Protein AF-0000000079284023 (afdb_homodimer)

InterPro domains:
  IPR001254 Serine proteases, trypsin domain [PF00089] (162-204)
  IPR009003 Peptidase S1, PA clan [SSF50494] (160-337)
  IPR018114 Serine proteases, trypsin family, histidine active site [PS00134] (186-191)
  IPR050966 Glutamyl Endopeptidase [PTHR15462] (55-390)

Radius of gyration: 29.81 Å; Cα contacts (8 Å, |Δi|>4): 1713; chains: 2; bounding box: 70×89×93 Å

pLDDT: mean 72.81, std 23.08, range [18.7, 98.81]

Nearest PDB structures (foldseek):
  4k1s-assembly1_A  TM=7.767E-01  e=4.159E-08  Staphylococcus aureus subsp. aureus NCTC 8325
  2as9-assembly1_A  TM=7.766E-01  e=4.645E-08  Staphylococcus aureus
  4jcn-assembly1_A  TM=7.084E-01  e=2.393E-08  Staphylococcus epidermidis ATCC 12228
  2as9-assembly2_B  TM=7.415E-01  e=1.749E-07  Staphylococcus aureus
  1sgf-assembly1_Z  TM=6.576E-01  e=1.954E-07  Mus musculus

Foldseek 3Di:
DPPPPPPPPPPPPDDPQPQPPVGDRPPLPLVDPQDDDQDPPQQPWDFDDKAWDDDPPPPPPPPDPPVPPPDDDDDQDPVRPDPDLPDQDDQVNVQVVPWDWDADPVGIIIIITTRDDPRRSVVVNVSSVVSCVVVPDPPPVQVCLVPPQLWDWDDQQPPCQPPPNVQWKAKPLLAIWGNADQFKTKFFQCSQQVLAGGPDDQQPIKIWGADRPVPQDDDPDLLVSLVSRTDIFGFPDKDFDPQQNVVNDPSDGDPLRTMMMTGTPGGPPGDGAHADFQFCVVQPFFAKKKWWFDADGSDPIIIIGIWTFHQADRFKTFTSNDGHPNHHTIFIWHWDQDVVVRGIGIHRFWTWHAWDWDQDPVRRTHITTMTTGCHPVNQQVVCCVVPVDSVPGDD/DPPPPPPPPPVPPPDPPPDDDPDDRPPLPLVDPQDDDQDPPQCFFDFDDKDWDDDPPPPPPPPPPPVPPPDDDDDQDPVRPDPDLPDQDDQVNVQVVPWDWDADPVGIIIIITTRGDPSRSVVVNVSSVVSCVVVPDPPPVQVCLNPPQLWDWDDQQPPCQPPPNVQWKAKPLLAIWGNADQFKTKFFQCSQQVLAGGPDDQQPIKIWGADRPVQQDDDPDLLVSLVSRTDIFGFPDKDFDPQQNVVNDPSDGDPLRTMMMTGTPGGPPGDGAHADFQFCVVQPFFAKKKWWFDADGSDPIIIIGIWTFHQADRFKTFTSNDGHPNHHTIFIWHWDQDVVVRGIGIHRFWTWHAWDWDQDPVRRTHITTMTTGCHPVNQQVVCCVVPVDSVPGDD

Sequence (790 aa):
MMVNMNVVCVAFVTSVVVLCCHGEPLQLAVEKWHNFQLPKDAGFPAVIENTLLEEDNEESTEAEDEGENDEISLYCGEECEESEASRNYTVQDAEDTLAFETVYPNGTRTLTRLRVQEQLVEYINEWRRGAGRQGDGKVRRRRAVFDFDTRFEVNIAKYLTTYPFSAAVKLSTGCTGVLISPQHVMTAAHCLHNGKRYIVKVKDLKAGFRRERKTIPQAEDPREAYERSFIWIRADKVYLPYDWTNNKKNNLLPLDKDYAVIMLKRSPEREHLEVGMGDTGNVPVGTMVHFSSFDIADQPKLFYRFCTVTDGTQELFYQQCDGEPPSIGAGVYVRQWDPEGGGWSRKVIGLFGGLTSFVNTLGLKEEQNFAMRITPLKFAQICFWVTGEYGDCKGMMVNMNVVCVAFVTSVVVLCCHGEPLQLAVEKWHNFQLPKDAGFPAVIENTLLEEDNEESTEAEDEGENDEISLYCGEECEESEASRNYTVQDAEDTLAFETVYPNGTRTLTRLRVQEQLVEYINEWRRGAGRQGDGKVRRRRAVFDFDTRFEVNIAKYLTTYPFSAAVKLSTGCTGVLISPQHVMTAAHCLHNGKRYIVKVKDLKAGFRRERKTIPQAEDPREAYERSFIWIRADKVYLPYDWTNNKKNNLLPLDKDYAVIMLKRSPEREHLEVGMGDTGNVPVGTMVHFSSFDIADQPKLFYRFCTVTDGTQELFYQQCDGEPPSIGAGVYVRQWDPEGGGWSRKVIGLFGGLTSFVNTLGLKEEQNFAMRITPLKFAQICFWVTGEYGDCKG

Secondary structure (DSSP, 8-state):
--------------------SS--------------B--SSS---EEEEEEEEP------------------EEE--HHHH--STT-PPPHHHHHHHH-EEEE-TTS-EEEEEEE--HHHHHHHHHHHHHHHHTTTS-S--------S--EEEPPTTTTTTSTTGGGEEEETTS-EEEE-SSSEEEE-GGGTB-SSSBSS-GGG-EEEEEPPGGGPPP-SSHHHHHHHTEEEEEEEEEEEEHHHHH--SSSEEEGGG--EEEEESS------PEE---STTTS-TT-EEEEEEE-STT---EEEEEEEEEEE-SSEEEE-----GGGTTPEEEEEEEETTTTEEEEEEEEEEEEEEEEE-TTS-EEEEEEEEE--HHHHHHHHHHHHS-STT-B-/--------------------SSS-------------B--SSS----EEEEEEEP------------------EEE--HHHH--STT-PPPHHHHHHHH-EEEE-TTS-EEEEEE---HHHHHHHHHHHHHHHHHHH--S--------S--EEEPPTTTTTTSTTGGGEEEETTS-EEEE-SSSEEEE-GGGTB-SSSBSS-GGG-EEEEEPPGGGPPP-SSHHHHHHHTEEEEEEEEEEEEHHHHH--TTSEEEGGG--EEEEESS------PEE---STTTS-TT-EEEEEEE-STT---EEEEEEEEEEE-SSEEEE-----GGGTTPEEEEEEEETTTTEEEEEEEEEEEEEEEEE-TTS-EEEEEEEEE--HHHHHHHHHHHHS-STT-B-

Structure (mmCIF, N/CA/C/O backbone):
data_AF-0000000079284023-model_v1
#
loop_
_entity.id
_entity.type
_entity.pdbx_description
1 polymer 'Peptidase S1 domain-containing protein'
#
loop_
_atom_site.group_PDB
_atom_site.id
_atom_site.type_symbol
_atom_site.label_atom_id
_atom_site.label_alt_id
_atom_site.label_comp_id
_atom_site.label_asym_id
_atom_site.label_entity_id
_atom_site.label_seq_id
_atom_site.pdbx_PDB_ins_code
_atom_site.Cartn_x
_atom_site.Cartn_y
_atom_site.Cartn_z
_atom_site.occupancy
_atom_site.B_iso_or_equiv
_atom_site.auth_seq_id
_atom_site.auth_comp_id
_atom_site.auth_asym_id
_atom_site.auth_atom_id
_atom_site.pdbx_PDB_model_num
ATOM 1 N N . MET A 1 1 ? 43.688 -7.207 35.906 1 23.61 1 MET A N 1
ATOM 2 C CA . MET A 1 1 ? 42.656 -6.246 36.281 1 23.61 1 MET A CA 1
ATOM 3 C C . MET A 1 1 ? 41.344 -6.504 35.562 1 23.61 1 MET A C 1
ATOM 5 O O . MET A 1 1 ? 41.312 -6.422 34.312 1 23.61 1 MET A O 1
ATOM 9 N N . MET A 1 2 ? 40.438 -7.297 36.062 1 22.33 2 MET A N 1
ATOM 10 C CA . MET A 1 2 ? 39.344 -8.164 35.594 1 22.33 2 MET A CA 1
ATOM 11 C C . MET A 1 2 ? 38.094 -7.344 35.281 1 22.33 2 MET A C 1
ATOM 13 O O . MET A 1 2 ? 37.5 -6.715 36.188 1 22.33 2 MET A O 1
ATOM 17 N N . VAL A 1 3 ? 38.094 -6.539 34.25 1 24.58 3 VAL A N 1
ATOM 18 C CA . VAL A 1 3 ? 37.094 -5.531 33.969 1 24.58 3 VAL A CA 1
ATOM 19 C C . VAL A 1 3 ? 35.719 -6.195 33.875 1 24.58 3 VAL A C 1
ATOM 21 O O . VAL A 1 3 ? 35.5 -7.102 33.062 1 24.58 3 VAL A O 1
ATOM 24 N N . ASN A 1 4 ? 35.031 -6.387 35.031 1 20.89 4 ASN A N 1
ATOM 25 C CA . ASN A 1 4 ? 33.75 -7.039 35.281 1 20.89 4 ASN A CA 1
ATOM 26 C C . ASN A 1 4 ? 32.625 -6.434 34.469 1 20.89 4 ASN A C 1
ATOM 28 O O . ASN A 1 4 ? 32.312 -5.258 34.625 1 20.89 4 ASN A O 1
ATOM 32 N N . MET A 1 5 ? 32.531 -6.77 33.188 1 21.28 5 MET A N 1
ATOM 33 C CA . MET A 1 5 ? 31.562 -6.309 32.188 1 21.28 5 MET A CA 1
ATOM 34 C C . MET A 1 5 ? 30.141 -6.59 32.656 1 21.28 5 MET A C 1
ATOM 36 O O . MET A 1 5 ? 29.75 -7.746 32.844 1 21.28 5 MET A O 1
ATOM 40 N N . ASN A 1 6 ? 29.672 -5.82 33.688 1 20.58 6 ASN A N 1
ATOM 41 C CA . ASN A 1 6 ? 28.344 -5.938 34.281 1 20.58 6 ASN A CA 1
ATOM 42 C C . ASN A 1 6 ? 27.266 -6.051 33.188 1 20.58 6 ASN A C 1
ATOM 44 O O . ASN A 1 6 ? 27.219 -5.246 32.281 1 20.58 6 ASN A O 1
ATOM 48 N N . VAL A 1 7 ? 26.719 -7.172 33 1 20.98 7 VAL A N 1
ATOM 49 C CA . VAL A 1 7 ? 25.703 -7.809 32.156 1 20.98 7 VAL A CA 1
ATOM 50 C C . VAL A 1 7 ? 24.344 -7.172 32.438 1 20.98 7 VAL A C 1
ATOM 52 O O . VAL A 1 7 ? 23.75 -7.387 33.5 1 20.98 7 VAL A O 1
ATOM 55 N N . VAL A 1 8 ? 24.219 -5.82 32.438 1 20.2 8 VAL A N 1
ATOM 56 C CA . VAL A 1 8 ? 22.922 -5.359 32.875 1 20.2 8 VAL A CA 1
ATOM 57 C C . VAL A 1 8 ? 21.828 -6.027 32.031 1 20.2 8 VAL A C 1
ATOM 59 O O . VAL A 1 8 ? 21.828 -5.949 30.812 1 20.2 8 VAL A O 1
ATOM 62 N N . CYS A 1 9 ? 21.219 -7.074 32.531 1 18.98 9 CYS A N 1
ATOM 63 C CA . CYS A 1 9 ? 20.078 -7.895 32.156 1 18.98 9 CYS A CA 1
ATOM 64 C C . CYS A 1 9 ? 18.844 -7.031 31.922 1 18.98 9 CYS A C 1
ATOM 66 O O . CYS A 1 9 ? 18.25 -6.52 32.875 1 18.98 9 CYS A O 1
ATOM 68 N N . VAL A 1 10 ? 18.875 -6.055 31.125 1 19.27 10 VAL A N 1
ATOM 69 C CA . VAL A 1 10 ? 17.641 -5.301 30.984 1 19.27 10 VAL A CA 1
ATOM 70 C C . VAL A 1 10 ? 16.5 -6.246 30.594 1 19.27 10 VAL A C 1
ATOM 72 O O . VAL A 1 10 ? 16.547 -6.871 29.531 1 19.27 10 VAL A O 1
ATOM 75 N N . ALA A 1 11 ? 15.867 -6.82 31.578 1 19.58 11 ALA A N 1
ATOM 76 C CA . ALA A 1 11 ? 14.648 -7.629 31.578 1 19.58 11 ALA A CA 1
ATOM 77 C C . ALA A 1 11 ? 13.523 -6.922 30.812 1 19.58 11 ALA A C 1
ATOM 79 O O . ALA A 1 11 ? 13.078 -5.844 31.219 1 19.58 11 ALA A O 1
ATOM 80 N N . PHE A 1 12 ? 13.531 -6.922 29.578 1 20.48 12 PHE A N 1
ATOM 81 C CA . PHE A 1 12 ? 12.516 -6.418 28.672 1 20.48 12 PHE A CA 1
ATOM 82 C C . PHE A 1 12 ? 11.156 -7.012 28.984 1 20.48 12 PHE A C 1
ATOM 84 O O . PHE A 1 12 ? 10.898 -8.188 28.703 1 20.48 12 PHE A O 1
ATOM 91 N N . VAL A 1 13 ? 10.578 -6.719 30.219 1 20.81 13 VAL A N 1
ATOM 92 C CA . VAL A 1 13 ? 9.242 -7.098 30.672 1 20.81 13 VAL A CA 1
ATOM 93 C C . VAL A 1 13 ? 8.211 -6.742 29.609 1 20.81 13 VAL A C 1
ATOM 95 O O . VAL A 1 13 ? 8.148 -5.598 29.156 1 20.81 13 VAL A O 1
ATOM 98 N N . THR A 1 14 ? 7.527 -7.68 28.938 1 23.02 14 THR A N 1
ATOM 99 C CA . THR A 1 14 ? 6.68 -7.996 27.797 1 23.02 14 THR A CA 1
ATOM 100 C C . THR A 1 14 ? 5.336 -7.273 27.906 1 23.02 14 THR A C 1
ATOM 102 O O . THR A 1 14 ? 4.754 -6.887 26.891 1 23.02 14 THR A O 1
ATOM 105 N N . SER A 1 15 ? 4.629 -7.258 29.047 1 22.81 15 SER A N 1
ATOM 106 C CA . SER A 1 15 ? 3.182 -7.129 29.203 1 22.81 15 SER A CA 1
ATOM 107 C C . SER A 1 15 ? 2.742 -5.672 29.094 1 22.81 15 SER A C 1
ATOM 109 O O . SER A 1 15 ? 2.949 -4.895 30.031 1 22.81 15 SER A O 1
ATOM 111 N N . VAL A 1 16 ? 2.969 -4.941 28.219 1 22.19 16 VAL A N 1
ATOM 112 C CA . VAL A 1 16 ? 2.459 -3.594 28.453 1 22.19 16 VAL A CA 1
ATOM 113 C C . VAL A 1 16 ? 0.943 -3.637 28.625 1 22.19 16 VAL A C 1
ATOM 115 O O . VAL A 1 16 ? 0.211 -4 27.703 1 22.19 16 VAL A O 1
ATOM 118 N N . VAL A 1 17 ? 0.421 -3.807 29.812 1 23.22 17 VAL A N 1
ATOM 119 C CA . VAL A 1 17 ? -0.923 -3.602 30.344 1 23.22 17 VAL A CA 1
ATOM 120 C C . VAL A 1 17 ? -1.364 -2.162 30.094 1 23.22 17 VAL A C 1
ATOM 122 O O . VAL A 1 17 ? -0.783 -1.224 30.641 1 23.22 17 VAL A O 1
ATOM 125 N N . VAL A 1 18 ? -1.792 -1.833 28.953 1 22.98 18 VAL A N 1
ATOM 126 C CA . VAL A 1 18 ? -2.393 -0.503 28.922 1 22.98 18 VAL A CA 1
ATOM 127 C C . VAL A 1 18 ? -3.621 -0.474 29.828 1 22.98 18 VAL A C 1
ATOM 129 O O . VAL A 1 18 ? -4.578 -1.22 29.609 1 22.98 18 VAL A O 1
ATOM 132 N N . LEU A 1 19 ? -3.49 -0.101 30.969 1 23.09 19 LEU A N 1
ATOM 133 C CA . LEU A 1 19 ? -4.48 0.208 32 1 23.09 19 LEU A CA 1
ATOM 134 C C . LEU A 1 19 ? -5.5 1.218 31.484 1 23.09 19 LEU A C 1
ATOM 136 O O . LEU A 1 19 ? -5.172 2.389 31.281 1 23.09 19 LEU A O 1
ATOM 140 N N . CYS A 1 20 ? -6.523 0.963 30.594 1 23.53 20 CYS A N 1
ATOM 141 C CA . CYS A 1 20 ? -7.633 1.9 30.719 1 23.53 20 CYS A CA 1
ATOM 142 C C . CYS A 1 20 ? -8.086 2.029 32.156 1 23.53 20 CYS A C 1
ATOM 144 O O . CYS A 1 20 ? -7.812 1.149 33 1 23.53 20 CYS A O 1
ATOM 146 N N . CYS A 1 21 ? -8.578 3.123 32.844 1 25.41 21 CYS A N 1
ATOM 147 C CA . CYS A 1 21 ? -9.094 3.152 34.219 1 25.41 21 CYS A CA 1
ATOM 148 C C . CYS A 1 21 ? -9.828 1.856 34.531 1 25.41 21 CYS A C 1
ATOM 150 O O . CYS A 1 21 ? -9.602 1.271 35.594 1 25.41 21 CYS A O 1
ATOM 152 N N . HIS A 1 22 ? -11.227 1.688 34.375 1 27.17 22 HIS A N 1
ATOM 153 C CA . HIS A 1 22 ? -11.766 0.369 34.719 1 27.17 22 HIS A CA 1
ATOM 154 C C . HIS A 1 22 ? -11.133 -0.708 33.844 1 27.17 22 HIS A C 1
ATOM 156 O O . HIS A 1 22 ? -11.219 -0.648 32.594 1 27.17 22 HIS A O 1
ATOM 162 N N . GLY A 1 23 ? -10.164 -1.378 34.125 1 26.69 23 GLY A N 1
ATOM 163 C CA . GLY A 1 23 ? -8.812 -1.721 33.719 1 26.69 23 GLY A CA 1
ATOM 164 C C . GLY A 1 23 ? -8.773 -2.814 32.656 1 26.69 23 GLY A C 1
ATOM 165 O O . GLY A 1 23 ? -7.738 -3.438 32.438 1 26.69 23 GLY A O 1
ATOM 166 N N . GLU A 1 24 ? -9.945 -3.291 32.188 1 27.16 24 GLU A N 1
ATOM 167 C CA . GLU A 1 24 ? -9.656 -4.598 31.594 1 27.16 24 GLU A CA 1
ATOM 168 C C . GLU A 1 24 ? -8.719 -4.477 30.391 1 27.16 24 GLU A C 1
ATOM 170 O O . GLU A 1 24 ? -8.789 -3.504 29.641 1 27.16 24 GLU A O 1
ATOM 175 N N . PRO A 1 25 ? -7.598 -5.152 30.359 1 26.12 25 PRO A N 1
ATOM 176 C CA . PRO A 1 25 ? -6.543 -5.184 29.344 1 26.12 25 PRO A CA 1
ATOM 177 C C . PRO A 1 25 ? -7.09 -5.312 27.922 1 26.12 25 PRO A C 1
ATOM 179 O O . PRO A 1 25 ? -7.98 -6.129 27.672 1 26.12 25 PRO A O 1
ATOM 182 N N . LEU A 1 26 ? -7.398 -4.184 27.344 1 25.52 26 LEU A N 1
ATOM 183 C CA . LEU A 1 26 ? -7.75 -4.344 25.938 1 25.52 26 LEU A CA 1
ATOM 184 C C . LEU A 1 26 ? -6.793 -5.305 25.25 1 25.52 26 LEU A C 1
ATOM 186 O O . LEU A 1 26 ? -5.594 -5.031 25.141 1 25.52 26 LEU A O 1
ATOM 190 N N . GLN A 1 27 ? -6.941 -6.559 25.375 1 25.22 27 GLN A N 1
ATOM 191 C CA . GLN A 1 27 ? -6.223 -7.594 24.641 1 25.22 27 GLN A CA 1
ATOM 192 C C . GLN A 1 27 ? -6.223 -7.305 23.141 1 25.22 27 GLN A C 1
ATOM 194 O O . GLN A 1 27 ? -7.281 -7.16 22.531 1 25.22 27 GLN A O 1
ATOM 199 N N . LEU A 1 28 ? -5.402 -6.449 22.672 1 27.02 28 LEU A N 1
ATOM 200 C CA . LEU A 1 28 ? -5.094 -6.34 21.25 1 27.02 28 LEU A CA 1
ATOM 201 C C . LEU A 1 28 ? -5.223 -7.691 20.547 1 27.02 28 LEU A C 1
ATOM 203 O O . LEU A 1 28 ? -4.512 -8.641 20.891 1 27.02 28 LEU A O 1
ATOM 207 N N . ALA A 1 29 ? -6.324 -7.984 20.203 1 27.44 29 ALA A N 1
ATOM 208 C CA . ALA A 1 29 ? -6.512 -9.242 19.484 1 27.44 29 ALA A CA 1
ATOM 209 C C . ALA A 1 29 ? -5.652 -9.273 18.219 1 27.44 29 ALA A C 1
ATOM 211 O O . ALA A 1 29 ? -5.918 -8.547 17.25 1 27.44 29 ALA A O 1
ATOM 212 N N . VAL A 1 30 ? -4.34 -9.078 18.234 1 33.09 30 VAL A N 1
ATOM 213 C CA . VAL A 1 30 ? -3.502 -9.484 17.109 1 33.09 30 VAL A CA 1
ATOM 214 C C . VAL A 1 30 ? -4.086 -10.727 16.438 1 33.09 30 VAL A C 1
ATOM 216 O O . VAL A 1 30 ? -4.258 -11.758 17.094 1 33.09 30 VAL A O 1
ATOM 219 N N . GLU A 1 31 ? -4.812 -10.5 15.453 1 42.03 31 GLU A N 1
ATOM 220 C CA . GLU A 1 31 ? -5.316 -11.703 14.805 1 42.03 31 GLU A CA 1
ATOM 221 C C . GLU A 1 31 ? -4.195 -12.719 14.578 1 42.03 31 GLU A C 1
ATOM 223 O O . GLU A 1 31 ? -3.168 -12.383 13.984 1 42.03 31 GLU A O 1
ATOM 228 N N . LYS A 1 32 ? -4.07 -13.555 15.383 1 52.09 32 LYS A N 1
ATOM 229 C CA . LYS A 1 32 ? -3.111 -14.656 15.43 1 52.09 32 LYS A CA 1
ATOM 230 C C . LYS A 1 32 ? -3.143 -15.461 14.133 1 52.09 32 LYS A C 1
ATOM 232 O O . LYS A 1 32 ? -4.211 -15.859 13.664 1 52.09 32 LYS A O 1
ATOM 237 N N . TRP A 1 33 ? -2.031 -15.219 13.273 1 67.25 33 TRP A N 1
ATOM 238 C CA . TRP A 1 33 ? -1.848 -16.141 12.164 1 67.25 33 TRP A CA 1
ATOM 239 C C . TRP A 1 33 ? -2.035 -17.594 12.617 1 67.25 33 TRP A C 1
ATOM 241 O O . TRP A 1 33 ? -1.398 -18.031 13.578 1 67.25 33 TRP A O 1
ATOM 251 N N . HIS A 1 34 ? -3.008 -18.234 12.055 1 74.31 34 HIS A N 1
ATOM 252 C CA . HIS A 1 34 ? -3.223 -19.641 12.344 1 74.31 34 HIS A CA 1
ATOM 253 C C . HIS A 1 34 ? -2.291 -20.531 11.523 1 74.31 34 HIS A C 1
ATOM 255 O O . HIS A 1 34 ? -2.547 -20.781 10.344 1 74.31 34 HIS A O 1
ATOM 261 N N . ASN A 1 35 ? -1.321 -20.984 12.242 1 76 35 ASN A N 1
ATOM 262 C CA . ASN A 1 35 ? -0.349 -21.828 11.555 1 76 35 ASN A CA 1
ATOM 263 C C . ASN A 1 35 ? -0.95 -23.188 11.18 1 76 35 ASN A C 1
ATOM 265 O O . ASN A 1 35 ? -1.779 -23.734 11.914 1 76 35 ASN A O 1
ATOM 269 N N . PHE A 1 36 ? -0.607 -23.609 10.047 1 80.62 36 PHE A N 1
ATOM 270 C CA . PHE A 1 36 ? -1.018 -24.922 9.539 1 80.62 36 PHE A CA 1
ATOM 271 C C . PHE A 1 36 ? 0.187 -25.844 9.367 1 80.62 36 PHE A C 1
ATOM 273 O O . PHE A 1 36 ? 1.19 -25.453 8.766 1 80.62 36 PHE A O 1
ATOM 280 N N . GLN A 1 37 ? 0.145 -26.891 10.102 1 79.5 37 GLN A N 1
ATOM 281 C CA . GLN A 1 37 ? 1.185 -27.891 9.953 1 79.5 37 GLN A CA 1
ATOM 282 C C . GLN A 1 37 ? 0.578 -29.281 9.703 1 79.5 37 GLN A C 1
ATOM 284 O O . GLN A 1 37 ? -0.256 -29.75 10.484 1 79.5 37 GLN A O 1
ATOM 289 N N . LEU A 1 38 ? 0.993 -29.797 8.547 1 76.75 38 LEU A N 1
ATOM 290 C CA . LEU A 1 38 ? 0.554 -31.156 8.289 1 76.75 38 LEU A CA 1
ATOM 291 C C . LEU A 1 38 ? 1.258 -32.156 9.211 1 76.75 38 LEU A C 1
ATOM 293 O O . LEU A 1 38 ? 2.473 -32.062 9.406 1 76.75 38 LEU A O 1
ATOM 297 N N . PRO A 1 39 ? 0.457 -32.969 9.977 1 67.06 39 PRO A N 1
ATOM 298 C CA . PRO A 1 39 ? 1.082 -33.906 10.898 1 67.06 39 PRO A CA 1
ATOM 299 C C . PRO A 1 39 ? 2.01 -34.906 10.18 1 67.06 39 PRO A C 1
ATOM 301 O O . PRO A 1 39 ? 1.721 -35.312 9.062 1 67.06 39 PRO A O 1
ATOM 304 N N . LYS A 1 40 ? 3.229 -35.094 10.695 1 63.38 40 LYS A N 1
ATOM 305 C CA . LYS A 1 40 ? 4.191 -36.031 10.141 1 63.38 40 LYS A CA 1
ATOM 306 C C . LYS A 1 40 ? 3.627 -37.469 10.133 1 63.38 40 LYS A C 1
ATOM 308 O O . LYS A 1 40 ? 3.859 -38.219 9.195 1 63.38 40 LYS A O 1
ATOM 313 N N . ASP A 1 41 ? 2.982 -37.969 11.188 1 56.41 41 ASP A N 1
ATOM 314 C CA . ASP A 1 41 ? 2.533 -39.344 11.367 1 56.41 41 ASP A CA 1
ATOM 315 C C . ASP A 1 41 ? 1.093 -39.531 10.891 1 56.41 41 ASP A C 1
ATOM 317 O O . ASP A 1 41 ? 0.556 -40.625 10.906 1 56.41 41 ASP A O 1
ATOM 321 N N . ALA A 1 42 ? 0.347 -38.562 10.734 1 50.94 42 ALA A N 1
ATOM 322 C CA . ALA A 1 42 ? -1.103 -38.688 10.617 1 50.94 42 ALA A CA 1
ATOM 323 C C . ALA A 1 42 ? -1.493 -39.25 9.25 1 50.94 42 ALA A C 1
ATOM 325 O O . ALA A 1 42 ? -2.512 -38.844 8.68 1 50.94 42 ALA A O 1
ATOM 326 N N . GLY A 1 43 ? -0.837 -40.375 8.766 1 52.91 43 GLY A N 1
ATOM 327 C CA . GLY A 1 43 ? -1.384 -41.094 7.629 1 52.91 43 GLY A CA 1
ATOM 328 C C . GLY A 1 43 ? -1.407 -40.281 6.352 1 52.91 43 GLY A C 1
ATOM 329 O O . GLY A 1 43 ? -2.473 -40.062 5.777 1 52.91 43 GLY A O 1
ATOM 330 N N . PHE A 1 44 ? -0.543 -39.656 6.047 1 58.34 44 PHE A N 1
ATOM 331 C CA . PHE A 1 44 ? -0.369 -38.812 4.879 1 58.34 44 PHE A CA 1
ATOM 332 C C . PHE A 1 44 ? -0.692 -39.562 3.598 1 58.34 44 PHE A C 1
ATOM 334 O O . PHE A 1 44 ? -0.621 -40.781 3.566 1 58.34 44 PHE A O 1
ATOM 341 N N . PRO A 1 45 ? -1.257 -38.75 2.621 1 62.47 45 PRO A N 1
ATOM 342 C CA . PRO A 1 45 ? -1.713 -39.438 1.408 1 62.47 45 PRO A CA 1
ATOM 343 C C . PRO A 1 45 ? -0.642 -40.344 0.801 1 62.47 45 PRO A C 1
ATOM 345 O O . PRO A 1 45 ? 0.54 -39.969 0.799 1 62.47 45 PRO A O 1
ATOM 348 N N . ALA A 1 46 ? -0.985 -41.625 0.885 1 63.16 46 ALA A N 1
ATOM 349 C CA . ALA A 1 46 ? -0.141 -42.594 0.173 1 63.16 46 ALA A CA 1
ATOM 350 C C . ALA A 1 46 ? -0.39 -42.531 -1.331 1 63.16 46 ALA A C 1
ATOM 352 O O . ALA A 1 46 ? -1.533 -42.375 -1.772 1 63.16 46 ALA A O 1
ATOM 353 N N . VAL A 1 47 ? 0.766 -42.312 -2.066 1 67.5 47 VAL A N 1
ATOM 354 C CA . VAL A 1 47 ? 0.622 -42.406 -3.516 1 67.5 47 VAL A CA 1
ATOM 355 C C . VAL A 1 47 ? 0.027 -43.75 -3.9 1 67.5 47 VAL A C 1
ATOM 357 O O . VAL A 1 47 ? 0.544 -44.812 -3.508 1 67.5 47 VAL A O 1
ATOM 360 N N . ILE A 1 48 ? -1.052 -43.688 -4.461 1 67.81 48 ILE A N 1
ATOM 361 C CA . ILE A 1 48 ? -1.742 -44.938 -4.844 1 67.81 48 ILE A CA 1
ATOM 362 C C . ILE A 1 48 ? -1.353 -45.312 -6.27 1 67.81 48 ILE A C 1
ATOM 364 O O . ILE A 1 48 ? -1.103 -46.469 -6.551 1 67.81 48 ILE A O 1
ATOM 368 N N . GLU A 1 49 ? -1.404 -44.344 -7.141 1 74.12 49 GLU A N 1
ATOM 369 C CA . GLU A 1 49 ? -1.283 -44.719 -8.547 1 74.12 49 GLU A CA 1
ATOM 370 C C . GLU A 1 49 ? -0.551 -43.656 -9.352 1 74.12 49 GLU A C 1
ATOM 372 O O . GLU A 1 49 ? -0.825 -42.469 -9.195 1 74.12 49 GLU A O 1
ATOM 377 N N . ASN A 1 50 ? 0.594 -44.125 -9.945 1 78.06 50 ASN A N 1
ATOM 378 C CA . ASN A 1 50 ? 1.256 -43.312 -10.969 1 78.06 50 ASN A CA 1
ATOM 379 C C . ASN A 1 50 ? 1.086 -43.938 -12.359 1 78.06 50 ASN A C 1
ATOM 381 O O . ASN A 1 50 ? 1.628 -45 -12.641 1 78.06 50 ASN A O 1
ATOM 385 N N . THR A 1 51 ? 0.226 -43.281 -13.125 1 83.38 51 THR A N 1
ATOM 386 C CA . THR A 1 51 ? -0.095 -43.844 -14.438 1 83.38 51 THR A CA 1
ATOM 387 C C . THR A 1 51 ? 0.462 -42.938 -15.539 1 83.38 51 THR A C 1
ATOM 389 O O . THR A 1 51 ? 0.423 -41.719 -15.43 1 83.38 51 THR A O 1
ATOM 392 N N . LEU A 1 52 ? 1.112 -43.562 -16.5 1 84.62 52 LEU A N 1
ATOM 393 C CA . LEU A 1 52 ? 1.569 -42.844 -17.672 1 84.62 52 LEU A CA 1
ATOM 394 C C . LEU A 1 52 ? 0.388 -42.406 -18.531 1 84.62 52 LEU A C 1
ATOM 396 O O . LEU A 1 52 ? -0.516 -43.188 -18.812 1 84.62 52 LEU A O 1
ATOM 400 N N . LEU A 1 53 ? 0.262 -41.125 -18.719 1 83.38 53 LEU A N 1
ATOM 401 C CA . LEU A 1 53 ? -0.799 -40.594 -19.578 1 83.38 53 LEU A CA 1
ATOM 402 C C . LEU A 1 53 ? -0.379 -40.625 -21.031 1 83.38 53 LEU A C 1
ATOM 404 O O . LEU A 1 53 ? 0.768 -40.312 -21.359 1 83.38 53 LEU A O 1
ATOM 408 N N . GLU A 1 54 ? -1.16 -41.312 -21.844 1 69.31 54 GLU A N 1
ATOM 409 C CA . GLU A 1 54 ? -0.866 -41.469 -23.281 1 69.31 54 GLU A CA 1
ATOM 410 C C . GLU A 1 54 ? -0.866 -40.125 -23.969 1 69.31 54 GLU A C 1
ATOM 412 O O . GLU A 1 54 ? -1.583 -39.188 -23.562 1 69.31 54 GLU A O 1
ATOM 417 N N . GLU A 1 55 ? 0.147 -39.906 -24.766 1 59.69 55 GLU A N 1
ATOM 418 C CA . GLU A 1 55 ? 0.239 -38.688 -25.578 1 59.69 55 GLU A CA 1
ATOM 419 C C . GLU A 1 55 ? -1.062 -38.438 -26.344 1 59.69 55 GLU A C 1
ATOM 421 O O . GLU A 1 55 ? -1.729 -39.375 -26.766 1 59.69 55 GLU A O 1
ATOM 426 N N . ASP A 1 56 ? -1.807 -37.438 -26.016 1 51.53 56 ASP A N 1
ATOM 427 C CA . ASP A 1 56 ? -2.893 -37.156 -26.953 1 51.53 56 ASP A CA 1
ATOM 428 C C . ASP A 1 56 ? -2.436 -37.344 -28.391 1 51.53 56 ASP A C 1
ATOM 430 O O . ASP A 1 56 ? -1.497 -36.688 -28.844 1 51.53 56 ASP A O 1
ATOM 434 N N . ASN A 1 57 ? -2.412 -38.5 -28.891 1 42.12 57 ASN A N 1
ATOM 435 C CA . ASN A 1 57 ? -2.285 -38.594 -30.344 1 42.12 57 ASN A CA 1
ATOM 436 C C . ASN A 1 57 ? -3.014 -37.438 -31.031 1 42.12 57 ASN A C 1
ATOM 438 O O . ASN A 1 57 ? -4.227 -37.312 -30.891 1 42.12 57 ASN A O 1
ATOM 442 N N . GLU A 1 58 ? -2.344 -36.469 -31.281 1 41.59 58 GLU A N 1
ATOM 443 C CA . GLU A 1 58 ? -2.838 -35.5 -32.25 1 41.59 58 GLU A CA 1
ATOM 444 C C . GLU A 1 58 ? -3.461 -36.219 -33.469 1 41.59 58 GLU A C 1
ATOM 446 O O . GLU A 1 58 ? -2.748 -36.688 -34.344 1 41.59 58 GLU A O 1
ATOM 451 N N . GLU A 1 59 ? -4.266 -37.125 -33.438 1 37.69 59 GLU A N 1
ATOM 452 C CA . GLU A 1 59 ? -4.93 -37.188 -34.75 1 37.69 59 GLU A CA 1
ATOM 453 C C . GLU A 1 59 ? -5.227 -35.781 -35.25 1 37.69 59 GLU A C 1
ATOM 455 O O . GLU A 1 59 ? -5.879 -34.969 -34.594 1 37.69 59 GLU A O 1
ATOM 460 N N . SER A 1 60 ? -4.309 -35.406 -36.219 1 37.53 60 SER A N 1
ATOM 461 C CA . SER A 1 60 ? -4.398 -34.281 -37.156 1 37.53 60 SER A CA 1
ATOM 462 C C . SER A 1 60 ? -5.812 -34.125 -37.688 1 37.53 60 SER A C 1
ATOM 464 O O . SER A 1 60 ? -6.094 -34.531 -38.812 1 37.53 60 SER A O 1
ATOM 466 N N . THR A 1 61 ? -6.855 -34.562 -37.281 1 36.28 61 THR A N 1
ATOM 467 C CA . THR A 1 61 ? -7.91 -34.031 -38.125 1 36.28 61 THR A CA 1
ATOM 468 C C . THR A 1 61 ? -7.695 -32.562 -38.406 1 36.28 61 THR A C 1
ATOM 470 O O . THR A 1 61 ? -7.484 -31.766 -37.469 1 36.28 61 THR A O 1
ATOM 473 N N . GLU A 1 62 ? -7.215 -32.25 -39.719 1 33.22 62 GLU A N 1
ATOM 474 C CA . GLU A 1 62 ? -7.277 -31 -40.438 1 33.22 62 GLU A CA 1
ATOM 475 C C . GLU A 1 62 ? -8.516 -30.188 -40.031 1 33.22 62 GLU A C 1
ATOM 477 O O . GLU A 1 62 ? -9.484 -30.125 -40.812 1 33.22 62 GLU A O 1
ATOM 482 N N . ALA A 1 63 ? -9.336 -30.438 -39.188 1 36.34 63 ALA A N 1
ATOM 483 C CA . ALA A 1 63 ? -10.328 -29.375 -39.156 1 36.34 63 ALA A CA 1
ATOM 484 C C . ALA A 1 63 ? -9.68 -28 -39.312 1 36.34 63 ALA A C 1
ATOM 486 O O . ALA A 1 63 ? -8.523 -27.812 -38.938 1 36.34 63 ALA A O 1
ATOM 487 N N . GLU A 1 64 ? -10.258 -27.125 -40.281 1 33.75 64 GLU A N 1
ATOM 488 C CA . GLU A 1 64 ? -10.102 -25.719 -40.656 1 33.75 64 GLU A CA 1
ATOM 489 C C . GLU A 1 64 ? -9.578 -24.906 -39.469 1 33.75 64 GLU A C 1
ATOM 491 O O . GLU A 1 64 ? -9.938 -25.172 -38.312 1 33.75 64 GLU A O 1
ATOM 496 N N . ASP A 1 65 ? -8.352 -24.312 -39.562 1 36 65 ASP A N 1
ATOM 497 C CA . ASP A 1 65 ? -7.75 -23.172 -38.906 1 36 65 ASP A CA 1
ATOM 498 C C . ASP A 1 65 ? -8.82 -22.188 -38.406 1 36 65 ASP A C 1
ATOM 500 O O . ASP A 1 65 ? -9.078 -21.172 -39.094 1 36 65 ASP A O 1
ATOM 504 N N . GLU A 1 66 ? -10.094 -22.641 -38.375 1 35 66 GLU A N 1
ATOM 505 C CA . GLU A 1 66 ? -10.852 -21.484 -37.906 1 35 66 GLU A CA 1
ATOM 506 C C . GLU A 1 66 ? -10.156 -20.797 -36.719 1 35 66 GLU A C 1
ATOM 508 O O . GLU A 1 66 ? -9.617 -21.484 -35.844 1 35 66 GLU A O 1
ATOM 513 N N . GLY A 1 67 ? -9.539 -19.688 -36.875 1 37 67 GLY A N 1
ATOM 514 C CA . GLY A 1 67 ? -9.062 -18.625 -36 1 37 67 GLY A CA 1
ATOM 515 C C . GLY A 1 67 ? -9.711 -18.641 -34.625 1 37 67 GLY A C 1
ATOM 516 O O . GLY A 1 67 ? -10.359 -17.672 -34.219 1 37 67 GLY A O 1
ATOM 517 N N . GLU A 1 68 ? -10.328 -19.75 -34.219 1 38.38 68 GLU A N 1
ATOM 518 C CA . GLU A 1 68 ? -11 -19.703 -32.938 1 38.38 68 GLU A CA 1
ATOM 519 C C . GLU A 1 68 ? -10.086 -19.125 -31.859 1 38.38 68 GLU A C 1
ATOM 521 O O . GLU A 1 68 ? -8.945 -19.562 -31.703 1 38.38 68 GLU A O 1
ATOM 526 N N . ASN A 1 69 ? -10.227 -17.938 -31.578 1 42.78 69 ASN A N 1
ATOM 527 C CA . ASN A 1 69 ? -9.68 -17.219 -30.438 1 42.78 69 ASN A CA 1
ATOM 528 C C . ASN A 1 69 ? -9.57 -18.109 -29.203 1 42.78 69 ASN A C 1
ATOM 530 O O . ASN A 1 69 ? -10.586 -18.547 -28.656 1 42.78 69 ASN A O 1
ATOM 534 N N . ASP A 1 70 ? -8.688 -19.094 -29.125 1 53.97 70 ASP A N 1
ATOM 535 C CA . ASP A 1 70 ? -8.273 -19.906 -27.984 1 53.97 70 ASP A CA 1
ATOM 536 C C . ASP A 1 70 ? -8.414 -19.125 -26.688 1 53.97 70 ASP A C 1
ATOM 538 O O . ASP A 1 70 ? -7.492 -19.109 -25.859 1 53.97 70 ASP A O 1
ATOM 542 N N . GLU A 1 71 ? -9.391 -18.344 -26.594 1 58.66 71 GLU A N 1
ATOM 543 C CA . GLU A 1 71 ? -9.633 -17.609 -25.375 1 58.66 71 GLU A CA 1
ATOM 544 C C . GLU A 1 71 ? -10.023 -18.531 -24.234 1 58.66 71 GLU A C 1
ATOM 546 O O . GLU A 1 71 ? -10.945 -19.344 -24.359 1 58.66 71 GLU A O 1
ATOM 551 N N . ILE A 1 72 ? -9.211 -18.812 -23.297 1 66.44 72 ILE A N 1
ATOM 552 C CA . ILE A 1 72 ? -9.477 -19.547 -22.062 1 66.44 72 ILE A CA 1
ATOM 553 C C . ILE A 1 72 ? -10.555 -18.844 -21.25 1 66.44 72 ILE A C 1
ATOM 555 O O . ILE A 1 72 ? -10.531 -17.609 -21.125 1 66.44 72 ILE A O 1
ATOM 559 N N . SER A 1 73 ? -11.703 -19.594 -21.094 1 68.62 73 SER A N 1
ATOM 560 C CA . SER A 1 73 ? -12.711 -19.047 -20.188 1 68.62 73 SER A CA 1
ATOM 561 C C . SER A 1 73 ? -12.578 -19.641 -18.797 1 68.62 73 SER A C 1
ATOM 563 O O . SER A 1 73 ? -12.633 -20.859 -18.625 1 68.62 73 SER A O 1
ATOM 565 N N . LEU A 1 74 ? -12.227 -18.828 -17.875 1 71.44 74 LEU A N 1
ATOM 566 C CA . LEU A 1 74 ? -12.133 -19.234 -16.484 1 71.44 74 LEU A CA 1
ATOM 567 C C . LEU A 1 74 ? -13.453 -19 -15.758 1 71.44 74 LEU A C 1
ATOM 569 O O . LEU A 1 74 ? -14.172 -18.031 -16.047 1 71.44 74 LEU A O 1
ATOM 573 N N . TYR A 1 75 ? -13.836 -20.016 -14.977 1 70 75 TYR A N 1
ATOM 574 C CA . TYR A 1 75 ? -15.094 -19.859 -14.25 1 70 75 TYR A CA 1
ATOM 575 C C . TYR A 1 75 ? -14.953 -20.359 -12.812 1 70 75 TYR A C 1
ATOM 577 O O . TYR A 1 75 ? -14.086 -21.188 -12.516 1 70 75 TYR A O 1
ATOM 585 N N . CYS A 1 76 ? -15.656 -19.734 -11.914 1 72.06 76 CYS A N 1
ATOM 586 C CA . CYS A 1 76 ? -15.805 -20.234 -10.547 1 72.06 76 CYS A CA 1
ATOM 587 C C . CYS A 1 76 ? -17.062 -21.094 -10.414 1 72.06 76 CYS A C 1
ATOM 589 O O . CYS A 1 76 ? -18.172 -20.594 -10.539 1 72.06 76 CYS A O 1
ATOM 591 N N . GLY A 1 77 ? -16.875 -22.453 -10.32 1 66.06 77 GLY A N 1
ATOM 592 C CA . GLY A 1 77 ? -17.984 -23.359 -10.156 1 66.06 77 GLY A CA 1
ATOM 593 C C . GLY A 1 77 ? -18.656 -23.25 -8.797 1 66.06 77 GLY A C 1
ATOM 594 O O . GLY A 1 77 ? -18.359 -22.328 -8.031 1 66.06 77 GLY A O 1
ATOM 595 N N . GLU A 1 78 ? -19.609 -24.078 -8.57 1 62.44 78 GLU A N 1
ATOM 596 C CA . GLU A 1 78 ? -20.406 -24.047 -7.344 1 62.44 78 GLU A CA 1
ATOM 597 C C . GLU A 1 78 ? -19.516 -24.109 -6.105 1 62.44 78 GLU A C 1
ATOM 599 O O . GLU A 1 78 ? -19.719 -23.359 -5.145 1 62.44 78 GLU A O 1
ATOM 604 N N . GLU A 1 79 ? -18.562 -25 -6.18 1 64.88 79 GLU A N 1
ATOM 605 C CA . GLU A 1 79 ? -17.672 -25.172 -5.039 1 64.88 79 GLU A CA 1
ATOM 606 C C . GLU A 1 79 ? -16.797 -23.922 -4.84 1 64.88 79 GLU A C 1
ATOM 608 O O . GLU A 1 79 ? -16.531 -23.516 -3.703 1 64.88 79 GLU A O 1
ATOM 613 N N . CYS A 1 80 ? -16.422 -23.312 -5.867 1 70.56 80 CYS A N 1
ATOM 614 C CA . CYS A 1 80 ? -15.578 -22.141 -5.855 1 70.56 80 CYS A CA 1
ATOM 615 C C . CYS A 1 80 ? -16.344 -20.922 -5.359 1 70.56 80 CYS A C 1
ATOM 617 O O . CYS A 1 80 ? -15.773 -20.047 -4.691 1 70.56 80 CYS A O 1
ATOM 619 N N . GLU A 1 81 ? -17.641 -20.844 -5.625 1 64.94 81 GLU A N 1
ATOM 620 C CA . GLU A 1 81 ? -18.453 -19.672 -5.309 1 64.94 81 GLU A CA 1
ATOM 621 C C . GLU A 1 81 ? -18.922 -19.703 -3.857 1 64.94 81 GLU A C 1
ATOM 623 O O . GLU A 1 81 ? -19.469 -18.719 -3.352 1 64.94 81 GLU A O 1
ATOM 628 N N . GLU A 1 82 ? -18.766 -20.859 -3.225 1 60.09 82 GLU A N 1
ATOM 629 C CA . GLU A 1 82 ? -19.281 -20.984 -1.864 1 60.09 82 GLU A CA 1
ATOM 630 C C . GLU A 1 82 ? -18.578 -20.016 -0.918 1 60.09 82 GLU A C 1
ATOM 632 O O . GLU A 1 82 ? -17.344 -20.031 -0.833 1 60.09 82 GLU A O 1
ATOM 637 N N . SER A 1 83 ? -19.297 -18.984 -0.547 1 55.91 83 SER A N 1
ATOM 638 C CA . SER A 1 83 ? -18.75 -18 0.379 1 55.91 83 SER A CA 1
ATOM 639 C C . SER A 1 83 ? -18.531 -18.609 1.767 1 55.91 83 SER A C 1
ATOM 641 O O . SER A 1 83 ? -17.656 -18.172 2.51 1 55.91 83 SER A O 1
ATOM 643 N N . GLU A 1 84 ? -19.562 -19.453 2.25 1 51.75 84 GLU A N 1
ATOM 644 C CA . GLU A 1 84 ? -19.656 -19.766 3.672 1 51.75 84 GLU A CA 1
ATOM 645 C C . GLU A 1 84 ? -18.641 -20.844 4.059 1 51.75 84 GLU A C 1
ATOM 647 O O . GLU A 1 84 ? -18.422 -21.797 3.309 1 51.75 84 GLU A O 1
ATOM 652 N N . ALA A 1 85 ? -17.75 -20.516 5.023 1 54.03 85 ALA A N 1
ATOM 653 C CA . ALA A 1 85 ? -16.844 -21.312 5.828 1 54.03 85 ALA A CA 1
ATOM 654 C C . ALA A 1 85 ? -17.375 -22.734 6.023 1 54.03 85 ALA A C 1
ATOM 656 O O . ALA A 1 85 ? -16.703 -23.578 6.641 1 54.03 85 ALA A O 1
ATOM 657 N N . SER A 1 86 ? -18.578 -23.031 5.387 1 56.34 86 SER A N 1
ATOM 658 C CA . SER A 1 86 ? -19.297 -24.062 6.133 1 56.34 86 SER A CA 1
ATOM 659 C C . SER A 1 86 ? -19.094 -25.438 5.508 1 56.34 86 SER A C 1
ATOM 661 O O . SER A 1 86 ? -19.484 -26.453 6.09 1 56.34 86 SER A O 1
ATOM 663 N N . ARG A 1 87 ? -18.359 -25.578 4.387 1 69.5 87 ARG A N 1
ATOM 664 C CA . ARG A 1 87 ? -18.391 -26.953 3.92 1 69.5 87 ARG A CA 1
ATOM 665 C C . ARG A 1 87 ? -17.078 -27.656 4.207 1 69.5 87 ARG A C 1
ATOM 667 O O . ARG A 1 87 ? -16.016 -27.188 3.791 1 69.5 87 ARG A O 1
ATOM 674 N N . ASN A 1 88 ? -17.234 -28.797 5 1 80.5 88 ASN A N 1
ATOM 675 C CA . ASN A 1 88 ? -16.078 -29.641 5.289 1 80.5 88 ASN A CA 1
ATOM 676 C C . ASN A 1 88 ? -15.625 -30.406 4.047 1 80.5 88 ASN A C 1
ATOM 678 O O . ASN A 1 88 ? -16.438 -30.781 3.207 1 80.5 88 ASN A O 1
ATOM 682 N N . TYR A 1 89 ? -14.383 -30.562 3.957 1 86.62 89 TYR A N 1
ATOM 683 C CA . TYR A 1 89 ? -13.836 -31.438 2.93 1 86.62 89 TYR A CA 1
ATOM 684 C C . TYR A 1 89 ? -14.266 -32.875 3.164 1 86.62 89 TYR A C 1
ATOM 686 O O . TYR A 1 89 ? -14.328 -33.344 4.305 1 86.62 89 TYR A O 1
ATOM 694 N N . THR A 1 90 ? -14.656 -33.562 2.066 1 88.12 90 THR A N 1
ATOM 695 C CA . THR A 1 90 ? -14.766 -35 2.102 1 88.12 90 THR A CA 1
ATOM 696 C C . THR A 1 90 ? -13.453 -35.656 1.681 1 88.12 90 THR A C 1
ATOM 698 O O . THR A 1 90 ? -12.547 -35 1.193 1 88.12 90 THR A O 1
ATOM 701 N N . VAL A 1 91 ? -13.359 -37 1.961 1 89.12 91 VAL A N 1
ATOM 702 C CA . VAL A 1 91 ? -12.188 -37.75 1.506 1 89.12 91 VAL A CA 1
ATOM 703 C C . VAL A 1 91 ? -12.07 -37.625 -0.013 1 89.12 91 VAL A C 1
ATOM 705 O O . VAL A 1 91 ? -10.969 -37.469 -0.542 1 89.12 91 VAL A O 1
ATOM 708 N N . GLN A 1 92 ? -13.156 -37.688 -0.72 1 88.56 92 GLN A N 1
ATOM 709 C CA . GLN A 1 92 ? -13.156 -37.562 -2.174 1 88.56 92 GLN A CA 1
ATOM 710 C C . GLN A 1 92 ? -12.656 -36.188 -2.613 1 88.56 92 GLN A C 1
ATOM 712 O O . GLN A 1 92 ? -11.891 -36.094 -3.57 1 88.56 92 GLN A O 1
ATOM 717 N N . ASP A 1 93 ? -13.086 -35.188 -1.902 1 87 93 ASP A N 1
ATOM 718 C CA . ASP A 1 93 ? -12.602 -33.844 -2.195 1 87 93 ASP A CA 1
ATOM 719 C C . ASP A 1 93 ? -11.078 -33.75 -2.105 1 87 93 ASP A C 1
ATOM 721 O O . ASP A 1 93 ? -10.43 -33.156 -2.969 1 87 93 ASP A O 1
ATOM 725 N N . ALA A 1 94 ? -10.633 -34.312 -1.046 1 88.62 94 ALA A N 1
ATOM 726 C CA . ALA A 1 94 ? -9.195 -34.281 -0.801 1 88.62 94 ALA A CA 1
ATOM 727 C C . ALA A 1 94 ? -8.438 -35.062 -1.885 1 88.62 94 ALA A C 1
ATOM 729 O O . ALA A 1 94 ? -7.449 -34.562 -2.426 1 88.62 94 ALA A O 1
ATOM 730 N N . GLU A 1 95 ? -8.914 -36.219 -2.223 1 88.62 95 GLU A N 1
ATOM 731 C CA . GLU A 1 95 ? -8.242 -37.031 -3.234 1 88.62 95 GLU A CA 1
ATOM 732 C C . GLU A 1 95 ? -8.273 -36.375 -4.602 1 88.62 95 GLU A C 1
ATOM 734 O O . GLU A 1 95 ? -7.281 -36.375 -5.332 1 88.62 95 GLU A O 1
ATOM 739 N N . ASP A 1 96 ? -9.328 -35.75 -4.949 1 86.62 96 ASP A N 1
ATOM 740 C CA . ASP A 1 96 ? -9.445 -35.062 -6.223 1 86.62 96 ASP A CA 1
ATOM 741 C C . ASP A 1 96 ? -8.508 -33.844 -6.266 1 86.62 96 ASP A C 1
ATOM 743 O O . ASP A 1 96 ? -7.855 -33.594 -7.281 1 86.62 96 ASP A O 1
ATOM 747 N N . THR A 1 97 ? -8.469 -33.125 -5.172 1 87.25 97 THR A N 1
ATOM 748 C CA . THR A 1 97 ? -7.645 -31.922 -5.117 1 87.25 97 THR A CA 1
ATOM 749 C C . THR A 1 97 ? -6.16 -32.281 -5.168 1 87.25 97 THR A C 1
ATOM 751 O O . THR A 1 97 ? -5.363 -31.547 -5.77 1 87.25 97 THR A O 1
ATOM 754 N N . LEU A 1 98 ? -5.836 -33.406 -4.637 1 88.94 98 LEU A N 1
ATOM 755 C CA . LEU A 1 98 ? -4.422 -33.719 -4.488 1 88.94 98 LEU A CA 1
ATOM 756 C C . LEU A 1 98 ? -3.922 -34.5 -5.703 1 88.94 98 LEU A C 1
ATOM 758 O O . LEU A 1 98 ? -2.723 -34.75 -5.832 1 88.94 98 LEU A O 1
ATOM 762 N N . ALA A 1 99 ? -4.828 -34.938 -6.562 1 90.06 99 ALA A N 1
ATOM 763 C CA . ALA A 1 99 ? -4.387 -35.594 -7.801 1 90.06 99 ALA A CA 1
ATOM 764 C C . ALA A 1 99 ? -3.725 -34.562 -8.734 1 90.06 99 ALA A C 1
ATOM 766 O O . ALA A 1 99 ? -4.191 -33.438 -8.859 1 90.06 99 ALA A O 1
ATOM 767 N N . PHE A 1 100 ? -2.652 -35.062 -9.367 1 92.38 100 PHE A N 1
ATOM 768 C CA . PHE A 1 100 ? -1.948 -34.094 -10.195 1 92.38 100 PHE A CA 1
ATOM 769 C C . PHE A 1 100 ? -1.233 -34.781 -11.344 1 92.38 100 PHE A C 1
ATOM 771 O O . PHE A 1 100 ? -1.049 -36 -11.328 1 92.38 100 PHE A O 1
ATOM 778 N N . GLU A 1 101 ? -0.944 -33.938 -12.297 1 91.38 101 GLU A N 1
ATOM 779 C CA . GLU A 1 101 ? -0.192 -34.375 -13.477 1 91.38 101 GLU A CA 1
ATOM 780 C C . GLU A 1 101 ? 1.235 -33.812 -13.445 1 91.38 101 GLU A C 1
ATOM 782 O O . GLU A 1 101 ? 1.458 -32.656 -13.062 1 91.38 101 GLU A O 1
ATOM 787 N N . THR A 1 102 ? 2.211 -34.656 -13.695 1 91.5 102 THR A N 1
ATOM 788 C CA . THR A 1 102 ? 3.604 -34.281 -13.898 1 91.5 102 THR A CA 1
ATOM 789 C C . THR A 1 102 ? 3.967 -34.344 -15.383 1 91.5 102 THR A C 1
ATOM 791 O O . THR A 1 102 ? 3.701 -35.344 -16.047 1 91.5 102 THR A O 1
ATOM 794 N N . VAL A 1 103 ? 4.477 -33.25 -15.852 1 92.25 103 VAL A N 1
ATOM 795 C CA . VAL A 1 103 ? 4.922 -33.219 -17.234 1 92.25 103 VAL A CA 1
ATOM 796 C C . VAL A 1 103 ? 6.441 -33.094 -17.297 1 92.25 103 VAL A C 1
ATOM 798 O O . VAL A 1 103 ? 7.02 -32.219 -16.641 1 92.25 103 VAL A O 1
ATOM 801 N N . TYR A 1 104 ? 7.074 -33.906 -18.078 1 90.75 104 TYR A N 1
ATOM 802 C CA . TYR A 1 104 ? 8.531 -33.969 -18.188 1 90.75 104 TYR A CA 1
ATOM 803 C C . TYR A 1 104 ? 9.016 -33.312 -19.469 1 90.75 104 TYR A C 1
ATOM 805 O O . TYR A 1 104 ? 8.234 -33.062 -20.375 1 90.75 104 TYR A O 1
ATOM 813 N N . PRO A 1 105 ? 10.289 -33.031 -19.531 1 88.38 105 PRO A N 1
ATOM 814 C CA . PRO A 1 105 ? 10.836 -32.312 -20.688 1 88.38 105 PRO A CA 1
ATOM 815 C C . PRO A 1 105 ? 10.625 -33.062 -22 1 88.38 105 PRO A C 1
ATOM 817 O O . PRO A 1 105 ? 10.469 -32.438 -23.062 1 88.38 105 PRO A O 1
ATOM 820 N N . ASN A 1 106 ? 10.641 -34.375 -22 1 88.12 106 ASN A N 1
ATOM 821 C CA . ASN A 1 106 ? 10.492 -35.188 -23.219 1 88.12 106 ASN A CA 1
ATOM 822 C C . ASN A 1 106 ? 9.031 -35.312 -23.641 1 88.12 106 ASN A C 1
ATOM 824 O O . ASN A 1 106 ? 8.719 -35.969 -24.625 1 88.12 106 ASN A O 1
ATOM 828 N N . GLY A 1 107 ? 8.156 -34.656 -22.828 1 86.06 107 GLY A N 1
ATOM 829 C CA . GLY A 1 107 ? 6.746 -34.625 -23.203 1 86.06 107 GLY A CA 1
ATOM 830 C C . GLY A 1 107 ? 5.934 -35.688 -22.484 1 86.06 107 GLY A C 1
ATOM 831 O O . GLY A 1 107 ? 4.703 -35.688 -22.531 1 86.06 107 GLY A O 1
ATOM 832 N N . THR A 1 108 ? 6.625 -36.625 -21.859 1 89.5 108 THR A N 1
ATOM 833 C CA . THR A 1 108 ? 5.934 -37.656 -21.078 1 89.5 108 THR A CA 1
ATOM 834 C C . THR A 1 108 ? 5.133 -37.031 -19.938 1 89.5 108 THR A C 1
ATOM 836 O O . THR A 1 108 ? 5.594 -36.062 -19.312 1 89.5 108 THR A O 1
ATOM 839 N N . ARG A 1 109 ? 3.902 -37.562 -19.734 1 90.56 109 ARG A N 1
ATOM 840 C CA . ARG A 1 109 ? 3.02 -37.094 -18.672 1 90.56 109 ARG A CA 1
ATOM 841 C C . ARG A 1 109 ? 2.617 -38.25 -17.75 1 90.56 109 ARG A C 1
ATOM 843 O O . ARG A 1 109 ? 2.355 -39.375 -18.219 1 90.56 109 ARG A O 1
ATOM 850 N N . THR A 1 110 ? 2.664 -38 -16.516 1 90.06 110 THR A N 1
ATOM 851 C CA . THR A 1 110 ? 2.227 -39 -15.531 1 90.06 110 THR A CA 1
ATOM 852 C C . THR A 1 110 ? 1.122 -38.406 -14.648 1 90.06 110 THR A C 1
ATOM 854 O O . THR A 1 110 ? 1.136 -37.219 -14.312 1 90.06 110 THR A O 1
ATOM 857 N N . LEU A 1 111 ? 0.136 -39.219 -14.367 1 90.56 111 LEU A N 1
ATOM 858 C CA . LEU A 1 111 ? -0.915 -38.906 -13.406 1 90.56 111 LEU A CA 1
ATOM 859 C C . LEU A 1 111 ? -0.627 -39.531 -12.055 1 90.56 111 LEU A C 1
ATOM 861 O O . LEU A 1 111 ? -0.391 -40.75 -11.977 1 90.56 111 LEU A O 1
ATOM 865 N N . THR A 1 112 ? -0.581 -38.75 -11.055 1 89.06 112 THR A N 1
ATOM 866 C CA . THR A 1 112 ? -0.425 -39.25 -9.688 1 89.06 112 THR A CA 1
ATOM 867 C C . THR A 1 112 ? -1.724 -39.094 -8.898 1 89.06 112 THR A C 1
ATOM 869 O O . THR A 1 112 ? -2.254 -37.969 -8.797 1 89.06 112 THR A O 1
ATOM 872 N N . ARG A 1 113 ? -2.26 -40.156 -8.414 1 88.5 113 ARG A N 1
ATOM 873 C CA . ARG A 1 113 ? -3.422 -40.156 -7.531 1 88.5 113 ARG A CA 1
ATOM 874 C C . ARG A 1 113 ? -3.045 -40.625 -6.129 1 88.5 113 ARG A C 1
ATOM 876 O O . ARG A 1 113 ? -2.152 -41.469 -5.973 1 88.5 113 ARG A O 1
ATOM 883 N N . LEU A 1 114 ? -3.75 -40 -5.18 1 84.88 114 LEU A N 1
ATOM 884 C CA . LEU A 1 114 ? -3.441 -40.312 -3.789 1 84.88 114 LEU A CA 1
ATOM 885 C C . LEU A 1 114 ? -4.668 -40.875 -3.072 1 84.88 114 LEU A C 1
ATOM 887 O O . LEU A 1 114 ? -5.801 -40.594 -3.463 1 84.88 114 LEU A O 1
ATOM 891 N N . ARG A 1 115 ? -4.344 -41.781 -2.186 1 84.56 115 ARG A N 1
ATOM 892 C CA . ARG A 1 115 ? -5.355 -42.188 -1.22 1 84.56 115 ARG A CA 1
ATOM 893 C C . ARG A 1 115 ? -5.207 -41.406 0.091 1 84.56 115 ARG A C 1
ATOM 895 O O . ARG A 1 115 ? -4.113 -41.344 0.652 1 84.56 115 ARG A O 1
ATOM 902 N N . VAL A 1 116 ? -6.316 -40.75 0.433 1 84.38 116 VAL A N 1
ATOM 903 C CA . VAL A 1 116 ? -6.297 -39.906 1.619 1 84.38 116 VAL A CA 1
ATOM 904 C C . VAL A 1 116 ? -7.086 -40.594 2.744 1 84.38 116 VAL A C 1
ATOM 906 O O . VAL A 1 116 ? -8.18 -41.094 2.518 1 84.38 116 VAL A O 1
ATOM 909 N N . GLN A 1 117 ? -6.523 -40.562 3.943 1 83.81 117 GLN A N 1
ATOM 910 C CA . GLN A 1 117 ? -7.203 -41.125 5.105 1 83.81 117 GLN A CA 1
ATOM 911 C C . GLN A 1 117 ? -8.203 -40.156 5.691 1 83.81 117 GLN A C 1
ATOM 913 O O . GLN A 1 117 ? -7.984 -38.938 5.629 1 83.81 117 GLN A O 1
ATOM 918 N N . GLU A 1 118 ? -9.203 -40.688 6.258 1 86 118 GLU A N 1
ATOM 919 C CA . GLU A 1 118 ? -10.242 -39.844 6.863 1 86 118 GLU A CA 1
ATOM 920 C C . GLU A 1 118 ? -9.68 -38.969 7.969 1 86 118 GLU A C 1
ATOM 922 O O . GLU A 1 118 ? -10.133 -37.844 8.164 1 86 118 GLU A O 1
ATOM 927 N N . GLN A 1 119 ? -8.742 -39.438 8.656 1 82.81 119 GLN A N 1
ATOM 928 C CA . GLN A 1 119 ? -8.164 -38.688 9.781 1 82.81 119 GLN A CA 1
ATOM 929 C C . GLN A 1 119 ? -7.523 -37.406 9.312 1 82.81 119 GLN A C 1
ATOM 931 O O . GLN A 1 119 ? -7.609 -36.375 10 1 82.81 119 GLN A O 1
ATOM 936 N N . LEU A 1 120 ? -6.887 -37.469 8.172 1 83.25 120 LEU A N 1
ATOM 937 C CA . LEU A 1 120 ? -6.25 -36.25 7.633 1 83.25 120 LEU A CA 1
ATOM 938 C C . LEU A 1 120 ? -7.293 -35.219 7.262 1 83.25 120 LEU A C 1
ATOM 940 O O . LEU A 1 120 ? -7.109 -34.031 7.535 1 83.25 120 LEU A O 1
ATOM 944 N N . VAL A 1 121 ? -8.305 -35.688 6.637 1 86.88 121 VAL A N 1
ATOM 945 C CA . VAL A 1 121 ? -9.375 -34.781 6.207 1 86.88 121 VAL A CA 1
ATOM 946 C C . VAL A 1 121 ? -10.039 -34.156 7.43 1 86.88 121 VAL A C 1
ATOM 948 O O . VAL A 1 121 ? -10.328 -32.969 7.438 1 86.88 121 VAL A O 1
ATOM 951 N N . GLU A 1 122 ? -10.266 -34.938 8.445 1 85.75 122 GLU A N 1
ATOM 952 C CA . GLU A 1 122 ? -10.844 -34.406 9.688 1 85.75 122 GLU A CA 1
ATOM 953 C C . GLU A 1 122 ? -9.922 -33.375 10.336 1 85.75 122 GLU A C 1
ATOM 955 O O . GLU A 1 122 ? -10.391 -32.375 10.859 1 85.75 122 GLU A O 1
ATOM 960 N N . TYR A 1 123 ? -8.688 -33.688 10.312 1 84.38 123 TYR A N 1
ATOM 961 C CA . TYR A 1 123 ? -7.707 -32.75 10.859 1 84.38 123 TYR A CA 1
ATOM 962 C C . TYR A 1 123 ? -7.797 -31.422 10.148 1 84.38 123 TYR A C 1
ATOM 964 O O . TYR A 1 123 ? -7.812 -30.375 10.805 1 84.38 123 TYR A O 1
ATOM 972 N N . ILE A 1 124 ? -7.82 -31.438 8.836 1 85.44 124 ILE A N 1
ATOM 973 C CA . ILE A 1 124 ? -7.871 -30.219 8.047 1 85.44 124 ILE A CA 1
ATOM 974 C C . ILE A 1 124 ? -9.18 -29.469 8.312 1 85.44 124 ILE A C 1
ATOM 976 O O . ILE A 1 124 ? -9.18 -28.25 8.5 1 85.44 124 ILE A O 1
ATOM 980 N N . ASN A 1 125 ? -10.242 -30.219 8.375 1 86.25 125 ASN A N 1
ATOM 981 C CA . ASN A 1 125 ? -11.539 -29.609 8.641 1 86.25 125 ASN A CA 1
ATOM 982 C C . ASN A 1 125 ? -11.578 -28.969 10.016 1 86.25 125 ASN A C 1
ATOM 984 O O . ASN A 1 125 ? -12.164 -27.891 10.188 1 86.25 125 ASN A O 1
ATOM 988 N N . GLU A 1 126 ? -11 -29.594 10.961 1 83.62 126 GLU A N 1
ATOM 989 C CA . GLU A 1 126 ? -10.938 -29.031 12.305 1 83.62 126 GLU A CA 1
ATOM 990 C C . GLU A 1 126 ? -10.133 -27.734 12.32 1 83.62 126 GLU A C 1
ATOM 992 O O . GLU A 1 126 ? -10.508 -26.766 12.992 1 83.62 126 GLU A O 1
ATOM 997 N N . TRP A 1 127 ? -9.047 -27.797 11.656 1 82.69 127 TRP A N 1
ATOM 998 C CA . TRP A 1 127 ? -8.242 -26.578 11.562 1 82.69 127 TRP A CA 1
ATOM 999 C C . TRP A 1 127 ? -9.031 -25.453 10.93 1 82.69 127 TRP A C 1
ATOM 1001 O O . TRP A 1 127 ? -8.992 -24.312 11.406 1 82.69 127 TRP A O 1
ATOM 1011 N N . ARG A 1 128 ? -9.711 -25.75 9.852 1 81.31 128 ARG A N 1
ATOM 1012 C CA . ARG A 1 128 ? -10.484 -24.766 9.117 1 81.31 128 ARG A CA 1
ATOM 1013 C C . ARG A 1 128 ? -11.562 -24.156 10 1 81.31 128 ARG A C 1
ATOM 1015 O O . ARG A 1 128 ? -11.852 -22.953 9.906 1 81.31 128 ARG A O 1
ATOM 1022 N N . ARG A 1 129 ? -12.156 -24.969 10.773 1 76.31 129 ARG A N 1
ATOM 1023 C CA . ARG A 1 129 ? -13.18 -24.484 11.695 1 76.31 129 ARG A CA 1
ATOM 1024 C C . ARG A 1 129 ? -12.578 -23.547 12.727 1 76.31 129 ARG A C 1
ATOM 1026 O O . ARG A 1 129 ? -13.211 -22.547 13.109 1 76.31 129 ARG A O 1
ATOM 1033 N N . GLY A 1 130 ? -11.445 -23.875 13.211 1 69.31 130 GLY A N 1
ATOM 1034 C CA . GLY A 1 130 ? -10.781 -23.031 14.18 1 69.31 130 GLY A CA 1
ATOM 1035 C C . GLY A 1 130 ? -10.336 -21.688 13.609 1 69.31 130 GLY A C 1
ATOM 1036 O O . GLY A 1 130 ? -10.438 -20.656 14.273 1 69.31 130 GLY A O 1
ATOM 1037 N N . ALA A 1 131 ? -9.852 -21.812 12.461 1 60.22 131 ALA A N 1
ATOM 1038 C CA . ALA A 1 131 ? -9.383 -20.594 11.805 1 60.22 131 ALA A CA 1
ATOM 1039 C C . ALA A 1 131 ? -10.547 -19.672 11.469 1 60.22 131 ALA A C 1
ATOM 1041 O O . ALA A 1 131 ? -10.406 -18.438 11.508 1 60.22 131 ALA A O 1
ATOM 1042 N N . GLY A 1 132 ? -11.781 -20.234 10.961 1 56.34 132 GLY A N 1
ATOM 1043 C CA . GLY A 1 132 ? -12.961 -19.469 10.641 1 56.34 132 GLY A CA 1
ATOM 1044 C C . GLY A 1 132 ? -13.609 -18.828 11.852 1 56.34 132 GLY A C 1
ATOM 1045 O O . GLY A 1 132 ? -14.242 -17.766 11.75 1 56.34 132 GLY A O 1
ATOM 1046 N N . ARG A 1 133 ? -13.859 -19.641 12.984 1 47.16 133 ARG A N 1
ATOM 1047 C CA . ARG A 1 133 ? -14.547 -19.156 14.172 1 47.16 133 ARG A CA 1
ATOM 1048 C C . ARG A 1 133 ? -13.93 -17.844 14.664 1 47.16 133 ARG A C 1
ATOM 1050 O O . ARG A 1 133 ? -14.602 -17.031 15.289 1 47.16 133 ARG A O 1
ATOM 1057 N N . GLN A 1 134 ? -12.906 -17.812 14.562 1 42.41 134 GLN A N 1
ATOM 1058 C CA . GLN A 1 134 ? -12.367 -16.562 15.086 1 42.41 134 GLN A CA 1
ATOM 1059 C C . GLN A 1 134 ? -12.922 -15.367 14.32 1 42.41 134 GLN A C 1
ATOM 1061 O O . GLN A 1 134 ? -12.859 -14.234 14.805 1 42.41 134 GLN A O 1
ATOM 1066 N N . GLY A 1 135 ? -13.578 -15.664 13.211 1 40.88 135 GLY A N 1
ATOM 1067 C CA . GLY A 1 135 ? -14.219 -14.594 12.461 1 40.88 135 GLY A CA 1
ATOM 1068 C C . GLY A 1 135 ? -15.633 -14.305 12.922 1 40.88 135 GLY A C 1
ATOM 1069 O O . GLY A 1 135 ? -16.219 -13.273 12.57 1 40.88 135 GLY A O 1
ATOM 1070 N N . ASP A 1 136 ? -16.531 -15.266 13.398 1 35.78 136 ASP A N 1
ATOM 1071 C CA . ASP A 1 136 ? -17.938 -15.125 13.727 1 35.78 136 ASP A CA 1
ATOM 1072 C C . ASP A 1 136 ? -18.125 -14.398 15.055 1 35.78 136 ASP A C 1
ATOM 1074 O O . ASP A 1 136 ? -19.25 -14.266 15.547 1 35.78 136 ASP A O 1
ATOM 1078 N N . GLY A 1 137 ? -17.438 -14.609 16.062 1 32.47 137 GLY A N 1
ATOM 1079 C CA . GLY A 1 137 ? -17.875 -13.914 17.266 1 32.47 137 GLY A CA 1
ATOM 1080 C C . GLY A 1 137 ? -18.219 -12.453 17.016 1 32.47 137 GLY A C 1
ATOM 1081 O O . GLY A 1 137 ? -17.531 -11.773 16.25 1 32.47 137 GLY A O 1
ATOM 1082 N N . LYS A 1 138 ? -19.672 -12.188 17.312 1 31.44 138 LYS A N 1
ATOM 1083 C CA . LYS A 1 138 ? -20.219 -10.828 17.375 1 31.44 138 LYS A CA 1
ATOM 1084 C C . LYS A 1 138 ? -19.188 -9.852 17.922 1 31.44 138 LYS A C 1
ATOM 1086 O O . LYS A 1 138 ? -19.547 -8.789 18.438 1 31.44 138 LYS A O 1
ATOM 1091 N N . VAL A 1 139 ? -18.234 -10.359 18.547 1 30.5 139 VAL A N 1
ATOM 1092 C CA . VAL A 1 139 ? -17.438 -9.211 18.984 1 30.5 139 VAL A CA 1
ATOM 1093 C C . VAL A 1 139 ? -17.281 -8.219 17.828 1 30.5 139 VAL A C 1
ATOM 1095 O O . VAL A 1 139 ? -17.125 -8.617 16.672 1 30.5 139 VAL A O 1
ATOM 1098 N N . ARG A 1 140 ? -17.953 -7.098 18 1 27.98 140 ARG A N 1
ATOM 1099 C CA . ARG A 1 140 ? -17.719 -5.898 17.203 1 27.98 140 ARG A CA 1
ATOM 1100 C C . ARG A 1 140 ? -16.359 -5.965 16.5 1 27.98 140 ARG A C 1
ATOM 1102 O O . ARG A 1 140 ? -15.32 -5.996 17.156 1 27.98 140 ARG A O 1
ATOM 1109 N N . ARG A 1 141 ? -16.469 -6.805 15.555 1 27.19 141 ARG A N 1
ATOM 1110 C CA . ARG A 1 141 ? -15.289 -6.895 14.703 1 27.19 141 ARG A CA 1
ATOM 1111 C C . ARG A 1 141 ? -14.492 -5.594 14.727 1 27.19 141 ARG A C 1
ATOM 1113 O O . ARG A 1 141 ? -14.93 -4.582 14.18 1 27.19 141 ARG A O 1
ATOM 1120 N N . ARG A 1 142 ? -14.266 -5.273 15.984 1 26.92 142 ARG A N 1
ATOM 1121 C CA . ARG A 1 142 ? -13.281 -4.195 16.031 1 26.92 142 ARG A CA 1
ATOM 1122 C C . ARG A 1 142 ? -12.305 -4.285 14.859 1 26.92 142 ARG A C 1
ATOM 1124 O O . ARG A 1 142 ? -11.805 -5.367 14.547 1 26.92 142 ARG A O 1
ATOM 1131 N N . ARG A 1 143 ? -12.781 -3.598 13.938 1 26.94 143 ARG A N 1
ATOM 1132 C CA . ARG A 1 143 ? -12.078 -3.354 12.68 1 26.94 143 ARG A CA 1
ATOM 1133 C C . ARG A 1 143 ? -10.586 -3.646 12.82 1 26.94 143 ARG A C 1
ATOM 1135 O O . ARG A 1 143 ? -9.906 -3.049 13.648 1 26.94 143 ARG A O 1
ATOM 1142 N N . ALA A 1 144 ? -10.406 -4.91 12.891 1 26.58 144 ALA A N 1
ATOM 1143 C CA . ALA A 1 144 ? -8.984 -5.25 12.875 1 26.58 144 ALA A CA 1
ATOM 1144 C C . ALA A 1 144 ? -8.156 -4.125 12.266 1 26.58 144 ALA A C 1
ATOM 1146 O O . ALA A 1 144 ? -8.359 -3.75 11.102 1 26.58 144 ALA A O 1
ATOM 1147 N N . VAL A 1 145 ? -8.164 -3.051 12.867 1 27.69 145 VAL A N 1
ATOM 1148 C CA . VAL A 1 145 ? -6.91 -2.361 12.57 1 27.69 145 VAL A CA 1
ATOM 1149 C C . VAL A 1 145 ? -5.852 -3.373 12.133 1 27.69 145 VAL A C 1
ATOM 1151 O O . VAL A 1 145 ? -5.457 -4.242 12.914 1 27.69 145 VAL A O 1
ATOM 1154 N N . PHE A 1 146 ? -6.184 -4.199 11.211 1 29.03 146 PHE A N 1
ATOM 1155 C CA . PHE A 1 146 ? -5.086 -5.035 10.742 1 29.03 146 PHE A CA 1
ATOM 1156 C C . PHE A 1 146 ? -3.75 -4.516 11.258 1 29.03 146 PHE A C 1
ATOM 1158 O O . PHE A 1 146 ? -3.418 -3.342 11.062 1 29.03 146 PHE A O 1
ATOM 1165 N N . ASP A 1 147 ? -3.492 -4.832 12.32 1 31.5 147 ASP A N 1
ATOM 1166 C CA . ASP A 1 147 ? -2.27 -4.672 13.102 1 31.5 147 ASP A CA 1
ATOM 1167 C C . ASP A 1 147 ? -1.039 -4.645 12.195 1 31.5 147 ASP A C 1
ATOM 1169 O O . ASP A 1 147 ? 0.067 -4.965 12.641 1 31.5 147 ASP A O 1
ATOM 1173 N N . PHE A 1 148 ? -1.221 -5.129 10.961 1 32.56 148 PHE A N 1
ATOM 1174 C CA . PHE A 1 148 ? 0.067 -5.094 10.273 1 32.56 148 PHE A CA 1
ATOM 1175 C C . PHE A 1 148 ? 0.585 -3.664 10.172 1 32.56 148 PHE A C 1
ATOM 1177 O O . PHE A 1 148 ? -0.153 -2.76 9.773 1 32.56 148 PHE A O 1
ATOM 1184 N N . ASP A 1 149 ? 1.437 -3.586 11.023 1 39.88 149 ASP A N 1
ATOM 1185 C CA . ASP A 1 149 ? 2.209 -2.355 10.883 1 39.88 149 ASP A CA 1
ATOM 1186 C C . ASP A 1 149 ? 2.414 -1.997 9.414 1 39.88 149 ASP A C 1
ATOM 1188 O O . ASP A 1 149 ? 3.094 -2.721 8.68 1 39.88 149 ASP A O 1
ATOM 1192 N N . THR A 1 150 ? 1.407 -1.401 8.875 1 45.84 150 THR A N 1
ATOM 1193 C CA . THR A 1 150 ? 1.465 -0.935 7.492 1 45.84 150 THR A CA 1
ATOM 1194 C C . THR A 1 150 ? 2.725 -0.107 7.254 1 45.84 150 THR A C 1
ATOM 1196 O O . THR A 1 150 ? 2.9 0.468 6.176 1 45.84 150 THR A O 1
ATOM 1199 N N . ARG A 1 151 ? 3.543 -0.138 8.391 1 45.97 151 ARG A N 1
ATOM 1200 C CA . ARG A 1 151 ? 4.719 0.72 8.281 1 45.97 151 ARG A CA 1
ATOM 1201 C C . ARG A 1 151 ? 5.898 -0.041 7.684 1 45.97 151 ARG A C 1
ATOM 1203 O O . ARG A 1 151 ? 6.129 -1.203 8.023 1 45.97 151 ARG A O 1
ATOM 1210 N N . PHE A 1 152 ? 6.492 0.453 6.715 1 50.94 152 PHE A N 1
ATOM 1211 C CA . PHE A 1 152 ? 7.762 -0.003 6.168 1 50.94 152 PHE A CA 1
ATOM 1212 C C . PHE A 1 152 ? 8.883 0.964 6.523 1 50.94 152 PHE A C 1
ATOM 1214 O O . PHE A 1 152 ? 8.789 2.162 6.246 1 50.94 152 PHE A O 1
ATOM 1221 N N . GLU A 1 153 ? 9.773 0.367 7.383 1 49.84 153 GLU A N 1
ATOM 1222 C CA . GLU A 1 153 ? 10.914 1.237 7.648 1 49.84 153 GLU A CA 1
ATOM 1223 C C . GLU A 1 153 ? 11.656 1.58 6.359 1 49.84 153 GLU A C 1
ATOM 1225 O O . GLU A 1 153 ? 11.969 0.693 5.562 1 49.84 153 GLU A O 1
ATOM 1230 N N . VAL A 1 154 ? 11.727 2.812 6.102 1 47.41 154 VAL A N 1
ATOM 1231 C CA . VAL A 1 154 ? 12.438 3.258 4.91 1 47.41 154 VAL A CA 1
ATOM 1232 C C . VAL A 1 154 ? 13.938 3.047 5.102 1 47.41 154 VAL A C 1
ATOM 1234 O O . VAL A 1 154 ? 14.5 3.42 6.133 1 47.41 154 VAL A O 1
ATOM 1237 N N . ASN A 1 155 ? 14.414 2.311 4.195 1 45.53 155 ASN A N 1
ATOM 1238 C CA . ASN A 1 155 ? 15.852 2.055 4.238 1 45.53 155 ASN A CA 1
ATOM 1239 C C . ASN A 1 155 ? 16.656 3.344 4.102 1 45.53 155 ASN A C 1
ATOM 1241 O O . ASN A 1 155 ? 16.609 4.004 3.062 1 45.53 155 ASN A O 1
ATOM 1245 N N . ILE A 1 156 ? 17.406 3.691 5.094 1 47.06 156 ILE A N 1
ATOM 1246 C CA . ILE A 1 156 ? 18.156 4.926 5.297 1 47.06 156 ILE A CA 1
ATOM 1247 C C . ILE A 1 156 ? 19.25 5.051 4.234 1 47.06 156 ILE A C 1
ATOM 1249 O O . ILE A 1 156 ? 19.516 6.145 3.734 1 47.06 156 ILE A O 1
ATOM 1253 N N . ALA A 1 157 ? 19.828 4.016 4.004 1 45.94 157 ALA A N 1
ATOM 1254 C CA . ALA A 1 157 ? 21 4.055 3.137 1 45.94 157 ALA A CA 1
ATOM 1255 C C . ALA A 1 157 ? 20.625 4.453 1.715 1 45.94 157 ALA A C 1
ATOM 1257 O O . ALA A 1 157 ? 21.438 5.016 0.981 1 45.94 157 ALA A O 1
ATOM 1258 N N . LYS A 1 158 ? 19.375 4.34 1.517 1 50.62 158 LYS A N 1
ATOM 1259 C CA . LYS A 1 158 ? 19.125 4.441 0.081 1 50.62 158 LYS A CA 1
ATOM 1260 C C . LYS A 1 158 ? 18.016 5.453 -0.216 1 50.62 158 LYS A C 1
ATOM 1262 O O . LYS A 1 158 ? 18.109 6.215 -1.179 1 50.62 158 LYS A O 1
ATOM 1267 N N . TYR A 1 159 ? 17.047 5.535 0.621 1 54.22 159 TYR A N 1
ATOM 1268 C CA . TYR A 1 159 ? 15.844 6.188 0.123 1 54.22 159 TYR A CA 1
ATOM 1269 C C . TYR A 1 159 ? 15.492 7.402 0.974 1 54.22 159 TYR A C 1
ATOM 1271 O O . TYR A 1 159 ? 14.727 8.266 0.545 1 54.22 159 TYR A O 1
ATOM 1279 N N . LEU A 1 160 ? 16.156 7.582 1.99 1 59.19 160 LEU A N 1
ATOM 1280 C CA . LEU A 1 160 ? 15.664 8.531 2.98 1 59.19 160 LEU A CA 1
ATOM 1281 C C . LEU A 1 160 ? 15.719 9.961 2.436 1 59.19 160 LEU A C 1
ATOM 1283 O O . LEU A 1 160 ? 14.867 10.781 2.758 1 59.19 160 LEU A O 1
ATOM 1287 N N . THR A 1 161 ? 16.719 10.164 1.628 1 65.25 161 THR A N 1
ATOM 1288 C CA . THR A 1 161 ? 16.875 11.531 1.156 1 65.25 161 THR A CA 1
ATOM 1289 C C . THR A 1 161 ? 16.281 11.695 -0.245 1 65.25 161 THR A C 1
ATOM 1291 O O . THR A 1 161 ? 16.422 12.75 -0.866 1 65.25 161 THR A O 1
ATOM 1294 N N . THR A 1 162 ? 15.703 10.656 -0.647 1 72 162 THR A N 1
ATOM 1295 C CA . THR A 1 162 ? 15.125 10.703 -1.984 1 72 162 THR A CA 1
ATOM 1296 C C . THR A 1 162 ? 13.625 10.984 -1.912 1 72 162 THR A C 1
ATOM 1298 O O . THR A 1 162 ? 12.961 10.586 -0.953 1 72 162 THR A O 1
ATOM 1301 N N . TYR A 1 163 ? 13.188 11.664 -2.973 1 76.12 163 TYR A N 1
ATOM 1302 C CA . TYR A 1 163 ? 11.758 11.922 -3.105 1 76.12 163 TYR A CA 1
ATOM 1303 C C . TYR A 1 163 ? 10.969 10.617 -3.137 1 76.12 163 TYR A C 1
ATOM 1305 O O . TYR A 1 163 ? 11.359 9.664 -3.812 1 76.12 163 TYR A O 1
ATOM 1313 N N . PRO A 1 164 ? 9.883 10.5 -2.287 1 82.12 164 PRO A N 1
ATOM 1314 C CA . PRO A 1 164 ? 9.195 11.539 -1.518 1 82.12 164 PRO A CA 1
ATOM 1315 C C . PRO A 1 164 ? 9.641 11.578 -0.057 1 82.12 164 PRO A C 1
ATOM 1317 O O . PRO A 1 164 ? 9.172 12.43 0.707 1 82.12 164 PRO A O 1
ATOM 1320 N N . PHE A 1 165 ? 10.562 10.773 0.31 1 84.5 165 PHE A N 1
ATOM 1321 C CA . PHE A 1 165 ? 10.961 10.641 1.707 1 84.5 165 PHE A CA 1
ATOM 1322 C C . PHE A 1 165 ? 11.742 11.859 2.17 1 84.5 165 PHE A C 1
ATOM 1324 O O . PHE A 1 165 ? 11.773 12.172 3.361 1 84.5 165 PHE A O 1
ATOM 1331 N N . SER A 1 166 ? 12.297 12.547 1.211 1 87.88 166 SER A N 1
ATOM 1332 C CA . SER A 1 166 ? 13.055 13.766 1.493 1 87.88 166 SER A CA 1
ATOM 1333 C C . SER A 1 166 ? 12.18 14.828 2.145 1 87.88 166 SER A C 1
ATOM 1335 O O . SER A 1 166 ? 12.68 15.742 2.801 1 87.88 166 SER A O 1
ATOM 1337 N N . ALA A 1 167 ? 10.945 14.727 1.968 1 94.5 167 ALA A N 1
ATOM 1338 C CA . ALA A 1 167 ? 10.031 15.766 2.428 1 94.5 167 ALA A CA 1
ATOM 1339 C C . ALA A 1 167 ? 9.625 15.531 3.881 1 94.5 167 ALA A C 1
ATOM 1341 O O . ALA A 1 167 ? 9.039 16.422 4.516 1 94.5 167 ALA A O 1
ATOM 1342 N N . ALA A 1 168 ? 9.93 14.344 4.379 1 94.88 168 ALA A N 1
ATOM 1343 C CA . ALA A 1 168 ? 9.578 14.055 5.77 1 94.88 168 ALA A CA 1
ATOM 1344 C C . ALA A 1 168 ? 10.43 14.875 6.734 1 94.88 168 ALA A C 1
ATOM 1346 O O . ALA A 1 168 ? 11.641 15.016 6.535 1 94.88 168 ALA A O 1
ATOM 1347 N N . VAL A 1 169 ? 9.805 15.414 7.785 1 97.81 169 VAL A N 1
ATOM 1348 C CA . VAL A 1 169 ? 10.492 16.312 8.719 1 97.81 169 VAL A CA 1
ATOM 1349 C C . VAL A 1 169 ? 10.258 15.836 10.148 1 97.81 169 VAL A C 1
ATOM 1351 O O . VAL A 1 169 ? 9.133 15.492 10.523 1 97.81 169 VAL A O 1
ATOM 1354 N N . LYS A 1 170 ? 11.328 15.773 10.875 1 97.5 170 LYS A N 1
ATOM 1355 C CA . LYS A 1 170 ? 11.219 15.602 12.32 1 97.5 170 LYS A CA 1
ATOM 1356 C C . LYS A 1 170 ? 11.211 16.953 13.031 1 97.5 170 LYS A C 1
ATOM 1358 O O . LYS A 1 170 ? 12.102 17.781 12.82 1 97.5 170 LYS A O 1
ATOM 1363 N N . LEU A 1 171 ? 10.211 17.172 13.906 1 98.06 171 LEU A N 1
ATOM 1364 C CA . LEU A 1 171 ? 10.164 18.422 14.664 1 98.06 171 LEU A CA 1
ATOM 1365 C C . LEU A 1 171 ? 10.805 18.25 16.031 1 98.06 171 LEU A C 1
ATOM 1367 O O . LEU A 1 171 ? 10.656 17.188 16.672 1 98.06 171 LEU A O 1
ATOM 1371 N N . SER A 1 172 ? 11.422 19.297 16.484 1 96.69 172 SER A N 1
ATOM 1372 C CA . SER A 1 172 ? 12.039 19.281 17.812 1 96.69 172 SER A CA 1
ATOM 1373 C C . SER A 1 172 ? 11 19.078 18.906 1 96.69 172 SER A C 1
ATOM 1375 O O . SER A 1 172 ? 11.336 18.672 20.016 1 96.69 172 SER A O 1
ATOM 1377 N N . THR A 1 173 ? 9.758 19.297 18.609 1 95.69 173 THR A N 1
ATOM 1378 C CA . THR A 1 173 ? 8.688 19.109 19.578 1 95.69 173 THR A CA 1
ATOM 1379 C C . THR A 1 173 ? 8.25 17.641 19.609 1 95.69 173 THR A C 1
ATOM 1381 O O . THR A 1 173 ? 7.359 17.266 20.375 1 95.69 173 THR A O 1
ATOM 1384 N N . GLY A 1 174 ? 8.797 16.828 18.734 1 95.12 174 GLY A N 1
ATOM 1385 C CA . GLY A 1 174 ? 8.555 15.398 18.797 1 95.12 174 GLY A CA 1
ATOM 1386 C C . GLY A 1 174 ? 7.641 14.898 17.703 1 95.12 174 GLY A C 1
ATOM 1387 O O . GLY A 1 174 ? 7.59 13.695 17.422 1 95.12 174 GLY A O 1
ATOM 1388 N N . CYS A 1 175 ? 6.98 15.82 17.047 1 96.88 175 CYS A N 1
ATOM 1389 C CA . CYS A 1 175 ? 6.031 15.445 15.992 1 96.88 175 CYS A CA 1
ATOM 1390 C C . CYS A 1 175 ? 6.734 15.281 14.656 1 96.88 175 CYS A C 1
ATOM 1392 O O . CYS A 1 175 ? 7.953 15.438 14.562 1 96.88 175 CYS A O 1
ATOM 1394 N N . THR A 1 176 ? 5.969 14.766 13.672 1 97.62 176 THR A N 1
ATOM 1395 C CA . THR A 1 176 ? 6.402 14.719 12.273 1 97.62 176 THR A CA 1
ATOM 1396 C C . THR A 1 176 ? 5.754 15.844 11.469 1 97.62 176 THR A C 1
ATOM 1398 O O . THR A 1 176 ? 4.68 16.328 11.828 1 97.62 176 THR A O 1
ATOM 1401 N N . GLY A 1 177 ? 6.465 16.375 10.523 1 98.56 177 GLY A N 1
ATOM 1402 C CA . GLY A 1 177 ? 5.938 17.297 9.539 1 98.56 177 GLY A CA 1
ATOM 1403 C C . GLY A 1 177 ? 6.266 16.906 8.109 1 98.56 177 GLY A C 1
ATOM 1404 O O . GLY A 1 177 ? 6.812 15.836 7.867 1 98.56 177 GLY A O 1
ATOM 1405 N N . VAL A 1 178 ? 5.863 17.828 7.18 1 98.56 178 VAL A N 1
ATOM 1406 C CA . VAL A 1 178 ? 6.125 17.609 5.762 1 98.56 178 VAL A CA 1
ATOM 1407 C C . VAL A 1 178 ? 6.574 18.906 5.105 1 98.56 178 VAL A C 1
ATOM 1409 O O . VAL A 1 178 ? 5.965 19.953 5.312 1 98.56 178 VAL A O 1
ATOM 1412 N N . LEU A 1 179 ? 7.719 18.781 4.355 1 98.31 179 LEU A N 1
ATOM 1413 C CA . LEU A 1 179 ? 8.188 19.906 3.553 1 98.31 179 LEU A CA 1
ATOM 1414 C C . LEU A 1 179 ? 7.285 20.125 2.344 1 98.31 179 LEU A C 1
ATOM 1416 O O . LEU A 1 179 ? 7.117 19.219 1.516 1 98.31 179 LEU A O 1
ATOM 1420 N N . ILE A 1 180 ? 6.676 21.391 2.264 1 97.19 180 ILE A N 1
ATOM 1421 C CA . ILE A 1 180 ? 5.684 21.609 1.219 1 97.19 180 ILE A CA 1
ATOM 1422 C C . ILE A 1 180 ? 6.145 22.719 0.291 1 97.19 180 ILE A C 1
ATOM 1424 O O . ILE A 1 180 ? 5.414 23.125 -0.616 1 97.19 180 ILE A O 1
ATOM 1428 N N . SER A 1 181 ? 7.211 23.297 0.494 1 96.06 181 SER A N 1
ATOM 1429 C CA . SER A 1 181 ? 7.949 24.266 -0.304 1 96.06 181 SER A CA 1
ATOM 1430 C C . SER A 1 181 ? 9.438 24.234 0.026 1 96.06 181 SER A C 1
ATOM 1432 O O . SER A 1 181 ? 9.867 23.484 0.907 1 96.06 181 SER A O 1
ATOM 1434 N N . PRO A 1 182 ? 10.227 25.062 -0.66 1 96.38 182 PRO A N 1
ATOM 1435 C CA . PRO A 1 182 ? 11.656 25.031 -0.344 1 96.38 182 PRO A CA 1
ATOM 1436 C C . PRO A 1 182 ? 11.953 25.422 1.104 1 96.38 182 PRO A C 1
ATOM 1438 O O . PRO A 1 182 ? 12.992 25.031 1.651 1 96.38 182 PRO A O 1
ATOM 1441 N N . GLN A 1 183 ? 11 26.094 1.767 1 97.81 183 GLN A N 1
ATOM 1442 C CA . GLN A 1 183 ? 11.367 26.594 3.088 1 97.81 183 GLN A CA 1
ATOM 1443 C C . GLN A 1 183 ? 10.195 26.484 4.066 1 97.81 183 GLN A C 1
ATOM 1445 O O . GLN A 1 183 ? 1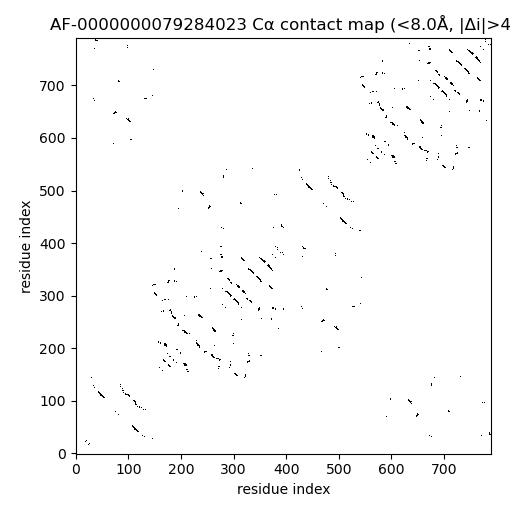0.203 27.094 5.129 1 97.81 183 GLN A O 1
ATOM 1450 N N . HIS A 1 184 ? 9.172 25.766 3.705 1 98.5 184 HIS A N 1
ATOM 1451 C CA . HIS A 1 184 ? 7.996 25.703 4.562 1 98.5 184 HIS A CA 1
ATOM 1452 C C . HIS A 1 184 ? 7.676 24.25 4.945 1 98.5 184 HIS A C 1
ATOM 1454 O O . HIS A 1 184 ? 7.633 23.375 4.082 1 98.5 184 HIS A O 1
ATOM 1460 N N . VAL A 1 185 ? 7.461 24.062 6.211 1 98.81 185 VAL A N 1
ATOM 1461 C CA . VAL A 1 185 ? 7.062 22.766 6.758 1 98.81 185 VAL A CA 1
ATOM 1462 C C . VAL A 1 185 ? 5.633 22.859 7.293 1 98.81 185 VAL A C 1
ATOM 1464 O O . VAL A 1 185 ? 5.309 23.75 8.07 1 98.81 185 VAL A O 1
ATOM 1467 N N . MET A 1 186 ? 4.805 21.969 6.852 1 98.75 186 MET A N 1
ATOM 1468 C CA . MET A 1 186 ? 3.457 21.844 7.395 1 98.75 186 MET A CA 1
ATOM 1469 C C . MET A 1 186 ? 3.393 20.75 8.461 1 98.75 186 MET A C 1
ATOM 1471 O O . MET A 1 186 ? 4.02 19.703 8.312 1 98.75 186 MET A O 1
ATOM 1475 N N . THR A 1 187 ? 2.645 20.953 9.531 1 98.62 187 THR A N 1
ATOM 1476 C CA . THR A 1 187 ? 2.465 20.016 10.633 1 98.62 187 THR A CA 1
ATOM 1477 C C . THR A 1 187 ? 1.156 20.281 11.367 1 98.62 187 THR A C 1
ATOM 1479 O O . THR A 1 187 ? 0.363 21.125 10.938 1 98.62 187 THR A O 1
ATOM 1482 N N . ALA A 1 188 ? 0.934 19.453 12.391 1 97.06 188 ALA A N 1
ATOM 1483 C CA . ALA A 1 188 ? -0.249 19.672 13.219 1 97.06 188 ALA A CA 1
ATOM 1484 C C . ALA A 1 188 ? -0.059 20.859 14.148 1 97.06 188 ALA A C 1
ATOM 1486 O O . ALA A 1 188 ? 1.019 21.047 14.719 1 97.06 188 ALA A O 1
ATOM 1487 N N . ALA A 1 189 ? -1.134 21.609 14.328 1 96 189 ALA A N 1
ATOM 1488 C CA . ALA A 1 189 ? -1.073 22.797 15.18 1 96 189 ALA A CA 1
ATOM 1489 C C . ALA A 1 189 ? -0.817 22.406 16.641 1 96 189 ALA A C 1
ATOM 1491 O O . ALA A 1 189 ? -0.11 23.125 17.359 1 96 189 ALA A O 1
ATOM 1492 N N . HIS A 1 190 ? -1.326 21.328 17.047 1 91.88 190 HIS A N 1
ATOM 1493 C CA . HIS A 1 190 ? -1.206 20.984 18.469 1 91.88 190 HIS A CA 1
ATOM 1494 C C . HIS A 1 190 ? 0.211 20.531 18.812 1 91.88 190 HIS A C 1
ATOM 1496 O O . HIS A 1 190 ? 0.545 20.359 19.984 1 91.88 190 HIS A O 1
ATOM 1502 N N . CYS A 1 191 ? 1.015 20.312 17.766 1 94.31 191 CYS A N 1
ATOM 1503 C CA . CYS A 1 191 ? 2.43 20.047 18 1 94.31 191 CYS A CA 1
ATOM 1504 C C . CYS A 1 191 ? 3.176 21.328 18.359 1 94.31 191 CYS A C 1
ATOM 1506 O O . CYS A 1 191 ? 4.305 21.281 18.859 1 94.31 191 CYS A O 1
ATOM 1508 N N . LEU A 1 192 ? 2.551 22.453 18.156 1 95.06 192 LEU A N 1
ATOM 1509 C CA . LEU A 1 192 ? 3.191 23.75 18.391 1 95.06 192 LEU A CA 1
ATOM 1510 C C . LEU A 1 192 ? 2.492 24.516 19.5 1 95.06 192 LEU A C 1
ATOM 1512 O O . LEU A 1 192 ? 3.125 25.297 20.219 1 95.06 192 LEU A O 1
ATOM 1516 N N . HIS A 1 193 ? 1.245 24.359 19.578 1 90.62 193 HIS A N 1
ATOM 1517 C CA . HIS A 1 193 ? 0.378 25.094 20.5 1 90.62 193 HIS A CA 1
ATOM 1518 C C . HIS A 1 193 ? -0.65 24.156 21.141 1 90.62 193 HIS A C 1
ATOM 1520 O O . HIS A 1 193 ? -1.426 23.5 20.438 1 90.62 193 HIS A O 1
ATOM 1526 N N . ASN A 1 194 ? -0.688 24.109 22.391 1 83.5 194 ASN A N 1
ATOM 1527 C CA . ASN A 1 194 ? -1.504 23.109 23.078 1 83.5 194 ASN A CA 1
ATOM 1528 C C . ASN A 1 194 ? -2.898 23.656 23.391 1 83.5 194 ASN A C 1
ATOM 1530 O O . ASN A 1 194 ? -3.588 23.125 24.266 1 83.5 194 ASN A O 1
ATOM 1534 N N . GLY A 1 195 ? -3.268 24.719 22.688 1 78 195 GLY A N 1
ATOM 1535 C CA . GLY A 1 195 ? -4.551 25.359 22.953 1 78 195 GLY A CA 1
ATOM 1536 C C . GLY A 1 195 ? -4.461 26.531 23.906 1 78 195 GLY A C 1
ATOM 1537 O O . GLY A 1 195 ? -5.277 27.453 23.844 1 78 195 GLY A O 1
ATOM 1538 N N . LYS A 1 196 ? -3.488 26.5 24.781 1 79.75 196 LYS A N 1
ATOM 1539 C CA . LYS A 1 196 ? -3.305 27.562 25.766 1 79.75 196 LYS A CA 1
ATOM 1540 C C . LYS A 1 196 ? -2.053 28.391 25.453 1 79.75 196 LYS A C 1
ATOM 1542 O O . LYS A 1 196 ? -2.062 29.609 25.578 1 79.75 196 LYS A O 1
ATOM 1547 N N . ARG A 1 197 ? -1.119 27.688 25.125 1 84.62 197 ARG A N 1
ATOM 1548 C CA . ARG A 1 197 ? 0.163 28.344 24.859 1 84.62 197 ARG A CA 1
ATOM 1549 C C . ARG A 1 197 ? 0.98 27.547 23.844 1 84.62 197 ARG A C 1
ATOM 1551 O O . ARG A 1 197 ? 0.682 26.375 23.578 1 84.62 197 ARG A O 1
ATOM 1558 N N . TYR A 1 198 ? 1.921 28.219 23.344 1 88.44 198 TYR A N 1
ATOM 1559 C CA . TYR A 1 198 ? 2.91 27.547 22.516 1 88.44 198 TYR A CA 1
ATOM 1560 C C . TYR A 1 198 ? 3.803 26.641 23.344 1 88.44 198 TYR A C 1
ATOM 1562 O O . TYR A 1 198 ? 4.242 27.031 24.438 1 88.44 198 TYR A O 1
ATOM 1570 N N . ILE A 1 199 ? 4.082 25.469 22.844 1 88.06 199 ILE A N 1
ATOM 1571 C CA . ILE A 1 199 ? 4.82 24.422 23.562 1 88.06 199 ILE A CA 1
ATOM 1572 C C . ILE A 1 199 ? 6.289 24.828 23.688 1 88.06 199 ILE A C 1
ATOM 1574 O O . ILE A 1 199 ? 6.938 24.531 24.703 1 88.06 199 ILE A O 1
ATOM 1578 N N . VAL A 1 200 ? 6.809 25.438 22.672 1 92.12 200 VAL A N 1
ATOM 1579 C CA . VAL A 1 200 ? 8.164 25.984 22.625 1 92.12 200 VAL A CA 1
ATOM 1580 C C . VAL A 1 200 ? 8.141 27.359 21.938 1 92.12 200 VAL A C 1
ATOM 1582 O O . VAL A 1 200 ? 7.258 27.641 21.125 1 92.12 200 VAL A O 1
ATOM 1585 N N . LYS A 1 201 ? 9.117 28.109 22.359 1 93.31 201 LYS A N 1
ATOM 1586 C CA . LYS A 1 201 ? 9.273 29.375 21.641 1 93.31 201 LYS A CA 1
ATOM 1587 C C . LYS A 1 201 ? 9.695 29.141 20.188 1 93.31 201 LYS A C 1
ATOM 1589 O O . LYS A 1 201 ? 10.469 28.219 19.906 1 93.31 201 LYS A O 1
ATOM 1594 N N . VAL A 1 202 ? 9.18 30 19.344 1 93.62 202 VAL A N 1
ATOM 1595 C CA . VAL A 1 202 ? 9.461 29.859 17.922 1 93.62 202 VAL A CA 1
ATOM 1596 C C . VAL A 1 202 ? 10.977 29.859 17.703 1 93.62 202 VAL A C 1
ATOM 1598 O O . VAL A 1 202 ? 11.484 29.094 16.875 1 93.62 202 VAL A O 1
ATOM 1601 N N . LYS A 1 203 ? 11.75 30.75 18.438 1 94 203 LYS A N 1
ATOM 1602 C CA . LYS A 1 203 ? 13.195 30.844 18.281 1 94 203 LYS A CA 1
ATOM 1603 C C . LYS A 1 203 ? 13.875 29.516 18.594 1 94 203 LYS A C 1
ATOM 1605 O O . LYS A 1 203 ? 14.992 29.25 18.141 1 94 203 LYS A O 1
ATOM 1610 N N . ASP A 1 204 ? 13.227 28.656 19.375 1 96.12 204 ASP A N 1
ATOM 1611 C CA . ASP A 1 204 ? 13.805 27.391 19.797 1 96.12 204 ASP A CA 1
ATOM 1612 C C . ASP A 1 204 ? 13.258 26.219 18.969 1 96.12 204 ASP A C 1
ATOM 1614 O O . ASP A 1 204 ? 13.688 25.078 19.125 1 96.12 204 ASP A O 1
ATOM 1618 N N . LEU A 1 205 ? 12.305 26.484 18.141 1 97.38 205 LEU A N 1
ATOM 1619 C CA . LEU A 1 205 ? 11.688 25.469 17.297 1 97.38 205 LEU A CA 1
ATOM 1620 C C . LEU A 1 205 ? 12.602 25.094 16.141 1 97.38 205 LEU A C 1
ATOM 1622 O O . LEU A 1 205 ? 13.102 25.969 15.43 1 97.38 205 LEU A O 1
ATOM 1626 N N . LYS A 1 206 ? 12.805 23.766 15.945 1 98.12 206 LYS A N 1
ATOM 1627 C CA . LYS A 1 206 ? 13.672 23.281 14.867 1 98.12 206 LYS A CA 1
ATOM 1628 C C . LYS A 1 206 ? 12.984 22.172 14.07 1 98.12 206 LYS A C 1
ATOM 1630 O O . LYS A 1 206 ? 12.195 21.406 14.625 1 98.12 206 LYS A O 1
ATOM 1635 N N . ALA A 1 207 ? 13.297 22.172 12.836 1 98.5 207 ALA A N 1
ATOM 1636 C CA . ALA A 1 207 ? 12.93 21.078 11.93 1 98.5 207 ALA A CA 1
ATOM 1637 C C . ALA A 1 207 ? 14.148 20.234 11.562 1 98.5 207 ALA A C 1
ATOM 1639 O O . ALA A 1 207 ? 15.18 20.781 11.156 1 98.5 207 ALA A O 1
ATOM 1640 N N . GLY A 1 208 ? 13.969 18.922 11.68 1 97.31 208 GLY A N 1
ATOM 1641 C CA . GLY A 1 208 ? 15.055 18 11.383 1 97.31 208 GLY A CA 1
ATOM 1642 C C . GLY A 1 208 ? 14.852 17.234 10.094 1 97.31 208 GLY A C 1
ATOM 1643 O O . GLY A 1 208 ? 13.812 16.609 9.891 1 97.31 208 GLY A O 1
ATOM 1644 N N . PHE A 1 209 ? 15.898 17.266 9.242 1 95 209 PHE A N 1
ATOM 1645 C CA . PHE A 1 209 ? 15.945 16.5 8 1 95 209 PHE A CA 1
ATOM 1646 C C . PHE A 1 209 ? 17.016 15.406 8.078 1 95 209 PHE A C 1
ATOM 1648 O O . PHE A 1 209 ? 18.172 15.688 8.375 1 95 209 PHE A O 1
ATOM 1655 N N . ARG A 1 210 ? 16.516 14.211 7.824 1 90.44 210 ARG A N 1
ATOM 1656 C CA . ARG A 1 210 ? 17.406 13.062 7.984 1 90.44 210 ARG A CA 1
ATOM 1657 C C . ARG A 1 210 ? 18.625 13.188 7.074 1 90.44 210 ARG A C 1
ATOM 1659 O O . ARG A 1 210 ? 18.5 13.562 5.906 1 90.44 210 ARG A O 1
ATOM 1666 N N . ARG A 1 211 ? 19.75 12.828 7.645 1 87.12 211 ARG A N 1
ATOM 1667 C CA . ARG A 1 211 ? 20.984 12.789 6.871 1 87.12 211 ARG A CA 1
ATOM 1668 C C . ARG A 1 211 ? 21.141 11.438 6.168 1 87.12 211 ARG A C 1
ATOM 1670 O O . ARG A 1 211 ? 20.594 10.43 6.617 1 87.12 211 ARG A O 1
ATOM 1677 N N . GLU A 1 212 ? 21.859 11.539 5.121 1 77.12 212 GLU A N 1
ATOM 1678 C CA . GLU A 1 212 ? 22.297 10.281 4.535 1 77.12 212 GLU A CA 1
ATOM 1679 C C . GLU A 1 212 ? 23.234 9.539 5.477 1 77.12 212 GLU A C 1
ATOM 1681 O O . GLU A 1 212 ? 24.078 10.156 6.141 1 77.12 212 GLU A O 1
ATOM 1686 N N . ARG A 1 213 ? 23.156 8.188 5.484 1 67.31 213 ARG A N 1
ATOM 1687 C CA . ARG A 1 213 ? 23.906 7.359 6.418 1 67.31 213 ARG A CA 1
ATOM 1688 C C . ARG A 1 213 ? 25.406 7.688 6.352 1 67.31 213 ARG A C 1
ATOM 1690 O O . ARG A 1 213 ? 26.062 7.816 7.387 1 67.31 213 ARG A O 1
ATOM 1697 N N . LYS A 1 214 ? 25.844 7.746 5.207 1 67.94 214 LYS A N 1
ATOM 1698 C CA . LYS A 1 214 ? 27.281 7.93 5 1 67.94 214 LYS A CA 1
ATOM 1699 C C . LYS A 1 214 ? 27.75 9.258 5.586 1 67.94 214 LYS A C 1
ATOM 1701 O O . LYS A 1 214 ? 28.938 9.43 5.855 1 67.94 214 LYS A O 1
ATOM 1706 N N . THR A 1 215 ? 26.875 10.141 5.812 1 70.56 215 THR A N 1
ATOM 1707 C CA . THR A 1 215 ? 27.266 11.492 6.211 1 70.56 215 THR A CA 1
ATOM 1708 C C . THR A 1 215 ? 27.016 11.711 7.703 1 70.56 215 THR A C 1
ATOM 1710 O O . THR A 1 215 ? 27.25 12.805 8.219 1 70.56 215 THR A O 1
ATOM 1713 N N . ILE A 1 216 ? 26.625 10.586 8.352 1 72.62 216 ILE A N 1
ATOM 1714 C CA . ILE A 1 216 ? 26.312 10.75 9.766 1 72.62 216 ILE A CA 1
ATOM 1715 C C . ILE A 1 216 ? 27.609 10.734 10.586 1 72.62 216 ILE A C 1
ATOM 1717 O O . ILE A 1 216 ? 28.359 9.758 10.555 1 72.62 216 ILE A O 1
ATOM 1721 N N . PRO A 1 217 ? 27.828 11.859 11.266 1 74.31 217 PRO A N 1
ATOM 1722 C CA . PRO A 1 217 ? 29 11.859 12.141 1 74.31 217 PRO A CA 1
ATOM 1723 C C . PRO A 1 217 ? 28.906 10.805 13.242 1 74.31 217 PRO A C 1
ATOM 1725 O O . PRO A 1 217 ? 27.812 10.539 13.758 1 74.31 217 PRO A O 1
ATOM 1728 N N . GLN A 1 218 ? 29.969 10.164 13.5 1 77.69 218 GLN A N 1
ATOM 1729 C CA . GLN A 1 218 ? 30 9.133 14.523 1 77.69 218 GLN A CA 1
ATOM 1730 C C . GLN A 1 218 ? 29.797 9.719 15.914 1 77.69 218 GLN A C 1
ATOM 1732 O O . GLN A 1 218 ? 30.266 10.82 16.203 1 77.69 218 GLN A O 1
ATOM 1737 N N . ALA A 1 219 ? 28.938 9.141 16.625 1 81.06 219 ALA A N 1
ATOM 1738 C CA . ALA A 1 219 ? 28.703 9.539 18 1 81.06 219 ALA A CA 1
ATOM 1739 C C . ALA A 1 219 ? 28.578 8.32 18.906 1 81.06 219 ALA A C 1
ATOM 1741 O O . ALA A 1 219 ? 27.969 7.316 18.531 1 81.06 219 ALA A O 1
ATOM 1742 N N . GLU A 1 220 ? 29.25 8.383 20.016 1 78.94 220 GLU A N 1
ATOM 1743 C CA . GLU A 1 220 ? 29.203 7.285 20.969 1 78.94 220 GLU A CA 1
ATOM 1744 C C . GLU A 1 220 ? 27.906 7.332 21.797 1 78.94 220 GLU A C 1
ATOM 1746 O O . GLU A 1 220 ? 27.297 6.293 22.062 1 78.94 220 GLU A O 1
ATOM 1751 N N . ASP A 1 221 ? 27.531 8.531 22.109 1 86.38 221 ASP A N 1
ATOM 1752 C CA . ASP A 1 221 ? 26.297 8.734 22.875 1 86.38 221 ASP A CA 1
ATOM 1753 C C . ASP A 1 221 ? 25.062 8.602 21.984 1 86.38 221 ASP A C 1
ATOM 1755 O O . ASP A 1 221 ? 24.984 9.227 20.922 1 86.38 221 ASP A O 1
ATOM 1759 N N . PRO A 1 222 ? 24.172 7.766 22.422 1 82.38 222 PRO A N 1
ATOM 1760 C CA . PRO A 1 222 ? 22.969 7.551 21.594 1 82.38 222 PRO A CA 1
ATOM 1761 C C . PRO A 1 222 ? 22.203 8.836 21.344 1 82.38 222 PRO A C 1
ATOM 1763 O O . PRO A 1 222 ? 21.641 9.016 20.25 1 82.38 222 PRO A O 1
ATOM 1766 N N . ARG A 1 223 ? 22.141 9.633 22.328 1 85.88 223 ARG A N 1
ATOM 1767 C CA . ARG A 1 223 ? 21.438 10.898 22.141 1 85.88 223 ARG A CA 1
ATOM 1768 C C . ARG A 1 223 ? 22.156 11.773 21.109 1 85.88 223 ARG A C 1
ATOM 1770 O O . ARG A 1 223 ? 21.5 12.422 20.281 1 85.88 223 ARG A O 1
ATOM 1777 N N . GLU A 1 224 ? 23.359 11.789 21.188 1 87.75 224 GLU A N 1
ATOM 1778 C CA . GLU A 1 224 ? 24.141 12.539 20.219 1 87.75 224 GLU A CA 1
ATOM 1779 C C . GLU A 1 224 ? 24.031 11.922 18.828 1 87.75 224 GLU A C 1
ATOM 1781 O O . GLU A 1 224 ? 23.984 12.641 17.828 1 87.75 224 GLU A O 1
ATOM 1786 N N . ALA A 1 225 ? 24.062 10.688 18.859 1 86.88 225 ALA A N 1
ATOM 1787 C CA . ALA A 1 225 ? 23.922 9.992 17.578 1 86.88 225 ALA A CA 1
ATOM 1788 C C . ALA A 1 225 ? 22.609 10.336 16.906 1 86.88 225 ALA A C 1
ATOM 1790 O O . ALA A 1 225 ? 22.547 10.547 15.695 1 86.88 225 ALA A O 1
ATOM 1791 N N . TYR A 1 226 ? 21.594 10.398 17.703 1 89 226 TYR A N 1
ATOM 1792 C CA . TYR A 1 226 ? 20.266 10.773 17.203 1 89 226 TYR A CA 1
ATOM 1793 C C . TYR A 1 226 ? 20.297 12.188 16.625 1 89 226 TYR A C 1
ATOM 1795 O O . TYR A 1 226 ? 19.875 12.414 15.5 1 89 226 TYR A O 1
ATOM 1803 N N . GLU A 1 227 ? 20.781 13.07 17.406 1 91.5 227 GLU A N 1
ATOM 1804 C CA . GLU A 1 227 ? 20.812 14.469 16.984 1 91.5 227 GLU A CA 1
ATOM 1805 C C . GLU A 1 227 ? 21.625 14.648 15.703 1 91.5 227 GLU A C 1
ATOM 1807 O O . GLU A 1 227 ? 21.25 15.43 14.828 1 91.5 227 GLU A O 1
ATOM 1812 N N . ARG A 1 228 ? 22.641 13.859 15.602 1 91.44 228 ARG A N 1
ATOM 1813 C CA . ARG A 1 228 ? 23.547 13.992 14.469 1 91.44 228 ARG A CA 1
ATOM 1814 C C . ARG A 1 228 ? 22.969 13.32 13.227 1 91.44 228 ARG A C 1
ATOM 1816 O O . ARG A 1 228 ? 23.469 13.531 12.109 1 91.44 228 ARG A O 1
ATOM 1823 N N . SER A 1 229 ? 21.969 12.641 13.422 1 90.81 229 SER A N 1
ATOM 1824 C CA . SER A 1 229 ? 21.359 11.961 12.289 1 90.81 229 SER A CA 1
ATOM 1825 C C . SER A 1 229 ? 20.516 12.922 11.469 1 90.81 229 SER A C 1
ATOM 1827 O O . SER A 1 229 ? 20.062 12.578 10.375 1 90.81 229 SER A O 1
ATOM 1829 N N . PHE A 1 230 ? 20.391 14.141 11.945 1 93.62 230 PHE A N 1
ATOM 1830 C CA . PHE A 1 230 ? 19.531 15.125 11.281 1 93.62 230 PHE A CA 1
ATOM 1831 C C . PHE A 1 230 ? 20.312 16.406 10.992 1 93.62 230 PHE A C 1
ATOM 1833 O O . PHE A 1 230 ? 21.281 16.719 11.688 1 93.62 230 PHE A O 1
ATOM 1840 N N . ILE A 1 231 ? 19.891 17.094 9.922 1 94.31 231 ILE A N 1
ATOM 1841 C CA . ILE A 1 231 ? 20.172 18.5 9.75 1 94.31 231 ILE A CA 1
ATOM 1842 C C . ILE A 1 231 ? 19.047 19.328 10.375 1 94.31 231 ILE A C 1
ATOM 1844 O O . ILE A 1 231 ? 17.922 19.359 9.867 1 94.31 231 ILE A O 1
ATOM 1848 N N . TRP A 1 232 ? 19.391 20.016 11.422 1 96.88 232 TRP A N 1
ATOM 1849 C CA . TRP A 1 232 ? 18.391 20.812 12.125 1 96.88 232 TRP A CA 1
ATOM 1850 C C . TRP A 1 232 ? 18.391 22.25 11.648 1 96.88 232 TRP A C 1
ATOM 1852 O O . TRP A 1 232 ? 19.453 22.891 11.578 1 96.88 232 TRP A O 1
ATOM 1862 N N . ILE A 1 233 ? 17.219 22.75 11.312 1 98.31 233 ILE A N 1
ATOM 1863 C CA . ILE A 1 233 ? 17.062 24.141 10.875 1 98.31 233 ILE A CA 1
ATOM 1864 C C . ILE A 1 233 ? 16.031 24.844 11.758 1 98.31 233 ILE A C 1
ATOM 1866 O O . ILE A 1 233 ? 14.938 24.328 11.984 1 98.31 233 ILE A O 1
ATOM 1870 N N . ARG A 1 234 ? 16.375 26.016 12.227 1 97.88 234 ARG A N 1
ATOM 1871 C CA . ARG A 1 234 ? 15.5 26.781 13.117 1 97.88 234 ARG A CA 1
ATOM 1872 C C . ARG A 1 234 ? 14.344 27.406 12.352 1 97.88 234 ARG A C 1
ATOM 1874 O O . ARG A 1 234 ? 14.469 27.703 11.164 1 97.88 234 ARG A O 1
ATOM 1881 N N . ALA A 1 235 ? 13.305 27.562 13.078 1 98.06 235 ALA A N 1
ATOM 1882 C CA . ALA A 1 235 ? 12.141 28.25 12.516 1 98.06 235 ALA A CA 1
ATOM 1883 C C . ALA A 1 235 ? 12.359 29.75 12.469 1 98.06 235 ALA A C 1
ATOM 1885 O O . ALA A 1 235 ? 13.031 30.312 13.336 1 98.06 235 ALA A O 1
ATOM 1886 N N . ASP A 1 236 ? 11.859 30.375 11.477 1 97.44 236 ASP A N 1
ATOM 1887 C CA . ASP A 1 236 ? 11.828 31.844 11.375 1 97.44 236 ASP A CA 1
ATOM 1888 C C . ASP A 1 236 ? 10.484 32.375 11.836 1 97.44 236 ASP A C 1
ATOM 1890 O O . ASP A 1 236 ? 10.43 33.375 12.578 1 97.44 236 ASP A O 1
ATOM 1894 N N . LYS A 1 237 ? 9.398 31.797 11.414 1 96.06 237 LYS A N 1
ATOM 1895 C CA . LYS A 1 237 ? 8.055 32.156 11.867 1 96.06 237 LYS A CA 1
ATOM 1896 C C . LYS A 1 237 ? 7.102 30.969 11.711 1 96.06 237 LYS A C 1
ATOM 1898 O O . LYS A 1 237 ? 7.414 30 11.016 1 96.06 237 LYS A O 1
ATOM 1903 N N . VAL A 1 238 ? 6.023 31.078 12.43 1 97.25 238 VAL A N 1
ATOM 1904 C CA . VAL A 1 238 ? 5.012 30.031 12.422 1 97.25 238 VAL A CA 1
ATOM 1905 C C . VAL A 1 238 ? 3.641 30.641 12.133 1 97.25 238 VAL A C 1
ATOM 1907 O O . VAL A 1 238 ? 3.342 31.75 12.57 1 97.25 238 VAL A O 1
ATOM 1910 N N . TYR A 1 239 ? 2.859 29.969 11.352 1 96.06 239 TYR A N 1
ATOM 1911 C CA . TYR A 1 239 ? 1.486 30.344 11.031 1 96.06 239 TYR A CA 1
ATOM 1912 C C . TYR A 1 239 ? 0.502 29.297 11.555 1 96.06 239 TYR A C 1
ATOM 1914 O O . TYR A 1 239 ? 0.712 28.094 11.375 1 96.06 239 TYR A O 1
ATOM 1922 N N . LEU A 1 240 ? -0.536 29.703 12.234 1 94.94 240 LEU A N 1
ATOM 1923 C CA . LEU A 1 240 ? -1.62 28.859 12.695 1 94.94 240 LEU A CA 1
ATOM 1924 C C . LEU A 1 240 ? -2.977 29.5 12.43 1 94.94 240 LEU A C 1
ATOM 1926 O O . LEU A 1 240 ? -3.111 30.719 12.5 1 94.94 240 LEU A O 1
ATOM 1930 N N . PRO A 1 241 ? -3.98 28.656 12.25 1 92.88 241 PRO A N 1
ATOM 1931 C CA . PRO A 1 241 ? -5.324 29.234 12.219 1 92.88 241 PRO A CA 1
ATOM 1932 C C . PRO A 1 241 ? -5.695 29.938 13.523 1 92.88 241 PRO A C 1
ATOM 1934 O O . PRO A 1 241 ? -5.383 29.438 14.609 1 92.88 241 PRO A O 1
ATOM 1937 N N . TYR A 1 242 ? -6.324 31.047 13.352 1 89.62 242 TYR A N 1
ATOM 1938 C CA . TYR A 1 242 ? -6.703 31.781 14.547 1 89.62 242 TYR A CA 1
ATOM 1939 C C . TYR A 1 242 ? -7.734 31.016 15.359 1 89.62 242 TYR A C 1
ATOM 1941 O O . TYR A 1 242 ? -7.738 31.078 16.594 1 89.62 242 TYR A O 1
ATOM 1949 N N . ASP A 1 243 ? -8.562 30.312 14.695 1 85.12 243 ASP A N 1
ATOM 1950 C CA . ASP A 1 243 ? -9.562 29.5 15.375 1 85.12 243 ASP A CA 1
ATOM 1951 C C . ASP A 1 243 ? -8.906 28.484 16.312 1 85.12 243 ASP A C 1
ATOM 1953 O O . ASP A 1 243 ? -9.539 28 17.266 1 85.12 243 ASP A O 1
ATOM 1957 N N . TRP A 1 244 ? -7.746 28.094 16.016 1 88.38 244 TRP A N 1
ATOM 1958 C CA . TRP A 1 244 ? -7.035 27.172 16.891 1 88.38 244 TRP A CA 1
ATOM 1959 C C . TRP A 1 244 ? -6.57 27.875 18.172 1 88.38 244 TRP A C 1
ATOM 1961 O O . TRP A 1 244 ? -6.727 27.344 19.266 1 88.38 244 TRP A O 1
ATOM 1971 N N . THR A 1 245 ? -6.039 29.031 18.094 1 83.38 245 THR A N 1
ATOM 1972 C CA . THR A 1 245 ? -5.383 29.688 19.203 1 83.38 245 THR A CA 1
ATOM 1973 C C . THR A 1 245 ? -6.387 30.5 20.016 1 83.38 245 THR A C 1
ATOM 1975 O O . THR A 1 245 ? -6.141 30.812 21.188 1 83.38 245 THR A O 1
ATOM 1978 N N . ASN A 1 246 ? -7.426 30.844 19.344 1 78.12 246 ASN A N 1
ATOM 1979 C CA . ASN A 1 246 ? -8.391 31.688 20.047 1 78.12 246 ASN A CA 1
ATOM 1980 C C . ASN A 1 246 ? -9.422 30.844 20.781 1 78.12 246 ASN A C 1
ATOM 1982 O O . ASN A 1 246 ? -10.195 31.375 21.594 1 78.12 246 ASN A O 1
ATOM 1986 N N . ASN A 1 247 ? -9.656 29.594 20.375 1 61.78 247 ASN A N 1
ATOM 1987 C CA . ASN A 1 247 ? -10.742 28.797 20.938 1 61.78 247 ASN A CA 1
ATOM 1988 C C . ASN A 1 247 ? -10.406 28.281 22.328 1 61.78 247 ASN A C 1
ATOM 1990 O O . ASN A 1 247 ? -9.922 27.156 22.484 1 61.78 247 ASN A O 1
ATOM 1994 N N . LYS A 1 248 ? -10.414 29.172 23.375 1 60 248 LYS A N 1
ATOM 1995 C CA . LYS A 1 248 ? -10.008 28.922 24.75 1 60 248 LYS A CA 1
ATOM 1996 C C . LYS A 1 248 ? -11.156 28.328 25.562 1 60 248 LYS A C 1
ATOM 1998 O O . LYS A 1 248 ? -10.969 27.922 26.719 1 60 248 LYS A O 1
ATOM 2003 N N . LYS A 1 249 ? -12.352 28.297 25.078 1 55 249 LYS A N 1
ATOM 2004 C CA . LYS A 1 249 ? -13.43 28.141 26.047 1 55 249 LYS A CA 1
ATOM 2005 C C . LYS A 1 249 ? -13.383 26.781 26.719 1 55 249 LYS A C 1
ATOM 2007 O O . LYS A 1 249 ? -13.633 26.656 27.906 1 55 249 LYS A O 1
ATOM 2012 N N . ASN A 1 250 ? -13.367 25.672 26.031 1 53.78 250 ASN A N 1
ATOM 2013 C CA . ASN A 1 250 ? -13.586 24.422 26.75 1 53.78 250 ASN A CA 1
ATOM 2014 C C . ASN A 1 250 ? -12.469 23.422 26.484 1 53.78 250 ASN A C 1
ATOM 2016 O O . ASN A 1 250 ? -12.656 22.219 26.641 1 53.78 250 ASN A O 1
ATOM 2020 N N . ASN A 1 251 ? -11.258 23.922 26.453 1 60.06 251 ASN A N 1
ATOM 2021 C CA . ASN A 1 251 ? -10.125 23.016 26.297 1 60.06 251 ASN A CA 1
ATOM 2022 C C . ASN A 1 251 ? -10.352 22.031 25.156 1 60.06 251 ASN A C 1
ATOM 2024 O O . ASN A 1 251 ? -9.695 21 25.062 1 60.06 251 ASN A O 1
ATOM 2028 N N . LEU A 1 252 ? -11.445 22.266 24.391 1 70.5 252 LEU A N 1
ATOM 2029 C CA . LEU A 1 252 ? -11.672 21.422 23.219 1 70.5 252 LEU A CA 1
ATOM 2030 C C . LEU A 1 252 ? -11.109 22.094 21.953 1 70.5 252 LEU A C 1
ATOM 2032 O O . LEU A 1 252 ? -11.539 23.188 21.594 1 70.5 252 LEU A O 1
ATOM 2036 N N . LEU A 1 253 ? -10.125 21.5 21.469 1 81.56 253 LEU A N 1
ATOM 2037 C CA . LEU A 1 253 ? -9.477 22.047 20.281 1 81.56 253 LEU A CA 1
ATOM 2038 C C . LEU A 1 253 ? -10.031 21.422 19.016 1 81.56 253 LEU A C 1
ATOM 2040 O O . LEU A 1 253 ? -10.227 20.203 18.969 1 81.56 253 LEU A O 1
ATOM 2044 N N . PRO A 1 254 ? -10.375 22.234 18.078 1 84.12 254 PRO A N 1
ATOM 2045 C CA . PRO A 1 254 ? -11.031 21.719 16.859 1 84.12 254 PRO A CA 1
ATOM 2046 C C . PRO A 1 254 ? -10.094 20.906 15.977 1 84.12 254 PRO A C 1
ATOM 2048 O O . PRO A 1 254 ? -9.117 21.453 15.438 1 84.12 254 PRO A O 1
ATOM 2051 N N . LEU A 1 255 ? -10.469 19.719 15.656 1 85.19 255 LEU A N 1
ATOM 2052 C CA . LEU A 1 255 ? -9.68 18.797 14.852 1 85.19 255 LEU A CA 1
ATOM 2053 C C . LEU A 1 255 ? -9.492 19.328 13.43 1 85.19 255 LEU A C 1
ATOM 2055 O O . LEU A 1 255 ? -8.461 19.078 12.805 1 85.19 255 LEU A O 1
ATOM 2059 N N . ASP A 1 256 ? -10.484 20.062 12.992 1 88.56 256 ASP A N 1
ATOM 2060 C CA . ASP A 1 256 ? -10.453 20.5 11.602 1 88.56 256 ASP A CA 1
ATOM 2061 C C . ASP A 1 256 ? -9.594 21.75 11.438 1 88.56 256 ASP A C 1
ATOM 2063 O O . ASP A 1 256 ? -9.438 22.25 10.32 1 88.56 256 ASP A O 1
ATOM 2067 N N . LYS A 1 257 ? -9.023 22.25 12.484 1 91.25 257 LYS A N 1
ATOM 2068 C CA . LYS A 1 257 ? -8.133 23.406 12.422 1 91.25 257 LYS A CA 1
ATOM 2069 C C . LYS A 1 257 ? -6.723 23.047 12.883 1 91.25 257 LYS A C 1
ATOM 2071 O O . LYS A 1 257 ? -5.902 23.922 13.141 1 91.25 257 LYS A O 1
ATOM 2076 N N . ASP A 1 258 ? -6.5 21.781 13.016 1 92.81 258 ASP A N 1
ATOM 2077 C CA . ASP A 1 258 ? -5.238 21.312 13.57 1 92.81 258 ASP A CA 1
ATOM 2078 C C . ASP A 1 258 ? -4.156 21.25 12.492 1 92.81 258 ASP A C 1
ATOM 2080 O O . ASP A 1 258 ? -3.668 20.156 12.172 1 92.81 258 ASP A O 1
ATOM 2084 N N . TYR A 1 259 ? -3.793 22.359 11.961 1 97.25 259 TYR A N 1
ATOM 2085 C CA . TYR A 1 259 ? -2.686 22.469 11.016 1 97.25 259 TYR A CA 1
ATOM 2086 C C . TYR A 1 259 ? -1.924 23.766 11.195 1 97.25 259 TYR A C 1
ATOM 2088 O O . TYR A 1 259 ? -2.482 24.766 11.672 1 97.25 259 TYR A O 1
ATOM 2096 N N . ALA A 1 260 ? -0.643 23.703 10.859 1 98.31 260 ALA A N 1
ATOM 2097 C CA . ALA A 1 260 ? 0.26 24.844 10.961 1 98.31 260 ALA A CA 1
ATOM 2098 C C . ALA A 1 260 ? 1.36 24.766 9.906 1 98.31 260 ALA A C 1
ATOM 2100 O O . ALA A 1 260 ? 1.644 23.703 9.367 1 98.31 260 ALA A O 1
ATOM 2101 N N . VAL A 1 261 ? 1.902 25.938 9.625 1 98.62 261 VAL A N 1
ATOM 2102 C CA . VAL A 1 261 ? 3.049 26 8.727 1 98.62 261 VAL A CA 1
ATOM 2103 C C . VAL A 1 261 ? 4.203 26.734 9.406 1 98.62 261 VAL A C 1
ATOM 2105 O O . VAL A 1 261 ? 4.012 27.781 10.008 1 98.62 261 VAL A O 1
ATOM 2108 N N . ILE A 1 262 ? 5.324 26.125 9.352 1 98.56 262 ILE A N 1
ATOM 2109 C CA . ILE A 1 262 ? 6.574 26.672 9.867 1 98.56 262 ILE A CA 1
ATOM 2110 C C . ILE A 1 262 ? 7.43 27.172 8.703 1 98.56 262 ILE A C 1
ATOM 2112 O O . ILE A 1 262 ? 7.754 26.406 7.789 1 98.56 262 ILE A O 1
ATOM 2116 N N . MET A 1 263 ? 7.754 28.453 8.727 1 98.31 263 MET A N 1
ATOM 2117 C CA . MET A 1 263 ? 8.781 28.938 7.82 1 98.31 263 MET A CA 1
ATOM 2118 C C . MET A 1 263 ? 10.172 28.781 8.43 1 98.31 263 MET A C 1
ATOM 2120 O O . MET A 1 263 ? 10.438 29.281 9.523 1 98.31 263 MET A O 1
ATOM 2124 N N . LEU A 1 264 ? 11.039 28.156 7.652 1 98.44 264 LEU A N 1
ATOM 2125 C CA . LEU A 1 264 ? 12.391 27.906 8.141 1 98.44 264 LEU A CA 1
ATOM 2126 C C . LEU A 1 264 ? 13.305 29.078 7.84 1 98.44 264 LEU A C 1
ATOM 2128 O O . LEU A 1 264 ? 13.047 29.859 6.914 1 98.44 264 LEU A O 1
ATOM 2132 N N . LYS A 1 265 ? 14.359 29.172 8.609 1 97.94 265 LYS A N 1
ATOM 2133 C CA . LYS A 1 265 ? 15.32 30.234 8.414 1 97.94 265 LYS A CA 1
ATOM 2134 C C . LYS A 1 265 ? 16.078 30.062 7.098 1 97.94 265 LYS A C 1
ATOM 2136 O O . LYS A 1 265 ? 16.562 31.047 6.516 1 97.94 265 LYS A O 1
ATOM 2141 N N . ARG A 1 266 ? 16.203 28.859 6.66 1 97.75 266 ARG A N 1
ATOM 2142 C CA . ARG A 1 266 ? 16.828 28.547 5.379 1 97.75 266 ARG A CA 1
ATOM 2143 C C . ARG A 1 266 ? 16.266 27.266 4.797 1 97.75 266 ARG A C 1
ATOM 2145 O O . ARG A 1 266 ? 15.656 26.469 5.512 1 97.75 266 ARG A O 1
ATOM 2152 N N . SER A 1 267 ? 16.516 27.094 3.521 1 97.5 267 SER A N 1
ATOM 2153 C CA . SER A 1 267 ? 16.094 25.875 2.85 1 97.5 267 SER A CA 1
ATOM 2154 C C . SER A 1 267 ? 17 24.703 3.221 1 97.5 267 SER A C 1
ATOM 2156 O O . SER A 1 267 ? 18.219 24.844 3.316 1 97.5 267 SER A O 1
ATOM 2158 N N . PRO A 1 268 ? 16.422 23.547 3.439 1 96 268 PRO A N 1
ATOM 2159 C CA . PRO A 1 268 ? 17.234 22.344 3.635 1 96 268 PRO A CA 1
ATOM 2160 C C . PRO A 1 268 ? 17.797 21.781 2.326 1 96 268 PRO A C 1
ATOM 2162 O O . PRO A 1 268 ? 18.547 20.812 2.334 1 96 268 PRO A O 1
ATOM 2165 N N . GLU A 1 269 ? 17.391 22.328 1.206 1 93.25 269 GLU A N 1
ATOM 2166 C CA . GLU A 1 269 ? 17.812 21.859 -0.114 1 93.25 269 GLU A CA 1
ATOM 2167 C C . GLU A 1 269 ? 17.375 20.422 -0.36 1 93.25 269 GLU A C 1
ATOM 2169 O O . GLU A 1 269 ? 18.188 19.562 -0.726 1 93.25 269 GLU A O 1
ATOM 2174 N N . ARG A 1 270 ? 16.125 20.141 -0.036 1 91.5 270 ARG A N 1
ATOM 2175 C CA . ARG A 1 270 ? 15.453 18.859 -0.262 1 91.5 270 ARG A CA 1
ATOM 2176 C C . ARG A 1 270 ? 14.227 19.047 -1.152 1 91.5 270 ARG A C 1
ATOM 2178 O O . ARG A 1 270 ? 13.609 20.109 -1.153 1 91.5 270 ARG A O 1
ATOM 2185 N N . GLU A 1 271 ? 14 17.969 -1.891 1 90.94 271 GLU A N 1
ATOM 2186 C CA . GLU A 1 271 ? 12.75 18 -2.648 1 90.94 271 GLU A CA 1
ATOM 2187 C C . GLU A 1 271 ? 11.547 17.984 -1.719 1 90.94 271 GLU A C 1
ATOM 2189 O O . GLU A 1 271 ? 11.539 17.297 -0.704 1 90.94 271 GLU A O 1
ATOM 2194 N N . HIS A 1 272 ? 10.57 18.812 -2.008 1 94.62 272 HIS A N 1
ATOM 2195 C CA . HIS A 1 272 ? 9.352 18.922 -1.216 1 94.62 272 HIS A CA 1
ATOM 2196 C C . HIS A 1 272 ? 8.148 18.344 -1.965 1 94.62 272 HIS A C 1
ATOM 2198 O O . HIS A 1 272 ? 8.227 18.094 -3.17 1 94.62 272 HIS A O 1
ATOM 2204 N N . LEU A 1 273 ? 7.098 18.031 -1.21 1 93.19 273 LEU A N 1
ATOM 2205 C CA . LEU A 1 273 ? 5.832 17.625 -1.808 1 93.19 273 LEU A CA 1
ATOM 2206 C C . LEU A 1 273 ? 4.965 18.844 -2.117 1 93.19 273 LEU A C 1
ATOM 2208 O O . LEU A 1 273 ? 5.09 19.875 -1.465 1 93.19 273 LEU A O 1
ATOM 2212 N N . GLU A 1 274 ? 4.043 18.656 -3.049 1 90.5 274 GLU A N 1
ATOM 2213 C CA . GLU A 1 274 ? 3.078 19.703 -3.369 1 90.5 274 GLU A CA 1
ATOM 2214 C C . GLU A 1 274 ? 1.776 19.5 -2.6 1 90.5 274 GLU A C 1
ATOM 2216 O O . GLU A 1 274 ? 1.377 18.375 -2.322 1 90.5 274 GLU A O 1
ATOM 2221 N N . VAL A 1 275 ? 1.194 20.641 -2.297 1 93.56 275 VAL A N 1
ATOM 2222 C CA . VAL A 1 275 ? -0.085 20.594 -1.597 1 93.56 275 VAL A CA 1
ATOM 2223 C C . VAL A 1 275 ? -1.225 20.5 -2.609 1 93.56 275 VAL A C 1
ATOM 2225 O O . VAL A 1 275 ? -1.2 21.188 -3.639 1 93.56 275 VAL A O 1
ATOM 2228 N N . GLY A 1 276 ? -2.164 19.609 -2.365 1 91 276 GLY A N 1
ATOM 2229 C CA . GLY A 1 276 ? -3.35 19.469 -3.193 1 91 276 GLY A CA 1
ATOM 2230 C C . GLY A 1 276 ? -4.641 19.453 -2.395 1 91 276 GLY A C 1
ATOM 2231 O O . GLY A 1 276 ? -4.629 19.688 -1.184 1 91 276 GLY A O 1
ATOM 2232 N N . MET A 1 277 ? -5.766 19.203 -3.168 1 88.31 277 MET A N 1
ATOM 2233 C CA . MET A 1 277 ? -7.098 19.219 -2.566 1 88.31 277 MET A CA 1
ATOM 2234 C C . MET A 1 277 ? -7.445 17.859 -1.983 1 88.31 277 MET A C 1
ATOM 2236 O O . MET A 1 277 ? -7.48 16.859 -2.707 1 88.31 277 MET A O 1
ATOM 2240 N N . GLY A 1 278 ? -7.703 17.906 -0.702 1 91.5 278 GLY A N 1
ATOM 2241 C CA . GLY A 1 278 ? -8.086 16.672 -0.048 1 91.5 278 GLY A CA 1
ATOM 2242 C C . GLY A 1 278 ? -9.586 16.531 0.136 1 91.5 278 GLY A C 1
ATOM 2243 O O . GLY A 1 278 ? -10.039 15.812 1.029 1 91.5 278 GLY A O 1
ATOM 2244 N N . ASP A 1 279 ? -10.344 17.219 -0.657 1 86.44 279 ASP A N 1
ATOM 2245 C CA . ASP A 1 279 ? -11.797 17.188 -0.509 1 86.44 279 ASP A CA 1
ATOM 2246 C C . ASP A 1 279 ? -12.352 15.797 -0.827 1 86.44 279 ASP A C 1
ATOM 2248 O O . ASP A 1 279 ? -11.641 14.945 -1.358 1 86.44 279 ASP A O 1
ATOM 2252 N N . THR A 1 280 ? -13.656 15.594 -0.555 1 82.5 280 THR A N 1
ATOM 2253 C CA . THR A 1 280 ? -14.281 14.281 -0.678 1 82.5 280 THR A CA 1
ATOM 2254 C C . THR A 1 280 ? -14.398 13.867 -2.145 1 82.5 280 THR A C 1
ATOM 2256 O O . THR A 1 280 ? -14.5 12.68 -2.457 1 82.5 280 THR A O 1
ATOM 2259 N N . GLY A 1 281 ? -14.422 14.844 -3 1 77.56 281 GLY A N 1
ATOM 2260 C CA . GLY A 1 281 ? -14.453 14.523 -4.418 1 77.56 281 GLY A CA 1
ATOM 2261 C C . GLY A 1 281 ? -13.141 13.945 -4.926 1 77.56 281 GLY A C 1
ATOM 2262 O O . GLY A 1 281 ? -13.141 12.922 -5.621 1 77.56 281 GLY A O 1
ATOM 2263 N N . ASN A 1 282 ? -12.078 14.562 -4.617 1 79.5 282 ASN A N 1
ATOM 2264 C CA . ASN A 1 282 ? -10.758 14.125 -5.051 1 79.5 282 ASN A CA 1
ATOM 2265 C C . ASN A 1 282 ? -10.273 12.914 -4.25 1 79.5 282 ASN A C 1
ATOM 2267 O O . ASN A 1 282 ? -9.484 12.109 -4.75 1 79.5 282 ASN A O 1
ATOM 2271 N N . VAL A 1 283 ? -10.75 12.867 -3.006 1 83.25 283 VAL A N 1
ATOM 2272 C CA . VAL A 1 283 ? -10.289 11.812 -2.109 1 83.25 283 VAL A CA 1
ATOM 2273 C C . VAL A 1 283 ? -11.484 11.086 -1.51 1 83.25 283 VAL A C 1
ATOM 2275 O O . VAL A 1 283 ? -11.711 11.133 -0.298 1 83.25 283 VAL A O 1
ATOM 2278 N N . PRO A 1 284 ? -12.148 10.445 -2.299 1 73.69 284 PRO A N 1
ATOM 2279 C CA . PRO A 1 284 ? -13.289 9.688 -1.788 1 73.69 284 PRO A CA 1
ATOM 2280 C C . PRO A 1 284 ? -12.867 8.461 -0.977 1 73.69 284 PRO A C 1
ATOM 2282 O O . PRO A 1 284 ? -11.688 8.102 -0.966 1 73.69 284 PRO A O 1
ATOM 2285 N N . VAL A 1 285 ? -13.914 7.906 -0.286 1 68.88 285 VAL A N 1
ATOM 2286 C CA . VAL A 1 285 ? -13.711 6.633 0.395 1 68.88 285 VAL A CA 1
ATOM 2287 C C . VAL A 1 285 ? -13.141 5.609 -0.583 1 68.88 285 VAL A C 1
ATOM 2289 O O . VAL A 1 285 ? -13.57 5.535 -1.735 1 68.88 285 VAL A O 1
ATOM 2292 N N . GLY A 1 286 ? -12.156 4.867 -0.072 1 63.97 286 GLY A N 1
ATOM 2293 C CA . GLY A 1 286 ? -11.516 3.867 -0.913 1 63.97 286 GLY A CA 1
ATOM 2294 C C . GLY A 1 286 ? -10.203 4.34 -1.504 1 63.97 286 GLY A C 1
ATOM 2295 O O . GLY A 1 286 ? -9.43 3.537 -2.023 1 63.97 286 GLY A O 1
ATOM 2296 N N . THR A 1 287 ? -9.938 5.637 -1.435 1 69.88 287 THR A N 1
ATOM 2297 C CA . THR A 1 287 ? -8.703 6.199 -1.958 1 69.88 287 THR A CA 1
ATOM 2298 C C . THR A 1 287 ? -7.5 5.688 -1.169 1 69.88 287 THR A C 1
ATOM 2300 O O . THR A 1 287 ? -7.527 5.652 0.063 1 69.88 287 THR A O 1
ATOM 2303 N N . MET A 1 288 ? -6.488 5.223 -1.911 1 69.56 288 MET A N 1
ATOM 2304 C CA . MET A 1 288 ? -5.227 4.871 -1.266 1 69.56 288 MET A CA 1
ATOM 2305 C C . MET A 1 288 ? -4.418 6.121 -0.934 1 69.56 288 MET A C 1
ATOM 2307 O O . MET A 1 288 ? -4.164 6.953 -1.809 1 69.56 288 MET A O 1
ATOM 2311 N N . VAL A 1 289 ? -4.012 6.18 0.284 1 82.69 289 VAL A N 1
ATOM 2312 C CA . VAL A 1 289 ? -3.209 7.316 0.721 1 82.69 289 VAL A CA 1
ATOM 2313 C C . VAL A 1 289 ? -1.885 6.824 1.3 1 82.69 289 VAL A C 1
ATOM 2315 O O . VAL A 1 289 ? -1.776 5.672 1.722 1 82.69 289 VAL A O 1
ATOM 2318 N N . HIS A 1 290 ? -0.902 7.781 1.289 1 79.69 290 HIS A N 1
ATOM 2319 C CA . HIS A 1 290 ? 0.469 7.477 1.683 1 79.69 290 HIS A CA 1
ATOM 2320 C C . HIS A 1 290 ? 0.999 8.508 2.676 1 79.69 290 HIS A C 1
ATOM 2322 O O . HIS A 1 290 ? 0.601 9.672 2.641 1 79.69 290 HIS A O 1
ATOM 2328 N N . PHE A 1 291 ? 1.854 8.039 3.58 1 88.25 291 PHE A N 1
ATOM 2329 C CA . PHE A 1 291 ? 2.664 9.031 4.277 1 88.25 291 PHE A CA 1
ATOM 2330 C C . PHE A 1 291 ? 3.875 8.383 4.934 1 88.25 291 PHE A C 1
ATOM 2332 O O . PHE A 1 291 ? 3.941 7.152 5.043 1 88.25 291 PHE A O 1
ATOM 2339 N N . SER A 1 292 ? 4.84 9.227 5.148 1 87.06 292 SER A N 1
ATOM 2340 C CA . SER A 1 292 ? 6.047 8.859 5.887 1 87.06 292 SER A CA 1
ATOM 2341 C C . SER A 1 292 ? 6.168 9.664 7.18 1 87.06 292 SER A C 1
ATOM 2343 O O . SER A 1 292 ? 5.836 10.852 7.211 1 87.06 292 SER A O 1
ATOM 2345 N N . SER A 1 293 ? 6.582 8.938 8.211 1 92.25 293 SER A N 1
ATOM 2346 C CA . SER A 1 293 ? 6.695 9.641 9.484 1 92.25 293 SER A CA 1
ATOM 2347 C C . SER A 1 293 ? 7.762 9.008 10.375 1 92.25 293 SER A C 1
ATOM 2349 O O . SER A 1 293 ? 8.156 7.863 10.156 1 92.25 293 SER A O 1
ATOM 2351 N N . PHE A 1 294 ? 8.289 9.82 11.234 1 91.69 294 PHE A N 1
ATOM 2352 C CA . PHE A 1 294 ? 9.164 9.367 12.305 1 91.69 294 PHE A CA 1
ATOM 2353 C C . PHE A 1 294 ? 8.352 8.898 13.508 1 91.69 294 PHE A C 1
ATOM 2355 O O . PHE A 1 294 ? 7.918 9.711 14.328 1 91.69 294 PHE A O 1
ATOM 2362 N N . ASP A 1 295 ? 8.273 7.547 13.648 1 86.56 295 ASP A N 1
ATOM 2363 C CA . ASP A 1 295 ? 7.258 6.973 14.531 1 86.56 295 ASP A CA 1
ATOM 2364 C C . ASP A 1 295 ? 7.816 6.738 15.93 1 86.56 295 ASP A C 1
ATOM 2366 O O . ASP A 1 295 ? 7.055 6.543 16.891 1 86.56 295 ASP A O 1
ATOM 2370 N N . ILE A 1 296 ? 9.062 6.723 16.062 1 85.88 296 ILE A N 1
ATOM 2371 C CA . ILE A 1 296 ? 9.672 6.348 17.328 1 85.88 296 ILE A CA 1
ATOM 2372 C C . ILE A 1 296 ? 10.43 7.539 17.922 1 85.88 296 ILE A C 1
ATOM 2374 O O . ILE A 1 296 ? 11.289 8.117 17.25 1 85.88 296 ILE A O 1
ATOM 2378 N N . ALA A 1 297 ? 10.039 7.859 19.172 1 87 297 ALA A N 1
ATOM 2379 C CA . ALA A 1 297 ? 10.703 8.977 19.844 1 87 297 ALA A CA 1
ATOM 2380 C C . ALA A 1 297 ? 12.211 8.742 19.938 1 87 297 ALA A C 1
ATOM 2382 O O . ALA A 1 297 ? 12.656 7.629 20.219 1 87 297 ALA A O 1
ATOM 2383 N N . ASP A 1 298 ? 13.008 9.672 19.594 1 86.31 298 ASP A N 1
ATOM 2384 C CA . ASP A 1 298 ? 14.461 9.742 19.766 1 86.31 298 ASP A CA 1
ATOM 2385 C C . ASP A 1 298 ? 15.164 8.68 18.922 1 86.31 298 ASP A C 1
ATOM 2387 O O . ASP A 1 298 ? 16.25 8.227 19.266 1 86.31 298 ASP A O 1
ATOM 2391 N N . GLN A 1 299 ? 14.523 8.188 17.984 1 85.19 299 GLN A N 1
ATOM 2392 C CA . GLN A 1 299 ? 15.148 7.348 16.953 1 85.19 299 GLN A CA 1
ATOM 2393 C C . GLN A 1 299 ? 14.977 7.953 15.57 1 85.19 299 GLN A C 1
ATOM 2395 O O . GLN A 1 299 ? 13.906 8.469 15.242 1 85.19 299 GLN A O 1
ATOM 2400 N N . PRO A 1 300 ? 16.047 7.895 14.836 1 86.69 300 PRO A N 1
ATOM 2401 C CA . PRO A 1 300 ? 15.977 8.484 13.492 1 86.69 300 PRO A CA 1
ATOM 2402 C C . PRO A 1 300 ? 15.445 7.504 12.453 1 86.69 300 PRO A C 1
ATOM 2404 O O . PRO A 1 300 ? 16.016 7.391 11.359 1 86.69 300 PRO A O 1
ATOM 2407 N N . LYS A 1 301 ? 14.391 6.844 12.703 1 80.75 301 LYS A N 1
ATOM 2408 C CA . LYS A 1 301 ? 13.789 5.867 11.797 1 80.75 301 LYS A CA 1
ATOM 2409 C C . LYS A 1 301 ? 12.555 6.438 11.109 1 80.75 301 LYS A C 1
ATOM 2411 O O . LYS A 1 301 ? 11.633 6.922 11.773 1 80.75 301 LYS A O 1
ATOM 2416 N N . LEU A 1 302 ? 12.664 6.418 9.812 1 85.44 302 LEU A N 1
ATOM 2417 C CA . LEU A 1 302 ? 11.539 6.875 8.992 1 85.44 302 LEU A CA 1
ATOM 2418 C C . LEU A 1 302 ? 10.719 5.691 8.492 1 85.44 302 LEU A C 1
ATOM 2420 O O . LEU A 1 302 ? 11.266 4.719 7.973 1 85.44 302 LEU A O 1
ATOM 2424 N N . PHE A 1 303 ? 9.422 5.797 8.758 1 78.44 303 PHE A N 1
ATOM 2425 C CA . PHE A 1 303 ? 8.516 4.754 8.305 1 78.44 303 PHE A CA 1
ATOM 2426 C C . PHE A 1 303 ? 7.625 5.258 7.172 1 78.44 303 PHE A C 1
ATOM 2428 O O . PHE A 1 303 ? 7.156 6.395 7.207 1 78.44 303 PHE A O 1
ATOM 2435 N N . TYR A 1 304 ? 7.488 4.43 6.16 1 77.12 304 TYR A N 1
ATOM 2436 C CA . TYR A 1 304 ? 6.535 4.645 5.078 1 77.12 304 TYR A CA 1
ATOM 2437 C C . TYR A 1 304 ? 5.336 3.713 5.211 1 77.12 304 TYR A C 1
ATOM 2439 O O . TYR A 1 304 ? 5.48 2.562 5.633 1 77.12 304 TYR A O 1
ATOM 2447 N N . ARG A 1 305 ? 4.176 4.293 4.91 1 72.56 305 ARG A N 1
ATOM 2448 C CA . ARG A 1 305 ? 2.988 3.441 4.914 1 72.56 305 ARG A CA 1
ATOM 2449 C C . ARG A 1 305 ? 1.95 3.945 3.918 1 72.56 305 ARG A C 1
ATOM 2451 O O . ARG A 1 305 ? 2.031 5.082 3.449 1 72.56 305 ARG A O 1
ATOM 2458 N N . PHE A 1 306 ? 1.134 3.162 3.604 1 68.75 306 PHE A N 1
ATOM 2459 C CA . PHE A 1 306 ? -0.047 3.49 2.814 1 68.75 306 PHE A CA 1
ATOM 2460 C C . PHE A 1 306 ? -1.267 2.73 3.324 1 68.75 306 PHE A C 1
ATOM 2462 O O . PHE A 1 306 ? -1.131 1.677 3.949 1 68.75 306 PHE A O 1
ATOM 2469 N N . CYS A 1 307 ? -2.41 3.275 3.176 1 69.81 307 CYS A N 1
ATOM 2470 C CA . CYS A 1 307 ? -3.686 2.705 3.598 1 69.81 307 CYS A CA 1
ATOM 2471 C C . CYS A 1 307 ? -4.84 3.297 2.797 1 69.81 307 CYS A C 1
ATOM 2473 O O . CYS A 1 307 ? -4.625 4.145 1.928 1 69.81 307 CYS A O 1
ATOM 2475 N N . THR A 1 308 ? -5.949 2.766 3.041 1 67.25 308 THR A N 1
ATOM 2476 C CA . THR A 1 308 ? -7.129 3.191 2.297 1 67.25 308 THR A CA 1
ATOM 2477 C C . THR A 1 308 ? -8.047 4.039 3.174 1 67.25 308 THR A C 1
ATOM 2479 O O . THR A 1 308 ? -8.25 3.727 4.348 1 67.25 308 THR A O 1
ATOM 2482 N N . VAL A 1 309 ? -8.578 5.074 2.555 1 76.62 309 VAL A N 1
ATOM 2483 C CA . VAL A 1 309 ? -9.609 5.859 3.223 1 76.62 309 VAL A CA 1
ATOM 2484 C C . VAL A 1 309 ? -10.852 5 3.434 1 76.62 309 VAL A C 1
ATOM 2486 O O . VAL A 1 309 ? -11.383 4.426 2.482 1 76.62 309 VAL A O 1
ATOM 2489 N N . THR A 1 310 ? -11.297 4.902 4.656 1 69.88 310 THR A N 1
ATOM 2490 C CA . THR A 1 310 ? -12.398 4 4.98 1 69.88 310 THR A CA 1
ATOM 2491 C C . THR A 1 310 ? -13.695 4.777 5.168 1 69.88 310 THR A C 1
ATOM 2493 O O . THR A 1 310 ? -14.789 4.227 4.984 1 69.88 310 THR A O 1
ATOM 2496 N N . ASP A 1 311 ? -13.57 5.988 5.59 1 74.31 311 ASP A N 1
ATOM 2497 C CA . ASP A 1 311 ? -14.688 6.891 5.844 1 74.31 311 ASP A CA 1
ATOM 2498 C C . ASP A 1 311 ? -14.203 8.328 6.02 1 74.31 311 ASP A C 1
ATOM 2500 O O . ASP A 1 311 ? -13.016 8.609 5.891 1 74.31 311 ASP A O 1
ATOM 2504 N N . GLY A 1 312 ? -15.242 9.266 6.195 1 80.44 312 GLY A N 1
ATOM 2505 C CA . GLY A 1 312 ? -14.82 10.633 6.457 1 80.44 312 GLY A CA 1
ATOM 2506 C C . GLY A 1 312 ? -15.969 11.625 6.438 1 80.44 312 GLY A C 1
ATOM 2507 O O . GLY A 1 312 ? -17.125 11.234 6.254 1 80.44 312 GLY A O 1
ATOM 2508 N N . THR A 1 313 ? -15.586 12.797 6.812 1 82.69 313 THR A N 1
ATOM 2509 C CA . THR A 1 313 ? -16.422 13.984 6.707 1 82.69 313 THR A CA 1
ATOM 2510 C C . THR A 1 313 ? -15.836 14.969 5.695 1 82.69 313 THR A C 1
ATOM 2512 O O . THR A 1 313 ? -14.891 14.641 4.977 1 82.69 313 THR A O 1
ATOM 2515 N N . GLN A 1 314 ? -16.438 16.156 5.645 1 83.81 314 GLN A N 1
ATOM 2516 C CA . GLN A 1 314 ? -15.898 17.172 4.742 1 83.81 314 GLN A CA 1
ATOM 2517 C C . GLN A 1 314 ? -14.547 17.688 5.227 1 83.81 314 GLN A C 1
ATOM 2519 O O . GLN A 1 314 ? -13.766 18.25 4.449 1 83.81 314 GLN A O 1
ATOM 2524 N N . GLU A 1 315 ? -14.312 17.406 6.512 1 90.38 315 GLU A N 1
ATOM 2525 C CA . GLU A 1 315 ? -13.117 18.016 7.098 1 90.38 315 GLU A CA 1
ATOM 2526 C C . GLU A 1 315 ? -12.07 16.953 7.438 1 90.38 315 GLU A C 1
ATOM 2528 O O . GLU A 1 315 ? -10.898 17.281 7.625 1 90.38 315 GLU A O 1
ATOM 2533 N N . LEU A 1 316 ? -12.578 15.734 7.547 1 90.19 316 LEU A N 1
ATOM 2534 C CA . LEU A 1 316 ? -11.703 14.648 7.984 1 90.19 316 LEU A CA 1
ATOM 2535 C C . LEU A 1 316 ? -11.906 13.406 7.117 1 90.19 316 LEU A C 1
ATOM 2537 O O . LEU A 1 316 ? -12.984 13.203 6.559 1 90.19 316 LEU A O 1
ATOM 2541 N N . PHE A 1 317 ? -10.805 12.672 6.973 1 88 317 PHE A N 1
ATOM 2542 C CA . PHE A 1 317 ? -11.023 11.305 6.492 1 88 317 PHE A CA 1
ATOM 2543 C C . PHE A 1 317 ? -10.383 10.297 7.438 1 88 317 PHE A C 1
ATOM 2545 O O . PHE A 1 317 ? -9.328 10.555 8.008 1 88 317 PHE A O 1
ATOM 2552 N N . TYR A 1 318 ? -11.109 9.195 7.543 1 82.44 318 TYR A N 1
ATOM 2553 C CA . TYR A 1 318 ? -10.664 8.094 8.391 1 82.44 318 TYR A CA 1
ATOM 2554 C C . TYR A 1 318 ? -9.914 7.047 7.578 1 82.44 318 TYR A C 1
ATOM 2556 O O . TYR A 1 318 ? -10.242 6.812 6.41 1 82.44 318 TYR A O 1
ATOM 2564 N N . GLN A 1 319 ? -8.867 6.551 8.148 1 77.44 319 GLN A N 1
ATOM 2565 C CA . GLN A 1 319 ? -8.031 5.559 7.488 1 77.44 319 GLN A CA 1
ATOM 2566 C C . GLN A 1 319 ? -7.379 4.621 8.5 1 77.44 319 GLN A C 1
ATOM 2568 O O . GLN A 1 319 ? -7.387 4.895 9.703 1 77.44 319 GLN A O 1
ATOM 2573 N N . GLN A 1 320 ? -6.82 3.541 8 1 68.38 320 GLN A N 1
ATOM 2574 C CA . GLN A 1 320 ? -6.328 2.51 8.906 1 68.38 320 GLN A CA 1
ATOM 2575 C C . GLN A 1 320 ? -4.805 2.41 8.852 1 68.38 320 GLN A C 1
ATOM 2577 O O . GLN A 1 320 ? -4.238 1.343 9.094 1 68.38 320 GLN A O 1
ATOM 2582 N N . CYS A 1 321 ? -4.207 3.439 8.453 1 74.06 321 CYS A N 1
ATOM 2583 C CA . CYS A 1 321 ? -2.75 3.426 8.531 1 74.06 321 CYS A CA 1
ATOM 2584 C C . CYS A 1 321 ? -2.285 3.445 9.984 1 74.06 321 CYS A C 1
ATOM 2586 O O . CYS A 1 321 ? -2.826 4.191 10.805 1 74.06 321 CYS A O 1
ATOM 2588 N N . ASP A 1 322 ? -1.245 2.662 10.195 1 72.19 322 ASP A N 1
ATOM 2589 C CA . ASP A 1 322 ? -0.674 2.68 11.539 1 72.19 322 ASP A CA 1
ATOM 2590 C C . ASP A 1 322 ? 0.173 3.932 11.758 1 72.19 322 ASP A C 1
ATOM 2592 O O . ASP A 1 322 ? 0.808 4.43 10.828 1 72.19 322 ASP A O 1
ATOM 2596 N N . GLY A 1 323 ? 0.022 4.441 12.945 1 80.75 323 GLY A N 1
ATOM 2597 C CA . GLY A 1 323 ? 0.84 5.562 13.383 1 80.75 323 GLY A CA 1
ATOM 2598 C C . GLY A 1 323 ? 0.981 5.645 14.891 1 80.75 323 GLY A C 1
ATOM 2599 O O . GLY A 1 323 ? 0.277 4.949 15.625 1 80.75 323 GLY A O 1
ATOM 2600 N N . GLU A 1 324 ? 2.041 6.312 15.25 1 82.62 324 GLU A N 1
ATOM 2601 C CA . GLU A 1 324 ? 2.324 6.613 16.641 1 82.62 324 GLU A CA 1
ATOM 2602 C C . GLU A 1 324 ? 2.217 8.109 16.922 1 82.62 324 GLU A C 1
ATOM 2604 O O . GLU A 1 324 ? 2.186 8.922 15.992 1 82.62 324 GLU A O 1
ATOM 2609 N N . PRO A 1 325 ? 2.107 8.43 18.219 1 87.12 325 PRO A N 1
ATOM 2610 C CA . PRO A 1 325 ? 1.972 9.852 18.516 1 87.12 325 PRO A CA 1
ATOM 2611 C C . PRO A 1 325 ? 3.031 10.711 17.828 1 87.12 325 PRO A C 1
ATOM 2613 O O . PRO A 1 325 ? 2.711 11.766 17.281 1 87.12 325 PRO A O 1
ATOM 2616 N N . PRO A 1 326 ? 4.242 10.258 17.672 1 92.5 326 PRO A N 1
ATOM 2617 C CA . PRO A 1 326 ? 5.227 11.094 16.969 1 92.5 326 PRO A CA 1
ATOM 2618 C C . PRO A 1 326 ? 4.953 11.203 15.477 1 92.5 326 PRO A C 1
ATOM 2620 O O . PRO A 1 326 ? 5.566 12.023 14.789 1 92.5 326 PRO A O 1
ATOM 2623 N N . SER A 1 327 ? 4.016 10.391 14.961 1 92.81 327 SER A N 1
ATOM 2624 C CA . SER A 1 327 ? 3.672 10.438 13.539 1 92.81 327 SER A CA 1
ATOM 2625 C C . SER A 1 327 ? 2.758 11.625 13.234 1 92.81 327 SER A C 1
ATOM 2627 O O . SER A 1 327 ? 2.596 12.008 12.07 1 92.81 327 SER A O 1
ATOM 2629 N N . ILE A 1 328 ? 2.248 12.156 14.305 1 94.56 328 ILE A N 1
ATOM 2630 C CA . ILE A 1 328 ? 1.255 13.211 14.141 1 94.56 328 ILE A CA 1
ATOM 2631 C C . ILE A 1 328 ? 1.881 14.398 13.414 1 94.56 328 ILE A C 1
ATOM 2633 O O . ILE A 1 328 ? 3.01 14.789 13.719 1 94.56 328 ILE A O 1
ATOM 2637 N N . GLY A 1 329 ? 1.083 14.93 12.391 1 97.88 329 GLY A N 1
ATOM 2638 C CA . GLY A 1 329 ? 1.543 16.047 11.586 1 97.88 329 GLY A CA 1
ATOM 2639 C C . GLY A 1 329 ? 2.15 15.633 10.266 1 97.88 329 GLY A C 1
ATOM 2640 O O . GLY A 1 329 ? 2.465 16.469 9.422 1 97.88 329 GLY A O 1
ATOM 2641 N N . ALA A 1 330 ? 2.316 14.305 10.07 1 97.69 330 ALA A N 1
ATOM 2642 C CA . ALA A 1 330 ? 2.838 13.812 8.797 1 97.69 330 ALA A CA 1
ATOM 2643 C C . ALA A 1 330 ? 1.916 14.195 7.641 1 97.69 330 ALA A C 1
ATOM 2645 O O . ALA A 1 330 ? 0.691 14.18 7.785 1 97.69 330 ALA A O 1
ATOM 2646 N N . GLY A 1 331 ? 2.547 14.555 6.504 1 97.94 331 GLY A N 1
ATOM 2647 C CA . GLY A 1 331 ? 1.76 14.828 5.312 1 97.94 331 GLY A CA 1
ATOM 2648 C C . GLY A 1 331 ? 1.211 13.578 4.656 1 97.94 331 GLY A C 1
ATOM 2649 O O . GLY A 1 331 ? 1.972 12.688 4.273 1 97.94 331 GLY A O 1
ATOM 2650 N N . VAL A 1 332 ? -0.086 13.539 4.59 1 95.94 332 VAL A N 1
ATOM 2651 C CA . VAL A 1 332 ? -0.742 12.453 3.873 1 95.94 332 VAL A CA 1
ATOM 2652 C C . VAL A 1 332 ? -0.932 12.836 2.408 1 95.94 332 VAL A C 1
ATOM 2654 O O . VAL A 1 332 ? -1.495 13.898 2.107 1 95.94 332 VAL A O 1
ATOM 2657 N N . TYR A 1 333 ? -0.401 11.93 1.512 1 90.94 333 TYR A N 1
ATOM 2658 C CA . TYR A 1 333 ? -0.445 12.336 0.111 1 90.94 333 TYR A CA 1
ATOM 2659 C C . TYR A 1 333 ? -1.007 11.219 -0.761 1 90.94 333 TYR A C 1
ATOM 2661 O O . TYR A 1 333 ? -1.131 10.078 -0.314 1 90.94 333 TYR A O 1
ATOM 2669 N N . VAL A 1 334 ? -1.494 11.688 -1.921 1 82.94 334 VAL A N 1
ATOM 2670 C CA . VAL A 1 334 ? -1.919 10.773 -2.973 1 82.94 334 VAL A CA 1
ATOM 2671 C C . VAL A 1 334 ? -0.984 10.898 -4.176 1 82.94 334 VAL A C 1
ATOM 2673 O O . VAL A 1 334 ? -0.294 11.906 -4.332 1 82.94 334 VAL A O 1
ATOM 2676 N N . ARG A 1 335 ? -0.936 9.82 -4.859 1 70.44 335 ARG A N 1
ATOM 2677 C CA . ARG A 1 335 ? -0.262 9.828 -6.152 1 70.44 335 ARG A CA 1
ATOM 2678 C C . ARG A 1 335 ? -1.255 10.062 -7.285 1 70.44 335 ARG A C 1
ATOM 2680 O O . ARG A 1 335 ? -2.303 9.414 -7.344 1 70.44 335 ARG A O 1
ATOM 2687 N N . GLN A 1 336 ? -1.024 11.102 -7.98 1 60.88 336 GLN A N 1
ATOM 2688 C CA . GLN A 1 336 ? -1.927 11.43 -9.078 1 60.88 336 GLN A CA 1
ATOM 2689 C C . GLN A 1 336 ? -1.165 11.57 -10.391 1 60.88 336 GLN A C 1
ATOM 2691 O O . GLN A 1 336 ? -0.046 12.086 -10.414 1 60.88 336 GLN A O 1
ATOM 2696 N N . TRP A 1 337 ? -1.755 10.914 -11.375 1 52.59 337 TRP A N 1
ATOM 2697 C CA . TRP A 1 337 ? -1.189 11.133 -12.703 1 52.59 337 TRP A CA 1
ATOM 2698 C C . TRP A 1 337 ? -1.385 12.578 -13.148 1 52.59 337 TRP A C 1
ATOM 2700 O O . TRP A 1 337 ? -2.486 13.125 -13.047 1 52.59 337 TRP A O 1
ATOM 2710 N N . ASP A 1 338 ? -0.319 13.234 -13.406 1 55.03 338 ASP A N 1
ATOM 2711 C CA . ASP A 1 338 ? -0.333 14.594 -13.945 1 55.03 338 ASP A CA 1
ATOM 2712 C C . ASP A 1 338 ? -0.153 14.578 -15.469 1 55.03 338 ASP A C 1
ATOM 2714 O O . ASP A 1 338 ? 0.973 14.492 -15.961 1 55.03 338 ASP A O 1
ATOM 2718 N N . PRO A 1 339 ? -1.257 14.602 -16.125 1 53.31 339 PRO A N 1
ATOM 2719 C CA . PRO A 1 339 ? -1.126 14.547 -17.578 1 53.31 339 PRO A CA 1
ATOM 2720 C C . PRO A 1 339 ? -0.258 15.68 -18.141 1 53.31 339 PRO A C 1
ATOM 2722 O O . PRO A 1 339 ? 0.426 15.492 -19.141 1 53.31 339 PRO A O 1
ATOM 2725 N N . GLU A 1 340 ? -0.391 16.797 -17.547 1 54.47 340 GLU A N 1
ATOM 2726 C CA . GLU A 1 340 ? 0.39 17.922 -18.031 1 54.47 340 GLU A CA 1
ATOM 2727 C C . GLU A 1 340 ? 1.887 17.672 -17.859 1 54.47 340 GLU A C 1
ATOM 2729 O O . GLU A 1 340 ? 2.678 18.016 -18.75 1 54.47 340 GLU A O 1
ATOM 2734 N N . GLY A 1 341 ? 2.168 17.078 -16.875 1 54.56 341 GLY A N 1
ATOM 2735 C CA . GLY A 1 341 ? 3.57 16.812 -16.609 1 54.56 341 GLY A CA 1
ATOM 2736 C C . GLY A 1 341 ? 4.039 15.477 -17.141 1 54.56 341 GLY A C 1
ATOM 2737 O O . GLY A 1 341 ? 5.242 15.195 -17.172 1 54.56 341 GLY A O 1
ATOM 2738 N N . GLY A 1 342 ? 3.078 14.773 -17.625 1 49.66 342 GLY A N 1
ATOM 2739 C CA . GLY A 1 342 ? 3.398 13.469 -18.188 1 49.66 342 GLY A CA 1
ATOM 2740 C C . GLY A 1 342 ? 3.91 12.484 -17.141 1 49.66 342 GLY A C 1
ATOM 2741 O O . GLY A 1 342 ? 4.773 11.656 -17.438 1 49.66 342 GLY A O 1
ATOM 2742 N N . GLY A 1 343 ? 3.613 12.82 -15.977 1 53.34 343 GLY A N 1
ATOM 2743 C CA . GLY A 1 343 ? 4.117 11.93 -14.945 1 53.34 343 GLY A CA 1
ATOM 2744 C C . GLY A 1 343 ? 3.242 11.883 -13.711 1 53.34 343 GLY A C 1
ATOM 2745 O O . GLY A 1 343 ? 2.148 12.453 -13.703 1 53.34 343 GLY A O 1
ATOM 2746 N N . TRP A 1 344 ? 3.744 11.062 -12.758 1 56.28 344 TRP A N 1
ATOM 2747 C CA . TRP A 1 344 ? 3.033 10.953 -11.492 1 56.28 344 TRP A CA 1
ATOM 2748 C C . TRP A 1 344 ? 3.453 12.07 -10.539 1 56.28 344 TRP A C 1
ATOM 2750 O O . TRP A 1 344 ? 4.629 12.438 -10.484 1 56.28 344 TRP A O 1
ATOM 2760 N N . SER A 1 345 ? 2.428 12.695 -10.039 1 72.06 345 SER A N 1
ATOM 2761 C CA . SER A 1 345 ? 2.688 13.703 -9.023 1 72.06 345 SER A CA 1
ATOM 2762 C C . SER A 1 345 ? 2.139 13.273 -7.668 1 72.06 345 SER A C 1
ATOM 2764 O O . SER A 1 345 ? 1.258 12.414 -7.59 1 72.06 345 SER A O 1
ATOM 2766 N N . ARG A 1 346 ? 2.816 13.68 -6.648 1 80.06 346 ARG A N 1
ATOM 2767 C CA . ARG A 1 346 ? 2.352 13.453 -5.285 1 80.06 346 ARG A CA 1
ATOM 2768 C C . ARG A 1 346 ? 1.803 14.734 -4.672 1 80.06 346 ARG A C 1
ATOM 2770 O O . ARG A 1 346 ? 2.459 15.781 -4.711 1 80.06 346 ARG A O 1
ATOM 2777 N N . LYS A 1 347 ? 0.599 14.68 -4.203 1 88.19 347 LYS A N 1
ATOM 2778 C CA . LYS A 1 347 ? -0.062 15.836 -3.605 1 88.19 347 LYS A CA 1
ATOM 2779 C C . LYS A 1 347 ? -0.43 15.562 -2.148 1 88.19 347 LYS A C 1
ATOM 2781 O O . LYS A 1 347 ? -1.116 14.586 -1.848 1 88.19 347 LYS A O 1
ATOM 2786 N N . VAL A 1 348 ? 0.113 16.438 -1.322 1 95.75 348 VAL A N 1
ATOM 2787 C CA . VAL A 1 348 ? -0.311 16.359 0.073 1 95.75 348 VAL A CA 1
ATOM 2788 C C . VAL A 1 348 ? -1.766 16.812 0.193 1 95.75 348 VAL A C 1
ATOM 2790 O O . VAL A 1 348 ? -2.098 17.953 -0.119 1 95.75 348 VAL A O 1
ATOM 2793 N N . ILE A 1 349 ? -2.598 15.922 0.738 1 95.69 349 ILE A N 1
ATOM 2794 C CA . ILE A 1 349 ? -4.035 16.172 0.737 1 95.69 349 ILE A CA 1
ATOM 2795 C C . ILE A 1 349 ? -4.539 16.297 2.174 1 95.69 349 ILE A C 1
ATOM 2797 O O . ILE A 1 349 ? -5.711 16.609 2.404 1 95.69 349 ILE A O 1
ATOM 2801 N N . GLY A 1 350 ? -3.713 16.078 3.061 1 97.44 350 GLY A N 1
ATOM 2802 C CA . GLY A 1 350 ? -4.082 16.125 4.465 1 97.44 350 GLY A CA 1
ATOM 2803 C C . GLY A 1 350 ? -2.91 15.906 5.402 1 97.44 350 GLY A C 1
ATOM 2804 O O . GLY A 1 350 ? -1.767 15.789 4.957 1 97.44 350 GLY A O 1
ATOM 2805 N N . LEU A 1 351 ? -3.229 15.969 6.695 1 97.62 351 LEU A N 1
ATOM 2806 C CA . LEU A 1 351 ? -2.258 15.695 7.754 1 97.62 351 LEU A CA 1
ATOM 2807 C C . LEU A 1 351 ? -2.725 14.555 8.641 1 97.62 351 LEU A C 1
ATOM 2809 O O . LEU A 1 351 ? -3.9 14.484 9.016 1 97.62 351 LEU A O 1
ATOM 2813 N N . PHE A 1 352 ? -1.794 13.703 8.898 1 96 352 PHE A N 1
ATOM 2814 C CA . PHE A 1 352 ? -2.102 12.633 9.844 1 96 352 PHE A CA 1
ATOM 2815 C C . PHE A 1 352 ? -2.379 13.203 11.234 1 96 352 PHE A C 1
ATOM 2817 O O . PHE A 1 352 ? -1.552 13.93 11.789 1 96 352 PHE A O 1
ATOM 2824 N N . GLY A 1 353 ? -3.504 12.867 11.812 1 92.44 353 GLY A N 1
ATOM 2825 C CA . GLY A 1 353 ? -3.928 13.477 13.062 1 92.44 353 GLY A CA 1
ATOM 2826 C C . GLY A 1 353 ? -3.889 12.516 14.242 1 92.44 353 GLY A C 1
ATOM 2827 O O . GLY A 1 353 ? -4.035 12.93 15.391 1 92.44 353 GLY A O 1
ATOM 2828 N N . GLY A 1 354 ? -3.695 11.32 13.961 1 86.81 354 GLY A N 1
ATOM 2829 C CA . GLY A 1 354 ? -3.699 10.336 15.031 1 86.81 354 GLY A CA 1
ATOM 2830 C C . GLY A 1 354 ? -5.035 9.633 15.195 1 86.81 354 GLY A C 1
ATOM 2831 O O . GLY A 1 354 ? -5.738 9.398 14.211 1 86.81 354 GLY A O 1
ATOM 2832 N N . LEU A 1 355 ? -5.211 9.234 16.406 1 79.38 355 LEU A N 1
ATOM 2833 C CA . LEU A 1 355 ? -6.395 8.445 16.734 1 79.38 355 LEU A CA 1
ATOM 2834 C C . LEU A 1 355 ? -7.512 9.336 17.25 1 79.38 355 LEU A C 1
ATOM 2836 O O . LEU A 1 355 ? -7.258 10.289 18 1 79.38 355 LEU A O 1
ATOM 2840 N N . THR A 1 356 ? -8.641 9.102 16.734 1 74.56 356 THR A N 1
ATOM 2841 C CA . THR A 1 356 ? -9.812 9.781 17.281 1 74.56 356 THR A CA 1
ATOM 2842 C C . THR A 1 356 ? -10.969 8.805 17.453 1 74.56 356 THR A C 1
ATOM 2844 O O . THR A 1 356 ? -10.938 7.691 16.938 1 74.56 356 THR A O 1
ATOM 2847 N N . SER A 1 357 ? -11.805 9.18 18.375 1 67 357 SER A N 1
ATOM 2848 C CA . SER A 1 357 ? -13.031 8.414 18.562 1 67 357 SER A CA 1
ATOM 2849 C C . SER A 1 357 ? -14.203 9.07 17.844 1 67 357 SER A C 1
ATOM 285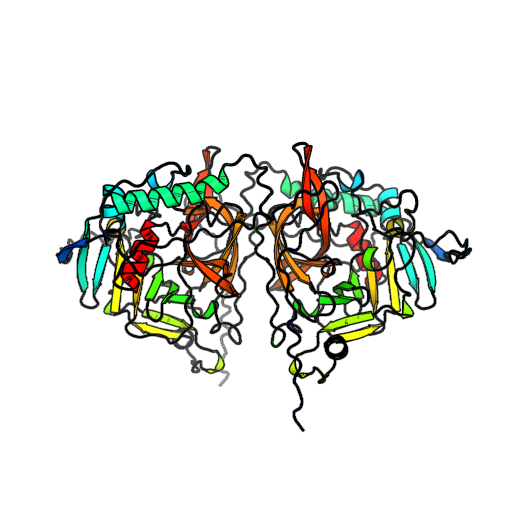1 O O . SER A 1 357 ? -14.281 10.297 17.766 1 67 357 SER A O 1
ATOM 2853 N N . PHE A 1 358 ? -14.93 8.266 17.094 1 61.72 358 PHE A N 1
ATOM 2854 C CA . PHE A 1 358 ? -16.141 8.789 16.453 1 61.72 358 PHE A CA 1
ATOM 2855 C C . PHE A 1 358 ? -17.297 7.824 16.625 1 61.72 358 PHE A C 1
ATOM 2857 O O . PHE A 1 358 ? -17.109 6.664 16.984 1 61.72 358 PHE A O 1
ATOM 2864 N N . VAL A 1 359 ? -18.453 8.422 16.672 1 56.28 359 VAL A N 1
ATOM 2865 C CA . VAL A 1 359 ? -19.641 7.594 16.703 1 56.28 359 VAL A CA 1
ATOM 2866 C C . VAL A 1 359 ? -20.062 7.219 15.289 1 56.28 359 VAL A C 1
ATOM 2868 O O . VAL A 1 359 ? -20.328 8.094 14.461 1 56.28 359 VAL A O 1
ATOM 2871 N N . ASN A 1 360 ? -20.078 5.973 14.977 1 52.03 360 ASN A N 1
ATOM 2872 C CA . ASN A 1 360 ? -20.422 5.52 13.641 1 52.03 360 ASN A CA 1
ATOM 2873 C C . ASN A 1 360 ? -21.938 5.586 13.391 1 52.03 360 ASN A C 1
ATOM 2875 O O . ASN A 1 360 ? -22.688 6.031 14.258 1 52.03 360 ASN A O 1
ATOM 2879 N N . THR A 1 361 ? -22.203 5.316 12.047 1 50.69 361 THR A N 1
ATOM 2880 C CA . THR A 1 361 ? -23.594 5.426 11.609 1 50.69 361 THR A CA 1
ATOM 2881 C C . THR A 1 361 ? -24.5 4.551 12.469 1 50.69 361 THR A C 1
ATOM 2883 O O . THR A 1 361 ? -25.719 4.785 12.539 1 50.69 361 THR A O 1
ATOM 2886 N N . LEU A 1 362 ? -23.953 3.684 13.023 1 52.66 362 LEU A N 1
ATOM 2887 C CA . LEU A 1 362 ? -24.719 2.768 13.859 1 52.66 362 LEU A CA 1
ATOM 2888 C C . LEU A 1 362 ? -24.766 3.254 15.305 1 52.66 362 LEU A C 1
ATOM 2890 O O . LEU A 1 362 ? -25.359 2.598 16.172 1 52.66 362 LEU A O 1
ATOM 2894 N N . GLY A 1 363 ? -24.234 4.395 15.57 1 55.84 363 GLY A N 1
ATOM 2895 C CA . GLY A 1 363 ? -24.219 4.953 16.922 1 55.84 363 GLY A CA 1
ATOM 2896 C C . GLY A 1 363 ? -23.125 4.383 17.797 1 55.84 363 GLY A C 1
ATOM 2897 O O . GLY A 1 363 ? -23.109 4.621 19 1 55.84 363 GLY A O 1
ATOM 2898 N N . LEU A 1 364 ? -22.312 3.598 17.203 1 60.19 364 LEU A N 1
ATOM 2899 C CA . LEU A 1 364 ? -21.234 2.977 17.969 1 60.19 364 LEU A CA 1
ATOM 2900 C C . LEU A 1 364 ? -19.969 3.832 17.906 1 60.19 364 LEU A C 1
ATOM 2902 O O . LEU A 1 364 ? -19.641 4.402 16.875 1 60.19 364 LEU A O 1
ATOM 2906 N N . LYS A 1 365 ? -19.406 3.967 19.172 1 62.5 365 LYS A N 1
ATOM 2907 C CA . LYS A 1 365 ? -18.141 4.68 19.25 1 62.5 365 LYS A CA 1
ATOM 2908 C C . LYS A 1 365 ? -17 3.83 18.688 1 62.5 365 LYS A C 1
ATOM 2910 O O . LYS A 1 365 ? -16.828 2.678 19.094 1 62.5 365 LYS A O 1
ATOM 2915 N N . GLU A 1 366 ? -16.375 4.336 17.625 1 64 366 GLU A N 1
ATOM 2916 C CA . GLU A 1 366 ? -15.25 3.654 17 1 64 366 GLU A CA 1
ATOM 2917 C C . GLU A 1 366 ? -14.008 4.539 17 1 64 366 GLU A C 1
ATOM 2919 O O . GLU A 1 366 ? -14.109 5.766 16.953 1 64 366 GLU A O 1
ATOM 2924 N N . GLU A 1 367 ? -12.906 3.871 17.375 1 70.88 367 GLU A N 1
ATOM 2925 C CA . GLU A 1 367 ? -11.633 4.578 17.281 1 70.88 367 GLU A CA 1
ATOM 2926 C C . GLU A 1 367 ? -10.945 4.297 15.953 1 70.88 367 GLU A C 1
ATOM 2928 O O . GLU A 1 367 ? -10.828 3.145 15.539 1 70.88 367 GLU A O 1
ATOM 2933 N N . GLN A 1 368 ? -10.688 5.367 15.266 1 74.06 368 GLN A N 1
ATOM 2934 C CA . GLN A 1 368 ? -9.977 5.27 13.992 1 74.06 368 GLN A CA 1
ATOM 2935 C C . GLN A 1 368 ? -8.938 6.379 13.859 1 74.06 368 GLN A C 1
ATOM 2937 O O . GLN A 1 368 ? -9.086 7.449 14.453 1 74.06 368 GLN A O 1
ATOM 2942 N N . ASN A 1 369 ? -7.879 5.93 13.148 1 84 369 ASN A N 1
ATOM 2943 C CA . ASN A 1 369 ? -6.965 7 12.766 1 84 369 ASN A CA 1
ATOM 2944 C C . ASN A 1 369 ? -7.602 7.941 11.742 1 84 369 ASN A C 1
ATOM 2946 O O . ASN A 1 369 ? -8.414 7.516 10.922 1 84 369 ASN A O 1
ATOM 2950 N N . PHE A 1 370 ? -7.219 9.234 11.93 1 87.75 370 PHE A N 1
ATOM 2951 C CA . PHE A 1 370 ? -7.797 10.203 11.008 1 87.75 370 PHE A CA 1
ATOM 2952 C C . PHE A 1 370 ? -6.715 11.102 10.43 1 87.75 370 PHE A C 1
ATOM 2954 O O . PHE A 1 370 ? -5.586 11.125 10.922 1 87.75 370 PHE A O 1
ATOM 2961 N N . ALA A 1 371 ? -7.09 11.703 9.32 1 94.69 371 ALA A N 1
ATOM 2962 C CA . ALA A 1 371 ? -6.332 12.812 8.742 1 94.69 371 ALA A CA 1
ATOM 2963 C C . ALA A 1 371 ? -7.23 14.016 8.484 1 94.69 371 ALA A C 1
ATOM 2965 O O . ALA A 1 371 ? -8.391 13.859 8.102 1 94.69 371 ALA A O 1
ATOM 2966 N N . MET A 1 372 ? -6.715 15.172 8.82 1 94.75 372 MET A N 1
ATOM 2967 C CA . MET A 1 372 ? -7.398 16.406 8.453 1 94.75 372 MET A CA 1
ATOM 2968 C C . MET A 1 372 ? -7.312 16.656 6.953 1 94.75 372 MET A C 1
ATOM 2970 O O . MET A 1 372 ? -6.234 16.562 6.367 1 94.75 372 MET A O 1
ATOM 2974 N N . ARG A 1 373 ? -8.453 16.984 6.379 1 94.88 373 ARG A N 1
ATOM 2975 C CA . ARG A 1 373 ? -8.484 17.266 4.949 1 94.88 373 ARG A CA 1
ATOM 2976 C C . ARG A 1 373 ? -8 18.688 4.668 1 94.88 373 ARG A C 1
ATOM 2978 O O . ARG A 1 373 ? -8.336 19.625 5.402 1 94.88 373 ARG A O 1
ATOM 2985 N N . ILE A 1 374 ? -7.285 18.734 3.584 1 95.38 374 ILE A N 1
ATOM 2986 C CA . ILE A 1 374 ? -7.043 20.078 3.051 1 95.38 374 ILE A CA 1
ATOM 2987 C C . ILE A 1 374 ? -8.211 20.5 2.156 1 95.38 374 ILE A C 1
ATOM 2989 O O . ILE A 1 374 ? -8.242 20.156 0.971 1 95.38 374 ILE A O 1
ATOM 2993 N N . THR A 1 375 ? -9.07 21.266 2.725 1 90.75 375 THR A N 1
ATOM 2994 C CA . THR A 1 375 ? -10.227 21.781 2.002 1 90.75 375 THR A CA 1
ATOM 2995 C C . THR A 1 375 ? -9.836 23 1.156 1 90.75 375 THR A C 1
ATOM 2997 O O . THR A 1 375 ? -8.719 23.5 1.274 1 90.75 375 THR A O 1
ATOM 3000 N N . PRO A 1 376 ? -10.766 23.484 0.347 1 87.38 376 PRO A N 1
ATOM 3001 C CA . PRO A 1 376 ? -10.414 24.625 -0.513 1 87.38 376 PRO A CA 1
ATOM 3002 C C . PRO A 1 376 ? -9.969 25.844 0.28 1 87.38 376 PRO A C 1
ATOM 3004 O O . PRO A 1 376 ? -8.992 26.5 -0.091 1 87.38 376 PRO A O 1
ATOM 3007 N N . LEU A 1 377 ? -10.617 26.188 1.343 1 88.38 377 LEU A N 1
ATOM 3008 C CA . LEU A 1 377 ? -10.242 27.344 2.127 1 88.38 377 LEU A CA 1
ATOM 3009 C C . LEU A 1 377 ? -8.914 27.125 2.846 1 88.38 377 LEU A C 1
ATOM 3011 O O . LEU A 1 377 ? -8.094 28.031 2.951 1 88.38 377 LEU A O 1
ATOM 3015 N N . LYS A 1 378 ? -8.75 25.938 3.357 1 93.19 378 LYS A N 1
ATOM 3016 C CA . LYS A 1 378 ? -7.465 25.609 3.967 1 93.19 378 LYS A CA 1
ATOM 3017 C C . LYS A 1 378 ? -6.336 25.688 2.939 1 93.19 378 LYS A C 1
ATOM 3019 O O . LYS A 1 378 ? -5.246 26.172 3.242 1 93.19 378 LYS A O 1
ATOM 3024 N N . PHE A 1 379 ? -6.617 25.141 1.798 1 92.81 379 PHE A N 1
ATOM 3025 C CA . PHE A 1 379 ? -5.645 25.219 0.713 1 92.81 379 PHE A CA 1
ATOM 3026 C C . PHE A 1 379 ? -5.27 26.672 0.421 1 92.81 379 PHE A C 1
ATOM 3028 O O . PHE A 1 379 ? -4.094 27 0.259 1 92.81 379 PHE A O 1
ATOM 3035 N N . ALA A 1 380 ? -6.219 27.469 0.285 1 87.56 380 ALA A N 1
ATOM 3036 C CA . ALA A 1 380 ? -5.98 28.891 0.038 1 87.56 380 ALA A CA 1
ATOM 3037 C C . ALA A 1 380 ? -5.121 29.5 1.141 1 87.56 380 ALA A C 1
ATOM 3039 O O . ALA A 1 380 ? -4.203 30.281 0.862 1 87.56 380 ALA A O 1
ATOM 3040 N N . GLN A 1 381 ? -5.426 29.203 2.342 1 91.19 381 GLN A N 1
ATOM 3041 C CA . GLN A 1 381 ? -4.676 29.734 3.475 1 91.19 381 GLN A CA 1
ATOM 3042 C C . GLN A 1 381 ? -3.225 29.266 3.439 1 91.19 381 GLN A C 1
ATOM 3044 O O . GLN A 1 381 ? -2.303 30.062 3.586 1 91.19 381 GLN A O 1
ATOM 3049 N N . ILE A 1 382 ? -3.074 27.984 3.26 1 94.06 382 ILE A N 1
ATOM 3050 C CA . ILE A 1 382 ? -1.732 27.422 3.207 1 94.06 382 ILE A CA 1
ATOM 3051 C C . ILE A 1 382 ? -0.952 28.047 2.051 1 94.06 382 ILE A C 1
ATOM 3053 O O . ILE A 1 382 ? 0.222 28.391 2.203 1 94.06 382 ILE A O 1
ATOM 3057 N N . CYS A 1 383 ? -1.542 28.188 0.948 1 88.31 383 CYS A N 1
ATOM 3058 C CA . CYS A 1 383 ? -0.912 28.828 -0.205 1 88.31 383 CYS A CA 1
ATOM 3059 C C . CYS A 1 383 ? -0.458 30.234 0.129 1 88.31 383 CYS A C 1
ATOM 3061 O O . CYS A 1 383 ? 0.649 30.641 -0.231 1 88.31 383 CYS A O 1
ATOM 3063 N N . PHE A 1 384 ? -1.262 30.969 0.817 1 87 384 PHE A N 1
ATOM 3064 C CA . PHE A 1 384 ? -0.902 32.312 1.215 1 87 384 PHE A CA 1
ATOM 3065 C C . PHE A 1 384 ? 0.3 32.312 2.152 1 87 384 PHE A C 1
ATOM 3067 O O . PHE A 1 384 ? 1.202 33.156 2.023 1 87 384 PHE A O 1
ATOM 3074 N N . TRP A 1 385 ? 0.219 31.438 3.096 1 92.69 385 TRP A N 1
ATOM 3075 C CA . TRP A 1 385 ? 1.331 31.328 4.035 1 92.69 385 TRP A CA 1
ATOM 3076 C C . TRP A 1 385 ? 2.639 31.062 3.301 1 92.69 385 TRP A C 1
ATOM 3078 O O . TRP A 1 385 ? 3.699 31.547 3.703 1 92.69 385 TRP A O 1
ATOM 3088 N N . VAL A 1 386 ? 2.586 30.312 2.232 1 92.62 386 VAL A N 1
ATOM 3089 C CA . VAL A 1 386 ? 3.775 29.844 1.533 1 92.62 386 VAL A CA 1
ATOM 3090 C C . VAL A 1 386 ? 4.227 30.891 0.514 1 92.62 386 VAL A C 1
ATOM 3092 O O . VAL A 1 386 ? 5.422 31.125 0.359 1 92.62 386 VAL A O 1
ATOM 3095 N N . THR A 1 387 ? 3.287 31.562 -0.123 1 87.38 387 THR A N 1
ATOM 3096 C CA . THR A 1 387 ? 3.646 32.375 -1.271 1 87.38 387 THR A CA 1
ATOM 3097 C C . THR A 1 387 ? 3.482 33.875 -0.944 1 87.38 387 THR A C 1
ATOM 3099 O O . THR A 1 387 ? 4.051 34.719 -1.623 1 87.38 387 THR A O 1
ATOM 3102 N N . GLY A 1 388 ? 2.67 34.125 0.043 1 82 388 GLY A N 1
ATOM 3103 C CA . GLY A 1 388 ? 2.354 35.5 0.36 1 82 388 GLY A CA 1
ATOM 3104 C C . GLY A 1 388 ? 1.23 36.062 -0.49 1 82 388 GLY A C 1
ATOM 3105 O O . GLY A 1 388 ? 0.825 37.219 -0.307 1 82 388 GLY A O 1
ATOM 3106 N N . GLU A 1 389 ? 0.81 35.188 -1.494 1 75.88 389 GLU A N 1
ATOM 3107 C CA . GLU A 1 389 ? -0.259 35.625 -2.385 1 75.88 389 GLU A CA 1
ATOM 3108 C C . GLU A 1 389 ? -1.287 34.531 -2.605 1 75.88 389 GLU A C 1
ATOM 3110 O O . GLU A 1 389 ? -0.931 33.344 -2.711 1 75.88 389 GLU A O 1
ATOM 3115 N N . TYR A 1 390 ? -2.543 34.875 -2.545 1 64.44 390 TYR A N 1
ATOM 3116 C CA . TYR A 1 390 ? -3.605 33.906 -2.746 1 64.44 390 TYR A CA 1
ATOM 3117 C C . TYR A 1 390 ? -3.758 33.562 -4.223 1 64.44 390 TYR A C 1
ATOM 3119 O O . TYR A 1 390 ? -4.152 32.438 -4.566 1 64.44 390 TYR A O 1
ATOM 3127 N N . GLY A 1 391 ? -3.436 34.281 -5.168 1 60.62 391 GLY A N 1
ATOM 3128 C CA . GLY A 1 391 ? -3.639 34.062 -6.59 1 60.62 391 GLY A CA 1
ATOM 3129 C C . GLY A 1 391 ? -2.67 33.062 -7.184 1 60.62 391 GLY A C 1
ATOM 3130 O O . GLY A 1 391 ? -2.859 32.594 -8.312 1 60.62 391 GLY A O 1
ATOM 3131 N N . ASP A 1 392 ? -1.733 32.562 -6.516 1 61.84 392 ASP A N 1
ATOM 3132 C CA . ASP A 1 392 ? -0.692 31.719 -7.094 1 61.84 392 ASP A CA 1
ATOM 3133 C C . ASP A 1 392 ? -0.952 30.25 -6.793 1 61.84 392 ASP A C 1
ATOM 3135 O O . ASP A 1 392 ? -0.158 29.375 -7.168 1 61.84 392 AS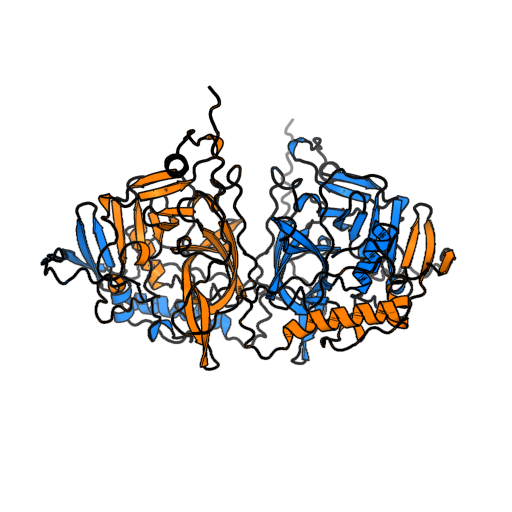P A O 1
ATOM 3139 N N . CYS A 1 393 ? -2.057 29.984 -6.309 1 66 393 CYS A N 1
ATOM 3140 C CA . CYS A 1 393 ? -2.109 28.625 -5.773 1 66 393 CYS A CA 1
ATOM 3141 C C . CYS A 1 393 ? -2.93 27.719 -6.68 1 66 393 CYS A C 1
ATOM 3143 O O . CYS A 1 393 ? -4.055 28.047 -7.051 1 66 393 CYS A O 1
ATOM 3145 N N . LYS A 1 394 ? -2.301 26.75 -7.281 1 65 394 LYS A N 1
ATOM 3146 C CA . LYS A 1 394 ? -2.92 25.672 -8.047 1 65 394 LYS A CA 1
ATOM 3147 C C . LYS A 1 394 ? -2.789 24.328 -7.324 1 65 394 LYS A C 1
ATOM 3149 O O . LYS A 1 394 ? -1.744 24.031 -6.742 1 65 394 LYS A O 1
ATOM 3154 N N . GLY A 1 395 ? -3.908 23.656 -7.082 1 67.69 395 GLY A N 1
ATOM 3155 C CA . GLY A 1 395 ? -3.855 22.359 -6.434 1 67.69 395 GLY A CA 1
ATOM 3156 C C . GLY A 1 395 ? -4.875 21.375 -6.98 1 67.69 395 GLY A C 1
ATOM 3157 O O . GLY A 1 395 ? -5.836 21.781 -7.645 1 67.69 395 GLY A O 1
ATOM 3158 N N . MET B 1 1 ? 26.75 14.711 -49.969 1 22.72 1 MET B N 1
ATOM 3159 C CA . MET B 1 1 ? 25.688 13.742 -50.156 1 22.72 1 MET B CA 1
ATOM 3160 C C . MET B 1 1 ? 24.75 13.703 -48.969 1 22.72 1 MET B C 1
ATOM 3162 O O . MET B 1 1 ? 25.172 13.422 -47.844 1 22.72 1 MET B O 1
ATOM 3166 N N . MET B 1 2 ? 23.641 14.398 -48.938 1 21.75 2 MET B N 1
ATOM 3167 C CA . MET B 1 2 ? 22.797 15.008 -47.906 1 21.75 2 MET B CA 1
ATOM 3168 C C . MET B 1 2 ? 21.859 13.961 -47.281 1 21.75 2 MET B C 1
ATOM 3170 O O . MET B 1 2 ? 21.062 13.336 -47.969 1 21.75 2 MET B O 1
ATOM 3174 N N . VAL B 1 3 ? 22.344 13.133 -46.406 1 23.69 3 VAL B N 1
ATOM 3175 C CA . VAL B 1 3 ? 21.703 11.922 -45.906 1 23.69 3 VAL B CA 1
ATOM 3176 C C . VAL B 1 3 ? 20.375 12.281 -45.219 1 23.69 3 VAL B C 1
ATOM 3178 O O . VAL B 1 3 ? 20.359 13.078 -44.281 1 23.69 3 VAL B O 1
ATOM 3181 N N . ASN B 1 4 ? 19.312 12.43 -45.969 1 20.83 4 ASN B N 1
ATOM 3182 C CA . ASN B 1 4 ? 17.953 12.852 -45.656 1 20.83 4 ASN B CA 1
ATOM 3183 C C . ASN B 1 4 ? 17.359 12 -44.531 1 20.83 4 ASN B C 1
ATOM 3185 O O . ASN B 1 4 ? 17.172 10.797 -44.688 1 20.83 4 ASN B O 1
ATOM 3189 N N . MET B 1 5 ? 17.672 12.266 -43.281 1 20.72 5 MET B N 1
ATOM 3190 C CA . MET B 1 5 ? 17.312 11.586 -42.062 1 20.72 5 MET B CA 1
ATOM 3191 C C . MET B 1 5 ? 15.797 11.539 -41.875 1 20.72 5 MET B C 1
ATOM 3193 O O . MET B 1 5 ? 15.156 12.578 -41.688 1 20.72 5 MET B O 1
ATOM 3197 N N . ASN B 1 6 ? 15.148 10.781 -42.75 1 20.34 6 ASN B N 1
ATOM 3198 C CA . ASN B 1 6 ? 13.688 10.695 -42.812 1 20.34 6 ASN B CA 1
ATOM 3199 C C . ASN B 1 6 ? 13.109 10.391 -41.406 1 20.34 6 ASN B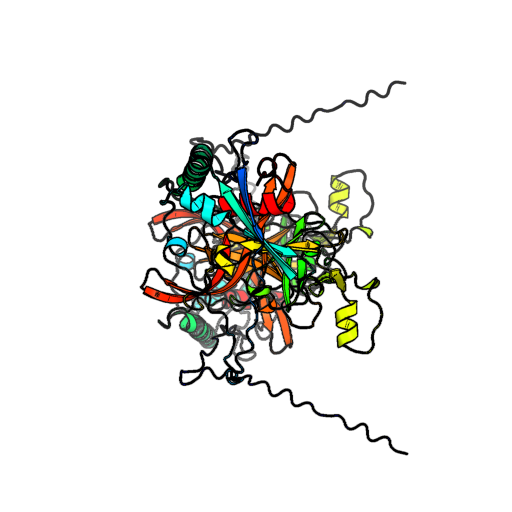 C 1
ATOM 3201 O O . ASN B 1 6 ? 13.445 9.375 -40.812 1 20.34 6 ASN B O 1
ATOM 3205 N N . VAL B 1 7 ? 12.797 11.344 -40.656 1 20.44 7 VAL B N 1
ATOM 3206 C CA . VAL B 1 7 ? 12.25 11.477 -39.312 1 20.44 7 VAL B CA 1
ATOM 3207 C C . VAL B 1 7 ? 10.891 10.789 -39.219 1 20.44 7 VAL B C 1
ATOM 3209 O O . VAL B 1 7 ? 9.938 11.211 -39.875 1 20.44 7 VAL B O 1
ATOM 3212 N N . VAL B 1 8 ? 10.836 9.484 -39.375 1 19.56 8 VAL B N 1
ATOM 3213 C CA . VAL B 1 8 ? 9.539 8.82 -39.406 1 19.56 8 VAL B CA 1
ATOM 3214 C C . VAL B 1 8 ? 8.711 9.203 -38.188 1 19.56 8 VAL B C 1
ATOM 3216 O O . VAL B 1 8 ? 9.172 9.062 -37.062 1 19.56 8 VAL B O 1
ATOM 3219 N N . CYS B 1 9 ? 7.836 10.133 -38.312 1 19 9 CYS B N 1
ATOM 3220 C CA . CYS B 1 9 ? 6.797 10.703 -37.469 1 19 9 CYS B CA 1
ATOM 3221 C C . CYS B 1 9 ? 5.879 9.617 -36.938 1 19 9 CYS B C 1
ATOM 3223 O O . CYS B 1 9 ? 5.086 9.039 -37.656 1 19 9 CYS B O 1
ATOM 3225 N N . VAL B 1 10 ? 6.363 8.656 -36.281 1 18.7 10 VAL B N 1
ATOM 3226 C CA . VAL B 1 10 ? 5.406 7.648 -35.812 1 18.7 10 VAL B CA 1
ATOM 3227 C C . VAL B 1 10 ? 4.309 8.312 -35 1 18.7 10 VAL B C 1
ATOM 3229 O O . VAL B 1 10 ? 4.582 8.891 -33.938 1 18.7 10 VAL B O 1
ATOM 3232 N N . ALA B 1 11 ? 3.248 8.758 -35.656 1 19.39 11 ALA B N 1
ATOM 3233 C CA . ALA B 1 11 ? 1.979 9.297 -35.188 1 19.39 11 ALA B CA 1
ATOM 3234 C C . ALA B 1 11 ? 1.339 8.367 -34.156 1 19.39 11 ALA B C 1
ATOM 3236 O O . ALA B 1 11 ? 0.996 7.227 -34.469 1 19.39 11 ALA B O 1
ATOM 3237 N N . PHE B 1 12 ? 1.81 8.305 -33 1 20.33 12 PHE B N 1
ATOM 3238 C CA . PHE B 1 12 ? 1.287 7.562 -31.859 1 20.33 12 PHE B CA 1
ATOM 3239 C C . PHE B 1 12 ? -0.19 7.867 -31.641 1 20.33 12 PHE B C 1
ATOM 3241 O O . PHE B 1 12 ? -0.541 8.945 -31.172 1 20.33 12 PHE B O 1
ATOM 3248 N N . VAL B 1 13 ? -1.04 7.52 -32.625 1 20.81 13 VAL B N 1
ATOM 3249 C CA . VAL B 1 13 ? -2.49 7.652 -32.562 1 20.81 13 VAL B CA 1
ATOM 3250 C C . VAL B 1 13 ? -3.002 7.008 -31.281 1 20.81 13 VAL B C 1
ATOM 3252 O O . VAL B 1 13 ? -2.768 5.824 -31.031 1 20.81 13 VAL B O 1
ATOM 3255 N N . THR B 1 14 ? -3.352 7.73 -30.281 1 22.58 14 THR B N 1
ATOM 3256 C CA . THR B 1 14 ? -3.68 7.715 -28.859 1 22.58 14 THR B CA 1
ATOM 3257 C C . THR B 1 14 ? -4.934 6.883 -28.609 1 22.58 14 THR B C 1
ATOM 3259 O O . THR B 1 14 ? -5.223 6.52 -27.469 1 22.58 14 THR B O 1
ATOM 3262 N N . SER B 1 15 ? -5.895 6.797 -29.547 1 22.3 15 SER B N 1
ATOM 3263 C CA . SER B 1 15 ? -7.266 6.426 -29.219 1 22.3 15 SER B CA 1
ATOM 3264 C C . SER B 1 15 ? -7.402 4.918 -29.031 1 22.3 15 SER B C 1
ATOM 3266 O O . SER B 1 15 ? -7.402 4.16 -30 1 22.3 15 SER B O 1
ATOM 3268 N N . VAL B 1 16 ? -6.707 4.262 -28.375 1 21.67 16 VAL B N 1
ATOM 3269 C CA . VAL B 1 16 ? -7.016 2.836 -28.469 1 21.67 16 VAL B CA 1
ATOM 3270 C C . VAL B 1 16 ? -8.492 2.607 -28.141 1 21.67 16 VAL B C 1
ATOM 3272 O O . VAL B 1 16 ? -8.93 2.855 -27.016 1 21.67 16 VAL B O 1
ATOM 3275 N N . VAL B 1 17 ? -9.336 2.686 -29.109 1 22.42 17 VAL B N 1
ATOM 3276 C CA . VAL B 1 17 ? -10.727 2.254 -29.156 1 22.42 17 VAL B CA 1
ATOM 3277 C C . VAL B 1 17 ? -10.82 0.763 -28.844 1 22.42 17 VAL B C 1
ATOM 3279 O O . VAL B 1 17 ? -10.32 -0.07 -29.609 1 22.42 17 VAL B O 1
ATOM 3282 N N . VAL B 1 18 ? -10.695 0.361 -27.703 1 22.52 18 VAL B N 1
ATOM 3283 C CA . VAL B 1 18 ? -11.031 -1.049 -27.531 1 22.52 18 VAL B CA 1
ATOM 3284 C C . VAL B 1 18 ? -12.477 -1.291 -27.953 1 22.52 18 VAL B C 1
ATOM 3286 O O . VAL B 1 18 ? -13.406 -0.725 -27.375 1 22.52 18 VAL B O 1
ATOM 3289 N N . LEU B 1 19 ? -12.672 -1.608 -29.109 1 22.12 19 LEU B N 1
ATOM 3290 C CA . LEU B 1 19 ? -13.898 -2.08 -29.75 1 22.12 19 LEU B CA 1
ATOM 3291 C C . LEU B 1 19 ? -14.477 -3.268 -28.984 1 22.12 19 LEU B C 1
ATOM 3293 O O . LEU B 1 19 ? -13.93 -4.367 -29.031 1 22.12 19 LEU B O 1
ATOM 3297 N N . CYS B 1 20 ? -15 -3.268 -27.812 1 23.03 20 CYS B N 1
ATOM 3298 C CA . CYS B 1 20 ? -15.906 -4.391 -27.594 1 23.03 20 CYS B CA 1
ATOM 3299 C C . CYS B 1 20 ? -16.922 -4.5 -28.734 1 23.03 20 CYS B C 1
ATOM 3301 O O . CYS B 1 20 ? -17.172 -3.525 -29.438 1 23.03 20 CYS B O 1
ATOM 3303 N N . CYS B 1 21 ? -17.453 -5.633 -29.328 1 24.94 21 CYS B N 1
ATOM 3304 C CA . CYS B 1 21 ? -18.516 -5.77 -30.297 1 24.94 21 CYS B CA 1
ATOM 3305 C C . CYS B 1 21 ? -19.531 -4.641 -30.172 1 24.94 21 CYS B C 1
ATOM 3307 O O . CYS B 1 21 ? -19.562 -3.723 -30.984 1 24.94 21 CYS B O 1
ATOM 3309 N N . HIS B 1 22 ? -21 -4.875 -30.094 1 26.31 22 HIS B N 1
ATOM 3310 C CA . HIS B 1 22 ? -21.984 -3.805 -30.266 1 26.31 22 HIS B CA 1
ATOM 3311 C C . HIS B 1 22 ? -21.766 -2.693 -29.234 1 26.31 22 HIS B C 1
ATOM 3313 O O . HIS B 1 22 ? -22.406 -1.639 -29.328 1 26.31 22 HIS B O 1
ATOM 3319 N N . GLY B 1 23 ? -21.625 -3.141 -27.953 1 24.88 23 GLY B N 1
ATOM 3320 C CA . GLY B 1 23 ? -22.047 -2.432 -26.75 1 24.88 23 GLY B CA 1
ATOM 3321 C C . GLY B 1 23 ? -21.188 -1.221 -26.438 1 24.88 23 GLY B C 1
ATOM 3322 O O . GLY B 1 23 ? -20.078 -1.087 -26.969 1 24.88 23 GLY B O 1
ATOM 3323 N N . GLU B 1 24 ? -21.703 -0.162 -25.609 1 27.33 24 GLU B N 1
ATOM 3324 C CA . GLU B 1 24 ? -21.234 1.202 -25.406 1 27.33 24 GLU B CA 1
ATOM 3325 C C . GLU B 1 24 ? -19.859 1.212 -24.75 1 27.33 24 GLU B C 1
ATOM 3327 O O . GLU B 1 24 ? -19.516 0.311 -23.984 1 27.33 24 GLU B O 1
ATOM 3332 N N . PRO B 1 25 ? -18.891 1.938 -25.203 1 25.86 25 PRO B N 1
ATOM 3333 C CA . PRO B 1 25 ? -17.516 2.174 -24.734 1 25.86 25 PRO B CA 1
ATOM 3334 C C . PRO B 1 25 ? -17.438 2.352 -23.219 1 25.86 25 PRO B C 1
ATOM 3336 O O . PRO B 1 25 ? -18.219 3.1 -22.641 1 25.86 25 PRO B O 1
ATOM 3339 N N . LEU B 1 26 ? -17.281 1.247 -22.547 1 25.59 26 LEU B N 1
ATOM 3340 C CA . LEU B 1 26 ? -17.062 1.478 -21.125 1 25.59 26 LEU B CA 1
ATOM 3341 C C . LEU B 1 26 ? -16.078 2.619 -20.906 1 25.59 26 LEU B C 1
ATOM 3343 O O . LEU B 1 26 ? -14.922 2.527 -21.297 1 25.59 26 LEU B O 1
ATOM 3347 N N . GLN B 1 27 ? -16.438 3.842 -20.984 1 25 27 GLN B N 1
ATOM 3348 C CA . GLN B 1 27 ? -15.68 5.027 -20.609 1 25 27 GLN B CA 1
ATOM 3349 C C . GLN B 1 27 ? -15.023 4.848 -19.25 1 25 27 GLN B C 1
ATOM 3351 O O . GLN B 1 27 ? -15.711 4.574 -18.25 1 25 27 GLN B O 1
ATOM 3356 N N . LEU B 1 28 ? -13.961 4.207 -19.125 1 26.67 28 LEU B N 1
ATOM 3357 C CA . LEU B 1 28 ? -13.109 4.234 -17.938 1 26.67 28 LEU B CA 1
ATOM 3358 C C . LEU B 1 28 ? -13.211 5.586 -17.234 1 26.67 28 LEU B C 1
ATOM 3360 O O . LEU B 1 28 ? -12.867 6.617 -17.812 1 26.67 28 LEU B O 1
ATOM 3364 N N . ALA B 1 29 ? -14.164 5.715 -16.5 1 27.33 29 ALA B N 1
ATOM 3365 C CA . ALA B 1 29 ? -14.297 6.953 -15.734 1 27.33 29 ALA B CA 1
ATOM 3366 C C . ALA B 1 29 ? -13.062 7.203 -14.875 1 27.33 29 ALA B C 1
ATOM 3368 O O . ALA B 1 29 ? -12.828 6.5 -13.891 1 27.33 29 ALA B O 1
ATOM 3369 N N . VAL B 1 30 ? -11.844 7.23 -15.352 1 33.09 30 VAL B N 1
ATOM 3370 C CA . VAL B 1 30 ? -10.742 7.816 -14.586 1 33.09 30 VAL B CA 1
ATOM 3371 C C . VAL B 1 30 ? -11.258 8.992 -13.758 1 33.09 30 VAL B C 1
ATOM 3373 O O . VAL B 1 30 ? -11.812 9.945 -14.305 1 33.09 30 VAL B O 1
ATOM 3376 N N . GLU B 1 31 ? -11.531 8.695 -12.586 1 41.41 31 GLU B N 1
ATOM 3377 C CA . GLU B 1 31 ? -11.977 9.836 -11.797 1 41.41 31 GLU B CA 1
ATOM 3378 C C . GLU B 1 31 ? -11.023 11.016 -11.938 1 41.41 31 GLU B C 1
ATOM 3380 O O . GLU B 1 31 ? -9.82 10.875 -11.711 1 41.41 31 GLU B O 1
ATOM 3385 N N . LYS B 1 32 ? -11.305 11.898 -12.727 1 53.47 32 LYS B N 1
ATOM 3386 C CA . LYS B 1 32 ? -10.609 13.141 -13.062 1 53.47 32 LYS B CA 1
ATOM 3387 C C . LYS B 1 32 ? -10.352 13.969 -11.812 1 53.47 32 LYS B C 1
ATOM 3389 O O . LYS B 1 32 ? -11.266 14.219 -11.023 1 53.47 32 LYS B O 1
ATOM 3394 N N . TRP B 1 33 ? -8.953 13.953 -11.367 1 67.38 33 TRP B N 1
ATOM 3395 C CA . TRP B 1 33 ? -8.578 14.938 -10.352 1 67.38 33 TRP B CA 1
ATOM 3396 C C . TRP B 1 33 ? -9.172 16.297 -10.68 1 67.38 33 TRP B C 1
ATOM 3398 O O . TRP B 1 33 ? -8.992 16.812 -11.789 1 67.38 33 TRP B O 1
ATOM 3408 N N . HIS B 1 34 ? -9.984 16.812 -9.789 1 74.69 34 HIS B N 1
ATOM 3409 C CA . HIS B 1 34 ? -10.539 18.141 -9.953 1 74.69 34 HIS B CA 1
ATOM 3410 C C . HIS B 1 34 ? -9.57 19.219 -9.461 1 74.69 34 HIS B C 1
ATOM 3412 O O . HIS B 1 34 ? -9.469 19.469 -8.258 1 74.69 34 HIS B O 1
ATOM 3418 N N . ASN B 1 35 ? -8.992 19.812 -10.438 1 76.31 35 ASN B N 1
ATOM 3419 C CA . ASN B 1 35 ? -8.016 20.844 -10.094 1 76.31 35 ASN B CA 1
ATOM 3420 C C . ASN B 1 35 ? -8.688 22.078 -9.508 1 76.31 35 ASN B C 1
ATOM 3422 O O . ASN B 1 35 ? -9.797 22.438 -9.922 1 76.31 35 ASN B O 1
ATOM 3426 N N . PHE B 1 36 ? -8.07 22.594 -8.539 1 80.88 36 PHE B N 1
ATOM 3427 C CA . PHE B 1 36 ? -8.516 23.828 -7.891 1 80.88 36 PHE B CA 1
ATOM 3428 C C . PHE B 1 36 ? -7.512 24.953 -8.109 1 80.88 36 PHE B C 1
ATOM 3430 O O . PHE B 1 36 ? -6.312 24.766 -7.898 1 80.88 36 PHE B O 1
ATOM 3437 N N . GLN B 1 37 ? -7.984 25.953 -8.734 1 80.06 37 GLN B N 1
ATOM 3438 C CA . GLN B 1 37 ? -7.152 27.141 -8.914 1 80.06 37 GLN B CA 1
ATOM 3439 C C . GLN B 1 37 ? -7.867 28.391 -8.43 1 80.06 37 GLN B C 1
ATOM 3441 O O . GLN B 1 37 ? -8.984 28.688 -8.859 1 80.06 37 GLN B O 1
ATOM 3446 N N . LEU B 1 38 ? -7.18 29 -7.465 1 77.62 38 LEU B N 1
ATOM 3447 C CA . LEU B 1 38 ? -7.734 30.281 -7.023 1 77.62 38 LEU B CA 1
ATOM 3448 C C . LEU B 1 38 ? -7.555 31.359 -8.094 1 77.62 38 LEU B C 1
ATOM 3450 O O . LEU B 1 38 ? -6.484 31.453 -8.695 1 77.62 38 LEU B O 1
ATOM 3454 N N . PRO B 1 39 ? -8.703 31.984 -8.5 1 68.25 39 PRO B N 1
ATOM 3455 C CA . PRO B 1 39 ? -8.586 33.031 -9.539 1 68.25 39 PRO B CA 1
ATOM 3456 C C . PRO B 1 39 ? -7.637 34.156 -9.141 1 68.25 39 PRO B C 1
ATOM 3458 O O . PRO B 1 39 ? -7.617 34.562 -7.977 1 68.25 39 PRO B O 1
ATOM 3461 N N . LYS B 1 40 ? -6.645 34.438 -9.977 1 63.28 40 LYS B N 1
ATOM 3462 C CA . LYS B 1 40 ? -5.703 35.531 -9.742 1 63.28 40 LYS B CA 1
ATOM 3463 C C . LYS B 1 40 ? -6.434 36.844 -9.445 1 63.28 40 LYS B C 1
ATOM 3465 O O . LYS B 1 40 ? -6.023 37.594 -8.578 1 63.28 40 LYS B O 1
ATOM 3470 N N . ASP B 1 41 ? -7.406 37.188 -10.297 1 56.66 41 ASP B N 1
ATOM 3471 C CA . ASP B 1 41 ? -8.102 38.469 -10.203 1 56.66 41 ASP B CA 1
ATOM 3472 C C . ASP B 1 41 ? -9.32 38.375 -9.297 1 56.66 41 ASP B C 1
ATOM 3474 O O . ASP B 1 41 ? -10.086 39.312 -9.164 1 56.66 41 ASP B O 1
ATOM 3478 N N . ALA B 1 42 ? -9.617 37.219 -8.898 1 52.75 42 ALA B N 1
ATOM 3479 C CA . ALA B 1 42 ? -10.93 37.094 -8.289 1 52.75 42 ALA B CA 1
ATOM 3480 C C . ALA B 1 42 ? -10.969 37.719 -6.902 1 52.75 42 ALA B C 1
ATOM 3482 O O . ALA B 1 42 ? -11.867 37.438 -6.109 1 52.75 42 ALA B O 1
ATOM 3483 N N . GLY B 1 43 ? -10.266 38.75 -6.676 1 51.59 43 GLY B N 1
ATOM 3484 C CA . GLY B 1 43 ? -10.523 39.5 -5.453 1 51.59 43 GLY B CA 1
ATOM 3485 C C . GLY B 1 43 ? -10.047 38.781 -4.203 1 51.59 43 GLY B C 1
ATOM 3486 O O . GLY B 1 43 ? -10.641 38.938 -3.133 1 51.59 43 GLY B O 1
ATOM 3487 N N . PHE B 1 44 ? -9.297 37.781 -4.332 1 56.62 44 PHE B N 1
ATOM 3488 C CA . PHE B 1 44 ? -8.867 37.344 -3.016 1 56.62 44 PHE B CA 1
ATOM 3489 C C . PHE B 1 44 ? -8.57 38.5 -2.098 1 56.62 44 PHE B C 1
ATOM 3491 O O . PHE B 1 44 ? -8.102 39.562 -2.555 1 56.62 44 PHE B O 1
ATOM 3498 N N . PRO B 1 45 ? -9.164 38.406 -0.957 1 58.31 45 PRO B N 1
ATOM 3499 C CA . PRO B 1 45 ? -9.344 39.531 -0.041 1 58.31 45 PRO B CA 1
ATOM 3500 C C . PRO B 1 45 ? -8.031 40.219 0.305 1 58.31 45 PRO B C 1
ATOM 3502 O O . PRO B 1 45 ? -6.977 39.594 0.333 1 58.31 45 PRO B O 1
ATOM 3505 N N . ALA B 1 46 ? -8.188 41.562 0.177 1 61.09 46 ALA B N 1
ATOM 3506 C CA . ALA B 1 46 ? -7.234 42.469 0.815 1 61.09 46 ALA B CA 1
ATOM 3507 C C . ALA B 1 46 ? -7.078 42.125 2.299 1 61.09 46 ALA B C 1
ATOM 3509 O O . ALA B 1 46 ? -8.055 41.812 2.975 1 61.09 46 ALA B O 1
ATOM 3510 N N . VAL B 1 47 ? -5.859 41.719 2.771 1 65.19 47 VAL B N 1
ATOM 3511 C CA . VAL B 1 47 ? -5.586 41.656 4.203 1 65.19 47 VAL B CA 1
ATOM 3512 C C . VAL B 1 47 ? -6.059 42.938 4.875 1 65.19 47 VAL B C 1
ATOM 3514 O O . VAL B 1 47 ? -5.66 44.031 4.473 1 65.19 47 VAL B O 1
ATOM 3517 N N . ILE B 1 48 ? -7.008 42.844 5.668 1 68.62 48 ILE B N 1
ATOM 3518 C CA . ILE B 1 48 ? -7.613 44.062 6.195 1 68.62 48 ILE B CA 1
ATOM 3519 C C . ILE B 1 48 ? -6.938 44.469 7.508 1 68.62 48 ILE B C 1
ATOM 3521 O O . ILE B 1 48 ? -6.695 45.656 7.766 1 68.62 48 ILE B O 1
ATOM 3525 N N . GLU B 1 49 ? -6.723 43.469 8.344 1 77.19 49 GLU B N 1
ATOM 3526 C CA . GLU B 1 49 ? -6.336 43.875 9.68 1 77.19 49 GLU B CA 1
ATOM 3527 C C . GLU B 1 49 ? -5.227 43 10.25 1 77.19 49 GLU B C 1
ATOM 3529 O O . GLU B 1 49 ? -5.34 41.781 10.258 1 77.19 49 GLU B O 1
ATOM 3534 N N . ASN B 1 50 ? -4.086 43.594 10.383 1 78.56 50 ASN B N 1
ATOM 3535 C CA . ASN B 1 50 ? -3.021 43 11.172 1 78.56 50 ASN B CA 1
ATOM 3536 C C . ASN B 1 50 ? -2.916 43.625 12.555 1 78.56 50 ASN B C 1
ATOM 3538 O O . ASN B 1 50 ? -2.637 44.812 12.68 1 78.56 50 ASN B O 1
ATOM 3542 N N . THR B 1 51 ? -3.283 42.906 13.531 1 84.25 51 THR B N 1
ATOM 3543 C CA . THR B 1 51 ? -3.27 43.406 14.898 1 84.25 51 THR B CA 1
ATOM 3544 C C . THR B 1 51 ? -2.236 42.688 15.742 1 84.25 51 THR B C 1
ATOM 3546 O O . THR B 1 51 ? -2.09 41.469 15.633 1 84.25 51 THR B O 1
ATOM 3549 N N . LEU B 1 52 ? -1.431 43.469 16.453 1 85.19 52 LEU B N 1
ATOM 3550 C CA . LEU B 1 52 ? -0.496 42.875 17.406 1 85.19 52 LEU B CA 1
ATOM 3551 C C . LEU B 1 52 ? -1.239 42.25 18.578 1 85.19 52 LEU B C 1
ATOM 3553 O O . LEU B 1 52 ? -2.146 42.844 19.141 1 85.19 52 LEU B O 1
ATOM 3557 N N . LEU B 1 53 ? -1.034 40.969 18.75 1 82.94 53 LEU B N 1
ATOM 3558 C CA . LEU B 1 53 ? -1.646 40.281 19.891 1 82.94 53 LEU B CA 1
ATOM 3559 C C . LEU B 1 53 ? -0.788 40.438 21.141 1 82.94 53 LEU B C 1
ATOM 3561 O O . LEU B 1 53 ? 0.439 40.344 21.078 1 82.94 53 LEU B O 1
ATOM 3565 N N . GLU B 1 54 ? -1.38 41.094 22.172 1 68.44 54 GLU B N 1
ATOM 3566 C CA . GLU B 1 54 ? -0.675 41.344 23.422 1 68.44 54 GLU B CA 1
ATOM 3567 C C . GLU B 1 54 ? -0.203 40.062 24.062 1 68.44 54 GLU B C 1
ATOM 3569 O O . GLU B 1 54 ? -0.833 39 23.906 1 68.44 54 GLU B O 1
ATOM 3574 N N . GLU B 1 55 ? 1.026 40.031 24.484 1 58.91 55 GLU B N 1
ATOM 3575 C CA . GLU B 1 55 ? 1.594 38.906 25.219 1 58.91 55 GLU B CA 1
ATOM 3576 C C . GLU B 1 55 ? 0.665 38.469 26.344 1 58.91 55 GLU B C 1
ATOM 3578 O O . GLU B 1 55 ? 0.02 39.281 26.984 1 58.91 55 GLU B O 1
ATOM 3583 N N . ASP B 1 56 ? 0.051 37.344 26.25 1 51.06 56 ASP B N 1
ATOM 3584 C CA . ASP B 1 56 ? -0.6 36.906 27.484 1 51.06 56 ASP B CA 1
ATOM 3585 C C . ASP B 1 56 ? 0.258 37.219 28.703 1 51.06 56 ASP B C 1
ATOM 3587 O O . ASP B 1 56 ? 1.398 36.781 28.812 1 51.06 56 ASP B O 1
ATOM 3591 N N . ASN B 1 57 ? 0.217 38.406 29.203 1 41.56 57 ASN B N 1
ATOM 3592 C CA . ASN B 1 57 ? 0.787 38.562 30.531 1 41.56 57 ASN B CA 1
ATOM 3593 C C . ASN B 1 57 ? 0.58 37.312 31.375 1 41.56 57 ASN B C 1
ATOM 3595 O O . ASN B 1 57 ? -0.557 36.906 31.625 1 41.56 57 ASN B O 1
ATOM 3599 N N . GLU B 1 58 ? 1.481 36.5 31.359 1 41.03 58 GLU B N 1
ATOM 3600 C CA . GLU B 1 58 ? 1.544 35.5 32.406 1 41.03 58 GLU B CA 1
ATOM 3601 C C . GLU B 1 58 ? 1.201 36.094 33.781 1 41.03 58 GLU B C 1
ATOM 3603 O O . GLU B 1 58 ? 2.047 36.75 34.406 1 41.03 58 GLU B O 1
ATOM 3608 N N . GLU B 1 59 ? 0.269 36.812 34.031 1 36.75 59 GLU B N 1
ATOM 3609 C CA . GLU B 1 59 ? 0.056 36.781 35.5 1 36.75 59 GLU B CA 1
ATOM 3610 C C . GLU B 1 59 ? 0.249 35.375 36.031 1 36.75 59 GLU B C 1
ATOM 3612 O O . GLU B 1 59 ? -0.4 34.438 35.594 1 36.75 59 GLU B O 1
ATOM 3617 N N . SER B 1 60 ? 1.478 35.25 36.625 1 37.16 60 SER B N 1
ATOM 3618 C CA . SER B 1 60 ? 1.916 34.188 37.5 1 37.16 60 SER B CA 1
ATOM 3619 C C . SER B 1 60 ? 0.812 33.781 38.5 1 37.16 60 SER B C 1
ATOM 3621 O O . SER B 1 60 ? 0.781 34.25 39.625 1 37.16 60 SER B O 1
ATOM 3623 N N . THR B 1 61 ? -0.361 34 38.438 1 35.75 61 THR B N 1
ATOM 3624 C CA . THR B 1 61 ? -0.965 33.281 39.562 1 35.75 61 THR B CA 1
ATOM 3625 C C . THR B 1 61 ? -0.375 31.891 39.719 1 35.75 61 THR B C 1
ATOM 3627 O O . THR B 1 61 ? -0.317 31.125 38.75 1 35.75 61 THR B O 1
ATOM 3630 N N . GLU B 1 62 ? 0.55 31.75 40.781 1 32.88 62 GLU B N 1
ATOM 3631 C CA . GLU B 1 62 ? 0.97 30.531 41.469 1 32.88 62 GLU B CA 1
ATOM 3632 C C . GLU B 1 62 ? -0.146 29.484 41.469 1 32.88 62 GLU B C 1
ATOM 3634 O O . GLU B 1 62 ? -0.785 29.266 42.5 1 32.88 62 GLU B O 1
ATOM 3639 N N . ALA B 1 63 ? -1.227 29.547 40.938 1 36.19 63 ALA B N 1
ATOM 3640 C CA . ALA B 1 63 ? -1.947 28.312 41.188 1 36.19 63 ALA B CA 1
ATOM 3641 C C . ALA B 1 63 ? -1.012 27.109 41.125 1 36.19 63 ALA B C 1
ATOM 3643 O O . ALA B 1 63 ? -0.021 27.125 40.375 1 36.19 63 ALA B O 1
ATOM 3644 N N . GLU B 1 64 ? -1.028 26.203 42.25 1 33.41 64 GLU B N 1
ATOM 3645 C CA . GLU B 1 64 ? -0.498 24.875 42.5 1 33.41 64 GLU B CA 1
ATOM 3646 C C . GLU B 1 64 ? -0.265 24.125 41.188 1 33.41 64 GLU B C 1
ATOM 3648 O O . GLU B 1 64 ? -1.041 24.25 40.25 1 33.41 64 GLU B O 1
ATOM 3653 N N . ASP B 1 65 ? 1.007 23.766 40.844 1 35.88 65 ASP B N 1
ATOM 3654 C CA . ASP B 1 65 ? 1.551 22.719 40 1 35.88 65 ASP B CA 1
ATOM 3655 C C . ASP B 1 65 ? 0.579 21.547 39.875 1 35.88 65 ASP B C 1
ATOM 3657 O O . ASP B 1 65 ? 0.747 20.516 40.562 1 35.88 65 ASP B O 1
ATOM 3661 N N . GLU B 1 66 ? -0.681 21.75 40.281 1 34.72 66 GLU B N 1
ATOM 3662 C CA . GLU B 1 66 ? -1.327 20.469 40.062 1 34.72 66 GLU B CA 1
ATOM 3663 C C . GLU B 1 66 ? -0.97 19.891 38.719 1 34.72 66 GLU B C 1
ATOM 3665 O O . GLU B 1 66 ? -0.896 20.625 37.719 1 34.72 66 GLU B O 1
ATOM 3670 N N . GLY B 1 67 ? -0.162 18.891 38.594 1 36.78 67 GLY B N 1
ATOM 3671 C CA . GLY B 1 67 ? 0.176 17.906 37.562 1 36.78 67 GLY B CA 1
ATOM 3672 C C . GLY B 1 67 ? -0.883 17.781 36.5 1 36.78 67 GLY B C 1
ATOM 3673 O O . GLY B 1 67 ? -1.445 16.703 36.281 1 36.78 67 GLY B O 1
ATOM 3674 N N . GLU B 1 68 ? -1.771 18.734 36.375 1 38.31 68 GLU B N 1
ATOM 3675 C CA . GLU B 1 68 ? -2.824 18.547 35.375 1 38.31 68 GLU B CA 1
ATOM 3676 C C . GLU B 1 68 ? -2.244 18.109 34.031 1 38.31 68 GLU B C 1
ATOM 3678 O O . GLU B 1 68 ? -1.313 18.719 33.531 1 38.31 68 GLU B O 1
ATOM 3683 N N . ASN B 1 69 ? -2.279 16.906 33.781 1 42.69 69 ASN B N 1
ATOM 3684 C CA . ASN B 1 69 ? -2.031 16.234 32.5 1 42.69 69 ASN B CA 1
ATOM 3685 C C . ASN B 1 69 ? -2.51 17.078 31.328 1 42.69 69 ASN B C 1
ATOM 3687 O O . ASN B 1 69 ? -3.711 17.312 31.172 1 42.69 69 ASN B O 1
ATOM 3691 N N . ASP B 1 70 ? -1.897 18.203 30.984 1 54.19 70 ASP B N 1
ATOM 3692 C CA . ASP B 1 70 ? -2.055 19.016 29.781 1 54.19 70 ASP B CA 1
ATOM 3693 C C . ASP B 1 70 ? -2.486 18.172 28.594 1 54.19 70 ASP B C 1
ATOM 3695 O O . ASP B 1 70 ? -1.863 18.219 27.531 1 54.19 70 ASP B O 1
ATOM 3699 N N . GLU B 1 71 ? -3.285 17.25 28.844 1 58.84 71 GLU B N 1
ATOM 3700 C CA . GLU B 1 71 ? -3.789 16.422 27.75 1 58.84 71 GLU B CA 1
ATOM 3701 C C . GLU B 1 71 ? -4.699 17.219 26.812 1 58.84 71 GLU B C 1
ATOM 3703 O O . GLU B 1 71 ? -5.648 17.859 27.266 1 58.84 71 GLU B O 1
ATOM 3708 N N . ILE B 1 72 ? -4.285 17.578 25.656 1 66.38 72 ILE B N 1
ATOM 3709 C CA . ILE B 1 72 ? -5.074 18.203 24.609 1 66.38 72 ILE B CA 1
ATOM 3710 C C . ILE B 1 72 ? -6.203 17.281 24.188 1 66.38 72 ILE B C 1
ATOM 3712 O O . ILE B 1 72 ? -5.996 16.062 24.031 1 66.38 72 ILE B O 1
ATOM 3716 N N . SER B 1 73 ? -7.457 17.797 24.422 1 68.75 73 SER B N 1
ATOM 3717 C CA . SER B 1 73 ? -8.586 17.047 23.875 1 68.75 73 SER B CA 1
ATOM 3718 C C . SER B 1 73 ? -9.023 17.609 22.531 1 68.75 73 SER B C 1
ATOM 3720 O O . SER B 1 73 ? -9.352 18.781 22.406 1 68.75 73 SER B O 1
ATOM 3722 N N . LEU B 1 74 ? -8.844 16.844 21.531 1 71.56 74 LEU B N 1
ATOM 3723 C CA . LEU B 1 74 ? -9.281 17.188 20.188 1 71.56 74 LEU B CA 1
ATOM 3724 C C . LEU B 1 74 ? -10.703 16.703 19.922 1 71.56 74 LEU B C 1
ATOM 3726 O O . LEU B 1 74 ? -11.102 15.648 20.422 1 71.56 74 LEU B O 1
ATOM 3730 N N . TYR B 1 75 ? -11.484 17.609 19.344 1 69.88 75 TYR B N 1
ATOM 3731 C CA . TYR B 1 75 ? -12.859 17.219 19.062 1 69.88 75 TYR B CA 1
ATOM 3732 C C . TYR B 1 75 ? -13.289 17.672 17.672 1 69.88 75 TYR B C 1
ATOM 3734 O O . TYR B 1 75 ? -12.719 18.609 17.125 1 69.88 75 TYR B O 1
ATOM 3742 N N . CYS B 1 76 ? -14.133 16.891 17.047 1 72.25 76 CYS B N 1
ATOM 3743 C CA . CYS B 1 76 ? -14.805 17.297 15.82 1 72.25 76 CYS B CA 1
ATOM 3744 C C . CYS B 1 76 ? -16.172 17.922 16.109 1 72.25 76 CYS B C 1
ATOM 3746 O O . CYS B 1 76 ? -17.078 17.234 16.594 1 72.25 76 CYS B O 1
ATOM 3748 N N . GLY B 1 77 ? -16.266 19.297 15.984 1 66.31 77 GLY B N 1
ATOM 3749 C CA . GLY B 1 77 ? -17.531 19.984 16.219 1 66.31 77 GLY B CA 1
ATOM 3750 C C . GLY B 1 77 ? -18.562 19.703 15.148 1 66.31 77 GLY B C 1
ATOM 3751 O O . GLY B 1 77 ? -18.375 18.812 14.305 1 66.31 77 GLY B O 1
ATOM 3752 N N . GLU B 1 78 ? -19.672 20.312 15.258 1 62.38 78 GLU B N 1
ATOM 3753 C CA . GLU B 1 78 ? -20.797 20.109 14.359 1 62.38 78 GLU B CA 1
ATOM 3754 C C . GLU B 1 78 ? -20.391 20.281 12.898 1 62.38 78 GLU B C 1
ATOM 3756 O O . GLU B 1 78 ? -20.75 19.469 12.047 1 62.38 78 GLU B O 1
ATOM 3761 N N . GLU B 1 79 ? -19.656 21.312 12.688 1 65 79 GLU B N 1
ATOM 3762 C CA . GLU B 1 79 ? -19.219 21.594 11.32 1 65 79 GLU B CA 1
ATOM 3763 C C . GLU B 1 79 ? -18.25 20.516 10.82 1 65 79 GLU B C 1
ATOM 3765 O O . GLU B 1 79 ? -18.297 20.125 9.648 1 65 79 GLU B O 1
ATOM 3770 N N . CYS B 1 80 ? -17.469 20.016 11.656 1 70.69 80 CYS B N 1
ATOM 3771 C CA . CYS B 1 80 ? -16.469 19.016 11.344 1 70.69 80 CYS B CA 1
ATOM 3772 C C . CYS B 1 80 ? -17.109 17.656 11.094 1 70.69 80 CYS B C 1
ATOM 3774 O O . CYS B 1 80 ? -16.641 16.875 10.258 1 70.69 80 CYS B O 1
ATOM 3776 N N . GLU B 1 81 ? -18.219 17.375 11.766 1 64.94 81 GLU B N 1
ATOM 3777 C CA . GLU B 1 81 ? -18.875 16.062 11.703 1 64.94 81 GLU B CA 1
ATOM 3778 C C . GLU B 1 81 ? -19.781 15.961 10.484 1 64.94 81 GLU B C 1
ATOM 3780 O O . GLU B 1 81 ? -20.266 14.875 10.164 1 64.94 81 GLU B O 1
ATOM 3785 N N . GLU B 1 82 ? -20.062 17.109 9.883 1 60.12 82 GLU B N 1
ATOM 3786 C CA . GLU B 1 82 ? -21.016 17.078 8.766 1 60.12 82 GLU B CA 1
ATOM 3787 C C . GLU B 1 82 ? -20.484 16.234 7.613 1 60.12 82 GLU B C 1
ATOM 3789 O O . GLU B 1 82 ? -19.375 16.453 7.129 1 60.12 82 GLU B O 1
ATOM 3794 N N . SER B 1 83 ? -21.078 15.07 7.477 1 56.03 83 SER B N 1
ATOM 3795 C CA . SER B 1 83 ? -20.688 14.172 6.398 1 56.03 83 SER B CA 1
ATOM 3796 C C . SER B 1 83 ? -21.062 14.742 5.035 1 56.03 83 SER B C 1
ATOM 3798 O O . SER B 1 83 ? -20.406 14.461 4.035 1 56.03 83 SER B O 1
ATOM 3800 N N . GLU B 1 84 ? -22.344 15.375 4.938 1 51.5 84 GLU B N 1
ATOM 3801 C CA . GLU B 1 84 ? -22.938 15.633 3.633 1 51.5 84 GLU B CA 1
ATOM 3802 C C . GLU B 1 84 ? -22.328 16.875 2.979 1 51.5 84 GLU B C 1
ATOM 3804 O O . GLU B 1 84 ? -22.047 17.859 3.654 1 51.5 84 GLU B O 1
ATOM 3809 N N . ALA B 1 85 ? -21.75 16.688 1.775 1 54 85 ALA B N 1
ATOM 3810 C CA . ALA B 1 85 ? -21.297 17.625 0.747 1 54 85 ALA B CA 1
ATOM 3811 C C . ALA B 1 85 ? -22.109 18.906 0.768 1 54 85 ALA B C 1
ATOM 3813 O O . ALA B 1 85 ? -21.844 19.828 0.002 1 54 85 ALA B O 1
ATOM 3814 N N . SER B 1 86 ? -23.094 19 1.755 1 56.44 86 SER B N 1
ATOM 3815 C CA . SER B 1 86 ? -24.188 19.844 1.296 1 56.44 86 SER B CA 1
ATOM 3816 C C . SER B 1 86 ? -24.062 21.266 1.849 1 56.44 86 SER B C 1
ATOM 3818 O O . SER B 1 86 ? -24.797 22.172 1.438 1 56.44 86 SER B O 1
ATOM 3820 N N . ARG B 1 87 ? -23.047 21.562 2.666 1 69.38 87 ARG B N 1
ATOM 3821 C CA . ARG B 1 87 ? -23.188 22.938 3.148 1 69.38 87 ARG B CA 1
ATOM 3822 C C . ARG B 1 87 ? -22.172 23.859 2.463 1 69.38 87 ARG B C 1
ATOM 3824 O O . ARG B 1 87 ? -20.969 23.609 2.494 1 69.38 87 ARG B O 1
ATOM 3831 N N . ASN B 1 88 ? -22.797 24.922 1.803 1 80.19 88 ASN B N 1
ATOM 3832 C CA . ASN B 1 88 ? -21.969 25.953 1.182 1 80.19 88 ASN B CA 1
ATOM 3833 C C . ASN B 1 88 ? -21.281 26.812 2.227 1 80.19 88 ASN B C 1
ATOM 3835 O O . ASN B 1 88 ? -21.828 27.078 3.297 1 80.19 88 ASN B O 1
ATOM 3839 N N . TYR B 1 89 ? -20.125 27.203 1.906 1 86.62 89 TYR B N 1
ATOM 3840 C CA . TYR B 1 89 ? -19.438 28.203 2.729 1 86.62 89 TYR B CA 1
ATOM 3841 C C . TYR B 1 89 ? -20.172 29.547 2.682 1 86.62 89 TYR B C 1
ATOM 3843 O O . TYR B 1 89 ? -20.672 29.938 1.63 1 86.62 89 TYR B O 1
ATOM 3851 N N . THR B 1 90 ? -20.297 30.172 3.855 1 88.31 90 THR B N 1
ATOM 3852 C CA . THR B 1 90 ? -20.672 31.578 3.896 1 88.31 90 THR B CA 1
ATOM 3853 C C . THR B 1 90 ? -19.422 32.469 3.879 1 88.31 90 THR B C 1
ATOM 3855 O O . THR B 1 90 ? -18.297 31.984 4.02 1 88.31 90 THR B O 1
ATOM 385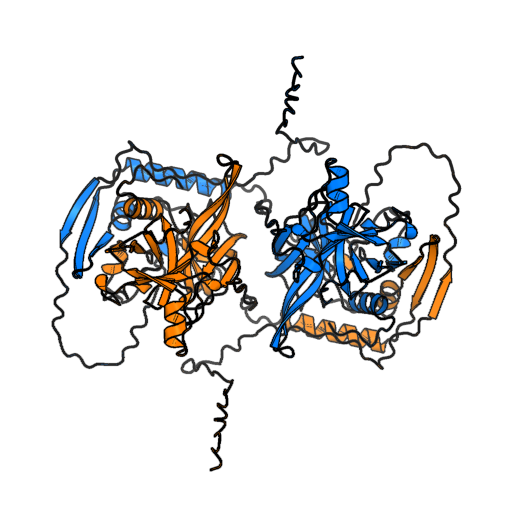8 N N . VAL B 1 91 ? -19.672 33.781 3.633 1 88.56 91 VAL B N 1
ATOM 3859 C CA . VAL B 1 91 ? -18.562 34.75 3.695 1 88.56 91 VAL B CA 1
ATOM 3860 C C . VAL B 1 91 ? -17.938 34.719 5.086 1 88.56 91 VAL B C 1
ATOM 3862 O O . VAL B 1 91 ? -16.703 34.75 5.219 1 88.56 91 VAL B O 1
ATOM 3865 N N . GLN B 1 92 ? -18.719 34.594 6.102 1 88.75 92 GLN B N 1
ATOM 3866 C CA . GLN B 1 92 ? -18.219 34.531 7.473 1 88.75 92 GLN B CA 1
ATOM 3867 C C . GLN B 1 92 ? -17.375 33.281 7.688 1 88.75 92 GLN B C 1
ATOM 3869 O O . GLN B 1 92 ? -16.328 33.344 8.344 1 88.75 92 GLN B O 1
ATOM 3874 N N . ASP B 1 93 ? -17.828 32.188 7.141 1 87.31 93 ASP B N 1
ATOM 3875 C CA . ASP B 1 93 ? -17.047 30.953 7.227 1 87.31 93 ASP B CA 1
ATOM 3876 C C . ASP B 1 93 ? -15.648 31.141 6.637 1 87.31 93 ASP B C 1
ATOM 3878 O O . ASP B 1 93 ? -14.656 30.688 7.219 1 87.31 93 ASP B O 1
ATOM 3882 N N . ALA B 1 94 ? -15.664 31.719 5.5 1 88.56 94 ALA B N 1
ATOM 3883 C CA . ALA B 1 94 ? -14.406 31.938 4.793 1 88.56 94 ALA B CA 1
ATOM 3884 C C . ALA B 1 94 ? -13.484 32.875 5.586 1 88.56 94 ALA B C 1
ATOM 3886 O O . ALA B 1 94 ? -12.297 32.562 5.75 1 88.56 94 ALA B O 1
ATOM 3887 N N . GLU B 1 95 ? -14.031 33.938 6.09 1 88.62 95 GLU B N 1
ATOM 3888 C CA . GLU B 1 95 ? -13.227 34.906 6.844 1 88.62 95 GLU B CA 1
ATOM 3889 C C . GLU B 1 95 ? -12.68 34.281 8.125 1 88.62 95 GLU B C 1
ATOM 3891 O O . GLU B 1 95 ? -11.523 34.5 8.484 1 88.62 95 GLU B O 1
ATOM 3896 N N . ASP B 1 96 ? -13.445 33.5 8.797 1 87.19 96 ASP B N 1
ATOM 3897 C CA . ASP B 1 96 ? -13.008 32.844 10.016 1 87.19 96 ASP B CA 1
ATOM 3898 C C . ASP B 1 96 ? -11.914 31.828 9.719 1 87.19 96 ASP B C 1
ATOM 3900 O O . ASP B 1 96 ? -10.93 31.719 10.461 1 87.19 96 ASP B O 1
ATOM 3904 N N . THR B 1 97 ? -12.094 31.078 8.656 1 87.62 97 THR B N 1
ATOM 3905 C CA . THR B 1 97 ? -11.141 30.047 8.297 1 87.62 97 THR B CA 1
ATOM 3906 C C . THR B 1 97 ? -9.812 30.656 7.867 1 87.62 97 THR B C 1
ATOM 3908 O O . THR B 1 97 ? -8.742 30.109 8.148 1 87.62 97 THR B O 1
ATOM 3911 N N . LEU B 1 98 ? -9.875 31.797 7.273 1 89.12 98 LEU B N 1
ATOM 3912 C CA . LEU B 1 98 ? -8.68 32.375 6.676 1 89.12 98 LEU B CA 1
ATOM 3913 C C . LEU B 1 98 ? -7.957 33.281 7.672 1 89.12 98 LEU B C 1
ATOM 3915 O O . LEU B 1 98 ? -6.848 33.75 7.398 1 89.12 98 LEU B O 1
ATOM 3919 N N . ALA B 1 99 ? -8.594 33.562 8.797 1 90.38 99 ALA B N 1
ATOM 3920 C CA . ALA B 1 99 ? -7.891 34.312 9.836 1 90.38 99 ALA B CA 1
ATOM 3921 C C . ALA B 1 99 ? -6.793 33.469 10.477 1 90.38 99 ALA B C 1
ATOM 3923 O O . ALA B 1 99 ? -6.977 32.281 10.719 1 90.38 99 ALA B O 1
ATOM 3924 N N . PHE B 1 100 ? -5.676 34.156 10.719 1 92.44 100 PHE B N 1
ATOM 3925 C CA . PHE B 1 100 ? -4.578 33.344 11.25 1 92.44 100 PHE B CA 1
ATOM 3926 C C . PHE B 1 100 ? -3.66 34.219 12.125 1 92.44 100 PHE B C 1
ATOM 3928 O O . PHE B 1 100 ? -3.717 35.438 12.07 1 92.44 100 PHE B O 1
ATOM 3935 N N . GLU B 1 101 ? -2.938 33.5 12.914 1 91.75 101 GLU B N 1
ATOM 3936 C CA . GLU B 1 101 ? -1.932 34.062 13.789 1 91.75 101 GLU B CA 1
ATOM 3937 C C . GLU B 1 101 ? -0.521 33.781 13.281 1 91.75 101 GLU B C 1
ATOM 3939 O O . GLU B 1 101 ? -0.231 32.688 12.82 1 91.75 101 GLU B O 1
ATOM 3944 N N . THR B 1 102 ? 0.311 34.812 13.227 1 92 102 THR B N 1
ATOM 3945 C CA . THR B 1 102 ? 1.74 34.688 12.961 1 92 102 THR B CA 1
ATOM 3946 C C . THR B 1 102 ? 2.549 34.875 14.242 1 92 102 THR B C 1
ATOM 3948 O O . THR B 1 102 ? 2.34 35.844 14.977 1 92 102 THR B O 1
ATOM 3951 N N . VAL B 1 103 ? 3.375 33.906 14.484 1 92.69 103 VAL B N 1
ATOM 3952 C CA . VAL B 1 103 ? 4.25 34 15.648 1 92.69 103 VAL B CA 1
ATOM 3953 C C . VAL B 1 103 ? 5.699 34.156 15.203 1 92.69 103 VAL B C 1
ATOM 3955 O O . VAL B 1 103 ? 6.184 33.375 14.383 1 92.69 103 VAL B O 1
ATOM 3958 N N . TYR B 1 104 ? 6.391 35.094 15.766 1 91 104 TYR B N 1
ATOM 3959 C CA . TYR B 1 104 ? 7.758 35.438 15.383 1 91 104 TYR B CA 1
ATOM 3960 C C . TYR B 1 104 ? 8.75 34.906 16.422 1 91 104 TYR B C 1
ATOM 3962 O O . TYR B 1 104 ? 8.367 34.531 17.531 1 91 104 TYR B O 1
ATOM 3970 N N . PRO B 1 105 ? 10.016 34.875 16.047 1 88.69 105 PRO B N 1
ATOM 3971 C CA . PRO B 1 105 ? 11.023 34.312 16.938 1 88.69 105 PRO B CA 1
ATOM 3972 C C . PRO B 1 105 ? 11.125 35.062 18.266 1 88.69 105 PRO B C 1
ATOM 3974 O O . PRO B 1 105 ? 11.43 34.469 19.297 1 88.69 105 PRO B O 1
ATOM 3977 N N . ASN B 1 106 ? 10.898 36.344 18.297 1 88.06 106 ASN B N 1
ATOM 3978 C CA . ASN B 1 106 ? 11.008 37.156 19.5 1 88.06 106 ASN B CA 1
ATOM 3979 C C . ASN B 1 106 ? 9.766 37.031 20.391 1 88.06 106 ASN B C 1
ATOM 3981 O O . ASN B 1 106 ? 9.68 37.656 21.438 1 88.06 106 ASN B O 1
ATOM 3985 N N . GLY B 1 107 ? 8.805 36.188 19.891 1 86.25 107 GLY B N 1
ATOM 3986 C CA . GLY B 1 107 ? 7.625 35.938 20.703 1 86.25 107 GLY B CA 1
ATOM 3987 C C . GLY B 1 107 ? 6.441 36.812 20.312 1 86.25 107 GLY B C 1
ATOM 3988 O O . GLY B 1 107 ? 5.32 36.594 20.766 1 86.25 107 GLY B O 1
ATOM 3989 N N . THR B 1 108 ? 6.707 37.844 19.531 1 89.69 108 THR B N 1
ATOM 3990 C CA . THR B 1 108 ? 5.621 38.688 19.047 1 89.69 108 THR B CA 1
ATOM 3991 C C . THR B 1 108 ? 4.625 37.875 18.219 1 89.69 108 THR B C 1
ATOM 3993 O O . THR B 1 108 ? 5.016 37 17.453 1 89.69 108 THR B O 1
ATOM 3996 N N . ARG B 1 109 ? 3.32 38.188 18.453 1 90.69 109 ARG B N 1
ATOM 3997 C CA . ARG B 1 109 ? 2.24 37.531 17.719 1 90.69 109 ARG B CA 1
ATOM 3998 C C . ARG B 1 109 ? 1.358 38.562 17.016 1 90.69 109 ARG B C 1
ATOM 4000 O O . ARG B 1 109 ? 1.064 39.625 17.562 1 90.69 109 ARG B O 1
ATOM 4007 N N . THR B 1 110 ? 1.046 38.281 15.812 1 90.5 110 THR B N 1
ATOM 4008 C CA . THR B 1 110 ? 0.141 39.125 15.055 1 90.5 110 THR B CA 1
ATOM 4009 C C . THR B 1 110 ? -1.068 38.344 14.562 1 90.5 110 THR B C 1
ATOM 4011 O O . THR B 1 110 ? -0.947 37.156 14.219 1 90.5 110 THR B O 1
ATOM 4014 N N . LEU B 1 111 ? -2.225 38.938 14.648 1 91.12 111 LEU B N 1
ATOM 4015 C CA . LEU B 1 111 ? -3.453 38.406 14.07 1 91.12 111 LEU B CA 1
ATOM 4016 C C . LEU B 1 111 ? -3.738 39.031 12.711 1 91.12 111 LEU B C 1
ATOM 4018 O O . LEU B 1 111 ? -3.764 40.25 12.586 1 91.12 111 LEU B O 1
ATOM 4022 N N . THR B 1 112 ? -3.879 38.25 11.734 1 89.5 112 THR B N 1
ATOM 4023 C CA . THR B 1 112 ? -4.254 38.688 10.398 1 89.5 112 THR B CA 1
ATOM 4024 C C . THR B 1 112 ? -5.68 38.281 10.062 1 89.5 112 THR B C 1
ATOM 4026 O O . THR B 1 112 ? -6.004 37.094 10.094 1 89.5 112 THR B O 1
ATOM 4029 N N . ARG B 1 113 ? -6.551 39.219 9.789 1 88.44 113 ARG B N 1
ATOM 4030 C CA . ARG B 1 113 ? -7.914 38.969 9.336 1 88.44 113 ARG B CA 1
ATOM 4031 C C . ARG B 1 113 ? -8.117 39.469 7.906 1 88.44 113 ARG B C 1
ATOM 4033 O O . ARG B 1 113 ? -7.57 40.5 7.516 1 88.44 113 ARG B O 1
ATOM 4040 N N . LEU B 1 114 ? -8.867 38.625 7.184 1 83.88 114 LEU B N 1
ATOM 4041 C CA . LEU B 1 114 ? -9.102 38.938 5.781 1 83.88 114 LEU B CA 1
ATOM 4042 C C . LEU B 1 114 ? -10.57 39.25 5.523 1 83.88 114 LEU B C 1
ATOM 4044 O O . LEU B 1 114 ? -11.445 38.656 6.168 1 83.88 114 LEU B O 1
ATOM 4048 N N . ARG B 1 115 ? -10.742 40.219 4.676 1 83.44 115 ARG B N 1
ATOM 4049 C CA . ARG B 1 115 ? -12.078 40.406 4.125 1 83.44 115 ARG B CA 1
ATOM 4050 C C . ARG B 1 115 ? -12.25 39.656 2.824 1 83.44 115 ARG B C 1
ATOM 4052 O O . ARG B 1 115 ? -11.414 39.719 1.926 1 83.44 115 ARG B O 1
ATOM 4059 N N . VAL B 1 116 ? -13.305 38.781 2.852 1 83.44 116 VAL B N 1
ATOM 4060 C CA . VAL B 1 116 ? -13.523 37.906 1.704 1 83.44 116 VAL B CA 1
ATOM 4061 C C . VAL B 1 116 ? -14.75 38.375 0.921 1 83.44 116 VAL B C 1
ATOM 4063 O O . VAL B 1 116 ? -15.773 38.719 1.51 1 83.44 116 VAL B O 1
ATOM 4066 N N . GLN B 1 117 ? -14.586 38.438 -0.397 1 83.44 117 GLN B N 1
ATOM 4067 C CA . GLN B 1 117 ? -15.695 38.844 -1.257 1 83.44 117 GLN B CA 1
ATOM 4068 C C . GLN B 1 117 ? -16.641 37.656 -1.503 1 83.44 117 GLN B C 1
ATOM 4070 O O . GLN B 1 117 ? -16.203 36.5 -1.555 1 83.44 117 GLN B O 1
ATOM 4075 N N . GLU B 1 118 ? -17.875 38 -1.694 1 85.12 118 GLU B N 1
ATOM 4076 C CA . GLU B 1 118 ? -18.891 36.969 -1.94 1 85.12 118 GLU B CA 1
ATOM 4077 C C . GLU B 1 118 ? -18.562 36.156 -3.195 1 85.12 118 GLU B C 1
ATOM 4079 O O . GLU B 1 118 ? -18.859 34.969 -3.262 1 85.12 118 GLU B O 1
ATOM 4084 N N . GLN B 1 119 ? -18.016 36.75 -4.152 1 82.44 119 GLN B N 1
ATOM 4085 C CA . GLN B 1 119 ? -17.719 36.094 -5.418 1 82.44 119 GLN B CA 1
ATOM 4086 C C . GLN B 1 119 ? -16.75 34.938 -5.227 1 82.44 119 GLN B C 1
ATOM 4088 O O . GLN B 1 119 ? -16.859 33.906 -5.883 1 82.44 119 GLN B O 1
ATOM 4093 N N . LEU B 1 120 ? -15.781 35.156 -4.34 1 83.19 120 LEU B N 1
ATOM 4094 C CA . LEU B 1 120 ? -14.797 34.125 -4.074 1 83.19 120 LEU B CA 1
ATOM 4095 C C . LEU B 1 120 ? -15.453 32.906 -3.408 1 83.19 120 LEU B C 1
ATOM 4097 O O . LEU B 1 120 ? -15.156 31.766 -3.756 1 83.19 120 LEU B O 1
ATOM 4101 N N . VAL B 1 121 ? -16.266 33.219 -2.465 1 86.56 121 VAL B N 1
ATOM 4102 C CA . VAL B 1 121 ? -16.953 32.156 -1.735 1 86.56 121 VAL B CA 1
ATOM 4103 C C . VAL B 1 121 ? -17.859 31.391 -2.688 1 86.56 121 VAL B C 1
ATOM 4105 O O . VAL B 1 121 ? -17.906 30.156 -2.627 1 86.56 121 VAL B O 1
ATOM 4108 N N . GLU B 1 122 ? -18.531 32.062 -3.541 1 85.56 122 GLU B N 1
ATOM 4109 C CA . GLU B 1 122 ? -19.375 31.406 -4.539 1 85.56 122 GLU B CA 1
ATOM 4110 C C . GLU B 1 122 ? -18.547 30.547 -5.477 1 85.56 122 GLU B C 1
ATOM 4112 O O . GLU B 1 122 ? -18.969 29.453 -5.852 1 85.56 122 GLU B O 1
ATOM 4117 N N . TYR B 1 123 ? -17.453 31.078 -5.867 1 84.12 123 TYR B N 1
ATOM 4118 C CA . TYR B 1 123 ? -16.562 30.328 -6.727 1 84.12 123 TYR B CA 1
ATOM 4119 C C . TYR B 1 123 ? -16.172 29 -6.066 1 84.12 123 TYR B C 1
ATOM 4121 O O . TYR B 1 123 ? -16.203 27.953 -6.707 1 84.12 123 TYR B O 1
ATOM 4129 N N . ILE B 1 124 ? -15.766 29.047 -4.828 1 85.31 124 ILE B N 1
ATOM 4130 C CA . ILE B 1 124 ? -15.336 27.875 -4.094 1 85.31 124 ILE B CA 1
ATOM 4131 C C . ILE B 1 124 ? -16.5 26.906 -3.943 1 85.31 124 ILE B C 1
ATOM 4133 O O . ILE B 1 124 ? -16.344 25.688 -4.148 1 85.31 124 ILE B O 1
ATOM 4137 N N . ASN B 1 125 ? -17.641 27.453 -3.625 1 86.12 125 ASN B N 1
ATOM 4138 C CA . ASN B 1 125 ? -18.828 26.609 -3.473 1 86.12 125 ASN B CA 1
ATOM 4139 C C . ASN B 1 125 ? -19.188 25.922 -4.781 1 86.12 125 ASN B C 1
ATOM 4141 O O . ASN B 1 125 ? -19.594 24.75 -4.777 1 86.12 125 ASN B O 1
ATOM 4145 N N . GLU B 1 126 ? -19.078 26.609 -5.832 1 83.69 126 GLU B N 1
ATOM 4146 C CA . GLU B 1 126 ? -19.344 26.016 -7.141 1 83.69 126 GLU B CA 1
ATOM 4147 C C . GLU B 1 126 ? -18.375 24.891 -7.449 1 83.69 126 GLU B C 1
ATOM 4149 O O . GLU B 1 126 ? -18.766 23.859 -7.992 1 83.69 126 GLU B O 1
ATOM 4154 N N . TRP B 1 127 ? -17.156 25.172 -7.176 1 82.69 127 TRP B N 1
ATOM 4155 C CA . TRP B 1 127 ? -16.156 24.125 -7.383 1 82.69 127 TRP B CA 1
ATOM 4156 C C . TRP B 1 127 ? -16.484 22.891 -6.559 1 82.69 127 TRP B C 1
ATOM 4158 O O . TRP B 1 127 ? -16.391 21.766 -7.055 1 82.69 127 TRP B O 1
ATOM 4168 N N . ARG B 1 128 ? -16.812 23.109 -5.316 1 81.38 128 ARG B N 1
ATOM 4169 C CA . ARG B 1 128 ? -17.109 22.016 -4.402 1 81.38 128 ARG B CA 1
ATOM 4170 C C . ARG B 1 128 ? -18.297 21.188 -4.898 1 81.38 128 ARG B C 1
ATOM 4172 O O . ARG B 1 128 ? -18.328 19.969 -4.746 1 81.38 128 ARG B O 1
ATOM 4179 N N . ARG B 1 129 ? -19.25 21.875 -5.41 1 76.31 129 ARG B N 1
ATOM 4180 C CA . ARG B 1 129 ? -20.406 21.188 -5.957 1 76.31 129 ARG B CA 1
ATOM 4181 C C . ARG B 1 129 ? -20.031 20.328 -7.156 1 76.31 129 ARG B C 1
ATOM 4183 O O . ARG B 1 129 ? -20.562 19.219 -7.34 1 76.31 129 ARG B O 1
ATOM 4190 N N . GLY B 1 130 ? -19.188 20.828 -7.961 1 69.75 130 GLY B N 1
ATOM 4191 C CA . GLY B 1 130 ? -18.719 20.078 -9.125 1 69.75 130 GLY B CA 1
ATOM 4192 C C . GLY B 1 130 ? -17.891 18.859 -8.758 1 69.75 130 GLY B C 1
ATOM 4193 O O . GLY B 1 130 ? -18.016 17.812 -9.383 1 69.75 130 GLY B O 1
ATOM 4194 N N . ALA B 1 131 ? -17.094 19.094 -7.832 1 60.19 131 ALA B N 1
ATOM 4195 C CA . ALA B 1 131 ? -16.219 18 -7.395 1 60.19 131 ALA B CA 1
ATOM 4196 C C . ALA B 1 131 ? -17.031 16.891 -6.73 1 60.19 131 ALA B C 1
ATOM 4198 O O . ALA B 1 131 ? -16.703 15.719 -6.863 1 60.19 131 ALA B O 1
ATOM 4199 N N . GLY B 1 132 ? -18.109 17.266 -5.836 1 56.47 132 GLY B N 1
ATOM 4200 C CA . GLY B 1 132 ? -18.969 16.297 -5.172 1 56.47 132 GLY B CA 1
ATOM 4201 C C . GLY B 1 132 ? -19.844 15.523 -6.137 1 56.47 132 GLY B C 1
ATOM 4202 O O . GLY B 1 132 ? -20.188 14.367 -5.879 1 56.47 132 GLY B O 1
ATOM 4203 N N . ARG B 1 133 ? -20.562 16.25 -7.094 1 47.16 133 ARG B N 1
ATOM 4204 C CA . ARG B 1 133 ? -21.484 15.602 -8.031 1 47.16 133 ARG B CA 1
ATOM 4205 C C . ARG B 1 133 ? -20.812 14.422 -8.727 1 47.16 133 ARG B C 1
ATOM 4207 O O . ARG B 1 133 ? -21.469 13.477 -9.148 1 47.16 133 ARG B O 1
ATOM 4214 N N . GLN B 1 134 ? -19.797 14.594 -8.938 1 42.44 134 GLN B N 1
ATOM 4215 C CA . GLN B 1 134 ? -19.203 13.445 -9.625 1 42.44 134 GLN B CA 1
ATOM 4216 C C . GLN B 1 134 ? -19.266 12.195 -8.75 1 42.44 134 GLN B C 1
ATOM 4218 O O . GLN B 1 134 ? -19.156 11.07 -9.258 1 42.44 134 GLN B O 1
ATOM 4223 N N . GLY B 1 135 ? -19.578 12.367 -7.461 1 40.59 135 GLY B N 1
ATOM 4224 C CA . GLY B 1 135 ? -19.75 11.234 -6.566 1 40.59 135 GLY B CA 1
ATOM 4225 C C . GLY B 1 135 ? -21.156 10.695 -6.539 1 40.59 135 GLY B C 1
ATOM 4226 O O . GLY B 1 135 ? -21.406 9.586 -6.051 1 40.59 135 GLY B O 1
ATOM 4227 N N . ASP B 1 136 ? -22.312 11.453 -6.633 1 35.28 136 ASP B N 1
ATOM 4228 C CA . ASP B 1 136 ? -23.719 11.07 -6.484 1 35.28 136 ASP B CA 1
ATOM 4229 C C . ASP B 1 136 ? -24.203 10.281 -7.695 1 35.28 136 ASP B C 1
ATOM 4231 O O . ASP B 1 136 ? -25.391 9.938 -7.789 1 35.28 136 ASP B O 1
ATOM 4235 N N . GLY B 1 137 ? -23.906 10.523 -8.883 1 32.59 137 GLY B N 1
ATOM 4236 C CA . GLY B 1 137 ? -24.609 9.711 -9.867 1 32.59 137 GLY B CA 1
ATOM 4237 C C . GLY B 1 137 ? -24.641 8.242 -9.516 1 32.59 137 GLY B C 1
ATOM 4238 O O . GLY B 1 137 ? -23.656 7.691 -9.023 1 32.59 137 GLY B O 1
ATOM 4239 N N . LYS B 1 138 ? -26.031 7.77 -9.258 1 31.84 138 LYS B N 1
ATOM 4240 C CA . LYS B 1 138 ? -26.375 6.355 -9.156 1 31.84 138 LYS B CA 1
ATOM 4241 C C . LYS B 1 138 ? -25.469 5.504 -10.039 1 31.84 138 LYS B C 1
ATOM 4243 O O . LYS B 1 138 ? -25.844 4.395 -10.43 1 31.84 138 LYS B O 1
ATOM 4248 N N . VAL B 1 139 ? -24.859 6.098 -10.945 1 30.02 139 VAL B N 1
ATOM 4249 C CA . VAL B 1 139 ? -24.125 5.047 -11.641 1 30.02 139 VAL B CA 1
ATOM 4250 C C . VAL B 1 139 ? -23.469 4.113 -10.625 1 30.02 139 VAL B C 1
ATOM 4252 O O . VAL B 1 139 ? -23.016 4.562 -9.562 1 30.02 139 VAL B O 1
ATOM 4255 N N . ARG B 1 140 ? -23.969 2.885 -10.625 1 28.11 140 ARG B N 1
ATOM 4256 C CA . ARG B 1 140 ? -23.297 1.762 -9.977 1 28.11 140 ARG B CA 1
ATOM 4257 C C . ARG B 1 140 ? -21.828 2.084 -9.711 1 28.11 140 ARG B C 1
ATOM 4259 O O . ARG B 1 140 ? -21.062 2.322 -10.641 1 28.11 140 ARG B O 1
ATOM 4266 N N . ARG B 1 141 ? -21.797 2.934 -8.719 1 27.86 141 ARG B N 1
ATOM 4267 C CA . ARG B 1 141 ? -20.453 3.26 -8.273 1 27.86 141 ARG B CA 1
ATOM 4268 C C . ARG B 1 141 ? -19.469 2.164 -8.656 1 27.86 141 ARG B C 1
ATOM 4270 O O . ARG B 1 141 ? -19.484 1.074 -8.086 1 27.86 141 ARG B O 1
ATOM 4277 N N . ARG B 1 142 ? -19.609 1.92 -9.93 1 26.92 142 ARG B N 1
ATOM 4278 C CA . ARG B 1 142 ? -18.5 1.07 -10.375 1 26.92 142 ARG B CA 1
ATOM 4279 C C . ARG B 1 142 ? -17.234 1.381 -9.594 1 26.92 142 ARG B C 1
ATOM 4281 O O . ARG B 1 142 ? -16.859 2.547 -9.43 1 26.92 142 ARG B O 1
ATOM 4288 N N . ARG B 1 143 ? -17.234 0.639 -8.602 1 27.12 143 ARG B N 1
ATOM 4289 C CA . ARG B 1 143 ? -16.094 0.583 -7.676 1 27.12 143 ARG B CA 1
ATOM 4290 C C . ARG B 1 143 ? -14.836 1.135 -8.328 1 27.12 143 ARG B C 1
ATOM 4292 O O . ARG B 1 143 ? -14.398 0.633 -9.359 1 27.12 143 ARG B O 1
ATOM 4299 N N . ALA B 1 144 ? -14.938 2.424 -8.43 1 26.48 144 ALA B N 1
ATOM 4300 C CA . ALA B 1 144 ? -13.695 3.012 -8.914 1 26.48 144 ALA B CA 1
ATOM 4301 C C . ALA B 1 144 ? -12.508 2.096 -8.617 1 26.48 144 ALA B C 1
ATOM 4303 O O . ALA B 1 144 ? -12.242 1.762 -7.465 1 26.48 144 ALA B O 1
ATOM 4304 N N . VAL B 1 145 ? -12.492 1.032 -9.219 1 27.78 145 VAL B N 1
ATOM 4305 C CA . VAL B 1 145 ? -11.109 0.592 -9.359 1 27.78 145 VAL B CA 1
ATOM 4306 C C . VAL B 1 145 ? -10.172 1.798 -9.289 1 27.78 145 VAL B C 1
ATOM 4308 O O . VAL B 1 145 ? -10.219 2.682 -10.148 1 27.78 145 VAL B O 1
ATOM 4311 N N . PHE B 1 146 ? -10.328 2.6 -8.289 1 29.44 146 PHE B N 1
ATOM 4312 C CA . PHE B 1 146 ? -9.32 3.65 -8.211 1 29.44 146 PHE B CA 1
ATOM 4313 C C . PHE B 1 146 ? -8.125 3.324 -9.109 1 29.44 146 PHE B C 1
ATOM 4315 O O . PHE B 1 146 ? -7.539 2.246 -9 1 29.44 146 PHE B O 1
ATOM 4322 N N . ASP B 1 147 ? -8.25 3.617 -10.195 1 31.62 147 ASP B N 1
ATOM 4323 C CA . ASP B 1 147 ? -7.344 3.613 -11.336 1 31.62 147 ASP B CA 1
ATOM 4324 C C . ASP B 1 147 ? -5.902 3.852 -10.891 1 31.62 147 ASP B C 1
ATOM 4326 O O . ASP B 1 147 ? -5.082 4.352 -11.664 1 31.62 147 ASP B O 1
ATOM 4330 N N . PHE B 1 148 ? -5.738 4.352 -9.648 1 32.78 148 PHE B N 1
ATOM 4331 C CA . PHE B 1 148 ? -4.316 4.59 -9.438 1 32.78 148 PHE B CA 1
ATOM 4332 C C . PHE B 1 148 ? -3.525 3.291 -9.547 1 32.78 148 PHE B C 1
ATOM 4334 O O . PHE B 1 148 ? -3.922 2.268 -8.984 1 32.78 148 PHE B O 1
ATOM 4341 N N . ASP B 1 149 ? -2.969 3.35 -10.625 1 40.16 149 ASP B N 1
ATOM 4342 C CA . ASP B 1 149 ? -1.986 2.283 -10.797 1 40.16 149 ASP B CA 1
ATOM 4343 C C . ASP B 1 149 ? -1.246 2.004 -9.484 1 40.16 149 ASP B C 1
ATOM 4345 O O . ASP B 1 149 ? -0.517 2.863 -8.984 1 40.16 149 ASP B O 1
ATOM 4349 N N . THR B 1 150 ? -1.878 1.232 -8.664 1 45.81 150 THR B N 1
ATOM 4350 C CA . THR B 1 150 ? -1.293 0.812 -7.395 1 45.81 150 THR B CA 1
ATOM 4351 C C . THR B 1 150 ? 0.107 0.242 -7.609 1 45.81 150 THR B C 1
ATOM 4353 O O . THR B 1 150 ? 0.726 -0.265 -6.668 1 45.81 150 THR B O 1
ATOM 4356 N N . ARG B 1 151 ? 0.511 0.41 -8.93 1 46.31 151 ARG B N 1
ATOM 4357 C CA . ARG B 1 151 ? 1.792 -0.215 -9.242 1 46.31 151 ARG B CA 1
ATOM 4358 C C . ARG B 1 151 ? 2.943 0.764 -9.039 1 46.31 151 ARG B C 1
ATOM 4360 O O . ARG B 1 151 ? 2.836 1.938 -9.398 1 46.31 151 ARG B O 1
ATOM 4367 N N . PHE B 1 152 ? 3.898 0.407 -8.336 1 51.09 152 PHE B N 1
ATOM 4368 C CA . PHE B 1 152 ? 5.176 1.102 -8.211 1 51.09 152 PHE B CA 1
ATOM 4369 C C . PHE B 1 152 ? 6.277 0.345 -8.945 1 51.09 152 PHE B C 1
ATOM 4371 O O . PHE B 1 152 ? 6.492 -0.843 -8.695 1 51.09 152 PHE B O 1
ATOM 4378 N N . GLU B 1 153 ? 6.727 1.066 -10.023 1 50.22 153 GLU B N 1
ATOM 4379 C CA . GLU B 1 153 ? 7.855 0.412 -10.672 1 50.22 153 GLU B CA 1
ATOM 4380 C C . GLU B 1 153 ? 9.023 0.238 -9.711 1 50.22 153 GLU B C 1
ATOM 4382 O O . GLU B 1 153 ? 9.414 1.185 -9.023 1 50.22 153 GLU B O 1
ATOM 4387 N N . VAL B 1 154 ? 9.391 -0.959 -9.539 1 47.75 154 VAL B N 1
ATOM 4388 C CA . VAL B 1 154 ? 10.523 -1.241 -8.656 1 47.75 154 VAL B CA 1
ATOM 4389 C C . VAL B 1 154 ? 11.812 -0.765 -9.312 1 47.75 154 VAL B C 1
ATOM 4391 O O . VAL B 1 154 ? 12.07 -1.062 -10.484 1 47.75 154 VAL B O 1
ATOM 4394 N N . ASN B 1 155 ? 12.43 0.062 -8.586 1 45.91 155 ASN B N 1
ATOM 4395 C CA . ASN B 1 155 ? 13.695 0.578 -9.078 1 45.91 155 ASN B CA 1
ATOM 4396 C C . ASN B 1 155 ? 14.727 -0.538 -9.258 1 45.91 155 ASN B C 1
ATOM 4398 O O . ASN B 1 155 ? 15.133 -1.174 -8.281 1 45.91 155 ASN B O 1
ATOM 4402 N N . ILE B 1 156 ? 15.156 -0.768 -10.453 1 47.16 156 ILE B N 1
ATOM 4403 C CA . ILE B 1 156 ? 16.016 -1.845 -10.93 1 47.16 156 ILE B CA 1
ATOM 4404 C C . ILE B 1 156 ? 17.391 -1.736 -10.273 1 47.16 156 ILE B C 1
ATOM 4406 O O . ILE B 1 156 ? 18 -2.748 -9.914 1 47.16 156 ILE B O 1
ATOM 4410 N N . ALA B 1 157 ? 17.828 -0.602 -10.211 1 46.34 157 ALA B N 1
ATOM 4411 C CA . ALA B 1 157 ? 19.203 -0.397 -9.758 1 46.34 157 ALA B CA 1
ATOM 4412 C C . ALA B 1 157 ? 19.375 -0.824 -8.305 1 46.34 157 ALA B C 1
ATOM 4414 O O . ALA B 1 157 ? 20.469 -1.217 -7.891 1 46.34 157 ALA B O 1
ATOM 4415 N N . LYS B 1 158 ? 18.25 -0.948 -7.711 1 50.91 158 LYS B N 1
ATOM 4416 C CA . LYS B 1 158 ? 18.5 -1.059 -6.277 1 50.91 158 LYS B CA 1
ATOM 4417 C C . LYS B 1 158 ? 17.766 -2.25 -5.68 1 50.91 158 LYS B C 1
ATOM 4419 O O . LYS B 1 158 ? 18.297 -2.963 -4.832 1 50.91 158 LYS B O 1
ATOM 4424 N N . TYR B 1 159 ? 16.609 -2.525 -6.164 1 54.66 159 TYR B N 1
ATOM 4425 C CA . TYR B 1 159 ? 15.766 -3.379 -5.332 1 54.66 159 TYR B CA 1
ATOM 4426 C C . TYR B 1 159 ? 15.383 -4.656 -6.074 1 54.66 159 TYR B C 1
ATOM 4428 O O . TYR B 1 159 ? 14.969 -5.637 -5.457 1 54.66 159 TYR B O 1
ATOM 4436 N N . LEU B 1 160 ? 15.688 -4.73 -7.258 1 59.72 160 LEU B N 1
ATOM 4437 C CA . LEU B 1 160 ? 15.094 -5.781 -8.078 1 59.72 160 LEU B CA 1
ATOM 4438 C C . LEU B 1 160 ? 15.578 -7.156 -7.633 1 59.72 160 LEU B C 1
ATOM 4440 O O . LEU B 1 160 ? 14.828 -8.133 -7.699 1 59.72 160 LEU B O 1
ATOM 4444 N N . THR B 1 161 ? 16.797 -7.148 -7.195 1 65.75 161 THR B N 1
ATOM 4445 C CA . THR B 1 161 ? 17.344 -8.453 -6.848 1 65.75 161 THR B CA 1
ATOM 4446 C C . THR B 1 161 ? 17.297 -8.68 -5.34 1 65.75 161 THR B C 1
ATOM 4448 O O . THR B 1 161 ? 17.828 -9.672 -4.836 1 65.75 161 THR B O 1
ATOM 4451 N N . THR B 1 162 ? 16.703 -7.773 -4.73 1 72.19 162 THR B N 1
ATOM 4452 C CA . THR B 1 162 ? 16.609 -7.891 -3.281 1 72.19 162 THR B CA 1
ATOM 4453 C C . THR B 1 162 ? 15.242 -8.445 -2.869 1 72.19 162 THR B C 1
ATOM 4455 O O . THR B 1 162 ? 14.234 -8.203 -3.545 1 72.19 162 THR B O 1
ATOM 4458 N N . TYR B 1 163 ? 15.297 -9.164 -1.751 1 76.38 163 TYR B N 1
ATOM 4459 C CA . TYR B 1 163 ? 14.062 -9.672 -1.168 1 76.38 163 TYR B CA 1
ATOM 4460 C C . TYR B 1 163 ? 13.102 -8.531 -0.839 1 76.38 163 TYR B C 1
ATOM 4462 O O . TYR B 1 163 ? 13.516 -7.504 -0.293 1 76.38 163 TYR B O 1
ATOM 4470 N N . PRO B 1 164 ? 11.805 -8.633 -1.286 1 82.56 164 PRO B N 1
ATOM 4471 C CA . PRO B 1 164 ? 11.109 -9.797 -1.825 1 82.56 164 PRO B CA 1
ATOM 4472 C C . PRO B 1 164 ? 11.047 -9.797 -3.352 1 82.56 164 PRO B C 1
ATOM 4474 O O . PRO B 1 164 ? 10.516 -10.742 -3.951 1 82.56 164 PRO B O 1
ATOM 4477 N N . PHE B 1 165 ? 11.641 -8.852 -3.967 1 84.56 165 PHE B N 1
ATOM 4478 C CA . PHE B 1 165 ? 11.523 -8.68 -5.41 1 84.56 165 PHE B CA 1
ATOM 4479 C C . PHE B 1 165 ? 12.32 -9.75 -6.148 1 84.56 165 PHE B C 1
ATOM 4481 O O . PHE B 1 165 ? 12.016 -10.078 -7.297 1 84.56 165 PHE B O 1
ATOM 4488 N N . SER B 1 166 ? 13.273 -10.297 -5.453 1 88 166 SER B N 1
ATOM 4489 C CA . SER B 1 166 ? 14.109 -11.359 -6.012 1 88 166 SER B CA 1
ATOM 4490 C C . SER B 1 166 ? 13.273 -12.578 -6.375 1 88 166 SER B C 1
ATOM 4492 O O . SER B 1 166 ? 13.688 -13.406 -7.195 1 88 166 SER B O 1
ATOM 4494 N N . ALA B 1 167 ? 12.164 -12.695 -5.801 1 94.62 167 ALA B N 1
ATOM 4495 C CA . ALA B 1 167 ? 11.352 -13.898 -5.977 1 94.62 167 ALA B CA 1
ATOM 4496 C C . ALA B 1 167 ? 10.453 -13.781 -7.207 1 94.62 167 ALA B C 1
ATOM 4498 O O . ALA B 1 167 ? 9.859 -14.766 -7.648 1 94.62 167 ALA B O 1
ATOM 4499 N N . ALA B 1 168 ? 10.367 -12.578 -7.742 1 95 168 ALA B N 1
ATOM 4500 C CA . ALA B 1 168 ? 9.531 -12.391 -8.93 1 95 168 ALA B CA 1
ATOM 4501 C C . ALA B 1 168 ? 10.156 -13.062 -10.148 1 95 168 ALA B C 1
ATOM 4503 O O . ALA B 1 168 ? 11.367 -12.984 -10.359 1 95 168 ALA B O 1
ATOM 4504 N N . VAL B 1 169 ? 9.32 -13.734 -10.953 1 97.88 169 VAL B N 1
ATOM 4505 C CA . VAL B 1 169 ? 9.805 -14.516 -12.086 1 97.88 169 VAL B CA 1
ATOM 4506 C C . VAL B 1 169 ? 9.039 -14.133 -13.352 1 97.88 169 VAL B C 1
ATOM 4508 O O . VAL B 1 169 ? 7.809 -14.008 -13.32 1 97.88 169 VAL B O 1
ATOM 4511 N N . LYS B 1 170 ? 9.789 -13.883 -14.383 1 97.56 170 LYS B N 1
ATOM 4512 C CA . LYS B 1 170 ? 9.18 -13.781 -15.703 1 97.56 170 LYS B CA 1
ATOM 4513 C C . LYS B 1 170 ? 9.18 -15.125 -16.422 1 97.56 170 LYS B C 1
ATOM 4515 O O . LYS B 1 170 ? 10.227 -15.766 -16.531 1 97.56 170 LYS B O 1
ATOM 4520 N N . LEU B 1 171 ? 8.008 -15.539 -16.922 1 98.06 171 LEU B N 1
ATOM 4521 C CA . LEU B 1 171 ? 7.945 -16.797 -17.672 1 98.06 171 LEU B CA 1
ATOM 4522 C C . LEU B 1 171 ? 8.055 -16.547 -19.172 1 98.06 171 LEU B C 1
ATOM 4524 O O . LEU B 1 171 ? 7.523 -15.555 -19.672 1 98.06 171 LEU B O 1
ATOM 4528 N N . SER B 1 172 ? 8.664 -17.469 -19.828 1 96.75 172 SER B N 1
ATOM 4529 C CA . SER B 1 172 ? 8.805 -17.375 -21.281 1 96.75 172 SER B CA 1
ATOM 4530 C C . SER B 1 172 ? 7.445 -17.391 -21.969 1 96.75 172 SER B C 1
ATOM 4532 O O . SER B 1 172 ? 7.32 -16.969 -23.125 1 96.75 172 SER B O 1
ATOM 4534 N N . THR B 1 173 ? 6.426 -17.828 -21.297 1 95.75 173 THR B N 1
ATOM 4535 C CA . THR B 1 173 ? 5.078 -17.859 -21.859 1 95.75 173 THR B CA 1
ATOM 4536 C C . THR B 1 173 ? 4.402 -16.5 -21.688 1 95.75 173 THR B C 1
ATOM 4538 O O . THR B 1 173 ? 3.256 -16.312 -22.109 1 95.75 173 THR B O 1
ATOM 4541 N N . GLY B 1 174 ? 5.055 -15.586 -21.016 1 95.19 174 GLY B N 1
ATOM 4542 C CA . GLY B 1 174 ? 4.543 -14.219 -20.953 1 95.19 174 GLY B CA 1
ATOM 4543 C C . GLY B 1 174 ? 3.971 -13.867 -19.594 1 95.19 174 GLY B C 1
ATOM 4544 O O . GLY B 1 174 ? 3.789 -12.688 -19.281 1 95.19 174 GLY B O 1
ATOM 4545 N N . CYS B 1 175 ? 3.74 -14.875 -18.781 1 96.88 175 CYS B N 1
ATOM 4546 C CA . CYS B 1 175 ? 3.137 -14.648 -17.469 1 96.88 175 CYS B CA 1
ATOM 4547 C C . CYS B 1 175 ? 4.199 -14.336 -16.422 1 96.88 175 CYS B C 1
ATOM 4549 O O . CYS B 1 175 ? 5.387 -14.258 -16.75 1 96.88 175 CYS B O 1
ATOM 4551 N N . THR B 1 176 ? 3.721 -13.938 -15.234 1 97.62 176 THR B N 1
ATOM 4552 C CA . THR B 1 176 ? 4.57 -13.781 -14.055 1 97.62 176 THR B CA 1
ATOM 4553 C C . THR B 1 176 ? 4.434 -14.984 -13.125 1 97.62 176 THR B C 1
ATOM 4555 O O . THR B 1 176 ? 3.406 -15.664 -13.125 1 97.62 176 THR B O 1
ATOM 4558 N N . GLY B 1 177 ? 5.504 -15.352 -12.477 1 98.62 177 GLY B N 1
ATOM 4559 C CA . GLY B 1 177 ? 5.504 -16.328 -11.414 1 98.62 177 GLY B CA 1
ATOM 4560 C C . GLY B 1 177 ? 6.207 -15.859 -10.156 1 98.62 177 GLY B C 1
ATOM 4561 O O . GLY B 1 177 ? 6.598 -14.688 -10.062 1 98.62 177 GLY B O 1
ATOM 4562 N N . VAL B 1 178 ? 6.293 -16.812 -9.18 1 98.56 178 VAL B N 1
ATOM 4563 C CA . VAL B 1 178 ? 6.957 -16.5 -7.918 1 98.56 178 VAL B CA 1
ATOM 4564 C C . VAL B 1 178 ? 7.824 -17.688 -7.496 1 98.56 178 VAL B C 1
ATOM 4566 O O . VAL B 1 178 ? 7.375 -18.844 -7.523 1 98.56 178 VAL B O 1
ATOM 4569 N N . LEU B 1 179 ? 9.109 -17.328 -7.152 1 98.31 179 LEU B N 1
ATOM 4570 C CA . LEU B 1 179 ? 10.008 -18.328 -6.59 1 98.31 179 LEU B CA 1
ATOM 4571 C C . LEU B 1 179 ? 9.609 -18.688 -5.16 1 98.31 179 LEU B C 1
ATOM 4573 O O . LEU B 1 179 ? 9.562 -17.812 -4.293 1 98.31 179 LEU B O 1
ATOM 4577 N N . ILE B 1 180 ? 9.297 -20.031 -4.93 1 97.19 180 ILE B N 1
ATOM 4578 C CA . ILE B 1 180 ? 8.75 -20.406 -3.625 1 97.19 180 ILE B CA 1
ATOM 4579 C C . ILE B 1 180 ? 9.688 -21.391 -2.939 1 97.19 180 ILE B C 1
ATOM 4581 O O . ILE B 1 180 ? 9.375 -21.906 -1.856 1 97.19 180 ILE B O 1
ATOM 4585 N N . SER B 1 181 ? 10.703 -21.781 -3.5 1 96.12 181 SER B N 1
ATOM 4586 C CA . SER B 1 181 ? 11.828 -22.578 -3.023 1 96.12 181 SER B CA 1
ATOM 4587 C C . SER B 1 181 ? 13.094 -22.281 -3.816 1 96.12 181 SER B C 1
ATOM 4589 O O . SER B 1 181 ? 13.078 -21.484 -4.762 1 96.12 181 SER B O 1
ATOM 4591 N N . PRO B 1 182 ? 14.203 -22.938 -3.461 1 96.5 182 PRO B N 1
ATOM 4592 C CA . PRO B 1 182 ? 15.422 -22.641 -4.223 1 96.5 182 PRO B CA 1
ATOM 4593 C C . PRO B 1 182 ? 15.297 -23.016 -5.699 1 96.5 182 PRO B C 1
ATOM 4595 O O . PRO B 1 182 ? 16.016 -22.469 -6.539 1 96.5 182 PRO B O 1
ATOM 4598 N N . GLN B 1 183 ? 14.305 -23.875 -6.039 1 97.81 183 GLN B N 1
ATOM 4599 C CA . GLN B 1 183 ? 14.305 -24.328 -7.426 1 97.81 183 GLN B CA 1
ATOM 4600 C C . GLN B 1 183 ? 12.883 -24.438 -7.969 1 97.81 183 GLN B C 1
ATOM 4602 O O . GLN B 1 183 ? 12.656 -25.062 -9.008 1 97.81 183 GLN B O 1
ATOM 4607 N N . HIS B 1 184 ? 11.906 -23.922 -7.258 1 98.5 184 HIS B N 1
ATOM 4608 C CA . HIS B 1 184 ? 10.523 -24.094 -7.688 1 98.5 184 HIS B CA 1
ATOM 4609 C C . HIS B 1 184 ? 9.844 -22.734 -7.891 1 98.5 184 HIS B C 1
ATOM 4611 O O . HIS B 1 184 ? 9.93 -21.859 -7.027 1 98.5 184 HIS B O 1
ATOM 4617 N N . VAL B 1 185 ? 9.203 -22.625 -9.008 1 98.81 185 VAL B N 1
ATOM 4618 C CA . VAL B 1 185 ? 8.43 -21.438 -9.352 1 98.81 185 VAL B CA 1
ATOM 4619 C C . VAL B 1 185 ? 6.941 -21.781 -9.391 1 98.81 185 VAL B C 1
ATOM 4621 O O . VAL B 1 185 ? 6.543 -22.75 -10.055 1 98.81 185 VAL B O 1
ATOM 4624 N N . MET B 1 186 ? 6.16 -21.047 -8.672 1 98.75 186 MET B N 1
ATOM 4625 C CA . MET B 1 186 ? 4.707 -21.188 -8.742 1 98.75 186 MET B CA 1
ATOM 4626 C C . MET B 1 186 ? 4.105 -20.156 -9.688 1 98.75 186 MET B C 1
ATOM 4628 O O . MET B 1 186 ? 4.547 -19 -9.719 1 98.75 186 MET B O 1
ATOM 4632 N N . THR B 1 187 ? 3.096 -20.516 -10.461 1 98.62 187 THR B N 1
ATOM 4633 C CA . THR B 1 187 ? 2.4 -19.656 -11.406 1 98.62 187 THR B CA 1
ATOM 4634 C C . THR B 1 187 ? 0.994 -20.172 -11.68 1 98.62 187 THR B C 1
ATOM 4636 O O . THR B 1 187 ? 0.548 -21.141 -11.055 1 98.62 187 THR B O 1
ATOM 4639 N N . ALA B 1 188 ? 0.308 -19.422 -12.547 1 97.12 188 ALA B N 1
ATOM 4640 C CA . ALA B 1 188 ? -1.022 -19.875 -12.953 1 97.12 188 ALA B CA 1
ATOM 4641 C C . ALA B 1 188 ? -0.936 -21.031 -13.938 1 97.12 188 ALA B C 1
ATOM 4643 O O . ALA B 1 188 ? -0.092 -21.031 -14.836 1 97.12 188 ALA B O 1
ATOM 4644 N N . ALA B 1 189 ? -1.855 -21.969 -13.781 1 96.06 189 ALA B N 1
ATOM 4645 C CA . ALA B 1 189 ? -1.866 -23.141 -14.656 1 96.06 189 ALA B CA 1
ATOM 4646 C C . ALA B 1 189 ? -2.176 -22.766 -16.094 1 96.06 189 ALA B C 1
ATOM 4648 O O . ALA B 1 189 ? -1.629 -23.344 -17.031 1 96.06 189 ALA B O 1
ATOM 4649 N N . HIS B 1 190 ? -2.979 -21.797 -16.281 1 91.94 190 HIS B N 1
ATOM 4650 C CA . HIS B 1 190 ? -3.389 -21.484 -17.641 1 91.94 190 HIS B CA 1
ATOM 4651 C C . HIS B 1 190 ? -2.268 -20.781 -18.406 1 91.94 190 HIS B C 1
ATOM 4653 O O . HIS B 1 190 ? -2.373 -20.578 -19.625 1 91.94 190 HIS B O 1
ATOM 4659 N N . CYS B 1 191 ? -1.227 -20.406 -17.672 1 94.38 191 CYS B N 1
ATOM 4660 C CA . CYS B 1 191 ? -0.035 -19.891 -18.344 1 94.38 191 CYS B CA 1
ATOM 4661 C C . CYS B 1 191 ? 0.766 -21.016 -18.984 1 94.38 191 CYS B C 1
ATOM 4663 O O . CYS B 1 191 ? 1.644 -20.766 -19.812 1 94.38 191 CYS B O 1
ATOM 4665 N N . LEU B 1 192 ? 0.454 -22.219 -18.641 1 95.12 192 LEU B N 1
ATOM 4666 C CA . LEU B 1 192 ? 1.206 -23.375 -19.109 1 95.12 192 LEU B CA 1
ATOM 4667 C C . LEU B 1 192 ? 0.33 -24.281 -19.969 1 95.12 192 LEU B C 1
ATOM 4669 O O . LEU B 1 192 ? 0.824 -24.953 -20.875 1 95.12 192 LEU B O 1
ATOM 4673 N N . HIS B 1 193 ? -0.873 -24.359 -19.625 1 90.69 193 HIS B N 1
ATOM 4674 C CA . HIS B 1 193 ? -1.847 -25.25 -20.25 1 90.69 193 HIS B CA 1
ATOM 4675 C C . HIS B 1 193 ? -3.176 -24.547 -20.484 1 90.69 193 HIS B C 1
ATOM 4677 O O . HIS B 1 193 ? -3.783 -24.031 -19.547 1 90.69 193 HIS B O 1
ATOM 4683 N N . ASN B 1 194 ? -3.627 -24.531 -21.641 1 83.5 194 ASN B N 1
ATOM 4684 C CA . ASN B 1 194 ? -4.785 -23.703 -21.984 1 83.5 194 ASN B CA 1
ATOM 4685 C C . ASN B 1 194 ? -6.086 -24.484 -21.844 1 83.5 194 ASN B C 1
ATOM 4687 O O . ASN B 1 194 ? -7.105 -24.109 -22.422 1 83.5 194 ASN B O 1
ATOM 4691 N N . GLY B 1 195 ? -6.016 -25.594 -21.109 1 78.25 195 GLY B N 1
ATOM 4692 C CA . GLY B 1 195 ? -7.184 -26.453 -20.953 1 78.25 195 GLY B CA 1
ATOM 4693 C C . GLY B 1 195 ? -7.203 -27.609 -21.938 1 78.25 195 GLY B C 1
ATOM 4694 O O . GLY B 1 195 ? -7.785 -28.672 -21.641 1 78.25 195 GLY B O 1
ATOM 4695 N N . LYS B 1 196 ? -6.582 -27.422 -23.062 1 79.88 196 LYS B N 1
ATOM 4696 C CA . LYS B 1 196 ? -6.547 -28.453 -24.094 1 79.88 196 LYS B CA 1
ATOM 4697 C C . LYS B 1 196 ? -5.141 -29.031 -24.25 1 79.88 196 LYS B C 1
ATOM 4699 O O . LYS B 1 196 ? -4.973 -30.25 -24.406 1 79.88 196 LYS B O 1
ATOM 4704 N N . ARG B 1 197 ? -4.289 -28.188 -24.219 1 84.69 197 ARG B N 1
ATOM 4705 C CA . ARG B 1 197 ? -2.9 -28.594 -24.406 1 84.69 197 ARG B CA 1
ATOM 4706 C C . ARG B 1 197 ? -1.952 -27.641 -23.688 1 84.69 197 ARG B C 1
ATOM 4708 O O . ARG B 1 197 ? -2.348 -26.547 -23.297 1 84.69 197 ARG B O 1
ATOM 4715 N N . TYR B 1 198 ? -0.789 -28.141 -23.547 1 88.5 198 TYR B N 1
ATOM 4716 C CA . TYR B 1 198 ? 0.282 -27.281 -23.062 1 88.5 198 TYR B CA 1
ATOM 4717 C C . TYR B 1 198 ? 0.672 -26.25 -24.109 1 88.5 198 TYR B C 1
ATOM 4719 O O . TYR B 1 198 ? 0.792 -26.562 -25.297 1 88.5 198 TYR B O 1
ATOM 4727 N N . ILE B 1 199 ? 0.877 -25.016 -23.688 1 88.19 199 ILE B N 1
ATOM 4728 C CA . ILE B 1 199 ? 1.146 -23.875 -24.562 1 88.19 199 ILE B CA 1
ATOM 4729 C C . ILE B 1 199 ? 2.537 -24.016 -25.188 1 88.19 199 ILE B C 1
ATOM 4731 O O . ILE B 1 199 ? 2.754 -23.625 -26.328 1 88.19 199 ILE B O 1
ATOM 4735 N N . VAL B 1 200 ? 3.473 -24.5 -24.406 1 92.25 200 VAL B N 1
ATOM 4736 C CA . VAL B 1 200 ? 4.836 -24.797 -24.828 1 92.25 200 VAL B CA 1
ATOM 4737 C C . VAL B 1 200 ? 5.289 -26.109 -24.219 1 92.25 200 VAL B C 1
ATOM 4739 O O . VAL B 1 200 ? 4.789 -26.531 -23.172 1 92.25 200 VAL B O 1
ATOM 4742 N N . LYS B 1 201 ? 6.195 -26.688 -24.969 1 93.38 201 LYS B N 1
ATOM 4743 C CA . LYS B 1 201 ? 6.797 -27.891 -24.391 1 93.38 201 LYS B CA 1
ATOM 4744 C C . LYS B 1 201 ? 7.617 -27.547 -23.141 1 93.38 201 LYS B C 1
ATOM 4746 O O . LYS B 1 201 ? 8.266 -26.5 -23.094 1 93.38 201 LYS B O 1
ATOM 4751 N N . VAL B 1 202 ? 7.566 -28.469 -22.203 1 93.62 202 VAL B N 1
ATOM 4752 C CA . VAL B 1 202 ? 8.266 -28.234 -20.938 1 93.62 202 VAL B CA 1
ATOM 4753 C C . VAL B 1 202 ? 9.742 -27.953 -21.219 1 93.62 202 VAL B C 1
ATOM 4755 O O . VAL B 1 202 ? 10.352 -27.094 -20.578 1 93.62 202 VAL B O 1
ATOM 4758 N N . LYS B 1 203 ? 10.375 -28.703 -22.219 1 94.12 203 LYS B N 1
ATOM 4759 C CA . LYS B 1 203 ? 11.789 -28.531 -22.547 1 94.12 203 LYS B CA 1
ATOM 4760 C C . LYS B 1 203 ? 12.078 -27.109 -23.016 1 94.12 203 LYS B C 1
ATOM 4762 O O . LYS B 1 203 ? 13.219 -26.656 -22.938 1 94.12 203 LYS B O 1
ATOM 4767 N N . ASP B 1 204 ? 11.078 -26.406 -23.484 1 96.19 204 ASP B N 1
ATOM 4768 C CA . ASP B 1 204 ? 11.25 -25.062 -24.031 1 96.19 204 ASP B CA 1
ATOM 4769 C C . ASP B 1 204 ? 10.805 -24 -23.031 1 96.19 204 ASP B C 1
ATOM 4771 O O . ASP B 1 204 ? 10.938 -22.812 -23.281 1 96.19 204 ASP B O 1
ATOM 4775 N N . LEU B 1 205 ? 10.234 -24.422 -21.938 1 97.44 205 LEU B N 1
ATOM 4776 C CA . LEU B 1 205 ? 9.758 -23.516 -20.906 1 97.44 205 LEU B CA 1
ATOM 4777 C C . LEU B 1 205 ? 10.922 -22.953 -20.094 1 97.44 205 LEU B C 1
ATOM 4779 O O . LEU B 1 205 ? 11.773 -23.719 -19.625 1 97.44 205 LEU B O 1
ATOM 4783 N N . LYS B 1 206 ? 10.938 -21.594 -19.938 1 98.12 206 LYS B N 1
ATOM 4784 C CA . LYS B 1 206 ? 12 -20.938 -19.188 1 98.12 206 LYS B CA 1
ATOM 4785 C C . LYS B 1 206 ? 11.43 -19.953 -18.172 1 98.12 206 LYS B C 1
ATOM 4787 O O . LYS B 1 206 ? 10.375 -19.359 -18.391 1 98.12 206 LYS B O 1
ATOM 4792 N N . ALA B 1 207 ? 12.125 -19.859 -17.109 1 98.5 207 ALA B N 1
ATOM 4793 C CA . ALA B 1 207 ? 11.883 -18.844 -16.094 1 98.5 207 ALA B CA 1
ATOM 4794 C C . ALA B 1 207 ? 12.977 -17.781 -16.109 1 98.5 207 ALA B C 1
ATOM 4796 O O . ALA B 1 207 ? 14.172 -18.109 -16.078 1 98.5 207 ALA B O 1
ATOM 4797 N N . GLY B 1 208 ? 12.547 -16.516 -16.125 1 97.44 208 GLY B N 1
ATOM 4798 C CA . GLY B 1 208 ? 13.484 -15.406 -16.172 1 97.44 208 GLY B CA 1
ATOM 4799 C C . GLY B 1 208 ? 13.578 -14.656 -14.852 1 97.44 208 GLY B C 1
ATOM 4800 O O . GLY B 1 208 ? 12.57 -14.219 -14.297 1 97.44 208 GLY B O 1
ATOM 4801 N N . PHE B 1 209 ? 14.844 -14.477 -14.391 1 95.19 209 PHE B N 1
ATOM 4802 C CA . PHE B 1 209 ? 15.156 -13.695 -13.203 1 95.19 209 PHE B CA 1
ATOM 4803 C C . PHE B 1 209 ? 15.922 -12.43 -13.578 1 95.19 209 PHE B C 1
ATOM 4805 O O . PHE B 1 209 ? 16.953 -12.5 -14.258 1 95.19 209 PHE B O 1
ATOM 4812 N N . ARG B 1 210 ? 15.336 -11.32 -13.141 1 90.69 210 ARG B N 1
ATOM 4813 C CA . ARG B 1 210 ? 15.906 -10.039 -13.539 1 90.69 210 ARG B CA 1
ATOM 4814 C C . ARG B 1 210 ? 17.359 -9.922 -13.078 1 90.69 210 ARG B C 1
ATOM 4816 O O . ARG B 1 210 ? 17.688 -10.273 -11.945 1 90.69 210 ARG B O 1
ATOM 4823 N N . ARG B 1 211 ? 18.141 -9.383 -13.969 1 87.38 211 ARG B N 1
ATOM 4824 C CA . ARG B 1 211 ? 19.531 -9.094 -13.641 1 87.38 211 ARG B CA 1
ATOM 4825 C C . ARG B 1 211 ? 19.656 -7.73 -12.977 1 87.38 211 ARG B C 1
ATOM 4827 O O . ARG B 1 211 ? 18.828 -6.852 -13.18 1 87.38 211 ARG B O 1
ATOM 4834 N N . GLU B 1 212 ? 20.703 -7.68 -12.227 1 77.5 212 GLU B N 1
ATOM 4835 C CA . GLU B 1 212 ? 21.078 -6.348 -11.766 1 77.5 212 GLU B CA 1
ATOM 4836 C C . GLU B 1 212 ? 21.5 -5.465 -12.938 1 77.5 212 GLU B C 1
ATOM 4838 O O . GLU B 1 212 ? 22.172 -5.934 -13.859 1 77.5 212 GLU B O 1
ATOM 4843 N N . ARG B 1 213 ? 21.172 -4.148 -12.867 1 67.75 213 ARG B N 1
ATOM 4844 C CA . ARG B 1 213 ? 21.422 -3.221 -13.969 1 67.75 213 ARG B CA 1
ATOM 4845 C C . ARG B 1 213 ? 22.875 -3.279 -14.414 1 67.75 213 ARG B C 1
ATOM 4847 O O . ARG B 1 213 ? 23.172 -3.312 -15.609 1 67.75 213 ARG B O 1
ATOM 4854 N N . LYS B 1 214 ? 23.688 -3.246 -13.477 1 68.38 214 LYS B N 1
ATOM 4855 C CA . LYS B 1 214 ? 25.109 -3.16 -13.766 1 68.38 214 LYS B CA 1
ATOM 4856 C C . LYS B 1 214 ? 25.594 -4.398 -14.516 1 68.38 214 LYS B C 1
ATOM 4858 O O . LYS B 1 214 ? 26.641 -4.363 -15.164 1 68.38 214 LYS B O 1
ATOM 4863 N N . THR B 1 215 ? 24.859 -5.438 -14.477 1 70.88 215 THR B N 1
ATOM 4864 C CA . THR B 1 215 ? 25.328 -6.703 -15.031 1 70.88 215 THR B CA 1
ATOM 4865 C C . THR B 1 215 ? 24.656 -6.996 -16.359 1 70.88 215 THR B C 1
ATOM 4867 O O . THR B 1 215 ? 24.891 -8.047 -16.969 1 70.88 215 THR B O 1
ATOM 4870 N N . ILE B 1 216 ? 23.891 -5.977 -16.812 1 72.75 216 ILE B N 1
ATOM 4871 C CA . ILE B 1 216 ? 23.156 -6.227 -18.047 1 72.75 216 ILE B CA 1
ATOM 4872 C C . ILE B 1 216 ? 24.078 -6 -19.25 1 72.75 216 ILE B C 1
ATOM 4874 O O . ILE B 1 216 ? 24.609 -4.902 -19.422 1 72.75 216 ILE B O 1
ATOM 4878 N N . PRO B 1 217 ? 24.266 -7.09 -19.984 1 75.12 217 PRO B N 1
ATOM 4879 C CA . PRO B 1 217 ? 25.047 -6.898 -21.203 1 75.12 217 PRO B CA 1
ATOM 4880 C C . PRO B 1 217 ? 24.422 -5.902 -22.172 1 75.12 217 PRO B C 1
ATOM 4882 O O . PRO B 1 217 ? 23.188 -5.852 -22.297 1 75.12 217 PRO B O 1
ATOM 4885 N N . GLN B 1 218 ? 25.219 -5.094 -22.75 1 78.25 218 GLN B N 1
ATOM 4886 C CA . GLN B 1 218 ? 24.75 -4.094 -23.688 1 78.25 218 GLN B CA 1
ATOM 4887 C C . GLN B 1 218 ? 24.188 -4.75 -24.953 1 78.25 218 GLN B C 1
ATOM 4889 O O . GLN B 1 218 ? 24.734 -5.758 -25.422 1 78.25 218 GLN B O 1
ATOM 4894 N N . ALA B 1 219 ? 23.062 -4.344 -25.328 1 81.62 219 ALA B N 1
ATOM 4895 C CA . ALA B 1 219 ? 22.469 -4.812 -26.578 1 81.62 219 ALA B CA 1
ATOM 4896 C C . ALA B 1 219 ? 21.844 -3.66 -27.359 1 81.62 219 ALA B C 1
ATOM 4898 O O . ALA B 1 219 ? 21.219 -2.773 -26.781 1 81.62 219 ALA B O 1
ATOM 4899 N N . GLU B 1 220 ? 22.109 -3.641 -28.625 1 79.19 220 GLU B N 1
ATOM 4900 C CA . GLU B 1 220 ? 21.562 -2.598 -29.484 1 79.19 220 GLU B CA 1
ATOM 4901 C C . GLU B 1 220 ? 20.109 -2.887 -29.828 1 79.19 220 GLU B C 1
ATOM 4903 O O . GLU B 1 220 ? 19.281 -1.977 -29.859 1 79.19 220 GLU B O 1
ATOM 4908 N N . ASP B 1 221 ? 19.828 -4.145 -30.047 1 86.75 221 ASP B N 1
ATOM 4909 C CA . ASP B 1 221 ? 18.484 -4.578 -30.375 1 86.75 221 ASP B CA 1
ATOM 4910 C C . ASP B 1 221 ? 17.609 -4.641 -29.125 1 86.75 221 ASP B C 1
ATOM 4912 O O . ASP B 1 221 ? 17.984 -5.234 -28.109 1 86.75 221 ASP B O 1
ATOM 4916 N N . PRO B 1 222 ? 16.484 -3.982 -29.203 1 82.56 222 PRO B N 1
ATOM 4917 C CA . PRO B 1 222 ? 15.609 -3.963 -28.031 1 82.56 222 PRO B CA 1
ATOM 4918 C C . PRO B 1 222 ? 15.203 -5.363 -27.578 1 82.56 222 PRO B C 1
ATOM 4920 O O . PRO B 1 222 ? 15.07 -5.609 -26.375 1 82.56 222 PRO B O 1
ATOM 4923 N N . ARG B 1 223 ? 14.969 -6.184 -28.516 1 86.5 223 ARG B N 1
ATOM 4924 C CA . ARG B 1 223 ? 14.602 -7.551 -28.172 1 86.5 223 ARG B CA 1
ATOM 4925 C C . ARG B 1 223 ? 15.75 -8.266 -27.469 1 86.5 223 ARG B C 1
ATOM 4927 O O . ARG B 1 223 ? 15.531 -8.984 -26.484 1 86.5 223 ARG B O 1
ATOM 4934 N N . GLU B 1 224 ? 16.844 -8.07 -27.922 1 87.94 224 GLU B N 1
ATOM 4935 C CA . GLU B 1 224 ? 18.031 -8.641 -27.297 1 87.94 224 GLU B CA 1
ATOM 4936 C C . GLU B 1 224 ? 18.266 -8.016 -25.922 1 87.94 224 GLU B C 1
ATOM 4938 O O . GLU B 1 224 ? 18.672 -8.711 -24.984 1 87.94 224 GLU B O 1
ATOM 4943 N N . ALA B 1 225 ? 18.078 -6.777 -25.906 1 87.25 225 ALA B N 1
ATOM 4944 C CA . ALA B 1 225 ? 18.25 -6.086 -24.625 1 87.25 225 ALA B CA 1
ATOM 4945 C C . ALA B 1 225 ? 17.297 -6.645 -23.562 1 87.25 225 ALA B C 1
ATOM 4947 O O . ALA B 1 225 ? 17.688 -6.832 -22.406 1 87.25 225 ALA B O 1
ATOM 4948 N N . TYR B 1 226 ? 16.109 -6.914 -24 1 89.19 226 TYR B N 1
ATOM 4949 C CA . TYR B 1 226 ? 15.125 -7.516 -23.109 1 89.19 226 TYR B CA 1
ATOM 4950 C C . TYR B 1 226 ? 15.586 -8.883 -22.625 1 89.19 226 TYR B C 1
ATOM 4952 O O . TYR B 1 226 ? 15.609 -9.156 -21.422 1 89.19 226 TYR B O 1
ATOM 4960 N N . GLU B 1 227 ? 15.953 -9.664 -23.531 1 91.69 227 GLU B N 1
ATOM 4961 C CA . GLU B 1 227 ? 16.359 -11.023 -23.188 1 91.69 227 GLU B CA 1
ATOM 4962 C C . GLU B 1 227 ? 17.578 -11.023 -22.266 1 91.69 227 GLU B C 1
ATOM 4964 O O . GLU B 1 227 ? 17.656 -11.828 -21.328 1 91.69 227 GLU B O 1
ATOM 4969 N N . ARG B 1 228 ? 18.406 -10.078 -22.469 1 91.62 228 ARG B N 1
ATOM 4970 C CA . ARG B 1 228 ? 19.641 -10.016 -21.703 1 91.62 228 ARG B CA 1
ATOM 4971 C C . ARG B 1 228 ? 19.391 -9.43 -20.312 1 91.62 228 ARG B C 1
ATOM 4973 O O . ARG B 1 228 ? 20.266 -9.5 -19.438 1 91.62 228 ARG B O 1
ATOM 4980 N N . SER B 1 229 ? 18.281 -8.938 -20.156 1 91 229 SER B N 1
ATOM 4981 C CA . SER B 1 229 ? 17.953 -8.352 -18.859 1 91 229 SER B CA 1
ATOM 4982 C C . SER B 1 229 ? 17.609 -9.43 -17.844 1 91 229 SER B C 1
ATOM 4984 O O . SER B 1 229 ? 17.484 -9.148 -16.641 1 91 229 SER B O 1
ATOM 4986 N N . PHE B 1 230 ? 17.562 -10.664 -18.297 1 93.75 230 PHE B N 1
ATOM 4987 C CA . PHE B 1 230 ? 17.156 -11.766 -17.422 1 93.75 230 PHE B CA 1
ATOM 4988 C C . PHE B 1 230 ? 18.203 -12.875 -17.453 1 93.75 230 PHE B C 1
ATOM 4990 O O . PHE B 1 230 ? 18.938 -13.023 -18.422 1 93.75 230 PHE B O 1
ATOM 4997 N N . ILE B 1 231 ? 18.281 -13.594 -16.312 1 94.5 231 ILE B N 1
ATOM 4998 C CA . ILE B 1 231 ? 18.844 -14.938 -16.297 1 94.5 231 ILE B CA 1
ATOM 4999 C C . ILE B 1 231 ? 17.75 -15.969 -16.562 1 94.5 231 ILE B C 1
ATOM 5001 O O . ILE B 1 231 ? 16.891 -16.188 -15.711 1 94.5 231 ILE B O 1
ATOM 5005 N N . TRP B 1 232 ? 17.859 -16.609 -17.688 1 97 232 TRP B N 1
ATOM 5006 C CA . TRP B 1 232 ? 16.844 -17.578 -18.062 1 97 232 TRP B CA 1
ATOM 5007 C C . TRP B 1 232 ? 17.266 -19 -17.656 1 97 232 TRP B C 1
ATOM 5009 O O . TRP B 1 232 ? 18.375 -19.422 -17.953 1 97 232 TRP B O 1
ATOM 5019 N N . ILE B 1 233 ? 16.359 -19.688 -16.969 1 98.38 233 ILE B N 1
ATOM 5020 C CA . ILE B 1 233 ? 16.609 -21.062 -16.562 1 98.38 233 ILE B CA 1
ATOM 5021 C C . ILE B 1 233 ? 15.484 -21.969 -17.094 1 98.38 233 ILE B C 1
ATOM 5023 O O . ILE B 1 233 ? 14.305 -21.656 -16.922 1 98.38 233 ILE B O 1
ATOM 5027 N N . ARG B 1 234 ? 15.852 -23.078 -17.672 1 97.88 234 ARG B N 1
ATOM 5028 C CA . ARG B 1 234 ? 14.891 -24 -18.266 1 97.88 234 ARG B CA 1
ATOM 5029 C C . ARG B 1 234 ? 14.18 -24.812 -17.188 1 97.88 234 ARG B C 1
ATOM 5031 O O . ARG B 1 234 ? 14.734 -25.047 -16.109 1 97.88 234 ARG B O 1
ATOM 5038 N N . ALA B 1 235 ? 13.008 -25.172 -17.531 1 98.12 235 ALA B N 1
ATOM 5039 C CA . ALA B 1 235 ? 12.234 -26.031 -16.656 1 98.12 235 ALA B CA 1
ATOM 5040 C C . ALA B 1 235 ? 12.727 -27.484 -16.734 1 98.12 235 ALA B C 1
ATOM 5042 O O . ALA B 1 235 ? 13.164 -27.938 -17.797 1 98.12 235 ALA B O 1
ATOM 5043 N N . ASP B 1 236 ? 12.695 -28.156 -15.648 1 97.5 236 ASP B N 1
ATOM 5044 C CA . ASP B 1 236 ? 12.961 -29.594 -15.594 1 97.5 236 ASP B CA 1
ATOM 5045 C C . ASP B 1 236 ? 11.664 -30.391 -15.609 1 97.5 236 ASP B C 1
ATOM 5047 O O . ASP B 1 236 ? 11.547 -31.391 -16.328 1 97.5 236 ASP B O 1
ATOM 5051 N N . LYS B 1 237 ? 10.695 -30.016 -14.852 1 95.94 237 LYS B N 1
ATOM 5052 C CA . LYS B 1 237 ? 9.359 -30.609 -14.859 1 95.94 237 LYS B CA 1
ATOM 5053 C C . LYS B 1 237 ? 8.312 -29.625 -14.352 1 95.94 237 LYS B C 1
ATOM 5055 O O . LYS B 1 237 ? 8.656 -28.594 -13.758 1 95.94 237 LYS B O 1
ATOM 5060 N N . VAL B 1 238 ? 7.102 -29.938 -14.672 1 97.25 238 VAL B N 1
ATOM 5061 C CA . VAL B 1 238 ? 5.977 -29.094 -14.297 1 97.25 238 VAL B CA 1
ATOM 5062 C C . VAL B 1 238 ? 4.91 -29.922 -13.594 1 97.25 238 VAL B C 1
ATOM 5064 O O . VAL B 1 238 ? 4.688 -31.094 -13.953 1 97.25 238 VAL B O 1
ATOM 5067 N N . TYR B 1 239 ? 4.316 -29.375 -12.578 1 96 239 TYR B N 1
ATOM 5068 C CA . TYR B 1 239 ? 3.213 -29.984 -11.844 1 96 239 TYR B CA 1
ATOM 5069 C C . TYR B 1 239 ? 1.942 -29.156 -11.977 1 96 239 TYR B C 1
ATOM 5071 O O . TYR B 1 239 ? 1.978 -27.938 -11.836 1 96 239 TYR B O 1
ATOM 5079 N N . LEU B 1 240 ? 0.823 -29.766 -12.297 1 94.88 240 LEU B N 1
ATOM 5080 C CA . LEU B 1 240 ? -0.49 -29.141 -12.352 1 94.88 240 LEU B CA 1
ATOM 5081 C C . LEU B 1 240 ? -1.543 -30.016 -11.68 1 94.88 240 LEU B C 1
ATOM 5083 O O . LEU B 1 240 ? -1.472 -31.234 -11.742 1 94.88 240 LEU B O 1
ATOM 5087 N N . PRO B 1 241 ? -2.57 -29.359 -11.156 1 92.75 241 PRO B N 1
ATOM 5088 C CA . PRO B 1 241 ? -3.703 -30.188 -10.711 1 92.75 241 PRO B CA 1
ATOM 5089 C C . PRO B 1 241 ? -4.344 -30.969 -11.844 1 92.75 241 PRO B C 1
ATOM 5091 O O . PRO B 1 241 ? -4.504 -30.453 -12.953 1 92.75 241 PRO B O 1
ATOM 5094 N N . TYR B 1 242 ? -4.664 -32.156 -11.523 1 89.62 242 TYR B N 1
ATOM 5095 C CA . TYR B 1 242 ? -5.273 -33 -12.555 1 89.62 242 TYR B CA 1
ATOM 5096 C C . TYR B 1 242 ? -6.637 -32.438 -12.961 1 89.62 242 TYR B C 1
ATOM 5098 O O . TYR B 1 242 ? -7.031 -32.562 -14.125 1 89.62 242 TYR B O 1
ATOM 5106 N N . ASP B 1 243 ? -7.316 -31.875 -12.039 1 85.12 243 ASP B N 1
ATOM 5107 C CA . ASP B 1 243 ? -8.617 -31.297 -12.328 1 85.12 243 ASP B CA 1
ATOM 5108 C C . ASP B 1 243 ? -8.5 -30.203 -13.391 1 85.12 243 ASP B C 1
ATOM 5110 O O . ASP B 1 243 ? -9.477 -29.875 -14.07 1 85.12 243 ASP B O 1
ATOM 5114 N N . TRP B 1 244 ? -7.391 -29.594 -13.477 1 88.44 244 TRP B N 1
ATOM 5115 C CA . TRP B 1 244 ? -7.18 -28.578 -14.5 1 88.44 244 TRP B CA 1
ATOM 5116 C C . TRP B 1 244 ? -7.039 -29.203 -15.883 1 88.44 244 TRP B C 1
ATOM 5118 O O . TRP B 1 244 ? -7.645 -28.734 -16.844 1 88.44 244 TRP B O 1
ATOM 5128 N N . THR B 1 245 ? -6.32 -30.234 -16.031 1 83.81 245 THR B N 1
ATOM 5129 C CA . THR B 1 245 ? -5.965 -30.797 -17.328 1 83.81 245 THR B CA 1
ATOM 5130 C C . THR B 1 245 ? -7.02 -31.797 -17.797 1 83.81 245 THR B C 1
ATOM 5132 O O . THR B 1 245 ? -7.113 -32.094 -18.984 1 83.81 245 THR B O 1
ATOM 5135 N N . ASN B 1 246 ? -7.703 -32.281 -16.828 1 78.19 246 ASN B N 1
ATOM 5136 C CA . ASN B 1 246 ? -8.68 -33.312 -17.188 1 78.19 246 ASN B CA 1
ATOM 5137 C C . ASN B 1 246 ? -10.039 -32.688 -17.5 1 78.19 246 ASN B C 1
ATOM 5139 O O . ASN B 1 246 ? -10.922 -33.375 -18.047 1 78.19 246 ASN B O 1
ATOM 5143 N N . ASN B 1 247 ? -10.344 -31.531 -16.969 1 61.88 247 ASN B N 1
ATOM 5144 C CA . ASN B 1 247 ? -11.688 -30.969 -17.078 1 61.88 247 ASN B CA 1
ATOM 5145 C C . ASN B 1 247 ? -11.938 -30.391 -18.469 1 61.88 247 ASN B C 1
ATOM 5147 O O . ASN B 1 247 ? -11.703 -29.203 -18.703 1 61.88 247 ASN B O 1
ATOM 5151 N N . LYS B 1 248 ? -12.18 -31.281 -19.484 1 60.22 248 LYS B N 1
ATOM 5152 C CA . LYS B 1 248 ? -12.312 -30.969 -20.906 1 60.22 248 LYS B CA 1
ATOM 5153 C C . LYS B 1 248 ? -13.75 -30.562 -21.234 1 60.22 248 LYS B C 1
ATOM 5155 O O . LYS B 1 248 ? -14.039 -30.156 -22.359 1 60.22 248 LYS B O 1
ATOM 5160 N N . LYS B 1 249 ? -14.703 -30.75 -20.375 1 55.25 249 LYS B N 1
ATOM 5161 C CA . LYS B 1 249 ? -16.062 -30.812 -20.891 1 55.25 249 LYS B CA 1
ATOM 5162 C C . LYS B 1 249 ? -16.453 -29.5 -21.562 1 55.25 249 LYS B C 1
ATOM 5164 O O . LYS B 1 249 ? -17.094 -29.5 -22.625 1 55.25 249 LYS B O 1
ATOM 5169 N N . ASN B 1 250 ? -16.391 -28.344 -20.938 1 54.12 250 ASN B N 1
ATOM 5170 C CA . ASN B 1 250 ? -17.016 -27.172 -21.562 1 54.12 250 ASN B CA 1
ATOM 5171 C C . ASN B 1 250 ? -16.062 -26 -21.656 1 54.12 250 ASN B C 1
ATOM 5173 O O . ASN B 1 250 ? -16.484 -24.844 -21.703 1 54.12 250 ASN B O 1
ATOM 5177 N N . ASN B 1 251 ? -14.836 -26.312 -22.016 1 60.03 251 ASN B N 1
ATOM 5178 C CA . ASN B 1 251 ? -13.891 -25.219 -22.203 1 60.03 251 ASN B CA 1
ATOM 5179 C C . ASN B 1 251 ? -13.891 -24.266 -21.016 1 60.03 251 ASN B C 1
ATOM 5181 O O . ASN B 1 251 ? -13.43 -23.141 -21.125 1 60.03 251 ASN B O 1
ATOM 5185 N N . LEU B 1 252 ? -14.609 -24.688 -19.938 1 70.5 252 LEU B N 1
ATOM 5186 C CA . LEU B 1 252 ? -14.57 -23.875 -18.719 1 70.5 252 LEU B CA 1
ATOM 5187 C C . LEU B 1 252 ? -13.523 -24.391 -17.75 1 70.5 252 LEU B C 1
ATOM 5189 O O . LEU B 1 252 ? -13.602 -25.547 -17.312 1 70.5 252 LEU B O 1
ATOM 5193 N N . LEU B 1 253 ? -12.562 -23.641 -17.594 1 81.69 253 LEU B N 1
ATOM 5194 C CA . LEU B 1 253 ? -11.477 -24.047 -16.703 1 81.69 253 LEU B CA 1
ATOM 5195 C C . LEU B 1 253 ? -11.688 -23.484 -15.297 1 81.69 253 LEU B C 1
ATOM 5197 O O . LEU B 1 253 ? -12.062 -22.312 -15.141 1 81.69 253 LEU B O 1
ATOM 5201 N N . PRO B 1 254 ? -11.555 -24.328 -14.32 1 84.31 254 PRO B N 1
ATOM 5202 C CA . PRO B 1 254 ? -11.859 -23.922 -12.945 1 84.31 254 PRO B CA 1
ATOM 5203 C C . PRO B 1 254 ? -10.836 -22.938 -12.383 1 84.31 254 PRO B C 1
ATOM 5205 O O . PRO B 1 254 ? -9.664 -23.281 -12.219 1 84.31 254 PRO B O 1
ATOM 5208 N N . LEU B 1 255 ? -11.289 -21.828 -11.906 1 85.5 255 LEU B N 1
ATOM 5209 C CA . LEU B 1 255 ? -10.453 -20.766 -11.375 1 85.5 255 LEU B CA 1
ATOM 5210 C C . LEU B 1 255 ? -9.719 -21.219 -10.117 1 85.5 255 LEU B C 1
ATOM 5212 O O . LEU B 1 255 ? -8.594 -20.797 -9.859 1 85.5 255 LEU B O 1
ATOM 5216 N N . ASP B 1 256 ? -10.375 -22.109 -9.406 1 88.62 256 ASP B N 1
ATOM 5217 C CA . ASP B 1 256 ? -9.812 -22.5 -8.117 1 88.62 256 ASP B CA 1
ATOM 5218 C C . ASP B 1 256 ? -8.734 -23.578 -8.289 1 88.62 256 ASP B C 1
ATOM 5220 O O . ASP B 1 256 ? -8.133 -24.016 -7.312 1 88.62 256 ASP B O 1
ATOM 5224 N N . LYS B 1 257 ? -8.461 -24 -9.484 1 91.31 257 LYS B N 1
ATOM 5225 C CA . LYS B 1 257 ? -7.402 -24.969 -9.766 1 91.31 257 LYS B CA 1
ATOM 5226 C C . LYS B 1 257 ? -6.312 -24.359 -10.641 1 91.31 257 LYS B C 1
ATOM 5228 O O . LYS B 1 257 ? -5.473 -25.078 -11.18 1 91.31 257 LYS B O 1
ATOM 5233 N N . ASP B 1 258 ? -6.379 -23.094 -10.789 1 92.88 258 ASP B N 1
ATOM 5234 C CA . ASP B 1 258 ? -5.473 -22.406 -11.711 1 92.88 258 ASP B CA 1
ATOM 5235 C C . ASP B 1 258 ? -4.133 -22.109 -11.047 1 92.88 258 ASP B C 1
ATOM 5237 O O . ASP B 1 258 ? -3.77 -20.953 -10.859 1 92.88 258 ASP B O 1
ATOM 5241 N N . TYR B 1 259 ? -3.416 -23.141 -10.695 1 97.31 259 TYR B N 1
ATOM 5242 C CA . TYR B 1 259 ? -2.062 -23 -10.164 1 97.31 259 TYR B CA 1
ATOM 5243 C C . TYR B 1 259 ? -1.182 -24.156 -10.633 1 97.31 259 TYR B C 1
ATOM 5245 O O . TYR B 1 259 ? -1.68 -25.25 -10.938 1 97.31 259 TYR B O 1
ATOM 5253 N N . ALA B 1 260 ? 0.105 -23.859 -10.742 1 98.31 260 ALA B N 1
ATOM 5254 C CA . ALA B 1 260 ? 1.114 -24.812 -11.18 1 98.31 260 ALA B CA 1
ATOM 5255 C C . ALA B 1 260 ? 2.469 -24.516 -10.539 1 98.31 260 ALA B C 1
ATOM 5257 O O . ALA B 1 260 ? 2.717 -23.391 -10.094 1 98.31 260 ALA B O 1
ATOM 5258 N N . VAL B 1 261 ? 3.268 -25.562 -10.484 1 98.56 261 VAL B N 1
ATOM 5259 C CA . VAL B 1 261 ? 4.637 -25.406 -10.008 1 98.56 261 VAL B CA 1
ATOM 5260 C C . VAL B 1 261 ? 5.617 -25.922 -11.055 1 98.56 261 VAL B C 1
ATOM 5262 O O . VAL B 1 261 ? 5.43 -27.016 -11.602 1 98.56 261 VAL B O 1
ATOM 5265 N N . ILE B 1 262 ? 6.562 -25.109 -11.352 1 98.56 262 ILE B N 1
ATOM 5266 C CA . ILE B 1 262 ? 7.656 -25.438 -12.266 1 98.56 262 ILE B CA 1
ATOM 5267 C C . ILE B 1 262 ? 8.922 -25.75 -11.461 1 98.56 262 ILE B C 1
ATOM 5269 O O . ILE B 1 262 ? 9.383 -24.922 -10.68 1 98.56 262 ILE B O 1
ATOM 5273 N N . MET B 1 263 ? 9.445 -26.938 -11.641 1 98.38 263 MET B N 1
ATOM 5274 C CA . MET B 1 263 ? 10.789 -27.219 -11.133 1 98.38 263 MET B CA 1
ATOM 5275 C C . MET B 1 263 ? 11.852 -26.828 -12.156 1 98.38 263 MET B C 1
ATOM 5277 O O . MET B 1 263 ? 11.828 -27.297 -13.297 1 98.38 263 MET B O 1
ATOM 5281 N N . LEU B 1 264 ? 12.781 -26.016 -11.688 1 98.44 264 LEU B N 1
ATOM 5282 C CA . LEU B 1 264 ? 13.836 -25.531 -12.578 1 98.44 264 LEU B CA 1
ATOM 5283 C C . LEU B 1 264 ? 14.992 -26.516 -12.641 1 98.44 264 LEU B C 1
ATOM 5285 O O . LEU B 1 264 ? 15.203 -27.297 -11.703 1 98.44 264 LEU B O 1
ATOM 5289 N N . LYS B 1 265 ? 15.734 -26.438 -13.727 1 98 265 LYS B N 1
ATOM 5290 C CA . LYS B 1 265 ? 16.891 -27.312 -13.898 1 98 265 LYS B CA 1
ATOM 5291 C C . LYS B 1 265 ? 17.984 -26.984 -12.891 1 98 265 LYS B C 1
ATOM 5293 O O . LYS B 1 265 ? 18.797 -27.844 -12.531 1 98 265 LYS B O 1
ATOM 5298 N N . ARG B 1 266 ? 18.031 -25.766 -12.477 1 97.81 266 ARG B N 1
ATOM 5299 C CA . ARG B 1 266 ? 18.984 -25.312 -11.453 1 97.81 266 ARG B CA 1
ATOM 5300 C C . ARG B 1 266 ? 18.422 -24.125 -10.672 1 97.81 266 ARG B C 1
ATOM 5302 O O . ARG B 1 266 ? 17.469 -23.469 -11.125 1 97.81 266 ARG B O 1
ATOM 5309 N N . SER B 1 267 ? 19.031 -23.891 -9.539 1 97.56 267 SER B N 1
ATOM 5310 C CA . SER B 1 267 ? 18.641 -22.75 -8.719 1 97.56 267 SER B CA 1
ATOM 5311 C C . SER B 1 267 ? 19.141 -21.438 -9.328 1 97.56 267 SER B C 1
ATOM 5313 O O . SER B 1 267 ? 20.266 -21.375 -9.82 1 97.56 267 SER B O 1
ATOM 5315 N N . PRO B 1 268 ? 18.328 -20.406 -9.312 1 96.12 268 PRO B N 1
ATOM 5316 C CA . PRO B 1 268 ? 18.812 -19.094 -9.719 1 96.12 268 PRO B CA 1
ATOM 5317 C C . PRO B 1 268 ? 19.656 -18.406 -8.641 1 96.12 268 PRO B C 1
ATOM 5319 O O . PRO B 1 268 ? 20.156 -17.312 -8.859 1 96.12 268 PRO B O 1
ATOM 5322 N N . GLU B 1 269 ? 19.75 -18.984 -7.469 1 93.5 269 GLU B N 1
ATOM 5323 C CA . GLU B 1 269 ? 20.484 -18.422 -6.344 1 93.5 269 GLU B CA 1
ATOM 5324 C C . GLU B 1 269 ? 19.906 -17.078 -5.914 1 93.5 269 GLU B C 1
ATOM 5326 O O . GLU B 1 269 ? 20.625 -16.094 -5.797 1 93.5 269 GLU B O 1
ATOM 5331 N N . ARG B 1 270 ? 18.594 -17.031 -5.805 1 91.62 270 ARG B N 1
ATOM 5332 C CA . ARG B 1 270 ? 17.812 -15.891 -5.324 1 91.62 270 ARG B CA 1
ATOM 5333 C C . ARG B 1 270 ? 17 -16.266 -4.086 1 91.62 270 ARG B C 1
ATOM 5335 O O . ARG B 1 270 ? 16.609 -17.422 -3.926 1 91.62 270 ARG B O 1
ATOM 5342 N N . GLU B 1 271 ? 16.844 -15.242 -3.27 1 91.19 271 GLU B N 1
ATOM 5343 C CA . GLU B 1 271 ? 15.938 -15.484 -2.146 1 91.19 271 GLU B CA 1
ATOM 5344 C C . GLU B 1 271 ? 14.508 -15.719 -2.629 1 91.19 271 GLU B C 1
ATOM 5346 O O . GLU B 1 271 ? 14.039 -15.055 -3.559 1 91.19 271 GLU B O 1
ATOM 5351 N N . HIS B 1 272 ? 13.844 -16.688 -2.072 1 94.75 272 HIS B N 1
ATOM 5352 C CA . HIS B 1 272 ? 12.477 -17.047 -2.424 1 94.75 272 HIS B CA 1
ATOM 5353 C C . HIS B 1 272 ? 11.508 -16.672 -1.307 1 94.75 272 HIS B C 1
ATOM 5355 O O . HIS B 1 272 ? 11.922 -16.391 -0.186 1 94.75 272 HIS B O 1
ATOM 5361 N N . LEU B 1 273 ? 10.227 -16.562 -1.663 1 93.31 273 LEU B N 1
ATOM 5362 C CA . LEU B 1 273 ? 9.172 -16.375 -0.671 1 93.31 273 LEU B CA 1
ATOM 5363 C C . LEU B 1 273 ? 8.68 -17.719 -0.138 1 93.31 273 LEU B C 1
ATOM 5365 O O . LEU B 1 273 ? 8.773 -18.734 -0.83 1 93.31 273 LEU B O 1
ATOM 5369 N N . GLU B 1 274 ? 8.094 -17.688 1.045 1 90.56 274 GLU B N 1
ATOM 5370 C CA . GLU B 1 274 ? 7.496 -18.875 1.626 1 90.56 274 GLU B CA 1
ATOM 5371 C C . GLU B 1 274 ? 6 -18.938 1.331 1 90.56 274 GLU B C 1
ATOM 5373 O O . GLU B 1 274 ? 5.336 -17.906 1.242 1 90.56 274 GLU B O 1
ATOM 5378 N N . VAL B 1 275 ? 5.566 -20.172 1.187 1 93.5 275 VAL B N 1
ATOM 5379 C CA . VAL B 1 275 ? 4.141 -20.375 0.947 1 93.5 275 VAL B CA 1
ATOM 5380 C C . VAL B 1 275 ? 3.4 -20.469 2.279 1 93.5 275 VAL B C 1
ATOM 5382 O O . VAL B 1 275 ? 3.879 -21.109 3.215 1 93.5 275 VAL B O 1
ATOM 5385 N N . GLY B 1 276 ? 2.289 -19.766 2.393 1 91.06 276 GLY B N 1
ATOM 5386 C CA . GLY B 1 276 ? 1.436 -19.812 3.568 1 91.06 276 GLY B CA 1
ATOM 5387 C C . GLY B 1 276 ? -0.025 -20.062 3.234 1 91.06 276 GLY B C 1
ATOM 5388 O O . GLY B 1 276 ? -0.368 -20.328 2.08 1 91.06 276 GLY B O 1
ATOM 5389 N N . MET B 1 277 ? -0.861 -19.984 4.344 1 88.38 277 MET B N 1
ATOM 5390 C CA . MET B 1 277 ? -2.289 -20.266 4.207 1 88.38 277 MET B CA 1
ATOM 5391 C C . MET B 1 277 ? -3.051 -19 3.818 1 88.38 277 MET B C 1
ATOM 5393 O O . MET B 1 277 ? -3.023 -18 4.543 1 88.38 277 MET B O 1
ATOM 5397 N N . GLY B 1 278 ? -3.701 -19.141 2.699 1 91.69 278 GLY B N 1
ATOM 5398 C CA . GLY B 1 278 ? -4.492 -18 2.248 1 91.69 278 GLY B CA 1
ATOM 5399 C C . GLY B 1 278 ? -5.969 -18.141 2.568 1 91.69 278 GLY B C 1
ATOM 5400 O O . GLY B 1 278 ? -6.812 -17.547 1.901 1 91.69 278 GLY B O 1
ATOM 5401 N N . ASP B 1 279 ? -6.285 -18.938 3.533 1 86.75 279 ASP B N 1
ATOM 5402 C CA . ASP B 1 279 ? -7.684 -19.172 3.873 1 86.75 279 ASP B CA 1
ATOM 5403 C C . ASP B 1 279 ? -8.352 -17.906 4.398 1 86.75 279 ASP B C 1
ATOM 5405 O O . ASP B 1 279 ? -7.672 -16.922 4.691 1 86.75 279 ASP B O 1
ATOM 5409 N N . THR B 1 280 ? -9.68 -17.938 4.582 1 82.69 280 THR B N 1
ATOM 5410 C CA . THR B 1 280 ? -10.461 -16.766 4.949 1 82.69 280 THR B CA 1
ATOM 5411 C C . THR B 1 280 ? -10.164 -16.344 6.387 1 82.69 280 THR B C 1
ATOM 5413 O O . THR B 1 280 ? -10.367 -15.188 6.754 1 82.69 280 THR B O 1
ATOM 5416 N N . GLY B 1 281 ? -9.711 -17.281 7.18 1 77.5 281 GLY B N 1
ATOM 5417 C CA . GLY B 1 281 ? -9.336 -16.938 8.539 1 77.5 281 GLY B CA 1
ATOM 5418 C C . GLY B 1 281 ? -8.062 -16.109 8.609 1 77.5 281 GLY B C 1
ATOM 5419 O O . GLY B 1 281 ? -8.023 -15.086 9.297 1 77.5 281 GLY B O 1
ATOM 5420 N N . ASN B 1 282 ? -7.066 -16.531 7.949 1 79.75 282 ASN B N 1
ATOM 5421 C CA . ASN B 1 282 ? -5.773 -15.852 7.938 1 79.75 282 ASN B CA 1
ATOM 5422 C C . ASN B 1 282 ? -5.809 -14.602 7.062 1 79.75 282 ASN B C 1
ATOM 5424 O O . ASN B 1 282 ? -5.059 -13.656 7.301 1 79.75 282 ASN B O 1
ATOM 5428 N N . VAL B 1 283 ? -6.664 -14.664 6.043 1 83.5 283 VAL B N 1
ATOM 5429 C CA . VAL B 1 283 ? -6.719 -13.57 5.082 1 83.5 283 VAL B CA 1
ATOM 5430 C C . VAL B 1 283 ? -8.164 -13.086 4.934 1 83.5 283 VAL B C 1
ATOM 5432 O O . VAL B 1 283 ? -8.758 -13.219 3.863 1 83.5 283 VAL B O 1
ATOM 5435 N N . PRO B 1 284 ? -8.633 -12.555 5.914 1 73.75 284 PRO B N 1
ATOM 5436 C CA . PRO B 1 284 ? -9.992 -12.023 5.836 1 73.75 284 PRO B CA 1
ATOM 5437 C C . PRO B 1 284 ? -10.094 -10.766 4.973 1 73.75 284 PRO B C 1
ATOM 5439 O O . PRO B 1 284 ? -9.07 -10.195 4.586 1 73.75 284 PRO B O 1
ATOM 5442 N N . VAL B 1 285 ? -11.391 -10.43 4.684 1 68.62 285 VAL B N 1
ATOM 5443 C CA . VAL B 1 285 ? -11.656 -9.156 4.016 1 68.62 285 VAL B CA 1
ATOM 5444 C C . VAL B 1 285 ? -10.992 -8.023 4.789 1 68.62 285 VAL B C 1
ATOM 5446 O O . VAL B 1 285 ? -11.031 -7.992 6.02 1 68.62 285 VAL B O 1
ATOM 5449 N N . GLY B 1 286 ? -10.383 -7.133 4.023 1 63.88 286 GLY B N 1
ATOM 5450 C CA . GLY B 1 286 ? -9.695 -6.012 4.641 1 63.88 286 GLY B CA 1
ATOM 5451 C C . GLY B 1 286 ? -8.195 -6.219 4.754 1 63.88 286 GLY B C 1
ATOM 5452 O O . GLY B 1 286 ? -7.449 -5.27 5.012 1 63.88 286 GLY B O 1
ATOM 5453 N N . THR B 1 287 ? -7.734 -7.441 4.543 1 69.81 287 THR B N 1
ATOM 5454 C CA . THR B 1 287 ? -6.312 -7.75 4.617 1 69.81 287 THR B CA 1
ATOM 5455 C C . THR B 1 287 ? -5.547 -7.051 3.496 1 69.81 287 THR B C 1
ATOM 5457 O O . THR B 1 287 ? -5.984 -7.055 2.344 1 69.81 287 THR B O 1
ATOM 5460 N N . MET B 1 288 ? -4.457 -6.406 3.887 1 69.44 288 MET B N 1
ATOM 5461 C CA . MET B 1 288 ? -3.562 -5.852 2.877 1 69.44 288 MET B CA 1
ATOM 5462 C C . MET B 1 288 ? -2.695 -6.941 2.258 1 69.44 288 MET B C 1
ATOM 5464 O O . MET B 1 288 ? -2.025 -7.688 2.975 1 69.44 288 MET B O 1
ATOM 5468 N N . VAL B 1 289 ? -2.697 -6.949 0.966 1 82.75 289 VAL B N 1
ATOM 5469 C CA . VAL B 1 289 ? -1.89 -7.934 0.254 1 82.75 289 VAL B CA 1
ATOM 5470 C C . VAL B 1 289 ? -0.938 -7.227 -0.707 1 82.75 289 VAL B C 1
ATOM 5472 O O . VAL B 1 289 ? -1.182 -6.082 -1.101 1 82.75 289 VAL B O 1
ATOM 5475 N N . HIS B 1 290 ? 0.148 -7.996 -1.052 1 79.5 290 HIS B N 1
ATOM 5476 C CA . HIS B 1 290 ? 1.238 -7.457 -1.858 1 79.5 290 HIS B CA 1
ATOM 5477 C C . HIS B 1 290 ? 1.589 -8.398 -3.006 1 79.5 290 HIS B C 1
ATOM 5479 O O . HIS B 1 290 ? 1.438 -9.617 -2.885 1 79.5 290 HIS B O 1
ATOM 5485 N N . PHE B 1 291 ? 1.997 -7.816 -4.121 1 88.25 291 PHE B N 1
ATOM 5486 C CA . PHE B 1 291 ? 2.699 -8.664 -5.078 1 88.25 291 PHE B CA 1
ATOM 5487 C C . PHE B 1 291 ? 3.488 -7.82 -6.07 1 88.25 291 PHE B C 1
ATOM 5489 O O . PHE B 1 291 ? 3.299 -6.605 -6.148 1 88.25 291 PHE B O 1
ATOM 5496 N N . SER B 1 292 ? 4.469 -8.477 -6.629 1 87.19 292 SER B N 1
ATOM 5497 C CA . SER B 1 292 ? 5.281 -7.922 -7.707 1 87.19 292 SER B CA 1
ATOM 5498 C C . SER B 1 292 ? 5.117 -8.719 -8.992 1 87.19 292 SER B C 1
ATOM 5500 O O . SER B 1 292 ? 5.012 -9.945 -8.961 1 87.19 292 SER B O 1
ATOM 5502 N N . SER B 1 293 ? 5.043 -7.957 -10.062 1 92.31 293 SER B N 1
ATOM 5503 C CA . SER B 1 293 ? 4.859 -8.656 -11.328 1 92.31 293 SER B CA 1
ATOM 5504 C C . SER B 1 293 ? 5.445 -7.863 -12.492 1 92.31 293 SER B C 1
ATOM 5506 O O . SER B 1 293 ? 5.68 -6.66 -12.367 1 92.31 293 SER B O 1
ATOM 5508 N N . PHE B 1 294 ? 5.789 -8.586 -13.516 1 91.69 294 PHE B N 1
ATOM 5509 C CA . PHE B 1 294 ? 6.172 -8.008 -14.797 1 91.69 294 PHE B CA 1
ATOM 5510 C C . PHE B 1 294 ? 4.941 -7.723 -15.656 1 91.69 294 PHE B C 1
ATOM 5512 O O . PHE B 1 294 ? 4.422 -8.617 -16.328 1 91.69 294 PHE B O 1
ATOM 5519 N N . ASP B 1 295 ? 4.566 -6.422 -15.711 1 86.56 295 ASP B N 1
ATOM 5520 C CA . ASP B 1 295 ? 3.236 -6.066 -16.188 1 86.56 295 ASP B CA 1
ATOM 5521 C C . ASP B 1 295 ? 3.254 -5.773 -17.688 1 86.56 295 ASP B C 1
ATOM 5523 O O . ASP B 1 295 ? 2.205 -5.75 -18.344 1 86.56 295 ASP B O 1
ATOM 5527 N N . ILE B 1 296 ? 4.367 -5.523 -18.219 1 85.62 296 ILE B N 1
ATOM 5528 C CA . ILE B 1 296 ? 4.441 -5.074 -19.609 1 85.62 296 ILE B CA 1
ATOM 5529 C C . ILE B 1 296 ? 5.172 -6.121 -20.453 1 85.62 296 ILE B C 1
ATOM 5531 O O . ILE B 1 296 ? 6.293 -6.516 -20.125 1 85.62 296 ILE B O 1
ATOM 5535 N N . ALA B 1 297 ? 4.469 -6.539 -21.516 1 86.88 297 ALA B N 1
ATOM 5536 C CA . ALA B 1 297 ? 5.062 -7.535 -22.406 1 86.88 297 ALA B CA 1
ATOM 5537 C C . ALA B 1 297 ? 6.387 -7.039 -22.984 1 86.88 297 ALA B C 1
ATOM 5539 O O . ALA B 1 297 ? 6.508 -5.871 -23.359 1 86.88 297 ALA B O 1
ATOM 5540 N N . ASP B 1 298 ? 7.414 -7.805 -22.938 1 86.25 298 ASP B N 1
ATOM 5541 C CA . ASP B 1 298 ? 8.711 -7.613 -23.578 1 86.25 298 ASP B CA 1
ATOM 5542 C C . ASP B 1 298 ? 9.453 -6.426 -22.969 1 86.25 298 ASP B C 1
ATOM 5544 O O . ASP B 1 298 ? 10.266 -5.781 -23.641 1 86.25 298 ASP B O 1
ATOM 5548 N N . GLN B 1 299 ? 9.078 -6.02 -21.859 1 85.31 299 GLN B N 1
ATOM 5549 C CA . GLN B 1 299 ? 9.836 -5.055 -21.062 1 85.31 299 GLN B CA 1
ATOM 5550 C C . GLN B 1 299 ? 10.242 -5.645 -19.719 1 85.31 299 GLN B C 1
ATOM 5552 O O . GLN B 1 299 ? 9.453 -6.34 -19.078 1 85.31 299 GLN B O 1
ATOM 5557 N N . PRO B 1 300 ? 11.461 -5.379 -19.375 1 86.75 300 PRO B N 1
ATOM 5558 C CA . PRO B 1 300 ? 11.945 -5.938 -18.109 1 86.75 300 PRO B CA 1
ATOM 5559 C C . PRO B 1 300 ? 11.617 -5.051 -16.922 1 86.75 300 PRO B C 1
ATOM 5561 O O . PRO B 1 300 ? 12.469 -4.82 -16.062 1 86.75 300 PRO B O 1
ATOM 5564 N N . LYS B 1 301 ? 10.422 -4.59 -16.781 1 81 301 LYS B N 1
ATOM 5565 C CA . LYS B 1 301 ? 9.992 -3.717 -15.695 1 81 301 LYS B CA 1
ATOM 5566 C C . LYS B 1 301 ? 9.172 -4.488 -14.664 1 81 301 LYS B C 1
ATOM 5568 O O . LYS B 1 301 ? 8.195 -5.156 -15.008 1 81 301 LYS B O 1
ATOM 5573 N N . LEU B 1 302 ? 9.703 -4.414 -13.469 1 85.62 302 LEU B N 1
ATOM 5574 C CA . LEU B 1 302 ? 9.016 -5.047 -12.344 1 85.62 302 LEU B CA 1
ATOM 5575 C C . LEU B 1 302 ? 8.203 -4.023 -11.562 1 85.62 302 LEU B C 1
ATOM 5577 O O . LEU B 1 302 ? 8.711 -2.957 -11.211 1 85.62 302 LEU B O 1
ATOM 5581 N N . PHE B 1 303 ? 6.93 -4.367 -11.398 1 78.62 303 PHE B N 1
ATOM 5582 C CA . PHE B 1 303 ? 6.047 -3.492 -10.633 1 78.62 303 PHE B CA 1
ATOM 5583 C C . PHE B 1 303 ? 5.691 -4.121 -9.297 1 78.62 303 PHE B C 1
ATOM 5585 O O . PHE B 1 303 ? 5.449 -5.328 -9.219 1 78.62 303 PHE B O 1
ATOM 5592 N N . TYR B 1 304 ? 5.734 -3.307 -8.266 1 77.06 304 TYR B N 1
ATOM 5593 C CA . TYR B 1 304 ? 5.246 -3.664 -6.938 1 77.06 304 TYR B CA 1
ATOM 5594 C C . TYR B 1 304 ? 3.924 -2.967 -6.637 1 77.06 304 TYR B C 1
ATOM 5596 O O . TYR B 1 304 ? 3.715 -1.82 -7.039 1 77.06 304 TYR B O 1
ATOM 5604 N N . ARG B 1 305 ? 3.043 -3.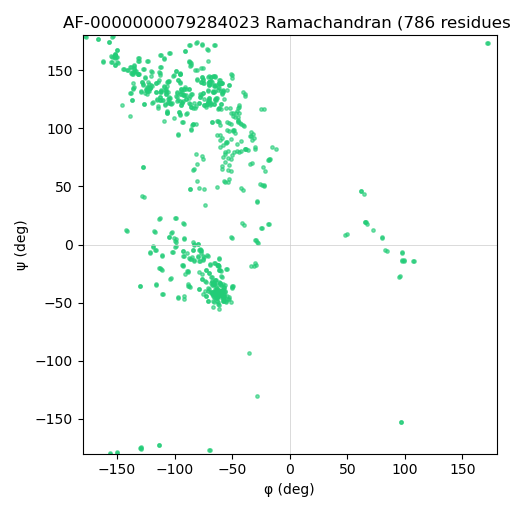73 -5.988 1 72.69 305 ARG B N 1
ATOM 5605 C CA . ARG B 1 305 ? 1.788 -3.107 -5.578 1 72.69 305 ARG B CA 1
ATOM 5606 C C . ARG B 1 305 ? 1.236 -3.768 -4.316 1 72.69 305 ARG B C 1
ATOM 5608 O O . ARG B 1 305 ? 1.669 -4.859 -3.941 1 72.69 305 ARG B O 1
ATOM 5615 N N . PHE B 1 306 ? 0.44 -3.139 -3.729 1 68.69 306 PHE B N 1
ATOM 5616 C CA . PHE B 1 306 ? -0.339 -3.656 -2.611 1 68.69 306 PHE B CA 1
ATOM 5617 C C . PHE B 1 306 ? -1.772 -3.141 -2.666 1 68.69 306 PHE B C 1
ATOM 5619 O O . PHE B 1 306 ? -2.041 -2.1 -3.268 1 68.69 306 PHE B O 1
ATOM 5626 N N . CYS B 1 307 ? -2.684 -3.881 -2.174 1 69.69 307 CYS B N 1
ATOM 5627 C CA . CYS B 1 307 ? -4.105 -3.561 -2.133 1 69.69 307 CYS B CA 1
ATOM 5628 C C . CYS B 1 307 ? -4.809 -4.332 -1.021 1 69.69 307 CYS B C 1
ATOM 5630 O O . CYS B 1 307 ? -4.176 -5.109 -0.305 1 69.69 307 CYS B O 1
ATOM 5632 N N . THR B 1 308 ? -6.012 -4.008 -0.862 1 67.19 308 THR B N 1
ATOM 5633 C CA . THR B 1 308 ? -6.785 -4.629 0.209 1 67.19 308 THR B CA 1
ATOM 5634 C C . THR B 1 308 ? -7.77 -5.648 -0.354 1 67.19 308 THR B C 1
ATOM 5636 O O . THR B 1 308 ? -8.406 -5.402 -1.382 1 67.19 308 THR B O 1
ATOM 5639 N N . VAL B 1 309 ? -7.871 -6.754 0.371 1 76.5 309 VAL B N 1
ATOM 5640 C CA . VAL B 1 309 ? -8.906 -7.73 0.044 1 76.5 309 VAL B CA 1
ATOM 5641 C C . VAL B 1 309 ? -10.281 -7.117 0.277 1 76.5 309 VAL B C 1
ATOM 5643 O O . VAL B 1 309 ? -10.57 -6.621 1.368 1 76.5 309 VAL B O 1
ATOM 5646 N N . THR B 1 310 ? -11.125 -7.137 -0.726 1 69.88 310 THR B N 1
ATOM 5647 C CA . THR B 1 310 ? -12.414 -6.457 -0.644 1 69.88 310 THR B CA 1
ATOM 5648 C C . THR B 1 310 ? -13.539 -7.461 -0.425 1 69.88 310 THR B C 1
ATOM 5650 O O . THR B 1 310 ? -14.586 -7.117 0.122 1 69.88 310 THR B O 1
ATOM 5653 N N . ASP B 1 311 ? -13.344 -8.633 -0.91 1 74.44 311 ASP B N 1
ATOM 5654 C CA . ASP B 1 311 ? -14.297 -9.727 -0.817 1 74.44 311 ASP B CA 1
ATOM 5655 C C . ASP B 1 311 ? -13.648 -11.055 -1.197 1 74.44 311 ASP B C 1
ATOM 5657 O O . ASP B 1 311 ? -12.445 -11.109 -1.478 1 74.44 311 ASP B O 1
ATOM 5661 N N . GLY B 1 312 ? -14.5 -12.172 -1.062 1 80.5 312 GLY B N 1
ATOM 5662 C CA . GLY B 1 312 ? -13.953 -13.445 -1.498 1 80.5 312 GLY B CA 1
ATOM 5663 C C . GLY B 1 312 ? -14.828 -14.633 -1.142 1 80.5 312 GLY B C 1
ATOM 5664 O O . GLY B 1 312 ? -15.914 -14.453 -0.577 1 80.5 312 GLY B O 1
ATOM 5665 N N . THR B 1 313 ? -14.383 -15.727 -1.66 1 83 313 THR B N 1
ATOM 5666 C CA . THR B 1 313 ? -14.906 -17.047 -1.327 1 83 313 THR B CA 1
ATOM 5667 C C . THR B 1 313 ? -13.859 -17.875 -0.597 1 83 313 THR B C 1
ATOM 5669 O O . THR B 1 313 ? -12.805 -17.359 -0.22 1 83 313 THR B O 1
ATOM 5672 N N . GLN B 1 314 ? -14.195 -19.156 -0.391 1 84 314 GLN B N 1
ATOM 5673 C CA . GLN B 1 314 ? -13.219 -20.031 0.253 1 84 314 GLN B CA 1
ATOM 5674 C C . GLN B 1 314 ? -12.031 -20.312 -0.663 1 84 314 GLN B C 1
ATOM 5676 O O . GLN B 1 314 ? -10.953 -20.688 -0.198 1 84 314 GLN B O 1
ATOM 5681 N N . GLU B 1 315 ? -12.273 -20.016 -1.941 1 90.5 315 GLU B N 1
ATOM 5682 C CA . GLU B 1 315 ? -11.25 -20.422 -2.904 1 90.5 315 GLU B CA 1
ATOM 5683 C C . GLU B 1 315 ? -10.578 -19.203 -3.531 1 90.5 315 GLU B C 1
ATOM 5685 O O . GLU B 1 315 ? -9.492 -19.312 -4.109 1 90.5 315 GLU B O 1
ATOM 5690 N N . LEU B 1 316 ? -11.305 -18.078 -3.428 1 90.31 316 LEU B N 1
ATOM 5691 C CA . LEU B 1 316 ? -10.836 -16.875 -4.086 1 90.31 316 LEU B CA 1
ATOM 5692 C C . LEU B 1 316 ? -10.961 -15.664 -3.16 1 90.31 316 LEU B C 1
ATOM 5694 O O . LEU B 1 316 ? -11.82 -15.641 -2.277 1 90.31 316 LEU B O 1
ATOM 5698 N N . PHE B 1 317 ? -10.023 -14.734 -3.348 1 88.12 317 PHE B N 1
ATOM 5699 C CA . PHE B 1 317 ? -10.312 -13.422 -2.777 1 88.12 317 PHE B CA 1
ATOM 5700 C C . PHE B 1 317 ? -10.211 -12.336 -3.842 1 88.12 317 PHE B C 1
ATOM 5702 O O . PHE B 1 317 ? -9.375 -12.414 -4.742 1 88.12 317 PHE B O 1
ATOM 5709 N N . TYR B 1 318 ? -11.117 -11.391 -3.67 1 82.56 318 TYR B N 1
ATOM 5710 C CA . TYR B 1 318 ? -11.18 -10.25 -4.582 1 82.56 318 TYR B CA 1
ATOM 5711 C C . TYR B 1 318 ? -10.406 -9.062 -4.02 1 82.56 318 TYR B C 1
ATOM 5713 O O . TYR B 1 318 ? -10.367 -8.859 -2.805 1 82.56 318 TYR B O 1
ATOM 5721 N N . GLN B 1 319 ? -9.719 -8.406 -4.887 1 77.38 319 GLN B N 1
ATOM 5722 C CA . GLN B 1 319 ? -8.898 -7.258 -4.5 1 77.38 319 GLN B CA 1
ATOM 5723 C C . GLN B 1 319 ? -8.797 -6.25 -5.641 1 77.38 319 GLN B C 1
ATOM 5725 O O . GLN B 1 319 ? -9.141 -6.555 -6.785 1 77.38 319 GLN B O 1
ATOM 5730 N N . GLN B 1 320 ? -8.297 -5.066 -5.328 1 68.44 320 GLN B N 1
ATOM 5731 C CA . GLN B 1 320 ? -8.32 -3.994 -6.316 1 68.44 320 GLN B CA 1
ATOM 5732 C C . GLN B 1 320 ? -6.91 -3.617 -6.754 1 68.44 320 GLN B C 1
ATOM 5734 O O . GLN B 1 320 ? -6.656 -2.475 -7.145 1 68.44 320 GLN B O 1
ATOM 5739 N N . CYS B 1 321 ? -6.035 -4.508 -6.578 1 74.19 321 CYS B N 1
ATOM 5740 C CA . CYS B 1 321 ? -4.711 -4.234 -7.129 1 74.19 321 CYS B CA 1
ATOM 5741 C C . CYS B 1 321 ? -4.75 -4.215 -8.648 1 74.19 321 CYS B C 1
ATOM 5743 O O . CYS B 1 321 ? -5.371 -5.082 -9.273 1 74.19 321 CYS B O 1
ATOM 5745 N N . ASP B 1 322 ? -3.996 -3.26 -9.172 1 72 322 ASP B N 1
ATOM 5746 C CA . ASP B 1 322 ? -3.906 -3.211 -10.633 1 72 322 ASP B CA 1
ATOM 5747 C C . ASP B 1 322 ? -2.965 -4.289 -11.156 1 72 322 ASP B C 1
ATOM 5749 O O . ASP B 1 322 ? -1.977 -4.633 -10.508 1 72 322 ASP B O 1
ATOM 5753 N N . GLY B 1 323 ? -3.402 -4.859 -12.242 1 81 323 GLY B N 1
ATOM 5754 C CA . GLY B 1 323 ? -2.584 -5.82 -12.961 1 81 323 GLY B CA 1
ATOM 5755 C C . GLY B 1 323 ? -2.932 -5.914 -14.438 1 81 323 GLY B C 1
ATOM 5756 O O . GLY B 1 323 ? -3.957 -5.387 -14.875 1 81 323 GLY B O 1
ATOM 5757 N N . GLU B 1 324 ? -1.944 -6.371 -15.148 1 82.75 324 GLU B N 1
ATOM 5758 C CA . GLU B 1 324 ? -2.088 -6.656 -16.578 1 82.75 324 GLU B CA 1
ATOM 5759 C C . GLU B 1 324 ? -2.012 -8.156 -16.844 1 82.75 324 GLU B C 1
ATOM 5761 O O . GLU B 1 324 ? -1.595 -8.93 -15.984 1 82.75 324 GLU B O 1
ATOM 5766 N N . PRO B 1 325 ? -2.482 -8.523 -18.047 1 87.12 325 PRO B N 1
ATOM 5767 C CA . PRO B 1 325 ? -2.453 -9.953 -18.344 1 87.12 325 PRO B CA 1
ATOM 5768 C C . PRO B 1 325 ? -1.092 -10.586 -18.062 1 87.12 325 PRO B C 1
ATOM 5770 O O . PRO B 1 325 ? -1.02 -11.672 -17.484 1 87.12 325 PRO B O 1
ATOM 5773 N N . PRO B 1 326 ? 0.013 -9.914 -18.281 1 92.56 326 PRO B N 1
ATOM 5774 C CA . PRO B 1 326 ? 1.3 -10.547 -17.984 1 92.56 326 PRO B CA 1
ATOM 5775 C C . PRO B 1 326 ? 1.554 -10.664 -16.469 1 92.56 326 PRO B C 1
ATOM 5777 O O . PRO B 1 326 ? 2.494 -11.344 -16.062 1 92.56 326 PRO B O 1
ATOM 5780 N N . SER B 1 327 ? 0.703 -10.023 -15.648 1 92.94 327 SER B N 1
ATOM 5781 C CA . SER B 1 327 ? 0.857 -10.094 -14.203 1 92.94 327 SER B CA 1
ATOM 5782 C C . SER B 1 327 ? 0.323 -11.414 -13.656 1 92.94 327 SER B C 1
ATOM 5784 O O . SER B 1 327 ? 0.614 -11.781 -12.516 1 92.94 327 SER B O 1
ATOM 5786 N N . ILE B 1 328 ? -0.404 -12.062 -14.523 1 94.56 328 ILE B N 1
ATOM 5787 C CA . ILE B 1 328 ? -1.082 -13.273 -14.078 1 94.56 328 ILE B CA 1
ATOM 5788 C C . ILE B 1 328 ? -0.049 -14.312 -13.641 1 94.56 328 ILE B C 1
ATOM 5790 O O . ILE B 1 328 ? 0.971 -14.5 -14.305 1 94.56 328 ILE B O 1
ATOM 5794 N N . GLY B 1 329 ? -0.368 -14.953 -12.43 1 97.88 329 GLY B N 1
ATOM 5795 C CA . GLY B 1 329 ? 0.521 -15.953 -11.859 1 97.88 329 GLY B CA 1
ATOM 5796 C C . GLY B 1 329 ? 1.443 -15.391 -10.789 1 97.88 329 GLY B C 1
ATOM 5797 O O . GLY B 1 329 ? 2.154 -16.141 -10.125 1 97.88 329 GLY B O 1
ATOM 5798 N N . ALA B 1 330 ? 1.43 -14.055 -10.617 1 97.69 330 ALA B N 1
ATOM 5799 C CA . ALA B 1 330 ? 2.244 -13.445 -9.57 1 97.69 330 ALA B CA 1
ATOM 5800 C C . ALA B 1 330 ? 1.835 -13.953 -8.195 1 97.69 330 ALA B C 1
ATOM 5802 O O . ALA B 1 330 ? 0.649 -14.164 -7.926 1 97.69 330 ALA B O 1
ATOM 5803 N N . GLY B 1 331 ? 2.861 -14.164 -7.344 1 97.94 331 GLY B N 1
ATOM 5804 C CA . GLY B 1 331 ? 2.572 -14.547 -5.973 1 97.94 331 GLY B CA 1
ATOM 5805 C C . GLY B 1 331 ? 2.053 -13.398 -5.129 1 97.94 331 GLY B C 1
ATOM 5806 O O . GLY B 1 331 ? 2.725 -12.375 -4.984 1 97.94 331 GLY B O 1
ATOM 5807 N N . VAL B 1 332 ? 0.863 -13.602 -4.629 1 95.94 332 VAL B N 1
ATOM 5808 C CA . VAL B 1 332 ? 0.293 -12.633 -3.699 1 95.94 332 VAL B CA 1
ATOM 5809 C C . VAL B 1 332 ? 0.665 -13.008 -2.268 1 95.94 332 VAL B C 1
ATOM 5811 O O . VAL B 1 332 ? 0.425 -14.141 -1.834 1 95.94 332 VAL B O 1
ATOM 5814 N N . TYR B 1 333 ? 1.285 -11.992 -1.569 1 90.81 333 TYR B N 1
ATOM 5815 C CA . TYR B 1 333 ? 1.775 -12.359 -0.246 1 90.81 333 TYR B CA 1
ATOM 5816 C C . TYR B 1 333 ? 1.339 -11.336 0.801 1 90.81 333 TYR B C 1
ATOM 5818 O O . TYR B 1 333 ? 0.873 -10.25 0.46 1 90.81 333 TYR B O 1
ATOM 5826 N N . VAL B 1 334 ? 1.341 -11.867 2.049 1 82.94 334 VAL B N 1
ATOM 5827 C CA . VAL B 1 334 ? 1.124 -11.016 3.213 1 82.94 334 VAL B CA 1
ATOM 5828 C C . VAL B 1 334 ? 2.406 -10.93 4.039 1 82.94 334 VAL B C 1
ATOM 5830 O O . VAL B 1 334 ? 3.281 -11.797 3.928 1 82.94 334 VAL B O 1
ATOM 5833 N N . ARG B 1 335 ? 2.482 -9.844 4.699 1 70.56 335 ARG B N 1
ATOM 5834 C CA . ARG B 1 335 ? 3.531 -9.703 5.703 1 70.56 335 ARG B CA 1
ATOM 5835 C C . ARG B 1 335 ? 3.021 -10.086 7.09 1 70.56 335 ARG B C 1
ATOM 5837 O O . ARG B 1 335 ? 1.953 -9.641 7.512 1 70.56 335 ARG B O 1
ATOM 5844 N N . GLN B 1 336 ? 3.65 -11.055 7.629 1 61.09 336 GLN B N 1
ATOM 5845 C CA . GLN B 1 336 ? 3.232 -11.516 8.945 1 61.09 336 GLN B CA 1
ATOM 5846 C C . GLN B 1 336 ? 4.395 -11.492 9.938 1 61.09 336 GLN B C 1
ATOM 5848 O O . GLN B 1 336 ? 5.535 -11.789 9.57 1 61.09 336 GLN B O 1
ATOM 5853 N N . TRP B 1 337 ? 4.047 -10.953 11.086 1 53.19 337 TRP B N 1
ATOM 5854 C CA . TRP B 1 337 ? 5.047 -11.023 12.148 1 53.19 337 TRP B CA 1
ATOM 5855 C C . TRP B 1 337 ? 5.281 -12.469 12.57 1 53.19 337 TRP B C 1
ATOM 5857 O O . TRP B 1 337 ? 4.332 -13.219 12.805 1 53.19 337 TRP B O 1
ATOM 5867 N N . ASP B 1 338 ? 6.48 -12.898 12.438 1 55.56 338 ASP B N 1
ATOM 5868 C CA . ASP B 1 338 ? 6.898 -14.219 12.906 1 55.56 338 ASP B CA 1
ATOM 5869 C C . ASP B 1 338 ? 7.559 -14.133 14.273 1 55.56 338 ASP B C 1
ATOM 5871 O O . ASP B 1 338 ? 8.75 -13.828 14.383 1 55.56 338 ASP B O 1
ATOM 5875 N N . PRO B 1 339 ? 6.75 -14.359 15.258 1 53.59 339 PRO B N 1
ATOM 5876 C CA . PRO B 1 339 ? 7.34 -14.258 16.594 1 53.59 339 PRO B CA 1
ATOM 5877 C C . PRO B 1 339 ? 8.531 -15.188 16.781 1 53.59 339 PRO B C 1
ATOM 5879 O O . PRO B 1 339 ? 9.461 -14.859 17.531 1 53.59 339 PRO B O 1
ATOM 5882 N N . GLU B 1 340 ? 8.422 -16.328 16.219 1 55.19 340 GLU B N 1
ATOM 5883 C CA . GLU B 1 340 ? 9.516 -17.281 16.375 1 55.19 340 GLU B CA 1
ATOM 5884 C C . GLU B 1 340 ? 10.805 -16.75 15.75 1 55.19 340 GLU B C 1
ATOM 5886 O O . GLU B 1 340 ? 11.883 -16.906 16.328 1 55.19 340 GLU B O 1
ATOM 5891 N N . GLY B 1 341 ? 10.633 -16.141 14.75 1 55.03 341 GLY B N 1
ATOM 5892 C CA . GLY B 1 341 ? 11.797 -15.625 14.047 1 55.03 341 GLY B CA 1
ATOM 5893 C C . GLY B 1 341 ? 12.148 -14.203 14.453 1 55.03 341 GLY B C 1
ATOM 5894 O O . GLY B 1 341 ? 13.227 -13.703 14.109 1 55.03 341 GLY B O 1
ATOM 5895 N N . GLY B 1 342 ? 11.281 -13.664 15.266 1 50.38 342 GLY B N 1
ATOM 5896 C CA . GLY B 1 342 ? 11.516 -12.312 15.734 1 50.38 342 GLY B CA 1
ATOM 5897 C C . GLY B 1 342 ? 11.469 -11.273 14.633 1 50.38 342 GLY B C 1
ATOM 5898 O O . GLY B 1 342 ? 12.211 -10.289 14.664 1 50.38 342 GLY B O 1
ATOM 5899 N N . GLY B 1 343 ? 10.875 -11.68 13.602 1 53.84 343 GLY B N 1
ATOM 5900 C CA . GLY B 1 343 ? 10.844 -10.734 12.5 1 53.84 343 GLY B CA 1
ATOM 5901 C C . GLY B 1 343 ? 9.617 -10.883 11.617 1 53.84 343 GLY B C 1
ATOM 5902 O O . GLY B 1 343 ? 8.703 -11.641 11.945 1 53.84 343 GLY B O 1
ATOM 5903 N N . TRP B 1 344 ? 9.625 -10.016 10.578 1 56.78 344 TRP B N 1
ATOM 5904 C CA . TRP B 1 344 ? 8.531 -10.07 9.617 1 56.78 344 TRP B CA 1
ATOM 5905 C C . TRP B 1 344 ? 8.82 -11.109 8.539 1 56.78 344 TRP B C 1
ATOM 5907 O O . TRP B 1 344 ? 9.953 -11.258 8.086 1 56.78 344 TRP B O 1
ATOM 5917 N N . SER B 1 345 ? 7.82 -11.922 8.383 1 72.19 345 SER B N 1
ATOM 5918 C CA . SER B 1 345 ? 7.914 -12.891 7.297 1 72.19 345 SER B CA 1
ATOM 5919 C C . SER B 1 345 ? 6.879 -12.609 6.211 1 72.19 345 SER B C 1
ATOM 5921 O O . SER B 1 345 ? 5.879 -11.93 6.461 1 72.19 345 SER B O 1
ATOM 5923 N N . ARG B 1 346 ? 7.242 -12.922 5.023 1 80.31 346 ARG B N 1
ATOM 5924 C CA . ARG B 1 346 ? 6.32 -12.82 3.895 1 80.31 346 ARG B CA 1
ATOM 5925 C C . ARG B 1 346 ? 5.844 -14.195 3.449 1 80.31 346 ARG B C 1
ATOM 5927 O O . ARG B 1 346 ? 6.656 -15.102 3.24 1 80.31 346 ARG B O 1
ATOM 5934 N N . LYS B 1 347 ? 4.559 -14.367 3.4 1 88.44 347 LYS B N 1
ATOM 5935 C CA . LYS B 1 347 ? 3.959 -15.633 3.008 1 88.44 347 LYS B CA 1
ATOM 5936 C C . LYS B 1 347 ? 3.094 -15.477 1.761 1 88.44 347 LYS B C 1
ATOM 5938 O O . LYS B 1 347 ? 2.188 -14.641 1.731 1 88.44 347 LYS B O 1
ATOM 5943 N N . VAL B 1 348 ? 3.484 -16.266 0.775 1 95.75 348 VAL B N 1
ATOM 5944 C CA . VAL B 1 348 ? 2.623 -16.312 -0.401 1 95.75 348 VAL B CA 1
ATOM 5945 C C . VAL B 1 348 ? 1.314 -17.016 -0.055 1 95.75 348 VAL B C 1
ATOM 5947 O O . VAL B 1 348 ? 1.315 -18.188 0.306 1 95.75 348 VAL B O 1
ATOM 5950 N N . ILE B 1 349 ? 0.211 -16.297 -0.259 1 95.69 349 ILE B N 1
ATOM 5951 C CA . ILE B 1 349 ? -1.075 -16.797 0.202 1 95.69 349 ILE B CA 1
ATOM 5952 C C . ILE B 1 349 ? -1.993 -17.047 -0.994 1 95.69 349 ILE B C 1
ATOM 5954 O O . ILE B 1 349 ? -3.102 -17.562 -0.839 1 95.69 349 ILE B O 1
ATOM 5958 N N . GLY B 1 350 ? -1.556 -16.719 -2.102 1 97.44 350 GLY B N 1
ATOM 5959 C CA . GLY B 1 350 ? -2.348 -16.875 -3.311 1 97.44 350 GLY B CA 1
ATOM 5960 C C . GLY B 1 350 ? -1.606 -16.453 -4.57 1 97.44 350 GLY B C 1
ATOM 5961 O O . GLY B 1 350 ? -0.423 -16.125 -4.516 1 97.44 350 GLY B O 1
ATOM 5962 N N . LEU B 1 351 ? -2.312 -16.609 -5.695 1 97.69 351 LEU B N 1
ATOM 5963 C CA . LEU B 1 351 ? -1.806 -16.188 -7 1 97.69 351 LEU B CA 1
ATOM 5964 C C . LEU B 1 351 ? -2.738 -15.172 -7.645 1 97.69 351 LEU B C 1
ATOM 5966 O O . LEU B 1 351 ? -3.961 -15.336 -7.617 1 97.69 351 LEU B O 1
ATOM 5970 N N . PHE B 1 352 ? -2.121 -14.172 -8.148 1 96.06 352 PHE B N 1
ATOM 5971 C CA . PHE B 1 352 ? -2.906 -13.203 -8.906 1 96.06 352 PHE B CA 1
ATOM 5972 C C . PHE B 1 352 ? -3.516 -13.844 -10.141 1 96.06 352 PHE B C 1
ATOM 5974 O O . PHE B 1 352 ? -2.801 -14.43 -10.961 1 96.06 352 PHE B O 1
ATOM 5981 N N . GLY B 1 353 ? -4.801 -13.734 -10.32 1 92.56 353 GLY B N 1
ATOM 5982 C CA . GLY B 1 353 ? -5.492 -14.438 -11.391 1 92.56 353 GLY B CA 1
ATOM 5983 C C . GLY B 1 353 ? -6.016 -13.523 -12.477 1 92.56 353 GLY B C 1
ATOM 5984 O O . GLY B 1 353 ? -6.461 -13.984 -13.531 1 92.56 353 GLY B O 1
ATOM 5985 N N . GLY B 1 354 ? -5.953 -12.305 -12.234 1 86.94 354 GLY B N 1
ATOM 5986 C CA . GLY 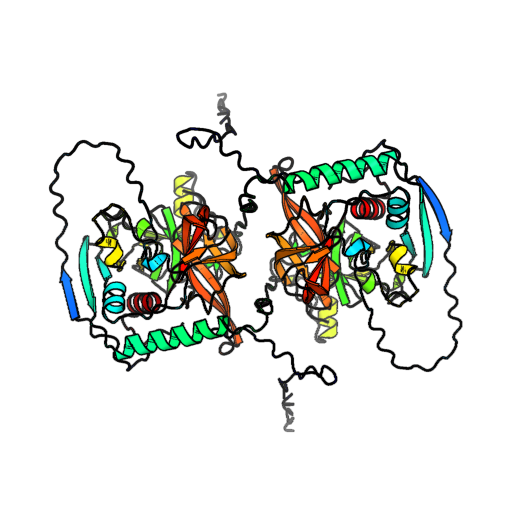B 1 354 ? -6.488 -11.367 -13.211 1 86.94 354 GLY B CA 1
ATOM 5987 C C . GLY B 1 354 ? -7.906 -10.922 -12.898 1 86.94 354 GLY B C 1
ATOM 5988 O O . GLY B 1 354 ? -8.273 -10.789 -11.727 1 86.94 354 GLY B O 1
ATOM 5989 N N . LEU B 1 355 ? -8.539 -10.594 -13.969 1 79.75 355 LEU B N 1
ATOM 5990 C CA . LEU B 1 355 ? -9.883 -10.047 -13.859 1 79.75 355 LEU B CA 1
ATOM 5991 C C . LEU B 1 355 ? -10.93 -11.141 -14.016 1 79.75 355 LEU B C 1
ATOM 5993 O O . LEU B 1 355 ? -10.773 -12.047 -14.836 1 79.75 355 LEU B O 1
ATOM 5997 N N . THR B 1 356 ? -11.859 -11.094 -13.148 1 74.75 356 THR B N 1
ATOM 5998 C CA . THR B 1 356 ? -13 -11.992 -13.297 1 74.75 356 THR B CA 1
ATOM 5999 C C . THR B 1 356 ? -14.312 -11.25 -13.055 1 74.75 356 THR B C 1
ATOM 6001 O O . THR B 1 356 ? -14.312 -10.133 -12.539 1 74.75 356 THR B O 1
ATOM 6004 N N . SER B 1 357 ? -15.312 -11.797 -13.672 1 67.19 357 SER B N 1
ATOM 6005 C CA . SER B 1 357 ? -16.656 -11.273 -13.414 1 67.19 357 SER B CA 1
ATOM 6006 C C . SER B 1 357 ? -17.391 -12.117 -12.375 1 67.19 357 SER B C 1
ATOM 6008 O O . SER B 1 357 ? -17.219 -13.336 -12.328 1 67.19 357 SER B O 1
ATOM 6010 N N . PHE B 1 358 ? -17.953 -11.43 -11.391 1 62.41 358 PHE B N 1
ATOM 6011 C CA . PHE B 1 358 ? -18.766 -12.148 -10.422 1 62.41 358 PHE B CA 1
ATOM 6012 C C . PHE B 1 358 ? -20.078 -11.422 -10.164 1 62.41 358 PHE B C 1
ATOM 6014 O O . PHE B 1 358 ? -20.234 -10.25 -10.531 1 62.41 358 PHE B O 1
ATOM 6021 N N . VAL B 1 359 ? -21.047 -12.219 -9.867 1 56.75 359 VAL B N 1
ATOM 6022 C CA . VAL B 1 359 ? -22.328 -11.625 -9.492 1 56.75 359 VAL B CA 1
ATOM 6023 C C . VAL B 1 359 ? -22.328 -11.297 -8 1 56.75 359 VAL B C 1
ATOM 6025 O O . VAL B 1 359 ? -22.141 -12.18 -7.16 1 56.75 359 VAL B O 1
ATOM 6028 N N . ASN B 1 360 ? -22.469 -10.062 -7.656 1 52.28 360 ASN B N 1
ATOM 6029 C CA . ASN B 1 360 ? -22.438 -9.641 -6.258 1 52.28 360 ASN B CA 1
ATOM 6030 C C . ASN B 1 360 ? -23.75 -9.977 -5.543 1 52.28 360 ASN B C 1
ATOM 6032 O O . ASN B 1 360 ? -24.641 -10.57 -6.133 1 52.28 360 ASN B O 1
ATOM 6036 N N . THR B 1 361 ? -23.609 -9.719 -4.168 1 50.88 361 THR B N 1
ATOM 6037 C CA . THR B 1 361 ? -24.734 -10.07 -3.311 1 50.88 361 THR B CA 1
ATOM 6038 C C . THR B 1 361 ? -26.016 -9.398 -3.799 1 50.88 361 THR B C 1
ATOM 6040 O O . THR B 1 361 ? -27.125 -9.852 -3.488 1 50.88 361 THR B O 1
ATOM 6043 N N . LEU B 1 362 ? -25.844 -8.445 -4.488 1 52.94 362 LEU B N 1
ATOM 6044 C CA . LEU B 1 362 ? -27 -7.711 -5 1 52.94 362 LEU B CA 1
ATOM 6045 C C . LEU B 1 362 ? -27.422 -8.242 -6.367 1 52.94 362 LEU B C 1
ATOM 6047 O O . LEU B 1 362 ? -28.359 -7.715 -6.977 1 52.94 362 LEU B O 1
ATOM 6051 N N . GLY B 1 363 ? -26.812 -9.281 -6.824 1 55.91 363 GLY B N 1
ATOM 6052 C CA . GLY B 1 363 ? -27.141 -9.867 -8.117 1 55.91 363 GLY B CA 1
ATOM 6053 C C . GLY B 1 363 ? -26.516 -9.125 -9.281 1 55.91 363 GLY B C 1
ATOM 6054 O O . GLY B 1 363 ? -26.844 -9.391 -10.438 1 55.91 363 GLY B O 1
ATOM 6055 N N . LEU B 1 364 ? -25.703 -8.188 -8.961 1 60.28 364 LEU B N 1
ATOM 6056 C CA . LEU B 1 364 ? -25.047 -7.398 -10.008 1 60.28 364 LEU B CA 1
ATOM 6057 C C . LEU B 1 364 ? -23.703 -8.008 -10.391 1 60.28 364 LEU B C 1
ATOM 6059 O O . LEU B 1 364 ? -22.969 -8.477 -9.523 1 60.28 364 LEU B O 1
ATOM 6063 N N . LYS B 1 365 ? -23.562 -8.078 -11.781 1 62.81 365 LYS B N 1
ATOM 6064 C CA . LYS B 1 365 ? -22.281 -8.547 -12.273 1 62.81 365 LYS B CA 1
ATOM 6065 C C . LYS B 1 365 ? -21.203 -7.484 -12.078 1 62.81 365 LYS B C 1
ATOM 6067 O O . LYS B 1 365 ? -21.375 -6.328 -12.469 1 62.81 365 LYS B O 1
ATOM 6072 N N . GLU B 1 366 ? -20.172 -7.84 -11.305 1 64.38 366 GLU B N 1
ATOM 6073 C CA . GLU B 1 366 ? -19.047 -6.949 -11.055 1 64.38 366 GLU B CA 1
ATOM 6074 C C . GLU B 1 366 ? -17.734 -7.594 -11.492 1 64.38 366 GLU B C 1
ATOM 6076 O O . GLU B 1 366 ? -17.594 -8.82 -11.453 1 64.38 366 GLU B O 1
ATOM 6081 N N . GLU B 1 367 ? -16.953 -6.746 -12.188 1 71.12 367 GLU B N 1
ATOM 6082 C CA . GLU B 1 367 ? -15.617 -7.203 -12.539 1 71.12 367 GLU B CA 1
ATOM 6083 C C . GLU B 1 367 ? -14.594 -6.77 -11.492 1 71.12 367 GLU B C 1
ATOM 6085 O O . GLU B 1 367 ? -14.555 -5.602 -11.102 1 71.12 367 GLU B O 1
ATOM 6090 N N . GLN B 1 368 ? -13.953 -7.75 -10.961 1 74.25 368 GLN B N 1
ATOM 6091 C CA . GLN B 1 368 ? -12.891 -7.488 -10 1 74.25 368 GLN B CA 1
ATOM 6092 C C . GLN B 1 368 ? -11.68 -8.383 -10.25 1 74.25 368 GLN B C 1
ATOM 6094 O O . GLN B 1 368 ? -11.82 -9.477 -10.805 1 74.25 368 GLN B O 1
ATOM 6099 N N . ASN B 1 369 ? -10.539 -7.742 -9.906 1 84.25 369 ASN B N 1
ATOM 6100 C CA . ASN B 1 369 ? -9.375 -8.617 -9.875 1 84.25 369 ASN B CA 1
ATOM 6101 C C . ASN B 1 369 ? -9.461 -9.633 -8.734 1 84.25 369 ASN B C 1
ATOM 6103 O O . ASN B 1 369 ? -10.023 -9.336 -7.68 1 84.25 369 ASN B O 1
ATOM 6107 N N . PHE B 1 370 ? -8.93 -10.836 -9.086 1 87.75 370 PHE B N 1
ATOM 6108 C CA . PHE B 1 370 ? -8.992 -11.867 -8.055 1 87.75 370 PHE B CA 1
ATOM 6109 C C . PHE B 1 370 ? -7.633 -12.547 -7.895 1 87.75 370 PHE B C 1
ATOM 6111 O O . PHE B 1 370 ? -6.742 -12.375 -8.727 1 87.75 370 PHE B O 1
ATOM 6118 N N . ALA B 1 371 ? -7.516 -13.18 -6.742 1 94.69 371 ALA B N 1
ATOM 6119 C CA . ALA B 1 371 ? -6.426 -14.117 -6.492 1 94.69 371 ALA B CA 1
ATOM 6120 C C . ALA B 1 371 ? -6.961 -15.461 -6 1 94.69 371 ALA B C 1
ATOM 6122 O O . ALA B 1 371 ? -7.941 -15.508 -5.254 1 94.69 371 ALA B O 1
ATOM 6123 N N . MET B 1 372 ? -6.379 -16.5 -6.523 1 94.75 372 MET B N 1
ATOM 6124 C CA . MET B 1 372 ? -6.672 -17.844 -6.004 1 94.75 372 MET B CA 1
ATOM 6125 C C . MET B 1 372 ? -6.055 -18.031 -4.625 1 94.75 372 MET B C 1
ATOM 6127 O O . MET B 1 372 ? -4.871 -17.75 -4.422 1 94.75 372 MET B O 1
ATOM 6131 N N . ARG B 1 373 ? -6.879 -18.547 -3.723 1 94.94 373 ARG B N 1
ATOM 6132 C CA . ARG B 1 373 ? -6.383 -18.797 -2.373 1 94.94 373 ARG B CA 1
ATOM 6133 C C . ARG B 1 373 ? -5.59 -20.094 -2.314 1 94.94 373 ARG B C 1
ATOM 6135 O O . ARG B 1 373 ? -5.973 -21.094 -2.932 1 94.94 373 ARG B O 1
ATOM 6142 N N . ILE B 1 374 ? -4.566 -20 -1.53 1 95.38 374 ILE B N 1
ATOM 6143 C CA . ILE B 1 374 ? -3.93 -21.25 -1.149 1 95.38 374 ILE B CA 1
ATOM 6144 C C . ILE B 1 374 ? -4.645 -21.844 0.062 1 95.38 374 ILE B C 1
ATOM 6146 O O . ILE B 1 374 ? -4.352 -21.484 1.204 1 95.38 374 ILE B O 1
ATOM 6150 N N . THR B 1 375 ? -5.492 -22.766 -0.214 1 90.81 375 THR B N 1
ATOM 6151 C CA . THR B 1 375 ? -6.23 -23.469 0.829 1 90.81 375 THR B CA 1
ATOM 6152 C C . THR B 1 375 ? -5.375 -24.562 1.458 1 90.81 375 THR B C 1
ATOM 6154 O O . THR B 1 375 ? -4.289 -24.875 0.964 1 90.81 375 THR B O 1
ATOM 6157 N N . PRO B 1 376 ? -5.883 -25.203 2.504 1 87.31 376 PRO B N 1
ATOM 6158 C CA . PRO B 1 376 ? -5.07 -26.234 3.158 1 87.31 376 PRO B CA 1
ATOM 6159 C C . PRO B 1 376 ? -4.699 -27.391 2.219 1 87.31 376 PRO B C 1
ATOM 6161 O O . PRO B 1 376 ? -3.555 -27.844 2.225 1 87.31 376 PRO B O 1
ATOM 6164 N N . LEU B 1 377 ? -5.59 -27.844 1.414 1 88.25 377 LEU B N 1
ATOM 6165 C CA . LEU B 1 377 ? -5.289 -28.953 0.507 1 88.25 377 LEU B CA 1
ATOM 6166 C C . LEU B 1 377 ? -4.336 -28.5 -0.594 1 88.25 377 LEU B C 1
ATOM 6168 O O . LEU B 1 377 ? -3.445 -29.266 -0.994 1 88.25 377 LEU B O 1
ATOM 6172 N N . LYS B 1 378 ? -4.562 -27.312 -1.085 1 93 378 LYS B N 1
ATOM 6173 C CA . LYS B 1 378 ? -3.621 -26.797 -2.068 1 93 378 LYS B CA 1
ATOM 6174 C C . LYS B 1 378 ? -2.227 -26.641 -1.469 1 93 378 LYS B C 1
ATOM 6176 O O . LYS B 1 378 ? -1.225 -26.922 -2.127 1 93 378 LYS B O 1
ATOM 6181 N N . PHE B 1 379 ? -2.213 -26.125 -0.284 1 92.56 379 PHE B N 1
ATOM 6182 C CA . PHE B 1 379 ? -0.944 -26 0.422 1 92.56 379 PHE B CA 1
ATOM 6183 C C . PHE B 1 379 ? -0.244 -27.344 0.525 1 92.56 379 PHE B C 1
ATOM 6185 O O . PHE B 1 379 ? 0.959 -27.438 0.277 1 92.56 379 PHE B O 1
ATOM 6192 N N . ALA B 1 380 ? -0.942 -28.297 0.932 1 87.38 380 ALA B N 1
ATOM 6193 C CA . ALA B 1 380 ? -0.388 -29.656 1.038 1 87.38 380 ALA B CA 1
ATOM 6194 C C . ALA B 1 380 ? 0.154 -30.125 -0.306 1 87.38 380 ALA B C 1
ATOM 6196 O O . ALA B 1 380 ? 1.234 -30.719 -0.372 1 87.38 380 ALA B O 1
ATOM 6197 N N . GLN B 1 381 ? -0.57 -29.906 -1.335 1 91.06 381 GLN B N 1
ATOM 6198 C CA . GLN B 1 381 ? -0.151 -30.328 -2.67 1 91.06 381 GLN B CA 1
ATOM 6199 C C . GLN B 1 381 ? 1.125 -29.609 -3.094 1 91.06 381 GLN B C 1
ATOM 6201 O O . GLN B 1 381 ? 2.078 -30.234 -3.553 1 91.06 381 GLN B O 1
ATOM 6206 N N . ILE B 1 382 ? 1.104 -28.312 -2.928 1 93.88 382 ILE B N 1
ATOM 6207 C CA . ILE B 1 382 ? 2.264 -27.516 -3.295 1 93.88 382 ILE B CA 1
ATOM 6208 C C . ILE B 1 382 ? 3.477 -27.953 -2.48 1 93.88 382 ILE B C 1
ATOM 6210 O O . ILE B 1 382 ? 4.578 -28.094 -3.018 1 93.88 382 ILE B O 1
ATOM 6214 N N . CYS B 1 383 ? 3.316 -28.188 -1.255 1 87.94 383 CYS B N 1
ATOM 6215 C CA . CYS B 1 383 ? 4.391 -28.672 -0.394 1 87.94 383 CYS B CA 1
ATOM 6216 C C . CYS B 1 383 ? 4.953 -29.984 -0.909 1 87.94 383 CYS B C 1
ATOM 6218 O O . CYS B 1 383 ? 6.168 -30.172 -0.951 1 87.94 383 CYS B O 1
ATOM 6220 N N . PHE B 1 384 ? 4.109 -30.875 -1.317 1 87.06 384 PHE B N 1
ATOM 6221 C CA . PHE B 1 384 ? 4.555 -32.156 -1.859 1 87.06 384 PHE B CA 1
ATOM 6222 C C . PHE B 1 384 ? 5.359 -31.938 -3.137 1 87.06 384 PHE B C 1
ATOM 6224 O O . PHE B 1 384 ? 6.391 -32.594 -3.336 1 87.06 384 PHE B O 1
ATOM 6231 N N . TRP B 1 385 ? 4.828 -31.109 -3.967 1 92.5 385 TRP B N 1
ATOM 6232 C CA . TRP B 1 385 ? 5.531 -30.844 -5.215 1 92.5 385 TRP B CA 1
ATOM 6233 C C . TRP B 1 385 ? 6.938 -30.312 -4.938 1 92.5 385 TRP B C 1
ATOM 6235 O O . TRP B 1 385 ? 7.875 -30.609 -5.68 1 92.5 385 TRP B O 1
ATOM 6245 N N . VAL B 1 386 ? 7.105 -29.562 -3.885 1 92.44 386 VAL B N 1
ATOM 6246 C CA . VAL B 1 386 ? 8.352 -28.859 -3.598 1 92.44 386 VAL B CA 1
ATOM 6247 C C . VAL B 1 386 ? 9.289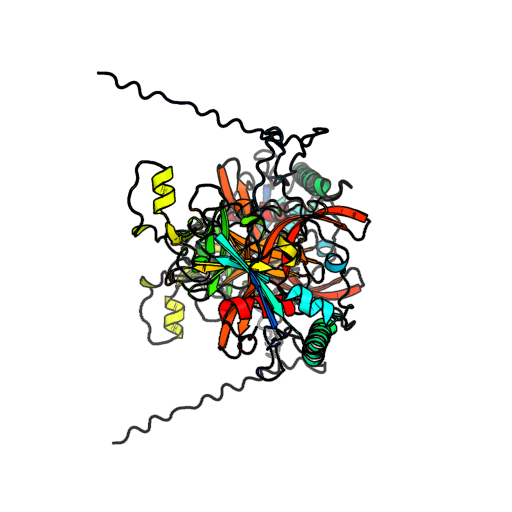 -29.781 -2.814 1 92.44 386 VAL B C 1
ATOM 6249 O O . VAL B 1 386 ? 10.5 -29.797 -3.064 1 92.44 386 VAL B O 1
ATOM 6252 N N . THR B 1 387 ? 8.734 -30.609 -1.936 1 87.25 387 THR B N 1
ATOM 6253 C CA . THR B 1 387 ? 9.586 -31.312 -0.995 1 87.25 387 THR B CA 1
ATOM 6254 C C . THR B 1 387 ? 9.594 -32.812 -1.3 1 87.25 387 THR B C 1
ATOM 6256 O O . THR B 1 387 ? 10.492 -33.531 -0.865 1 87.25 387 THR B O 1
ATOM 6259 N N . GLY B 1 388 ? 8.562 -33.25 -1.997 1 82.12 388 GLY B N 1
ATOM 6260 C CA . GLY B 1 388 ? 8.406 -34.656 -2.24 1 82.12 388 GLY B CA 1
ATOM 6261 C C . GLY B 1 388 ? 7.746 -35.406 -1.091 1 82.12 388 GLY B C 1
ATOM 6262 O O . GLY B 1 388 ? 7.516 -36.625 -1.169 1 82.12 388 GLY B O 1
ATOM 6263 N N . GLU B 1 389 ? 7.516 -34.562 0.025 1 76.06 389 GLU B N 1
ATOM 6264 C CA . GLU B 1 389 ? 6.891 -35.188 1.199 1 76.06 389 GLU B CA 1
ATOM 6265 C C . GLU B 1 389 ? 5.801 -34.281 1.771 1 76.06 389 GLU B C 1
ATOM 6267 O O . GLU B 1 389 ? 5.945 -33.062 1.777 1 76.06 389 GLU B O 1
ATOM 6272 N N . TYR B 1 390 ? 4.703 -34.875 2.156 1 64.75 390 TYR B N 1
ATOM 6273 C CA . TYR B 1 390 ? 3.602 -34.094 2.725 1 64.75 390 TYR B CA 1
ATOM 6274 C C . TYR B 1 390 ? 3.881 -33.75 4.18 1 64.75 390 TYR B C 1
ATOM 6276 O O . TYR B 1 390 ? 3.391 -32.719 4.68 1 64.75 390 TYR B O 1
ATOM 6284 N N . GLY B 1 391 ? 4.645 -34.375 4.941 1 60.62 391 GLY B N 1
ATOM 6285 C CA . GLY B 1 391 ? 4.879 -34.156 6.359 1 60.62 391 GLY B CA 1
ATOM 6286 C C . GLY B 1 391 ? 5.801 -32.969 6.633 1 60.62 391 GLY B C 1
ATOM 6287 O O . GLY B 1 391 ? 5.918 -32.531 7.777 1 60.62 391 GLY B O 1
ATOM 6288 N N . ASP B 1 392 ? 6.355 -32.312 5.711 1 62.28 392 ASP B N 1
ATOM 6289 C CA . ASP B 1 392 ? 7.367 -31.297 5.938 1 62.28 392 ASP B CA 1
ATOM 6290 C C . ASP B 1 392 ? 6.766 -29.891 5.793 1 62.28 392 ASP B C 1
ATOM 6292 O O . ASP B 1 392 ? 7.477 -28.891 5.914 1 62.28 392 ASP B O 1
ATOM 6296 N N . CYS B 1 393 ? 5.527 -29.844 5.715 1 66.12 393 CYS B N 1
ATOM 6297 C CA . CYS B 1 393 ? 5.062 -28.531 5.277 1 66.12 393 CYS B CA 1
ATOM 6298 C C . CYS B 1 393 ? 4.441 -27.75 6.43 1 66.12 393 CYS B C 1
ATOM 6300 O O . CYS B 1 393 ? 3.592 -28.281 7.152 1 66.12 393 CYS B O 1
ATOM 6302 N N . LYS B 1 394 ? 5.039 -26.672 6.816 1 65.81 394 LYS B N 1
ATOM 6303 C CA . LYS B 1 394 ? 4.523 -25.703 7.777 1 65.81 394 LYS B CA 1
ATOM 6304 C C . LYS B 1 394 ? 4.18 -24.375 7.098 1 65.81 394 LYS B C 1
ATOM 6306 O O . LYS B 1 394 ? 4.91 -23.922 6.215 1 65.81 394 LYS B O 1
ATOM 6311 N N . GLY B 1 395 ? 2.941 -23.938 7.266 1 68.44 395 GLY B N 1
ATOM 6312 C CA . GLY B 1 395 ? 2.553 -22.656 6.68 1 68.44 395 GLY B CA 1
ATOM 6313 C C . GLY B 1 395 ? 1.6 -21.859 7.555 1 68.44 395 GLY B C 1
ATOM 6314 O O . GLY B 1 395 ? 0.987 -22.422 8.469 1 68.44 395 GLY B O 1
#

Solvent-accessible surface area (backbone atoms only — not comparable to full-atom values): 42515 Å² total; per-residue (Å²): 136,81,80,76,77,76,74,78,74,76,76,79,81,80,75,79,71,59,68,48,87,89,45,68,58,74,70,74,74,64,80,68,76,67,74,44,63,47,59,70,78,54,53,62,64,42,80,67,42,79,42,78,49,74,73,77,73,72,73,71,72,76,67,78,82,67,79,66,74,82,68,71,41,72,38,69,51,74,79,36,58,38,54,68,91,72,73,69,67,45,53,65,53,50,25,54,65,53,15,26,32,40,38,31,45,90,66,54,33,34,37,39,36,42,46,54,43,64,66,42,39,50,50,51,38,51,50,50,50,58,40,40,50,76,67,63,58,79,58,69,71,61,66,66,57,60,73,56,65,41,53,39,73,52,54,50,83,71,41,40,70,32,82,74,46,28,14,38,26,41,32,73,78,51,29,8,18,21,26,52,42,67,38,32,34,35,26,32,26,63,64,46,29,63,45,83,46,62,76,59,56,43,58,74,35,32,41,27,34,68,51,52,57,91,71,41,61,86,49,89,47,66,68,53,32,38,58,43,36,33,52,74,42,43,34,44,35,37,39,34,37,31,64,40,64,63,43,58,83,73,65,50,38,50,47,73,46,46,37,25,40,36,32,39,69,58,60,81,84,50,60,49,41,40,60,26,60,26,31,55,48,64,46,33,72,64,37,66,36,31,38,40,26,37,48,45,88,87,44,88,48,43,28,34,33,53,32,41,27,73,41,61,28,61,29,31,36,26,30,63,48,67,79,36,78,22,19,26,7,10,36,27,24,34,75,38,79,30,75,90,75,70,36,79,38,56,27,31,20,27,29,32,62,40,76,42,77,42,67,41,99,81,68,43,80,41,78,42,29,32,24,31,34,24,30,73,65,53,43,44,40,52,34,23,74,74,66,74,40,55,42,75,37,66,48,135,81,79,76,76,76,74,78,74,77,75,76,78,77,72,78,72,74,73,60,85,93,65,79,74,79,71,73,74,64,80,70,78,68,74,44,64,47,55,65,80,53,50,69,44,60,76,69,40,78,40,76,49,76,72,78,72,70,72,71,71,78,67,77,82,64,80,67,74,83,67,71,40,72,37,71,50,74,79,36,58,38,54,68,91,72,73,69,66,45,54,65,53,50,25,53,64,53,15,26,32,40,37,32,42,89,65,54,32,33,37,39,38,41,50,58,47,63,66,45,38,49,50,52,38,52,49,51,50,57,39,42,52,74,66,65,58,78,58,71,70,60,66,66,58,62,70,57,65,41,53,38,73,50,54,50,84,72,41,41,71,32,83,74,46,29,12,36,28,41,34,74,75,52,28,8,18,20,25,52,42,68,38,33,33,34,28,32,26,62,63,44,30,61,46,83,46,63,75,57,56,43,57,74,35,33,40,26,35,68,50,51,58,92,71,40,60,87,51,88,48,65,69,54,31,36,57,43,36,32,52,73,41,43,37,44,33,37,38,35,38,31,65,40,63,63,44,57,86,74,65,50,38,51,47,70,45,46,39,27,38,35,33,38,70,58,60,81,82,52,60,49,42,41,61,27,60,25,30,56,47,62,45,35,72,64,37,65,36,33,39,41,25,36,46,45,87,88,44,88,50,43,27,34,33,52,34,41,27,72,40,61,29,62,28,30,35,26,30,65,48,64,77,37,80,22,19,26,8,10,39,28,25,34,76,39,81,30,74,90,72,70,37,79,39,55,27,31,20,27,28,31,63,41,77,41,77,42,66,43,99,82,68,43,79,40,79,41,29,32,25,31,35,23,31,73,64,54,42,44,42,53,33,23,75,74,67,74,39,58,46,75,37,67,50

Organism: Patiria miniata (NCBI:txid46514)